Protein AF-A0A660Q7Y7-F1 (afdb_monomer_lite)

Structure (mmCIF, N/CA/C/O backbone):
data_AF-A0A660Q7Y7-F1
#
_entry.id   AF-A0A660Q7Y7-F1
#
loop_
_atom_site.group_PDB
_atom_site.id
_atom_site.type_symbol
_atom_site.label_atom_id
_atom_site.label_alt_id
_atom_site.label_comp_id
_atom_site.label_asym_id
_atom_site.label_entity_id
_atom_site.label_seq_id
_atom_site.pdbx_PDB_ins_code
_atom_site.Cartn_x
_atom_site.Cartn_y
_atom_site.Cartn_z
_atom_site.occupancy
_atom_site.B_iso_or_equiv
_atom_site.auth_seq_id
_atom_site.auth_comp_id
_atom_site.auth_asym_id
_atom_site.auth_atom_id
_atom_site.pdbx_PDB_model_num
ATOM 1 N N . GLN A 1 1 ? -67.056 -42.982 -47.092 1.00 52.41 1 GLN A N 1
ATOM 2 C CA . GLN A 1 1 ? -66.628 -42.647 -48.462 1.00 52.41 1 GLN A CA 1
ATOM 3 C C . GLN A 1 1 ? -66.950 -41.181 -48.713 1.00 52.41 1 GLN A C 1
ATOM 5 O O . GLN A 1 1 ? -67.804 -40.862 -49.530 1.00 52.41 1 GLN A O 1
ATOM 10 N N . ALA A 1 2 ? -66.331 -40.298 -47.929 1.00 59.59 2 ALA A N 1
ATOM 11 C CA . ALA A 1 2 ? -65.827 -39.069 -48.514 1.00 59.59 2 ALA A CA 1
ATOM 12 C C . ALA A 1 2 ? -64.456 -39.483 -49.061 1.00 59.59 2 ALA A C 1
ATOM 14 O O . ALA A 1 2 ? -63.741 -40.185 -48.341 1.00 59.59 2 ALA A O 1
ATOM 15 N N . ASN A 1 3 ? -64.218 -39.227 -50.343 1.00 68.00 3 ASN A N 1
ATOM 16 C CA . ASN A 1 3 ? -62.877 -39.225 -50.899 1.00 68.00 3 ASN A CA 1
ATOM 17 C C . ASN A 1 3 ? -62.655 -37.809 -51.440 1.00 68.00 3 ASN A C 1
ATOM 19 O O . ASN A 1 3 ? -63.505 -37.341 -52.210 1.00 68.00 3 ASN A O 1
ATOM 23 N N . ASN A 1 4 ? -61.647 -37.104 -50.931 1.00 72.25 4 ASN A N 1
ATOM 24 C CA . ASN A 1 4 ? -61.349 -35.727 -51.335 1.00 72.25 4 ASN A CA 1
ATOM 25 C C . ASN A 1 4 ? -60.545 -35.673 -52.637 1.00 72.25 4 ASN A C 1
ATOM 27 O O . ASN A 1 4 ? -60.543 -34.637 -53.305 1.00 72.25 4 ASN A O 1
ATOM 31 N N . ASP A 1 5 ? -59.962 -36.796 -53.043 1.00 69.06 5 ASP A N 1
ATOM 32 C CA . ASP A 1 5 ? -59.175 -36.929 -54.254 1.00 69.06 5 ASP A CA 1
ATOM 33 C C . ASP A 1 5 ? -59.798 -37.955 -55.240 1.00 69.06 5 ASP A C 1
ATOM 35 O O . ASP A 1 5 ? -60.989 -38.286 -55.165 1.00 69.06 5 ASP A O 1
ATOM 39 N N . LEU A 1 6 ? -59.024 -38.416 -56.233 1.00 73.44 6 LEU A N 1
ATOM 40 C CA . LEU A 1 6 ? -59.462 -39.386 -57.250 1.00 73.44 6 LEU A CA 1
ATOM 41 C C . LEU A 1 6 ? -58.839 -40.781 -57.098 1.00 73.44 6 LEU A C 1
ATOM 43 O O . LEU A 1 6 ? -58.875 -41.571 -58.052 1.00 73.44 6 LEU A O 1
ATOM 47 N N . ASP A 1 7 ? -58.253 -41.078 -55.948 1.00 71.75 7 ASP A N 1
ATOM 48 C CA . ASP A 1 7 ? -57.578 -42.337 -55.703 1.00 71.75 7 ASP A CA 1
ATOM 49 C C . ASP A 1 7 ? -58.555 -43.490 -55.368 1.00 71.75 7 ASP A C 1
ATOM 51 O O . ASP A 1 7 ? -59.771 -43.403 -55.593 1.00 71.75 7 ASP A O 1
ATOM 55 N N . THR A 1 8 ? -58.025 -44.639 -54.929 1.00 75.81 8 THR A N 1
ATOM 56 C CA . THR A 1 8 ? -58.864 -45.778 -54.519 1.00 75.81 8 THR A CA 1
ATOM 57 C C . THR A 1 8 ? -58.952 -45.990 -53.009 1.00 75.81 8 THR A C 1
ATOM 59 O O . THR A 1 8 ? -59.734 -46.858 -52.586 1.00 75.81 8 THR A O 1
ATOM 62 N N . LEU A 1 9 ? -58.210 -45.220 -52.207 1.00 74.31 9 LEU A N 1
ATOM 63 C CA . LEU A 1 9 ? -58.351 -45.172 -50.760 1.00 74.31 9 LEU A CA 1
ATOM 64 C C . LEU A 1 9 ? -59.472 -44.182 -50.385 1.00 74.31 9 LEU A C 1
ATOM 66 O O . LEU A 1 9 ? -60.300 -43.770 -51.197 1.00 74.31 9 LEU A O 1
ATOM 70 N N . GLY A 1 10 ? -59.678 -43.949 -49.098 1.00 72.19 10 GLY A N 1
ATOM 71 C CA . GLY A 1 10 ? -60.633 -42.938 -48.655 1.00 72.19 10 GLY A CA 1
ATOM 72 C C . GLY A 1 10 ? -60.139 -42.326 -47.365 1.00 72.19 10 GLY A C 1
ATOM 73 O O . GLY A 1 10 ? -59.558 -43.058 -46.573 1.00 72.19 10 GLY A O 1
ATOM 74 N N . ASN A 1 11 ? -60.450 -41.048 -47.128 1.00 73.88 11 ASN A N 1
ATOM 75 C CA . ASN A 1 11 ? -59.746 -40.120 -46.219 1.00 73.88 11 ASN A CA 1
ATOM 76 C C . ASN A 1 11 ? -59.333 -40.625 -44.817 1.00 73.88 11 ASN A C 1
ATOM 78 O O . ASN A 1 11 ? -58.532 -39.985 -44.164 1.00 73.88 11 ASN A O 1
ATOM 82 N N . VAL A 1 12 ? -59.931 -41.696 -44.280 1.00 74.62 12 VAL A N 1
ATOM 83 C CA . VAL A 1 12 ? -59.561 -42.261 -42.960 1.00 74.62 12 VAL A CA 1
ATOM 84 C C . VAL A 1 12 ? -58.378 -43.230 -43.058 1.00 74.62 12 VAL A C 1
ATOM 86 O O . VAL A 1 12 ? -57.736 -43.529 -42.060 1.00 74.62 12 VAL A O 1
ATOM 89 N N . CYS A 1 13 ? -58.143 -43.786 -44.241 1.00 74.25 13 CYS A N 1
ATOM 90 C CA . CYS A 1 13 ? -57.061 -44.722 -44.524 1.00 74.25 13 CYS A CA 1
ATOM 91 C C . CYS A 1 13 ? -56.047 -44.124 -45.503 1.00 74.25 13 CYS A C 1
ATOM 93 O O . CYS A 1 13 ? -55.307 -44.899 -46.092 1.00 74.25 13 CYS A O 1
ATOM 95 N N . ASP A 1 14 ? -56.108 -42.809 -45.719 1.00 81.31 14 ASP A N 1
ATOM 96 C CA . ASP A 1 14 ? -55.242 -42.065 -46.622 1.00 81.31 14 ASP A CA 1
ATOM 97 C C . ASP A 1 14 ? -54.412 -41.077 -45.794 1.00 81.31 14 ASP A C 1
ATOM 99 O O . ASP A 1 14 ? -54.991 -40.176 -45.181 1.00 81.31 14 ASP A O 1
ATOM 103 N N . ASN A 1 15 ? -53.098 -41.301 -45.717 1.00 79.56 15 ASN A N 1
ATOM 104 C CA . ASN A 1 15 ? -52.133 -40.441 -45.026 1.00 79.56 15 ASN A CA 1
ATOM 105 C C . ASN A 1 15 ? -51.727 -39.209 -45.856 1.00 79.56 15 ASN A C 1
ATOM 107 O O . ASN A 1 15 ? -51.017 -38.348 -45.352 1.00 79.56 15 ASN A O 1
ATOM 111 N N . CYS A 1 16 ? -52.258 -39.069 -47.076 1.00 84.06 16 CYS A N 1
ATOM 112 C CA . CYS A 1 16 ? -52.189 -37.849 -47.875 1.00 84.06 16 CYS A CA 1
ATOM 113 C C . CYS A 1 16 ? -53.553 -37.507 -48.499 1.00 84.06 16 CYS A C 1
ATOM 115 O O . CYS A 1 16 ? -53.673 -37.434 -49.725 1.00 84.06 16 CYS A O 1
ATOM 117 N N . PRO A 1 17 ? -54.585 -37.230 -47.679 1.00 76.19 17 PRO A N 1
ATOM 118 C CA . PRO A 1 17 ? -55.995 -37.225 -48.089 1.00 76.19 17 PRO A CA 1
ATOM 119 C C . PRO A 1 17 ? -56.381 -36.174 -49.141 1.00 76.19 17 PRO A C 1
ATOM 121 O O . PRO A 1 17 ? -57.493 -36.224 -49.672 1.00 76.19 17 PRO A O 1
ATOM 124 N N . ASP A 1 18 ? -55.500 -35.217 -49.432 1.00 78.81 18 ASP A N 1
ATOM 125 C CA . ASP A 1 18 ? -55.706 -34.165 -50.429 1.00 78.81 18 ASP A CA 1
ATOM 126 C C . ASP A 1 18 ? -54.807 -34.327 -51.679 1.00 78.81 18 ASP A C 1
ATOM 128 O O . ASP A 1 18 ? -54.885 -33.518 -52.610 1.00 78.81 18 ASP A O 1
ATOM 132 N N . SER A 1 19 ? -53.999 -35.394 -51.759 1.00 75.44 19 SER A N 1
ATOM 133 C CA . SER A 1 19 ? -53.121 -35.697 -52.895 1.00 75.44 19 SER A CA 1
ATOM 134 C C . SER A 1 19 ? -53.472 -37.055 -53.509 1.00 75.44 19 SER A C 1
ATOM 136 O O . SER A 1 19 ? -53.538 -38.054 -52.810 1.00 75.44 19 SER A O 1
ATOM 138 N N . THR A 1 20 ? -53.644 -37.123 -54.835 1.00 80.25 20 THR A N 1
ATOM 139 C CA . THR A 1 20 ? -53.962 -38.394 -55.513 1.00 80.25 20 THR A CA 1
ATOM 140 C C . THR A 1 20 ? -52.766 -39.343 -55.534 1.00 80.25 20 THR A C 1
ATOM 142 O O . THR A 1 20 ? -52.016 -39.381 -56.514 1.00 80.25 20 THR A O 1
ATOM 145 N N . ASN A 1 21 ? -52.629 -40.147 -54.484 1.00 75.50 21 ASN A N 1
ATOM 146 C CA . ASN A 1 21 ? -51.622 -41.194 -54.340 1.00 75.50 21 ASN A CA 1
ATOM 147 C C . ASN A 1 21 ? -52.318 -42.544 -54.049 1.00 75.50 21 ASN A C 1
ATOM 149 O O . ASN A 1 21 ? -53.486 -42.578 -53.718 1.00 75.50 21 ASN A O 1
ATOM 153 N N . ASN A 1 22 ? -51.653 -43.690 -54.236 1.00 80.31 22 ASN A N 1
ATOM 154 C CA . ASN A 1 22 ? -52.111 -44.932 -53.572 1.00 80.31 22 ASN A CA 1
ATOM 155 C C . ASN A 1 22 ? -50.988 -45.551 -52.717 1.00 80.31 22 ASN A C 1
ATOM 157 O O . ASN A 1 22 ? -51.058 -46.732 -52.367 1.00 80.31 22 ASN A O 1
ATOM 161 N N . ASP A 1 23 ? -49.927 -44.781 -52.483 1.00 81.25 23 ASP A N 1
ATOM 162 C CA . ASP A 1 23 ? -48.752 -45.148 -51.709 1.00 81.25 23 ASP A CA 1
ATOM 163 C C . ASP A 1 23 ? -48.859 -44.542 -50.312 1.00 81.25 23 ASP A C 1
ATOM 165 O O . ASP A 1 23 ? -48.998 -43.338 -50.151 1.00 81.25 23 ASP A O 1
ATOM 169 N N . GLN A 1 24 ? -48.857 -45.404 -49.308 1.00 84.44 24 GLN A N 1
ATOM 170 C CA . GLN A 1 24 ? -49.133 -45.042 -47.917 1.00 84.44 24 GLN A CA 1
ATOM 171 C C . GLN A 1 24 ? -47.892 -45.311 -47.067 1.00 84.44 24 GLN A C 1
ATOM 173 O O . GLN A 1 24 ? -47.997 -45.751 -45.921 1.00 84.44 24 GLN A O 1
ATOM 178 N N . SER A 1 25 ? -46.719 -45.184 -47.691 1.00 87.38 25 SER A N 1
ATOM 179 C CA . SER A 1 25 ? -45.460 -45.149 -46.974 1.00 87.38 25 SER A CA 1
ATOM 180 C C . SER A 1 25 ? -45.396 -43.872 -46.139 1.00 87.38 25 SER A C 1
ATOM 182 O O . SER A 1 25 ? -46.002 -42.855 -46.479 1.00 87.38 25 SER A O 1
ATOM 184 N N . ASP A 1 26 ? -44.781 -44.030 -44.983 1.00 84.81 26 ASP A N 1
ATOM 185 C CA . ASP A 1 26 ? -44.640 -43.052 -43.912 1.00 84.81 26 ASP A CA 1
ATOM 186 C C . ASP A 1 26 ? -43.391 -43.541 -43.166 1.00 84.81 26 ASP A C 1
ATOM 188 O O . ASP A 1 26 ? -43.440 -44.525 -42.410 1.00 84.81 26 ASP A O 1
ATOM 192 N N . ILE A 1 27 ? -42.232 -43.044 -43.600 1.00 88.88 27 ILE A N 1
ATOM 193 C CA . ILE A 1 27 ? -40.914 -43.536 -43.183 1.00 88.88 27 ILE A CA 1
ATOM 194 C C . ILE A 1 27 ? -40.578 -43.107 -41.754 1.00 88.88 27 ILE A C 1
ATOM 196 O O . ILE A 1 27 ? -39.965 -43.893 -41.022 1.00 88.88 27 ILE A O 1
ATOM 200 N N . ASP A 1 28 ? -40.983 -41.908 -41.355 1.00 82.19 28 ASP A N 1
ATOM 201 C CA . ASP A 1 28 ? -40.700 -41.312 -40.049 1.00 82.19 28 ASP A CA 1
ATOM 202 C C . ASP A 1 28 ? -41.846 -41.475 -39.029 1.00 82.19 28 ASP A C 1
ATOM 204 O O . ASP A 1 28 ? -41.652 -41.226 -37.836 1.00 82.19 28 ASP A O 1
ATOM 208 N N . ALA A 1 29 ? -42.970 -42.056 -39.459 1.00 86.25 29 ALA A N 1
ATOM 209 C CA . ALA A 1 29 ? -44.115 -42.460 -38.649 1.00 86.25 29 ALA A CA 1
ATOM 210 C C . ALA A 1 29 ? -44.863 -41.292 -37.986 1.00 86.25 29 ALA A C 1
ATOM 212 O O . ALA A 1 29 ? -45.452 -41.464 -36.907 1.00 86.25 29 ALA A O 1
ATOM 213 N N . ASP A 1 30 ? -44.861 -40.124 -38.622 1.00 85.00 30 ASP A N 1
ATOM 214 C CA . ASP A 1 30 ? -45.454 -38.892 -38.103 1.00 85.00 30 ASP A CA 1
ATOM 215 C C . ASP A 1 30 ? -46.946 -38.717 -38.452 1.00 85.00 30 ASP A C 1
ATOM 217 O O . ASP A 1 30 ? -47.605 -37.796 -37.959 1.00 85.00 30 ASP A O 1
ATOM 221 N N . THR A 1 31 ? -47.502 -39.680 -39.199 1.00 86.56 31 THR A N 1
ATOM 222 C CA . THR A 1 31 ? -48.880 -39.784 -39.707 1.00 86.56 31 THR A CA 1
ATOM 223 C C . THR A 1 31 ? -49.184 -39.074 -41.028 1.00 86.56 31 THR A C 1
ATOM 225 O O . THR A 1 31 ? -50.299 -39.251 -41.542 1.00 86.56 31 THR A O 1
ATOM 228 N N . ILE A 1 32 ? -48.228 -38.346 -41.601 1.00 85.94 32 ILE A N 1
ATOM 229 C CA . ILE A 1 32 ? -48.261 -37.781 -42.951 1.00 85.94 32 ILE A CA 1
ATOM 230 C C . ILE A 1 32 ? -47.538 -38.761 -43.887 1.00 85.94 32 ILE A C 1
ATOM 232 O O . ILE A 1 32 ? -46.601 -39.450 -43.512 1.00 85.94 32 ILE A O 1
ATOM 236 N N . GLY A 1 33 ? -48.058 -38.965 -45.098 1.00 86.19 33 GLY A N 1
ATOM 237 C CA . GLY A 1 33 ? -47.415 -39.884 -46.041 1.00 86.19 33 GLY A CA 1
ATOM 238 C C . GLY A 1 33 ? -46.246 -39.248 -46.779 1.00 86.19 33 GLY A C 1
ATOM 239 O O . GLY A 1 33 ? -46.364 -38.102 -47.201 1.00 86.19 33 GLY A O 1
ATOM 240 N N . ASP A 1 34 ? -45.213 -40.040 -47.098 1.00 86.38 34 ASP A N 1
ATOM 241 C CA . ASP A 1 34 ? -43.988 -39.596 -47.798 1.00 86.38 34 ASP A CA 1
ATOM 242 C C . ASP A 1 34 ? -44.259 -38.799 -49.098 1.00 86.38 34 ASP A C 1
ATOM 244 O O . ASP A 1 34 ? -43.398 -38.107 -49.629 1.00 86.38 34 ASP A O 1
ATOM 248 N N . VAL A 1 35 ? -45.445 -38.953 -49.698 1.00 84.88 35 VAL A N 1
ATOM 249 C CA . VAL A 1 35 ? -45.839 -38.278 -50.947 1.00 84.88 35 VAL A CA 1
ATOM 250 C C . VAL A 1 35 ? -46.237 -36.815 -50.731 1.00 84.88 35 VAL A C 1
ATOM 252 O O . VAL A 1 35 ? -46.160 -36.020 -51.669 1.00 84.88 35 VAL A O 1
ATOM 255 N N . CYS A 1 36 ? -46.736 -36.482 -49.546 1.00 84.50 36 CYS A N 1
ATOM 256 C CA . CYS A 1 36 ? -47.206 -35.148 -49.184 1.00 84.50 36 CYS A CA 1
ATOM 257 C C . CYS A 1 36 ? -46.429 -34.547 -48.012 1.00 84.50 36 CYS A C 1
ATOM 259 O O . CYS A 1 36 ? -46.822 -33.484 -47.539 1.00 84.50 36 CYS A O 1
ATOM 261 N N . ASP A 1 37 ? -45.370 -35.228 -47.589 1.00 87.25 37 ASP A N 1
ATOM 262 C CA . ASP A 1 37 ? -44.468 -34.801 -46.543 1.00 87.25 37 ASP A CA 1
ATOM 263 C C . ASP A 1 37 ? -43.267 -34.047 -47.145 1.00 87.25 37 ASP A C 1
ATOM 265 O O . ASP A 1 37 ? -42.552 -34.574 -48.002 1.00 87.25 37 ASP A O 1
ATOM 269 N N . ASN A 1 38 ? -43.076 -32.795 -46.733 1.00 86.88 38 ASN A N 1
ATOM 270 C CA . ASN A 1 38 ? -41.951 -31.945 -47.112 1.00 86.88 38 ASN A CA 1
ATOM 271 C C . ASN A 1 38 ? -40.701 -32.159 -46.238 1.00 86.88 38 ASN A C 1
ATOM 273 O O . ASN A 1 38 ? -39.674 -31.549 -46.512 1.00 86.88 38 ASN A O 1
ATOM 277 N N . CYS A 1 39 ? -40.750 -33.074 -45.265 1.00 88.94 39 CYS A N 1
ATOM 278 C CA . CYS A 1 39 ? -39.612 -33.540 -44.479 1.00 88.94 39 CYS A CA 1
ATOM 279 C C . CYS A 1 39 ? -39.615 -35.071 -44.306 1.00 88.94 39 CYS A C 1
ATOM 281 O O . CYS A 1 39 ? -39.354 -35.555 -43.219 1.00 88.94 39 CYS A O 1
ATOM 283 N N . THR A 1 40 ? -39.772 -35.835 -45.399 1.00 84.75 40 THR A N 1
ATOM 284 C CA . THR A 1 40 ? -39.917 -37.323 -45.475 1.00 84.75 40 THR A CA 1
ATOM 285 C C . THR A 1 40 ? -39.028 -38.242 -44.603 1.00 84.75 40 THR A C 1
ATOM 287 O O . THR A 1 40 ? -39.208 -39.463 -44.605 1.00 84.75 40 THR A O 1
ATOM 290 N N . GLY A 1 41 ? -37.996 -37.720 -43.937 1.00 82.44 41 GLY A N 1
ATOM 291 C CA . GLY A 1 41 ? -37.125 -38.451 -43.014 1.00 82.44 41 GLY A CA 1
ATOM 292 C C . GLY A 1 41 ? -37.122 -37.914 -41.579 1.00 82.44 41 GLY A C 1
ATOM 293 O O . GLY A 1 41 ? -36.338 -38.411 -40.766 1.00 82.44 41 GLY A O 1
ATOM 294 N N . MET A 1 42 ? -37.942 -36.911 -41.269 1.00 84.62 42 MET A N 1
ATOM 295 C CA . MET A 1 42 ? -37.976 -36.195 -40.003 1.00 84.62 42 MET A CA 1
ATOM 296 C C . MET A 1 42 ? -39.418 -35.827 -39.653 1.00 84.62 42 MET A C 1
ATOM 298 O O . MET A 1 42 ? -39.977 -34.894 -40.212 1.00 84.62 42 MET A O 1
ATOM 302 N N . ALA A 1 43 ? -39.948 -36.502 -38.631 1.00 85.69 43 ALA A N 1
ATOM 303 C CA . ALA A 1 43 ? -41.338 -36.370 -38.224 1.00 85.69 43 ALA A CA 1
ATOM 304 C C . ALA A 1 43 ? -41.773 -34.908 -38.013 1.00 85.69 43 ALA A C 1
ATOM 306 O O . ALA A 1 43 ? -41.357 -34.268 -37.039 1.00 85.69 43 ALA A O 1
ATOM 307 N N . ASN A 1 44 ? -42.664 -34.409 -38.869 1.00 84.69 44 ASN A N 1
ATOM 308 C CA . ASN A 1 44 ? -43.161 -33.039 -38.859 1.00 84.69 44 ASN A CA 1
ATOM 309 C C . ASN A 1 44 ? -44.673 -32.969 -39.162 1.00 84.69 44 ASN A C 1
ATOM 311 O O . ASN A 1 44 ? -45.160 -32.769 -40.274 1.00 84.69 44 ASN A O 1
ATOM 315 N N . THR A 1 45 ? -45.468 -32.957 -38.092 1.00 82.75 45 THR A N 1
ATOM 316 C CA . THR A 1 45 ? -46.930 -32.819 -38.226 1.00 82.75 45 THR A CA 1
ATOM 317 C C . THR A 1 45 ? -47.394 -31.462 -38.791 1.00 82.75 45 THR A C 1
ATOM 319 O O . THR A 1 45 ? -48.577 -31.312 -39.110 1.00 82.75 45 THR A O 1
ATOM 322 N N . ASP A 1 46 ? -46.495 -30.473 -38.880 1.00 82.62 46 ASP A N 1
ATOM 323 C CA . ASP A 1 46 ? -46.713 -29.176 -39.525 1.00 82.62 46 ASP A CA 1
ATOM 324 C C . ASP A 1 46 ? -45.848 -29.075 -40.786 1.00 82.62 46 ASP A C 1
ATOM 326 O O . ASP A 1 46 ? -44.628 -29.188 -40.736 1.00 82.62 46 ASP A O 1
ATOM 330 N N . GLN A 1 47 ? -46.505 -28.843 -41.916 1.00 86.06 47 GLN A N 1
ATOM 331 C CA . GLN A 1 47 ? -45.913 -28.848 -43.255 1.00 86.06 47 GLN A CA 1
ATOM 332 C C . GLN A 1 47 ? -45.684 -27.407 -43.738 1.00 86.06 47 GLN A C 1
ATOM 334 O O . GLN A 1 47 ? -45.891 -27.075 -44.907 1.00 86.06 47 GLN A O 1
ATOM 339 N N . ALA A 1 48 ? -45.352 -26.513 -42.800 1.00 89.38 48 ALA A N 1
ATOM 340 C CA . ALA A 1 48 ? -45.009 -25.130 -43.086 1.00 89.38 48 ALA A CA 1
ATOM 341 C C . ALA A 1 48 ? -43.707 -25.062 -43.895 1.00 89.38 48 ALA A C 1
ATOM 343 O O . ALA A 1 48 ? -42.760 -25.805 -43.647 1.00 89.38 48 ALA A O 1
ATOM 344 N N . ASN A 1 49 ? -43.708 -24.178 -44.882 1.00 87.81 49 ASN A N 1
ATOM 345 C CA . ASN A 1 49 ? -42.595 -23.892 -45.771 1.00 87.81 49 ASN A CA 1
ATOM 346 C C . ASN A 1 49 ? -42.738 -22.396 -46.128 1.00 87.81 49 ASN A C 1
ATOM 348 O O . ASN A 1 49 ? -43.727 -22.009 -46.773 1.00 87.81 49 ASN A O 1
ATOM 352 N N . ASN A 1 50 ? -41.859 -21.548 -45.585 1.00 90.31 50 ASN A N 1
ATOM 353 C CA . ASN A 1 50 ? -41.960 -20.088 -45.713 1.00 90.31 50 ASN A CA 1
ATOM 354 C C . ASN A 1 50 ? -41.380 -19.578 -47.036 1.00 90.31 50 ASN A C 1
ATOM 356 O O . ASN A 1 50 ? -41.940 -18.656 -47.642 1.00 90.31 50 ASN A O 1
ATOM 360 N N . ASP A 1 51 ? -40.276 -20.163 -47.469 1.00 84.88 51 ASP A N 1
ATOM 361 C CA . ASP A 1 51 ? -39.455 -19.758 -48.607 1.00 84.88 51 ASP A CA 1
ATOM 362 C C . ASP A 1 51 ? -39.912 -20.387 -49.949 1.00 84.88 51 ASP A C 1
ATOM 364 O O . ASP A 1 51 ? -39.597 -19.892 -51.036 1.00 84.88 51 ASP A O 1
ATOM 368 N N . LEU A 1 52 ? -40.803 -21.375 -49.867 1.00 87.44 52 LEU A N 1
ATOM 369 C CA . LEU A 1 52 ? -41.467 -22.124 -50.938 1.00 87.44 52 LEU A CA 1
ATOM 370 C C . LEU A 1 52 ? -40.543 -23.042 -51.742 1.00 87.44 52 LEU A C 1
ATOM 372 O O . LEU A 1 52 ? -40.832 -23.301 -52.922 1.00 87.44 52 LEU A O 1
ATOM 376 N N . ASP A 1 53 ? -39.471 -23.537 -51.127 1.00 86.62 53 ASP A N 1
ATOM 377 C CA . ASP A 1 53 ? -38.585 -24.537 -51.719 1.00 86.62 53 ASP A CA 1
ATOM 378 C C . ASP A 1 53 ? -39.163 -25.972 -51.611 1.00 86.62 53 ASP A C 1
ATOM 380 O O . ASP A 1 53 ? -40.388 -26.155 -51.548 1.00 86.62 53 ASP A O 1
ATOM 384 N N . THR A 1 54 ? -38.332 -27.016 -51.710 1.00 86.94 54 THR A N 1
ATOM 385 C CA . THR A 1 54 ? -38.806 -28.404 -51.589 1.00 86.94 54 THR A CA 1
ATOM 386 C C . THR A 1 54 ? -38.809 -28.983 -50.172 1.00 86.94 54 THR A C 1
ATOM 388 O O . THR A 1 54 ? -39.394 -30.060 -50.000 1.00 86.94 54 THR A O 1
ATOM 391 N N . LEU A 1 55 ? -38.235 -28.297 -49.181 1.00 88.94 55 LEU A N 1
ATOM 392 C CA . LEU A 1 55 ? -38.130 -28.742 -47.793 1.00 88.94 55 LEU A CA 1
ATOM 393 C C . LEU A 1 55 ? -39.134 -28.009 -46.889 1.00 88.94 55 LEU A C 1
ATOM 395 O O . LEU A 1 55 ? -39.743 -27.011 -47.249 1.00 88.94 55 LEU A O 1
ATOM 399 N N . GLY A 1 56 ? -39.456 -28.577 -45.730 1.00 87.50 56 GLY A N 1
ATOM 400 C CA . GLY A 1 56 ? -40.247 -27.879 -44.712 1.00 87.50 56 GLY A CA 1
ATOM 401 C C . GLY A 1 56 ? -39.347 -27.147 -43.729 1.00 87.50 56 GLY A C 1
ATOM 402 O O . GLY A 1 56 ? -38.279 -27.656 -43.414 1.00 87.50 56 GLY A O 1
ATOM 403 N N . ASN A 1 57 ? -39.835 -26.057 -43.121 1.00 88.25 57 ASN A N 1
ATOM 404 C CA . ASN A 1 57 ? -39.081 -25.240 -42.148 1.00 88.25 57 ASN A CA 1
ATOM 405 C C . ASN A 1 57 ? -38.423 -26.055 -41.012 1.00 88.25 57 ASN A C 1
ATOM 407 O O . ASN A 1 57 ? -37.549 -25.565 -40.315 1.00 88.25 57 ASN A O 1
ATOM 411 N N . THR A 1 58 ? -38.927 -27.262 -40.728 1.00 87.12 58 THR A N 1
ATOM 412 C CA . THR A 1 58 ? -38.419 -28.137 -39.657 1.00 87.12 58 THR A CA 1
ATOM 413 C C . THR A 1 58 ? -37.134 -28.867 -40.044 1.00 87.12 58 THR A C 1
ATOM 415 O O . THR A 1 58 ? -36.342 -29.201 -39.170 1.00 87.12 58 THR A O 1
ATOM 418 N N . CYS A 1 59 ? -36.946 -29.148 -41.331 1.00 86.75 59 CYS A N 1
ATOM 419 C CA . CYS A 1 59 ? -35.795 -29.872 -41.863 1.00 86.75 59 CYS A CA 1
ATOM 420 C C . CYS A 1 59 ? -34.932 -28.997 -42.778 1.00 86.75 59 CYS A C 1
ATOM 422 O O . CYS A 1 59 ? -34.121 -29.540 -43.523 1.00 86.75 59 CYS A O 1
ATOM 424 N N . ASP A 1 60 ? -35.143 -27.684 -42.718 1.00 90.19 60 ASP A N 1
ATOM 425 C CA . ASP A 1 60 ? -34.492 -26.679 -43.539 1.00 90.19 60 ASP A CA 1
ATOM 426 C C . ASP A 1 60 ? -33.558 -25.814 -42.672 1.00 90.19 60 ASP A C 1
ATOM 428 O O . ASP A 1 60 ? -34.012 -25.207 -41.701 1.00 90.19 60 ASP A O 1
ATOM 432 N N . ASN A 1 61 ? -32.264 -25.782 -43.005 1.00 88.88 61 ASN A N 1
ATOM 433 C CA . ASN A 1 61 ? -31.241 -24.967 -42.344 1.00 88.88 61 ASN A CA 1
ATOM 434 C C . ASN A 1 61 ? -31.220 -23.492 -42.800 1.00 88.88 61 ASN A C 1
ATOM 436 O O . ASN A 1 61 ? -30.484 -22.698 -42.224 1.00 88.88 61 ASN A O 1
ATOM 440 N N . CYS A 1 62 ? -32.079 -23.095 -43.750 1.00 91.31 62 CYS A N 1
ATOM 441 C CA . CYS A 1 62 ? -32.416 -21.701 -44.060 1.00 91.31 62 CYS A CA 1
ATOM 442 C C . CYS A 1 62 ? -33.930 -21.525 -44.292 1.00 91.31 62 CYS A C 1
ATOM 444 O O . CYS A 1 62 ? -34.348 -21.170 -45.392 1.00 91.31 62 CYS A O 1
ATOM 446 N N . PRO A 1 63 ? -34.772 -21.628 -43.244 1.00 88.25 63 PRO A N 1
ATOM 447 C CA . PRO A 1 63 ? -36.236 -21.674 -43.370 1.00 88.25 63 PRO A CA 1
ATOM 448 C C . PRO A 1 63 ? -36.896 -20.520 -44.138 1.00 88.25 63 PRO A C 1
ATOM 450 O O . PRO A 1 63 ? -38.056 -20.622 -44.530 1.00 88.25 63 PRO A O 1
ATOM 453 N N . ASP A 1 64 ? -36.208 -19.386 -44.277 1.00 89.31 64 ASP A N 1
ATOM 454 C CA . ASP A 1 64 ? -36.714 -18.174 -44.920 1.00 89.31 64 ASP A CA 1
ATOM 455 C C . ASP A 1 64 ? -36.026 -17.863 -46.271 1.00 89.31 64 ASP A C 1
ATOM 457 O O . ASP A 1 64 ? -36.397 -16.883 -46.935 1.00 89.31 64 ASP A O 1
ATOM 461 N N . VAL A 1 65 ? -35.060 -18.683 -46.712 1.00 88.25 65 VAL A N 1
ATOM 462 C CA . VAL A 1 65 ? -34.287 -18.490 -47.949 1.00 88.25 65 VAL A CA 1
ATOM 463 C C . VAL A 1 65 ? -34.076 -19.817 -48.684 1.00 88.25 65 VAL A C 1
ATOM 465 O O . VAL A 1 65 ? -33.376 -20.688 -48.201 1.00 88.25 65 VAL A O 1
ATOM 468 N N . THR A 1 66 ? -34.545 -19.891 -49.934 1.00 90.19 66 THR A N 1
ATOM 469 C CA . THR A 1 66 ? -34.469 -21.105 -50.770 1.00 90.19 66 THR A CA 1
ATOM 470 C C . THR A 1 66 ? -33.069 -21.710 -50.885 1.00 90.19 66 THR A C 1
ATOM 472 O O . THR A 1 66 ? -32.195 -21.102 -51.514 1.00 90.19 66 THR A O 1
ATOM 475 N N . ASN A 1 67 ? -32.907 -22.939 -50.394 1.00 87.12 67 ASN A N 1
ATOM 476 C CA . ASN A 1 67 ? -31.638 -23.664 -50.236 1.00 87.12 67 ASN A CA 1
ATOM 477 C C . ASN A 1 67 ? -31.837 -25.203 -50.337 1.00 87.12 67 ASN A C 1
ATOM 479 O O . ASN A 1 67 ? -31.455 -25.976 -49.460 1.00 87.12 67 ASN A O 1
ATOM 483 N N . ASP A 1 68 ? -32.388 -25.678 -51.461 1.00 82.31 68 ASP A N 1
ATOM 484 C CA . ASP A 1 68 ? -32.703 -27.105 -51.699 1.00 82.31 68 ASP A CA 1
ATOM 485 C C . ASP A 1 68 ? -31.536 -28.107 -51.437 1.00 82.31 68 ASP A C 1
ATOM 487 O O . ASP A 1 68 ? -31.770 -29.319 -51.371 1.00 82.31 68 ASP A O 1
ATOM 491 N N . ASP A 1 69 ? -30.273 -27.663 -51.388 1.00 86.62 69 ASP A N 1
ATOM 492 C CA . ASP A 1 69 ? -29.085 -28.500 -51.166 1.00 86.62 69 ASP A CA 1
ATOM 493 C C . ASP A 1 69 ? -28.586 -28.570 -49.717 1.00 86.62 69 ASP A C 1
ATOM 495 O O . ASP A 1 69 ? -27.786 -29.469 -49.439 1.00 86.62 69 ASP A O 1
ATOM 499 N N . GLN A 1 70 ? -29.103 -27.723 -48.816 1.00 87.56 70 GLN A N 1
ATOM 500 C CA . GLN A 1 70 ? -28.850 -27.764 -47.368 1.00 87.56 70 GLN A CA 1
ATOM 501 C C . GLN A 1 70 ? -27.353 -27.831 -47.028 1.00 87.56 70 GLN A C 1
ATOM 503 O O . GLN A 1 70 ? -26.931 -28.624 -46.182 1.00 87.56 70 GLN A O 1
ATOM 508 N N . SER A 1 71 ? -26.528 -27.083 -47.767 1.00 90.88 71 SER A N 1
ATOM 509 C CA . SER A 1 71 ? -25.102 -27.004 -47.472 1.00 90.88 71 SER A CA 1
ATOM 510 C C . SER A 1 71 ? -24.873 -26.195 -46.198 1.00 90.88 71 SER A C 1
ATOM 512 O O . SER A 1 71 ? -25.603 -25.248 -45.924 1.00 90.88 71 SER A O 1
ATOM 514 N N . ASP A 1 72 ? -23.923 -26.669 -45.406 1.00 89.56 72 ASP A N 1
ATOM 515 C CA . ASP A 1 72 ? -23.525 -26.156 -44.096 1.00 89.56 72 ASP A CA 1
ATOM 516 C C . ASP A 1 72 ? -22.069 -26.623 -43.928 1.00 89.56 72 ASP A C 1
ATOM 518 O O . ASP A 1 72 ? -21.800 -27.812 -43.686 1.00 89.56 72 ASP A O 1
ATOM 522 N N . ILE A 1 73 ? -21.128 -25.752 -44.297 1.00 92.94 73 ILE A N 1
ATOM 523 C CA . ILE A 1 73 ? -19.698 -26.075 -44.391 1.00 92.94 73 ILE A CA 1
ATOM 524 C C . ILE A 1 73 ? -19.068 -26.213 -43.005 1.00 92.94 73 ILE A C 1
ATOM 526 O O . ILE A 1 73 ? -18.273 -27.140 -42.792 1.00 92.94 73 ILE A O 1
ATOM 530 N N . ASP A 1 74 ? -19.421 -25.334 -42.077 1.00 87.62 74 ASP A N 1
ATOM 531 C CA . ASP A 1 74 ? -18.845 -25.258 -40.736 1.00 87.62 74 ASP A CA 1
ATOM 532 C C . ASP A 1 74 ? -19.620 -26.071 -39.680 1.00 87.62 74 ASP A C 1
ATOM 534 O O . ASP A 1 74 ? -19.110 -26.325 -38.585 1.00 87.62 74 ASP A O 1
ATOM 538 N N . SER A 1 75 ? -20.765 -26.637 -40.071 1.00 90.62 75 SER A N 1
ATOM 539 C CA . SER A 1 75 ? -21.616 -27.526 -39.278 1.00 90.62 75 SER A CA 1
ATOM 540 C C . SER A 1 75 ? -22.267 -26.857 -38.067 1.00 90.62 75 SER A C 1
ATOM 542 O O . SER A 1 75 ? -22.481 -27.525 -37.044 1.00 90.62 75 SER A O 1
ATOM 544 N N . ASP A 1 76 ? -22.590 -25.572 -38.171 1.00 89.50 76 ASP A N 1
ATOM 545 C CA . ASP A 1 76 ? -23.197 -24.788 -37.098 1.00 89.50 76 ASP A CA 1
ATOM 546 C C . ASP A 1 76 ? -24.737 -24.851 -37.066 1.00 89.50 76 ASP A C 1
ATOM 548 O O . ASP A 1 76 ? -25.358 -24.369 -36.118 1.00 89.50 76 ASP A O 1
ATOM 552 N N . THR A 1 77 ? -25.350 -25.563 -38.018 1.00 90.06 77 THR A N 1
ATOM 553 C CA . THR A 1 77 ? -26.799 -25.750 -38.227 1.00 90.06 77 THR A CA 1
ATOM 554 C C . THR A 1 77 ? -27.520 -24.662 -39.023 1.00 90.06 77 THR A C 1
ATOM 556 O O . THR A 1 77 ? -28.716 -24.831 -39.292 1.00 90.06 77 THR A O 1
ATOM 559 N N . ILE A 1 78 ? -26.824 -23.613 -39.449 1.00 90.69 78 ILE A N 1
ATOM 560 C CA . ILE A 1 78 ? -27.292 -22.581 -40.376 1.00 90.69 78 ILE A CA 1
ATOM 561 C C . ILE A 1 78 ? -26.737 -22.914 -41.767 1.00 90.69 78 ILE A C 1
ATOM 563 O O . ILE A 1 78 ? -25.672 -23.497 -41.919 1.00 90.69 78 ILE A O 1
ATOM 567 N N . GLY A 1 79 ? -27.524 -22.693 -42.821 1.00 91.19 79 GLY A N 1
ATOM 568 C CA . GLY A 1 79 ? -27.068 -23.011 -44.175 1.00 91.19 79 GLY A CA 1
ATOM 569 C C . GLY A 1 79 ? -26.216 -21.903 -44.787 1.00 91.19 79 GLY A C 1
ATOM 570 O O . GLY A 1 79 ? -26.585 -20.738 -44.675 1.00 91.19 79 GLY A O 1
ATOM 571 N N . ASP A 1 80 ? -25.189 -22.259 -45.572 1.00 90.38 80 ASP A N 1
ATOM 572 C CA . ASP A 1 80 ? -24.210 -21.321 -46.173 1.00 90.38 80 ASP A CA 1
ATOM 573 C C . ASP A 1 80 ? -24.844 -20.111 -46.903 1.00 90.38 80 ASP A C 1
ATOM 575 O O . ASP A 1 80 ? -24.211 -19.088 -47.147 1.00 90.38 80 ASP A O 1
ATOM 579 N N . VAL A 1 81 ? -26.087 -20.254 -47.378 1.00 89.38 81 VAL A N 1
ATOM 580 C CA . VAL A 1 81 ? -26.811 -19.228 -48.148 1.00 89.38 81 VAL A CA 1
ATOM 581 C C . VAL A 1 81 ? -27.429 -18.150 -47.251 1.00 89.38 81 VAL A C 1
ATOM 583 O O . VAL A 1 81 ? -27.669 -17.034 -47.721 1.00 89.38 81 VAL A O 1
ATOM 586 N N . CYS A 1 82 ? -27.739 -18.492 -46.004 1.00 89.44 82 CYS A N 1
ATOM 587 C CA . CYS A 1 82 ? -28.281 -17.588 -44.996 1.00 89.44 82 CYS A CA 1
ATOM 588 C C . CYS A 1 82 ? -27.299 -17.315 -43.851 1.00 89.44 82 CYS A C 1
ATOM 590 O O . CYS A 1 82 ? -27.687 -16.630 -42.910 1.00 89.44 82 CYS A O 1
ATOM 592 N N . ASP A 1 83 ? -26.077 -17.824 -43.973 1.00 91.69 83 ASP A N 1
ATOM 593 C CA . ASP A 1 83 ? -24.997 -17.667 -43.018 1.00 91.69 83 ASP A CA 1
ATOM 594 C C . ASP A 1 83 ? -24.135 -16.435 -43.353 1.00 91.69 83 ASP A C 1
ATOM 596 O O . ASP A 1 83 ? -23.665 -16.284 -44.488 1.00 91.69 83 ASP A O 1
ATOM 600 N N . ASN A 1 84 ? -23.960 -15.528 -42.390 1.00 90.81 84 ASN A N 1
ATOM 601 C CA . ASN A 1 84 ? -23.070 -14.372 -42.503 1.00 90.81 84 ASN A CA 1
ATOM 602 C C . ASN A 1 84 ? -21.596 -14.705 -42.193 1.00 90.81 84 ASN A C 1
ATOM 604 O O . ASN A 1 84 ? -20.737 -13.858 -42.439 1.00 90.81 84 ASN A O 1
ATOM 608 N N . CYS A 1 85 ? -21.295 -15.937 -41.766 1.00 92.50 85 CYS A N 1
ATOM 609 C CA . CYS A 1 85 ? -19.950 -16.502 -41.657 1.00 92.50 85 CYS A CA 1
ATOM 610 C C . CYS A 1 85 ? -19.870 -17.966 -42.152 1.00 92.50 85 CYS A C 1
ATOM 612 O O . CYS A 1 85 ? -19.513 -18.847 -41.382 1.00 92.50 85 CYS A O 1
ATOM 614 N N . PRO A 1 86 ? -20.029 -18.239 -43.465 1.00 89.88 86 PRO A N 1
ATOM 615 C CA . PRO A 1 86 ? -20.184 -19.603 -44.011 1.00 89.88 86 PRO A CA 1
ATOM 616 C C . PRO A 1 86 ? -19.056 -20.618 -43.749 1.00 89.88 86 PRO A C 1
ATOM 618 O O . PRO A 1 86 ? -19.195 -21.796 -44.074 1.00 89.88 86 PRO A O 1
ATOM 621 N N . ASP A 1 87 ? -17.891 -20.162 -43.288 1.00 91.38 87 ASP A N 1
ATOM 622 C CA . ASP A 1 87 ? -16.725 -20.999 -42.988 1.00 91.38 87 ASP A CA 1
ATOM 623 C C . ASP A 1 87 ? -16.416 -21.046 -41.467 1.00 91.38 87 ASP A C 1
ATOM 625 O O . ASP A 1 87 ? -15.490 -21.757 -41.052 1.00 91.38 87 ASP A O 1
ATOM 629 N N . ASN A 1 88 ? -17.168 -20.313 -40.632 1.00 90.69 88 ASN A N 1
ATOM 630 C CA . ASN A 1 88 ? -16.891 -20.051 -39.220 1.00 90.69 88 ASN A CA 1
ATOM 631 C C . ASN A 1 88 ? -18.172 -20.122 -38.366 1.00 90.69 88 ASN A C 1
ATOM 633 O O . ASN A 1 88 ? -18.885 -19.134 -38.232 1.00 90.69 88 ASN A O 1
ATOM 637 N N . ALA A 1 89 ? -18.347 -21.247 -37.667 1.00 89.88 89 ALA A N 1
ATOM 638 C CA . ALA A 1 89 ? -19.575 -21.566 -36.940 1.00 89.88 89 ALA A CA 1
ATOM 639 C C . ALA A 1 89 ? -20.074 -20.450 -36.002 1.00 89.88 89 ALA A C 1
ATOM 641 O O . ALA A 1 89 ? -19.425 -20.147 -34.993 1.00 89.88 89 ALA A O 1
ATOM 642 N N . ASN A 1 90 ? -21.268 -19.915 -36.274 1.00 89.50 90 ASN A N 1
ATOM 643 C CA . ASN A 1 90 ? -21.882 -18.807 -35.541 1.00 89.50 90 ASN A CA 1
ATOM 644 C C . ASN A 1 90 ? -23.424 -18.868 -35.528 1.00 89.50 90 ASN A C 1
ATOM 646 O O . ASN A 1 90 ? -24.158 -18.127 -36.186 1.00 89.50 90 ASN A O 1
ATOM 650 N N . THR A 1 91 ? -23.946 -19.689 -34.619 1.00 88.75 91 THR A N 1
ATOM 651 C CA . THR A 1 91 ? -25.391 -19.962 -34.523 1.00 88.75 91 THR A CA 1
ATOM 652 C C . THR A 1 91 ? -26.293 -18.760 -34.189 1.00 88.75 91 THR A C 1
ATOM 654 O O . THR A 1 91 ? -27.519 -18.879 -34.252 1.00 88.75 91 THR A O 1
ATOM 657 N N . ASP A 1 92 ? -25.730 -17.626 -33.765 1.00 90.00 92 ASP A N 1
ATOM 658 C CA . ASP A 1 92 ? -26.466 -16.405 -33.418 1.00 90.00 92 ASP A CA 1
ATOM 659 C C . ASP A 1 92 ? -26.514 -15.362 -34.543 1.00 90.00 92 ASP A C 1
ATOM 661 O O . ASP A 1 92 ? -27.354 -14.459 -34.464 1.00 90.00 92 ASP A O 1
ATOM 665 N N . GLN A 1 93 ? -25.690 -15.519 -35.588 1.00 90.00 93 GLN A N 1
ATOM 666 C CA . GLN A 1 93 ? -25.621 -14.640 -36.761 1.00 90.00 93 GLN A CA 1
ATOM 667 C C . GLN A 1 93 ? -25.485 -13.161 -36.375 1.00 90.00 93 GLN A C 1
ATOM 669 O O . GLN A 1 93 ? -26.147 -12.287 -36.944 1.00 90.00 93 GLN A O 1
ATOM 674 N N . ALA A 1 94 ? -24.674 -12.889 -35.349 1.00 93.06 94 ALA A N 1
ATOM 675 C CA . ALA A 1 94 ? -24.368 -11.529 -34.932 1.00 93.06 94 ALA A CA 1
ATOM 676 C C . ALA A 1 94 ? -23.613 -10.780 -36.047 1.00 93.06 94 ALA A C 1
ATOM 678 O O . ALA A 1 94 ? -22.752 -11.354 -36.710 1.00 93.06 94 ALA A O 1
ATOM 679 N N . ASP A 1 95 ? -24.007 -9.530 -36.268 1.00 91.00 95 ASP A N 1
ATOM 680 C CA . ASP A 1 95 ? -23.452 -8.581 -37.241 1.00 91.00 95 ASP A CA 1
ATOM 681 C C . ASP A 1 95 ? -23.687 -7.190 -36.634 1.00 91.00 95 ASP A C 1
ATOM 683 O O . ASP A 1 95 ? -24.809 -6.667 -36.637 1.00 91.00 95 ASP A O 1
ATOM 687 N N . ALA A 1 96 ? -22.677 -6.666 -35.943 1.00 93.00 96 ALA A N 1
ATOM 688 C CA . ALA A 1 96 ? -22.804 -5.471 -35.123 1.00 93.00 96 ALA A CA 1
ATOM 689 C C . ALA A 1 96 ? -22.807 -4.169 -35.939 1.00 93.00 96 ALA A C 1
ATOM 691 O O . ALA A 1 96 ? -23.318 -3.151 -35.445 1.00 93.00 96 ALA A O 1
ATOM 692 N N . ASP A 1 97 ? -22.286 -4.181 -37.168 1.00 89.50 97 ASP A N 1
ATOM 693 C CA . ASP A 1 97 ? -22.199 -3.005 -38.035 1.00 89.50 97 ASP A CA 1
ATOM 694 C C . ASP A 1 97 ? -23.121 -3.032 -39.274 1.00 89.50 97 ASP A C 1
ATOM 696 O O . ASP A 1 97 ? -23.200 -2.037 -40.012 1.00 89.50 97 ASP A O 1
ATOM 700 N N . ASP A 1 98 ? -23.926 -4.091 -39.401 1.00 92.12 98 ASP A N 1
ATOM 701 C CA . ASP A 1 98 ? -24.929 -4.338 -40.438 1.00 92.12 98 ASP A CA 1
ATOM 702 C C . ASP A 1 98 ? -24.333 -4.392 -41.866 1.00 92.12 98 ASP A C 1
ATOM 704 O O . ASP A 1 98 ? -25.006 -3.999 -42.841 1.00 92.12 98 ASP A O 1
ATOM 708 N N . ASP A 1 99 ? -23.080 -4.825 -42.031 1.00 91.12 99 ASP A N 1
ATOM 709 C CA . ASP A 1 99 ? -22.430 -4.894 -43.342 1.00 91.12 99 ASP A CA 1
ATOM 710 C C . ASP A 1 99 ? -22.620 -6.224 -44.094 1.00 91.12 99 ASP A C 1
ATOM 712 O O . ASP A 1 99 ? -22.501 -6.266 -45.330 1.00 91.12 99 ASP A O 1
ATOM 716 N N . GLY A 1 100 ? -23.068 -7.261 -43.385 1.00 90.06 100 GLY A N 1
ATOM 717 C CA . GLY A 1 100 ? -23.352 -8.587 -43.916 1.00 90.06 100 GLY A CA 1
ATOM 718 C C . GLY A 1 100 ? -22.226 -9.611 -43.756 1.00 90.06 100 GLY A C 1
ATOM 719 O O . GLY A 1 100 ? -22.391 -10.718 -44.277 1.00 90.06 100 GLY A O 1
ATOM 720 N N . VAL A 1 101 ? -21.130 -9.272 -43.076 1.00 91.81 101 VAL A N 1
ATOM 721 C CA . VAL A 1 101 ? -20.136 -10.205 -42.524 1.00 91.81 101 VAL A CA 1
ATOM 722 C C . VAL A 1 101 ? -20.424 -10.370 -41.027 1.00 91.81 101 VAL A C 1
ATOM 724 O O . VAL A 1 101 ? -20.797 -9.414 -40.359 1.00 91.81 101 VAL A O 1
ATOM 727 N N . GLY A 1 102 ? -20.364 -11.591 -40.494 1.00 92.31 102 GLY A N 1
ATOM 728 C CA . GLY A 1 102 ? -20.650 -11.808 -39.073 1.00 92.31 102 GLY A CA 1
ATOM 729 C C . GLY A 1 102 ? -19.468 -11.491 -38.160 1.00 92.31 102 GLY A C 1
ATOM 730 O O . GLY A 1 102 ? -18.321 -11.727 -38.530 1.00 92.31 102 GLY A O 1
ATOM 731 N N . ASP A 1 103 ? -19.753 -11.066 -36.924 1.00 91.12 103 ASP A N 1
ATOM 732 C CA . ASP A 1 103 ? -18.747 -10.582 -35.960 1.00 91.12 103 ASP A CA 1
ATOM 733 C C . ASP A 1 103 ? -17.563 -11.553 -35.750 1.00 91.12 103 ASP A C 1
ATOM 735 O O . ASP A 1 103 ? -16.456 -11.130 -35.430 1.00 91.12 103 ASP A O 1
ATOM 739 N N . ILE A 1 104 ? -17.778 -12.869 -35.899 1.00 89.38 104 ILE A N 1
ATOM 740 C CA . ILE A 1 104 ? -16.739 -13.890 -35.683 1.00 89.38 104 ILE A CA 1
ATOM 741 C C . ILE A 1 104 ? -15.742 -14.008 -36.845 1.00 89.38 104 ILE A C 1
ATOM 743 O O . ILE A 1 104 ? -14.654 -14.557 -36.670 1.00 89.38 104 ILE A O 1
ATOM 747 N N . CYS A 1 105 ? -16.139 -13.574 -38.039 1.00 90.19 105 CYS A N 1
ATOM 748 C CA . CYS A 1 105 ? -15.345 -13.651 -39.260 1.00 90.19 105 CYS A CA 1
ATOM 749 C C . CYS A 1 105 ? -15.062 -12.268 -39.860 1.00 90.19 105 CYS A C 1
ATOM 751 O O . CYS A 1 105 ? -14.514 -12.192 -40.960 1.00 90.19 105 CYS A O 1
ATOM 753 N N . ASP A 1 106 ? -15.422 -11.211 -39.131 1.00 92.94 106 ASP A N 1
ATOM 754 C CA . ASP A 1 106 ? -15.197 -9.823 -39.491 1.00 92.94 106 ASP A CA 1
ATOM 755 C C . ASP A 1 106 ? -13.888 -9.307 -38.870 1.00 92.94 106 ASP A C 1
ATOM 757 O O . ASP A 1 106 ? -13.722 -9.301 -37.650 1.00 92.94 106 ASP A O 1
ATOM 761 N N . ASN A 1 107 ? -12.941 -8.870 -39.703 1.00 91.12 107 ASN A N 1
ATOM 762 C CA . ASN A 1 107 ? -11.702 -8.231 -39.252 1.00 91.12 107 ASN A CA 1
ATOM 763 C C . ASN A 1 107 ? -11.871 -6.738 -38.907 1.00 91.12 107 ASN A C 1
ATOM 765 O O . ASN A 1 107 ? -10.911 -6.101 -38.476 1.00 91.12 107 ASN A O 1
ATOM 769 N N . CYS A 1 108 ? -13.084 -6.190 -39.034 1.00 93.06 108 CYS A N 1
ATOM 770 C CA . CYS A 1 108 ? -13.506 -4.929 -38.433 1.00 93.06 108 CYS A CA 1
ATOM 771 C C . CYS A 1 108 ? -14.942 -5.008 -37.868 1.00 93.06 108 CYS A C 1
ATOM 773 O O . CYS A 1 108 ? -15.800 -4.263 -38.334 1.00 93.06 108 CYS A O 1
ATOM 775 N N . PRO A 1 109 ? -15.195 -5.740 -36.760 1.00 90.50 109 PRO A N 1
ATOM 776 C CA . PRO A 1 109 ? -16.547 -6.049 -36.243 1.00 90.50 109 PRO A CA 1
ATOM 777 C C . PRO A 1 109 ? -17.468 -4.860 -35.916 1.00 90.50 109 PRO A C 1
ATOM 779 O O . PRO A 1 109 ? -18.591 -5.027 -35.456 1.00 90.50 109 PRO A O 1
ATOM 782 N N . THR A 1 110 ? -16.970 -3.628 -35.998 1.00 91.19 110 THR A N 1
ATOM 783 C CA . THR A 1 110 ? -17.736 -2.410 -35.701 1.00 91.19 110 THR A CA 1
ATOM 784 C C . THR A 1 110 ? -17.649 -1.359 -36.811 1.00 91.19 110 THR A C 1
ATOM 786 O O . THR A 1 110 ? -18.234 -0.275 -36.676 1.00 91.19 110 THR A O 1
ATOM 789 N N . VAL A 1 111 ? -16.908 -1.639 -37.889 1.00 91.50 111 VAL A N 1
ATOM 790 C CA . VAL A 1 111 ? -16.617 -0.707 -38.980 1.00 91.50 111 VAL A CA 1
ATOM 791 C C . VAL A 1 111 ? -16.784 -1.406 -40.327 1.00 91.50 111 VAL A C 1
ATOM 793 O O . VAL A 1 111 ? -15.849 -2.004 -40.843 1.00 91.50 111 VAL A O 1
ATOM 796 N N . SER A 1 112 ? -17.940 -1.154 -40.944 1.00 92.38 112 SER A N 1
ATOM 797 C CA . SER A 1 112 ? -18.358 -1.786 -42.198 1.00 92.38 112 SER A CA 1
ATOM 798 C C . SER A 1 112 ? -17.256 -1.847 -43.257 1.00 92.38 112 SER A C 1
ATOM 800 O O . SER A 1 112 ? -16.837 -0.820 -43.815 1.00 92.38 112 SER A O 1
ATOM 802 N N . ASN A 1 113 ? -16.852 -3.070 -43.582 1.00 91.31 113 ASN A N 1
ATOM 803 C CA . ASN A 1 113 ? -15.771 -3.426 -44.489 1.00 91.31 113 ASN A CA 1
ATOM 804 C C . ASN A 1 113 ? -16.021 -4.789 -45.178 1.00 91.31 113 ASN A C 1
ATOM 806 O O . ASN A 1 113 ? -15.199 -5.697 -45.176 1.00 91.31 113 ASN A O 1
ATOM 810 N N . THR A 1 114 ? -17.130 -4.900 -45.903 1.00 92.19 114 THR A N 1
ATOM 811 C CA . THR A 1 114 ? -17.506 -6.087 -46.709 1.00 92.19 114 THR A CA 1
ATOM 812 C C . THR A 1 114 ? -16.433 -6.745 -47.606 1.00 92.19 114 THR A C 1
ATOM 814 O O . THR A 1 114 ? -16.685 -7.813 -48.165 1.00 92.19 114 THR A O 1
ATOM 817 N N . ASP A 1 115 ? -15.285 -6.107 -47.861 1.00 90.88 115 ASP A N 1
ATOM 818 C CA . ASP A 1 115 ? -14.173 -6.681 -48.624 1.00 90.88 115 ASP A CA 1
ATOM 819 C C . ASP A 1 115 ? -13.100 -7.371 -47.772 1.00 90.88 115 ASP A C 1
ATOM 821 O O . ASP A 1 115 ? -12.293 -8.097 -48.361 1.00 90.88 115 ASP A O 1
ATOM 825 N N . GLN A 1 116 ? -13.131 -7.192 -46.445 1.00 91.31 116 GLN A N 1
ATOM 826 C CA . GLN A 1 116 ? -12.267 -7.858 -45.465 1.00 91.31 116 GLN A CA 1
ATOM 827 C C . GLN A 1 116 ? -10.783 -7.763 -45.856 1.00 91.31 116 GLN A C 1
ATOM 829 O O . GLN A 1 116 ? -10.027 -8.733 -45.789 1.00 91.31 116 GLN A O 1
ATOM 834 N N . LEU A 1 117 ? -10.384 -6.600 -46.389 1.00 93.94 117 LEU A N 1
ATOM 835 C CA . LEU A 1 117 ? -9.001 -6.339 -46.777 1.00 93.94 117 LEU A CA 1
ATOM 836 C C . LEU A 1 117 ? -8.149 -6.112 -45.534 1.00 93.94 117 LEU A C 1
ATOM 838 O O . LEU A 1 117 ? -8.554 -5.378 -44.641 1.00 93.94 117 LEU A O 1
ATOM 842 N N . ASP A 1 118 ? -6.981 -6.735 -45.533 1.00 90.38 118 ASP A N 1
ATOM 843 C CA . ASP A 1 118 ? -5.950 -6.645 -44.506 1.00 90.38 118 ASP A CA 1
ATOM 844 C C . ASP A 1 118 ? -4.604 -6.599 -45.255 1.00 90.38 118 ASP A C 1
ATOM 846 O O . ASP A 1 118 ? -4.198 -7.561 -45.928 1.00 90.38 118 ASP A O 1
ATOM 850 N N . GLY A 1 119 ? -4.011 -5.407 -45.310 1.00 90.75 119 GLY A N 1
ATOM 851 C CA . GLY A 1 119 ? -2.870 -5.070 -46.153 1.00 90.75 119 GLY A CA 1
ATOM 852 C C . GLY A 1 119 ? -1.547 -5.643 -45.656 1.00 90.75 119 GLY A C 1
ATOM 853 O O . GLY A 1 119 ? -0.698 -6.028 -46.477 1.00 90.75 119 GLY A O 1
ATOM 854 N N . ASP A 1 120 ? -1.372 -5.730 -44.343 1.00 89.50 120 ASP A N 1
ATOM 855 C CA . ASP A 1 120 ? -0.149 -6.181 -43.679 1.00 89.50 120 ASP A CA 1
ATOM 856 C C . ASP A 1 120 ? -0.279 -7.541 -42.975 1.00 89.50 120 ASP A C 1
ATOM 858 O O . ASP A 1 120 ? 0.746 -8.179 -42.719 1.00 89.50 120 ASP A O 1
ATOM 862 N N . ASN A 1 121 ? -1.484 -8.109 -42.929 1.00 90.81 121 ASN A N 1
ATOM 863 C CA . ASN A 1 121 ? -1.836 -9.438 -42.422 1.00 90.81 121 ASN A CA 1
ATOM 864 C C . ASN A 1 121 ? -1.739 -9.561 -40.896 1.00 90.81 121 ASN A C 1
ATOM 866 O O . ASN A 1 121 ? -1.277 -10.597 -40.399 1.00 90.81 121 ASN A O 1
ATOM 870 N N . ASP A 1 122 ? -2.148 -8.528 -40.163 1.00 90.44 122 ASP A N 1
ATOM 871 C CA . ASP A 1 122 ? -2.188 -8.528 -38.699 1.00 90.44 122 ASP A CA 1
ATOM 872 C C . ASP A 1 122 ? -3.550 -8.950 -38.104 1.00 90.44 122 ASP A C 1
ATOM 874 O O . ASP A 1 122 ? -3.664 -9.156 -36.892 1.00 90.44 122 ASP A O 1
ATOM 878 N N . ASN A 1 123 ? -4.525 -9.252 -38.970 1.00 89.88 123 ASN A N 1
ATOM 879 C CA . ASN A 1 123 ? -5.919 -9.604 -38.681 1.00 89.88 123 ASN A CA 1
ATOM 880 C C . ASN A 1 123 ? -6.823 -8.432 -38.265 1.00 89.88 123 ASN A C 1
ATOM 882 O O . ASN A 1 123 ? -7.959 -8.681 -37.852 1.00 89.88 123 ASN A O 1
ATOM 886 N N . ILE A 1 124 ? -6.374 -7.189 -38.422 1.00 91.62 124 ILE A N 1
ATOM 887 C CA . ILE A 1 124 ? -7.203 -5.987 -38.384 1.00 91.62 124 ILE A CA 1
ATOM 888 C C . ILE A 1 124 ? -7.451 -5.541 -39.828 1.00 91.62 124 ILE A C 1
ATOM 890 O O . ILE A 1 124 ? -6.577 -5.578 -40.689 1.00 91.62 124 ILE A O 1
ATOM 894 N N . GLY A 1 125 ? -8.690 -5.188 -40.162 1.00 92.69 125 GLY A N 1
ATOM 895 C CA . GLY A 1 125 ? -8.997 -4.756 -41.522 1.00 92.69 125 GLY A CA 1
ATOM 896 C C . GLY A 1 125 ? -8.513 -3.333 -41.807 1.00 92.69 125 GLY A C 1
ATOM 897 O O . GLY A 1 125 ? -8.700 -2.442 -40.983 1.00 92.69 125 GLY A O 1
ATOM 898 N N . ASP A 1 126 ? -8.055 -3.067 -43.038 1.00 92.12 126 ASP A N 1
ATOM 899 C CA . ASP A 1 126 ? -7.602 -1.745 -43.529 1.00 92.12 126 ASP A CA 1
ATOM 900 C C . ASP A 1 126 ? -8.583 -0.591 -43.211 1.00 92.12 126 ASP A C 1
ATOM 902 O O . ASP A 1 126 ? -8.232 0.590 -43.250 1.00 92.12 126 ASP A O 1
ATOM 906 N N . ALA A 1 127 ? -9.867 -0.911 -43.015 1.00 90.38 127 ALA A N 1
ATOM 907 C CA . ALA A 1 127 ? -10.930 0.044 -42.723 1.00 90.38 127 ALA A CA 1
ATOM 908 C C . ALA A 1 127 ? -10.943 0.533 -41.265 1.00 90.38 127 ALA A C 1
ATOM 910 O O . ALA A 1 127 ? -11.429 1.641 -41.011 1.00 90.38 127 ALA A O 1
ATOM 911 N N . CYS A 1 128 ? -10.450 -0.284 -40.337 1.00 90.56 128 CYS A N 1
ATOM 912 C CA . CYS A 1 128 ? -10.349 0.007 -38.911 1.00 90.56 128 CYS A CA 1
ATOM 913 C C . CYS A 1 128 ? -8.900 0.044 -38.405 1.00 90.56 128 CYS A C 1
ATOM 915 O O . CYS A 1 128 ? -8.700 0.396 -37.247 1.00 90.56 128 CYS A O 1
ATOM 917 N N . ASP A 1 129 ? -7.935 -0.243 -39.278 1.00 92.62 129 ASP A N 1
ATOM 918 C CA . ASP A 1 129 ? -6.510 -0.208 -38.995 1.00 92.62 129 ASP A CA 1
ATOM 919 C C . ASP A 1 129 ? -5.935 1.225 -39.049 1.00 92.62 129 ASP A C 1
ATOM 921 O O . ASP A 1 129 ? -6.070 1.946 -40.048 1.00 92.62 129 ASP A O 1
ATOM 925 N N . ASN A 1 130 ? -5.302 1.663 -37.960 1.00 90.81 130 ASN A N 1
ATOM 926 C CA . ASN A 1 130 ? -4.600 2.942 -37.861 1.00 90.81 130 ASN A CA 1
ATOM 927 C C . ASN A 1 130 ? -3.146 2.892 -38.378 1.00 90.81 130 ASN A C 1
ATOM 929 O O . ASN A 1 130 ? -2.534 3.953 -38.529 1.00 90.81 130 ASN A O 1
ATOM 933 N N . CYS A 1 131 ? -2.638 1.717 -38.764 1.00 92.62 131 CYS A N 1
ATOM 934 C CA . CYS A 1 131 ? -1.421 1.523 -39.549 1.00 92.62 131 CYS A CA 1
ATOM 935 C C . CYS A 1 131 ? -1.583 0.481 -40.688 1.00 92.62 131 CYS A C 1
ATOM 937 O O . CYS A 1 131 ? -0.810 -0.464 -40.733 1.00 92.62 131 CYS A O 1
ATOM 939 N N . PRO A 1 132 ? -2.380 0.748 -41.754 1.00 90.00 132 PRO A N 1
ATOM 940 C CA . PRO A 1 132 ? -2.767 -0.219 -42.817 1.00 90.00 132 PRO A CA 1
ATOM 941 C C . PRO A 1 132 ? -1.669 -0.895 -43.663 1.00 90.00 132 PRO A C 1
ATOM 943 O O . PRO A 1 132 ? -1.941 -1.478 -44.715 1.00 90.00 132 PRO A O 1
ATOM 946 N N . ASN A 1 133 ? -0.397 -0.638 -43.375 1.00 89.62 133 ASN A N 1
ATOM 947 C CA . ASN A 1 133 ? 0.736 -1.230 -44.085 1.00 89.62 133 ASN A CA 1
ATOM 948 C C . ASN A 1 133 ? 1.827 -1.727 -43.122 1.00 89.62 133 ASN A C 1
ATOM 950 O O . ASN A 1 133 ? 2.897 -2.122 -43.603 1.00 89.62 133 ASN A O 1
ATOM 954 N N . ILE A 1 134 ? 1.612 -1.627 -41.810 1.00 90.62 134 ILE A N 1
ATOM 955 C CA . ILE A 1 134 ? 2.548 -2.022 -40.767 1.00 90.62 134 ILE A CA 1
ATOM 956 C C . ILE A 1 134 ? 1.748 -2.693 -39.651 1.00 90.62 134 ILE A C 1
ATOM 958 O O . ILE A 1 134 ? 1.142 -2.003 -38.845 1.00 90.62 134 ILE A O 1
ATOM 962 N N . ALA A 1 135 ? 1.864 -4.020 -39.587 1.00 90.56 135 ALA A N 1
ATOM 963 C CA . ALA A 1 135 ? 1.145 -4.860 -38.640 1.00 90.56 135 ALA A CA 1
ATOM 964 C C . ALA A 1 135 ? 1.218 -4.324 -37.202 1.00 90.56 135 ALA A C 1
ATOM 966 O O . ALA A 1 135 ? 2.311 -4.222 -36.632 1.00 90.56 135 ALA A O 1
ATOM 967 N N . ASN A 1 136 ? 0.059 -4.037 -36.618 1.00 88.62 136 ASN A N 1
ATOM 968 C CA . ASN A 1 136 ? -0.109 -3.507 -35.272 1.00 88.62 136 ASN A CA 1
ATOM 969 C C . ASN A 1 136 ? -1.468 -3.943 -34.690 1.00 88.62 136 ASN A C 1
ATOM 971 O O . ASN A 1 136 ? -2.379 -3.152 -34.445 1.00 88.62 136 ASN A O 1
ATOM 975 N N . ALA A 1 137 ? -1.593 -5.240 -34.410 1.00 88.38 137 ALA A N 1
ATOM 976 C CA . ALA A 1 137 ? -2.846 -5.846 -33.955 1.00 88.38 137 ALA A CA 1
ATOM 977 C C . ALA A 1 137 ? -3.435 -5.238 -32.657 1.00 88.38 137 ALA A C 1
ATOM 979 O O . ALA A 1 137 ? -4.613 -5.436 -32.365 1.00 88.38 137 ALA A O 1
ATOM 980 N N . ASP A 1 138 ? -2.636 -4.516 -31.865 1.00 89.31 138 ASP A N 1
ATOM 981 C CA . ASP A 1 138 ? -3.060 -3.803 -30.653 1.00 89.31 138 ASP A CA 1
ATOM 982 C C . ASP A 1 138 ? -3.695 -2.427 -30.934 1.00 89.31 138 ASP A C 1
ATOM 984 O O . ASP A 1 138 ? -4.384 -1.880 -30.071 1.00 89.31 138 ASP A O 1
ATOM 988 N N . GLN A 1 139 ? -3.500 -1.890 -32.144 1.00 90.62 139 GLN A N 1
ATOM 989 C CA . GLN A 1 139 ? -4.049 -0.622 -32.627 1.00 90.62 139 GLN A CA 1
ATOM 990 C C . GLN A 1 139 ? -3.743 0.563 -31.699 1.00 90.62 139 GLN A C 1
ATOM 992 O O . GLN A 1 139 ? -4.516 1.525 -31.615 1.00 90.62 139 GLN A O 1
ATOM 997 N N . THR A 1 140 ? -2.602 0.515 -31.007 1.00 92.50 140 THR A N 1
ATOM 998 C CA . THR A 1 140 ? -2.204 1.556 -30.057 1.00 92.50 140 THR A CA 1
ATOM 999 C C . THR A 1 140 ? -1.986 2.888 -30.781 1.00 92.50 140 THR A C 1
ATOM 1001 O O . THR A 1 140 ? -1.348 2.959 -31.831 1.00 92.50 140 THR A O 1
ATOM 1004 N N . ASN A 1 141 ? -2.582 3.945 -30.231 1.00 90.19 141 ASN A N 1
ATOM 1005 C CA . ASN A 1 141 ? -2.490 5.315 -30.724 1.00 90.19 141 ASN A CA 1
ATOM 1006 C C . ASN A 1 141 ? -2.554 6.260 -29.519 1.00 90.19 141 ASN A C 1
ATOM 1008 O O . ASN A 1 141 ? -3.629 6.539 -28.968 1.00 90.19 141 ASN A O 1
ATOM 1012 N N . THR A 1 142 ? -1.381 6.681 -29.066 1.00 92.81 142 THR A N 1
ATOM 1013 C CA . THR A 1 142 ? -1.190 7.401 -27.810 1.00 92.81 142 THR A CA 1
ATOM 1014 C C . THR A 1 142 ? -1.720 8.834 -27.894 1.00 92.81 142 THR A C 1
ATOM 1016 O O . THR A 1 142 ? -2.398 9.315 -26.974 1.00 92.81 142 THR A O 1
ATOM 1019 N N . ASP A 1 143 ? -1.508 9.520 -29.013 1.00 86.75 143 ASP A N 1
ATOM 1020 C CA . ASP A 1 143 ? -1.861 10.930 -29.187 1.00 86.75 143 ASP A CA 1
ATOM 1021 C C . ASP A 1 143 ? -3.243 11.178 -29.843 1.00 86.75 143 ASP A C 1
ATOM 1023 O O . ASP A 1 143 ? -3.753 12.308 -29.845 1.00 86.75 143 ASP A O 1
ATOM 1027 N N . ASN A 1 144 ? -3.907 10.106 -30.281 1.00 88.75 144 ASN A N 1
ATOM 1028 C CA . ASN A 1 144 ? -5.194 10.062 -30.981 1.00 88.75 144 ASN A CA 1
ATOM 1029 C C . ASN A 1 144 ? -5.215 10.815 -32.323 1.00 88.75 144 ASN A C 1
ATOM 1031 O O . ASN A 1 144 ? -6.225 11.452 -32.669 1.00 88.75 144 ASN A O 1
ATOM 1035 N N . ASP A 1 145 ? -4.119 10.766 -33.075 1.00 89.00 145 ASP A N 1
ATOM 1036 C CA . ASP A 1 145 ? -4.038 11.272 -34.441 1.00 89.00 145 ASP A CA 1
ATOM 1037 C C . ASP A 1 145 ? -4.489 10.208 -35.488 1.00 89.00 145 ASP A C 1
ATOM 1039 O O . ASP A 1 145 ? -5.226 9.284 -35.144 1.00 89.00 145 ASP A O 1
ATOM 1043 N N . ASN A 1 146 ? -4.245 10.393 -36.792 1.00 89.12 146 ASN A N 1
ATOM 1044 C CA . ASN A 1 146 ? -4.678 9.429 -37.818 1.00 89.12 146 ASN A CA 1
ATOM 1045 C C . ASN A 1 146 ? -3.730 8.226 -38.000 1.00 89.12 146 ASN A C 1
ATOM 1047 O O . ASN A 1 146 ? -4.047 7.371 -38.830 1.00 89.12 146 ASN A O 1
ATOM 1051 N N . TYR A 1 147 ? -2.597 8.183 -37.306 1.00 90.31 147 TYR A N 1
ATOM 1052 C CA . TYR A 1 147 ? -1.585 7.135 -37.389 1.00 90.31 147 TYR A CA 1
ATOM 1053 C C . TYR A 1 147 ? -1.467 6.431 -36.031 1.00 90.31 147 TYR A C 1
ATOM 1055 O O . TYR A 1 147 ? -1.648 7.052 -34.990 1.00 90.31 147 TYR A O 1
ATOM 1063 N N . GLY A 1 148 ? -1.263 5.114 -36.035 1.00 90.62 148 GLY A N 1
ATOM 1064 C CA . GLY A 1 148 ? -0.902 4.374 -34.823 1.00 90.62 148 GLY A CA 1
ATOM 1065 C C . GLY A 1 148 ? 0.575 4.554 -34.473 1.00 90.62 148 GLY A C 1
ATOM 1066 O O . GLY A 1 148 ? 1.387 4.872 -35.344 1.00 90.62 148 GLY A O 1
ATOM 1067 N N . ASP A 1 149 ? 0.936 4.286 -33.217 1.00 90.88 149 ASP A N 1
ATOM 1068 C CA . ASP A 1 149 ? 2.268 4.585 -32.661 1.00 90.88 149 ASP A CA 1
ATOM 1069 C C . ASP A 1 149 ? 3.413 3.969 -33.487 1.00 90.88 149 ASP A C 1
ATOM 1071 O O . ASP A 1 149 ? 4.481 4.555 -33.640 1.00 90.88 149 ASP A O 1
ATOM 1075 N N . VAL A 1 150 ? 3.187 2.788 -34.071 1.00 89.31 150 VAL A N 1
ATOM 1076 C CA . VAL A 1 150 ? 4.187 2.045 -34.859 1.00 89.31 150 VAL A CA 1
ATOM 1077 C C . VAL A 1 150 ? 4.484 2.707 -36.214 1.00 89.31 150 VAL A C 1
ATOM 1079 O O . VAL A 1 150 ? 5.563 2.519 -36.780 1.00 89.31 150 VAL A O 1
ATOM 1082 N N . CYS A 1 151 ? 3.537 3.471 -36.761 1.00 89.81 151 CYS A N 1
ATOM 1083 C CA . CYS A 1 151 ? 3.664 4.133 -38.059 1.00 89.81 151 CYS A CA 1
ATOM 1084 C C . CYS A 1 151 ? 3.720 5.666 -37.965 1.00 89.81 151 CYS A C 1
ATOM 1086 O O . CYS A 1 151 ? 3.661 6.333 -39.004 1.00 89.81 151 CYS A O 1
ATOM 1088 N N . ASP A 1 152 ? 3.867 6.199 -36.753 1.00 92.00 152 ASP A N 1
ATOM 1089 C CA . ASP A 1 152 ? 3.939 7.622 -36.449 1.00 92.00 152 ASP A CA 1
ATOM 1090 C C . ASP A 1 152 ? 5.383 8.054 -36.121 1.00 92.00 152 ASP A C 1
ATOM 1092 O O . ASP A 1 152 ? 6.046 7.468 -35.268 1.00 92.00 152 ASP A O 1
ATOM 1096 N N . ASN A 1 153 ? 5.897 9.094 -36.789 1.00 89.94 153 ASN A N 1
ATOM 1097 C CA . ASN A 1 153 ? 7.201 9.689 -36.479 1.00 89.94 153 ASN A CA 1
ATOM 1098 C C . ASN A 1 153 ? 7.183 10.676 -35.291 1.00 89.94 153 ASN A C 1
ATOM 1100 O O . ASN A 1 153 ? 8.234 11.213 -34.940 1.00 89.94 153 ASN A O 1
ATOM 1104 N N . CYS A 1 154 ? 6.018 10.892 -34.671 1.00 91.75 154 CYS A N 1
ATOM 1105 C CA . CYS A 1 154 ? 5.823 11.525 -33.365 1.00 91.75 154 CYS A CA 1
ATOM 1106 C C . CYS A 1 154 ? 4.669 10.861 -32.574 1.00 91.75 154 CYS A C 1
ATOM 1108 O O . CYS A 1 154 ? 3.666 11.527 -32.329 1.00 91.75 154 CYS A O 1
ATOM 1110 N N . PRO A 1 155 ? 4.825 9.619 -32.075 1.00 89.44 155 PRO A N 1
ATOM 1111 C CA . PRO A 1 155 ? 3.740 8.842 -31.443 1.00 89.44 155 PRO A CA 1
ATOM 1112 C C . PRO A 1 155 ? 3.011 9.531 -30.270 1.00 89.44 155 PRO A C 1
ATOM 1114 O O . PRO A 1 155 ? 1.859 9.241 -29.960 1.00 89.44 155 PRO A O 1
ATOM 1117 N N . ASP A 1 156 ? 3.688 10.467 -29.600 1.00 90.31 156 ASP A N 1
ATOM 1118 C CA . ASP A 1 156 ? 3.156 11.222 -28.463 1.00 90.31 156 ASP A CA 1
ATOM 1119 C C . ASP A 1 156 ? 2.597 12.611 -28.847 1.00 90.31 156 ASP A C 1
ATOM 1121 O O . ASP A 1 156 ? 2.231 13.405 -27.969 1.00 90.31 156 ASP A O 1
ATOM 1125 N N . SER A 1 157 ? 2.600 13.001 -30.127 1.00 89.44 157 SER A N 1
ATOM 1126 C CA . SER A 1 157 ? 2.304 14.375 -30.554 1.00 89.44 157 SER A CA 1
ATOM 1127 C C . SER A 1 157 ? 1.662 14.484 -31.933 1.00 89.44 157 SER A C 1
ATOM 1129 O O . SER A 1 157 ? 2.342 14.424 -32.950 1.00 89.44 157 SER A O 1
ATOM 1131 N N . THR A 1 158 ? 0.389 14.900 -31.937 1.00 90.25 158 THR A N 1
ATOM 1132 C CA . THR A 1 158 ? -0.446 14.924 -33.149 1.00 90.25 158 THR A CA 1
ATOM 1133 C C . THR A 1 158 ? 0.219 15.633 -34.330 1.00 90.25 158 THR A C 1
ATOM 1135 O O . THR A 1 158 ? 0.398 16.860 -34.312 1.00 90.25 158 THR A O 1
ATOM 1138 N N . ASN A 1 159 ? 0.492 14.888 -35.395 1.00 89.69 159 ASN A N 1
ATOM 1139 C CA . ASN A 1 159 ? 1.344 15.278 -36.523 1.00 89.69 159 ASN A CA 1
ATOM 1140 C C . ASN A 1 159 ? 0.872 14.628 -37.845 1.00 89.69 159 ASN A C 1
ATOM 1142 O O . ASN A 1 159 ? 1.660 14.143 -38.645 1.00 89.69 159 ASN A O 1
ATOM 1146 N N . ASN A 1 160 ? -0.427 14.677 -38.127 1.00 86.69 160 ASN A N 1
ATOM 1147 C CA . ASN A 1 160 ? -1.069 14.179 -39.358 1.00 86.69 160 ASN A CA 1
ATOM 1148 C C . ASN A 1 160 ? -0.350 14.345 -40.731 1.00 86.69 160 ASN A C 1
ATOM 1150 O O . ASN A 1 160 ? -0.797 13.742 -41.714 1.00 86.69 160 ASN A O 1
ATOM 1154 N N . ASP A 1 161 ? 0.650 15.221 -40.880 1.00 89.19 161 ASP A N 1
ATOM 1155 C CA . ASP A 1 161 ? 1.459 15.380 -42.096 1.00 89.19 161 ASP A CA 1
ATOM 1156 C C . ASP A 1 161 ? 2.826 14.673 -42.084 1.00 89.19 161 ASP A C 1
ATOM 1158 O O . ASP A 1 161 ? 3.445 14.632 -43.153 1.00 89.19 161 ASP A O 1
ATOM 1162 N N . GLN A 1 162 ? 3.240 14.079 -40.957 1.00 89.75 162 GLN A N 1
ATOM 1163 C CA . GLN A 1 162 ? 4.419 13.214 -40.803 1.00 89.75 162 GLN A CA 1
ATOM 1164 C C . GLN A 1 162 ? 5.685 13.851 -41.410 1.00 89.75 162 GLN A C 1
ATOM 1166 O O . GLN A 1 162 ? 6.408 13.237 -42.201 1.00 89.75 162 GLN A O 1
ATOM 1171 N N . SER A 1 163 ? 5.892 15.150 -41.154 1.00 91.69 163 SER A N 1
ATOM 1172 C CA . SER A 1 163 ? 7.015 15.902 -41.719 1.00 91.69 163 SER A CA 1
ATOM 1173 C C . SER A 1 163 ? 8.297 15.681 -40.922 1.00 91.69 163 SER A C 1
ATOM 1175 O O . SER A 1 163 ? 8.255 15.610 -39.704 1.00 91.69 163 SER A O 1
ATOM 1177 N N . ASP A 1 164 ? 9.421 15.570 -41.624 1.00 90.31 164 ASP A N 1
ATOM 1178 C CA . ASP A 1 164 ? 10.764 15.364 -41.069 1.00 90.31 164 ASP A CA 1
ATOM 1179 C C . ASP A 1 164 ? 11.766 16.043 -42.035 1.00 90.31 164 ASP A C 1
ATOM 1181 O O . ASP A 1 164 ? 11.957 15.610 -43.184 1.00 90.31 164 ASP A O 1
ATOM 1185 N N . ILE A 1 165 ? 12.290 17.212 -41.645 1.00 92.62 165 ILE A N 1
ATOM 1186 C CA . ILE A 1 165 ? 13.109 18.095 -42.491 1.00 92.62 165 ILE A CA 1
ATOM 1187 C C . ILE A 1 165 ? 14.543 17.596 -42.647 1.00 92.62 165 ILE A C 1
ATOM 1189 O O . ILE A 1 165 ? 15.112 17.749 -43.742 1.00 92.62 165 ILE A O 1
ATOM 1193 N N . ASP A 1 166 ? 15.147 17.070 -41.589 1.00 87.38 166 ASP A N 1
ATOM 1194 C CA . ASP A 1 166 ? 16.547 16.646 -41.576 1.00 87.38 166 ASP A CA 1
ATOM 1195 C C . ASP A 1 166 ? 16.735 15.129 -41.736 1.00 87.38 166 ASP A C 1
ATOM 1197 O O . ASP A 1 166 ? 17.856 14.682 -42.004 1.00 87.38 166 ASP A O 1
ATOM 1201 N N . SER A 1 167 ? 15.624 14.393 -41.828 1.00 88.62 167 SER A N 1
ATOM 1202 C CA . SER A 1 167 ? 15.537 12.973 -42.168 1.00 88.62 167 SER A CA 1
ATOM 1203 C C . SER A 1 167 ? 16.199 12.067 -41.138 1.00 88.62 167 SER A C 1
ATOM 1205 O O . SER A 1 167 ? 16.815 11.062 -41.515 1.00 88.62 167 SER A O 1
ATOM 1207 N N . ASP A 1 168 ? 16.101 12.438 -39.865 1.00 88.38 168 ASP A N 1
ATOM 1208 C CA . ASP A 1 168 ? 16.634 11.668 -38.749 1.00 88.38 168 ASP A CA 1
ATOM 1209 C C . ASP A 1 168 ? 15.618 10.701 -38.121 1.00 88.38 168 ASP A C 1
ATOM 1211 O O . ASP A 1 168 ? 15.968 10.004 -37.173 1.00 88.38 168 ASP A O 1
ATOM 1215 N N . THR A 1 169 ? 14.429 10.566 -38.725 1.00 89.56 169 THR A N 1
ATOM 1216 C CA . THR A 1 169 ? 13.298 9.704 -38.329 1.00 89.56 169 THR A CA 1
ATOM 1217 C C . THR A 1 169 ? 12.384 10.259 -37.240 1.00 89.56 169 THR A C 1
ATOM 1219 O O . THR A 1 169 ? 11.341 9.652 -36.996 1.00 89.56 169 THR A O 1
ATOM 1222 N N . ILE A 1 170 ? 12.700 11.419 -36.663 1.00 89.81 170 ILE A N 1
ATOM 1223 C CA . ILE A 1 170 ? 11.857 12.119 -35.690 1.00 89.81 170 ILE A CA 1
ATOM 1224 C C . ILE A 1 170 ? 11.100 13.233 -36.421 1.00 89.81 170 ILE A C 1
ATOM 1226 O O . ILE A 1 170 ? 11.645 13.950 -37.256 1.00 89.81 170 ILE A O 1
ATOM 1230 N N . GLY A 1 171 ? 9.792 13.348 -36.188 1.00 90.25 171 GLY A N 1
ATOM 1231 C CA . GLY A 1 171 ? 8.991 14.349 -36.886 1.00 90.25 171 GLY A CA 1
ATOM 1232 C C . GLY A 1 171 ? 9.262 15.776 -36.402 1.00 90.25 171 GLY A C 1
ATOM 1233 O O . GLY A 1 171 ? 9.436 16.020 -35.213 1.00 90.25 171 GLY A O 1
ATOM 1234 N N . ASP A 1 172 ? 9.167 16.761 -37.302 1.00 89.94 172 ASP A N 1
ATOM 1235 C CA . ASP A 1 172 ? 9.445 18.188 -37.031 1.00 89.94 172 ASP A CA 1
ATOM 1236 C C . ASP A 1 172 ? 8.661 18.764 -35.831 1.00 89.94 172 ASP A C 1
ATOM 1238 O O . ASP A 1 172 ? 8.995 19.825 -35.302 1.00 89.94 172 ASP A O 1
ATOM 1242 N N . VAL A 1 173 ? 7.530 18.142 -35.485 1.00 88.38 173 VAL A N 1
ATOM 1243 C CA . VAL A 1 173 ? 6.643 18.563 -34.391 1.00 88.38 173 VAL A CA 1
ATOM 1244 C C . VAL A 1 173 ? 7.190 18.138 -33.027 1.00 88.38 173 VAL A C 1
ATOM 1246 O O . VAL A 1 173 ? 6.963 18.855 -32.051 1.00 88.38 173 VAL A O 1
ATOM 1249 N N . CYS A 1 174 ? 7.884 17.002 -32.966 1.00 88.56 174 CYS A N 1
ATOM 1250 C CA . CYS A 1 174 ? 8.475 16.434 -31.757 1.00 88.56 174 CYS A CA 1
ATOM 1251 C C . CYS A 1 174 ? 10.010 16.524 -31.731 1.00 88.56 174 CYS A C 1
ATOM 1253 O O . CYS A 1 174 ? 10.609 16.170 -30.720 1.00 88.56 174 CYS A O 1
ATOM 1255 N N . ASP A 1 175 ? 10.625 17.044 -32.793 1.00 91.19 175 ASP A N 1
ATOM 1256 C CA . ASP A 1 175 ? 12.054 17.319 -32.868 1.00 91.19 175 ASP A CA 1
ATOM 1257 C C . ASP A 1 175 ? 12.413 18.685 -32.241 1.00 91.19 175 ASP A C 1
ATOM 1259 O O . ASP A 1 175 ? 11.891 19.743 -32.614 1.00 91.19 175 ASP A O 1
ATOM 1263 N N . ASN A 1 176 ? 13.320 18.673 -31.267 1.00 89.00 176 ASN A N 1
ATOM 1264 C CA . ASN A 1 176 ? 13.847 19.839 -30.567 1.00 89.00 176 ASN A CA 1
ATOM 1265 C C . ASN A 1 176 ? 15.097 20.448 -31.229 1.00 89.00 176 ASN A C 1
ATOM 1267 O O . ASN A 1 176 ? 15.542 21.520 -30.811 1.00 89.00 176 ASN A O 1
ATOM 1271 N N . CYS A 1 177 ? 15.610 19.850 -32.307 1.00 91.12 177 CYS A N 1
ATOM 1272 C CA . CYS A 1 177 ? 16.555 20.474 -33.227 1.00 91.12 177 CYS A CA 1
ATOM 1273 C C . CYS A 1 177 ? 16.222 20.199 -34.725 1.00 91.12 177 CYS A C 1
ATOM 1275 O O . CYS A 1 177 ? 17.125 19.792 -35.451 1.00 91.12 177 CYS A O 1
ATOM 1277 N N . PRO A 1 178 ? 15.059 20.645 -35.278 1.00 87.00 178 PRO A N 1
ATOM 1278 C CA . PRO A 1 178 ? 14.538 20.324 -36.639 1.00 87.00 178 PRO A CA 1
ATOM 1279 C C . PRO A 1 178 ? 15.399 20.646 -37.873 1.00 87.00 178 PRO A C 1
ATOM 1281 O O . PRO A 1 178 ? 14.946 20.587 -39.021 1.00 87.00 178 PRO A O 1
ATOM 1284 N N . GLY A 1 179 ? 16.595 21.192 -37.677 1.00 86.75 179 GLY A N 1
ATOM 1285 C CA . GLY A 1 179 ? 17.543 21.492 -38.744 1.00 86.75 179 GLY A CA 1
ATOM 1286 C C . GLY A 1 179 ? 18.900 20.823 -38.560 1.00 86.75 179 GLY A C 1
ATOM 1287 O O . GLY A 1 179 ? 19.815 21.139 -39.333 1.00 86.75 179 GLY A O 1
ATOM 1288 N N . ILE A 1 180 ? 19.058 19.992 -37.533 1.00 87.50 180 ILE A N 1
ATOM 1289 C CA . ILE A 1 180 ? 20.296 19.327 -37.152 1.00 87.50 180 ILE A CA 1
ATOM 1290 C C . ILE A 1 180 ? 19.932 17.931 -36.663 1.00 87.50 180 ILE A C 1
ATOM 1292 O O . ILE A 1 180 ? 19.558 17.791 -35.513 1.00 87.50 180 ILE A O 1
ATOM 1296 N N . THR A 1 181 ? 20.208 16.927 -37.495 1.00 88.94 181 THR A N 1
ATOM 1297 C CA . THR A 1 181 ? 19.965 15.513 -37.186 1.00 88.94 181 THR A CA 1
ATOM 1298 C C . THR A 1 181 ? 20.373 15.156 -35.755 1.00 88.94 181 THR A C 1
ATOM 1300 O O . THR A 1 181 ? 21.571 15.203 -35.430 1.00 88.94 181 THR A O 1
ATOM 1303 N N . ASN A 1 182 ? 19.407 14.767 -34.936 1.00 86.00 182 ASN A N 1
ATOM 1304 C CA . ASN A 1 182 ? 19.577 14.407 -33.540 1.00 86.00 182 ASN A CA 1
ATOM 1305 C C . ASN A 1 182 ? 18.541 13.348 -33.135 1.00 86.00 182 ASN A C 1
ATOM 1307 O O . ASN A 1 182 ? 17.575 13.595 -32.425 1.00 86.00 182 ASN A O 1
ATOM 1311 N N . THR A 1 183 ? 18.840 12.094 -33.468 1.00 85.38 183 THR A N 1
ATOM 1312 C CA . THR A 1 183 ? 18.038 10.937 -33.035 1.00 85.38 183 THR A CA 1
ATOM 1313 C C . THR A 1 183 ? 17.910 10.819 -31.508 1.00 85.38 183 THR A C 1
ATOM 1315 O O . THR A 1 183 ? 17.031 10.126 -31.010 1.00 85.38 183 THR A O 1
ATOM 1318 N N . ASP A 1 184 ? 18.815 11.460 -30.762 1.00 81.88 184 ASP A N 1
ATOM 1319 C CA . ASP A 1 184 ? 18.718 11.675 -29.320 1.00 81.88 184 ASP A CA 1
ATOM 1320 C C . ASP A 1 184 ? 18.170 13.088 -29.052 1.00 81.88 184 ASP A C 1
ATOM 1322 O O . ASP A 1 184 ? 18.843 14.096 -29.285 1.00 81.88 184 ASP A O 1
ATOM 1326 N N . GLN A 1 185 ? 16.940 13.140 -28.545 1.00 87.94 185 GLN A N 1
ATOM 1327 C CA . GLN A 1 185 ? 16.190 14.362 -28.251 1.00 87.94 185 GLN A CA 1
ATOM 1328 C C . GLN A 1 185 ? 16.443 14.869 -26.822 1.00 87.94 185 GLN A C 1
ATOM 1330 O O . GLN A 1 185 ? 15.589 15.525 -26.223 1.00 87.94 185 GLN A O 1
ATOM 1335 N N . THR A 1 186 ? 17.609 14.575 -26.241 1.00 89.56 186 THR A N 1
ATOM 1336 C CA . THR A 1 186 ? 17.985 15.092 -24.921 1.00 89.56 186 THR A CA 1
ATOM 1337 C C . THR A 1 186 ? 17.954 16.621 -24.868 1.00 89.56 186 THR A C 1
ATOM 1339 O O . THR A 1 186 ? 18.547 17.332 -25.681 1.00 89.56 186 THR A O 1
ATOM 1342 N N . ASN A 1 187 ? 17.251 17.120 -23.860 1.00 87.81 187 ASN A N 1
ATOM 1343 C CA . ASN A 1 187 ? 17.097 18.530 -23.545 1.00 87.81 187 ASN A CA 1
ATOM 1344 C C . ASN A 1 187 ? 17.096 18.636 -22.015 1.00 87.81 187 ASN A C 1
ATOM 1346 O O . ASN A 1 187 ? 16.116 18.251 -21.370 1.00 87.81 187 ASN A O 1
ATOM 1350 N N . ASN A 1 188 ? 18.223 19.045 -21.427 1.00 89.19 188 ASN A N 1
ATOM 1351 C CA . ASN A 1 188 ? 18.373 19.007 -19.971 1.00 89.19 188 ASN A CA 1
ATOM 1352 C C . ASN A 1 188 ? 17.616 20.148 -19.283 1.00 89.19 188 ASN A C 1
ATOM 1354 O O . ASN A 1 188 ? 17.198 19.990 -18.132 1.00 89.19 188 ASN A O 1
ATOM 1358 N N . ASP A 1 189 ? 17.442 21.282 -19.956 1.00 84.12 189 ASP A N 1
ATOM 1359 C CA . ASP A 1 189 ? 16.868 22.495 -19.375 1.00 84.12 189 ASP A CA 1
ATOM 1360 C C . ASP A 1 189 ? 15.385 22.728 -19.713 1.00 84.12 189 ASP A C 1
ATOM 1362 O O . ASP A 1 189 ? 14.719 23.545 -19.066 1.00 84.12 189 ASP A O 1
ATOM 1366 N N . LEU A 1 190 ? 14.853 21.923 -20.637 1.00 86.88 190 LEU A N 1
ATOM 1367 C CA . LEU A 1 190 ? 13.472 21.891 -21.110 1.00 86.88 190 LEU A CA 1
ATOM 1368 C C . LEU A 1 190 ? 13.020 23.178 -21.814 1.00 86.88 190 LEU A C 1
ATOM 1370 O O . LEU A 1 190 ? 11.824 23.505 -21.785 1.00 86.88 190 LEU A O 1
ATOM 1374 N N . ASP A 1 191 ? 13.941 23.916 -22.432 1.00 87.06 191 ASP A N 1
ATOM 1375 C CA . ASP A 1 191 ? 13.586 25.005 -23.338 1.00 87.06 191 ASP A CA 1
ATOM 1376 C C . ASP A 1 191 ? 13.199 24.494 -24.741 1.00 87.06 191 ASP A C 1
ATOM 1378 O O . ASP A 1 191 ? 12.868 23.320 -24.917 1.00 87.06 191 ASP A O 1
ATOM 1382 N N . THR A 1 192 ? 13.078 25.378 -25.737 1.00 87.19 192 THR A N 1
ATOM 1383 C CA . THR A 1 192 ? 12.631 24.957 -27.077 1.00 87.19 192 THR A CA 1
ATOM 1384 C C . THR A 1 192 ? 13.714 24.308 -27.944 1.00 87.19 192 THR A C 1
ATOM 1386 O O . THR A 1 192 ? 13.398 23.904 -29.065 1.00 87.19 192 THR A O 1
ATOM 1389 N N . LEU A 1 193 ? 14.952 24.208 -27.459 1.00 89.31 193 LEU A N 1
ATOM 1390 C CA . LEU A 1 193 ? 16.110 23.673 -28.162 1.00 89.31 193 LEU A CA 1
ATOM 1391 C C . LEU A 1 193 ? 16.636 22.410 -27.462 1.00 89.31 193 LEU A C 1
ATOM 1393 O O . LEU A 1 193 ? 16.640 22.299 -26.244 1.00 89.31 193 LEU A O 1
ATOM 1397 N N . GLY A 1 194 ? 17.085 21.427 -28.241 1.00 89.06 194 GLY A N 1
ATOM 1398 C CA . GLY A 1 194 ? 17.821 20.277 -27.712 1.00 89.06 194 GLY A CA 1
ATOM 1399 C C . GLY A 1 194 ? 19.274 20.612 -27.375 1.00 89.06 194 GLY A C 1
ATOM 1400 O O . GLY A 1 194 ? 19.871 21.514 -27.969 1.00 89.06 194 GLY A O 1
ATOM 1401 N N . ASN A 1 195 ? 19.893 19.806 -26.503 1.00 88.81 195 ASN A N 1
ATOM 1402 C CA . ASN A 1 195 ? 21.275 19.986 -26.029 1.00 88.81 195 ASN A CA 1
ATOM 1403 C C . ASN A 1 195 ? 22.292 20.172 -27.172 1.00 88.81 195 ASN A C 1
ATOM 1405 O O . ASN A 1 195 ? 23.302 20.858 -27.031 1.00 88.81 195 ASN A O 1
ATOM 1409 N N . VAL A 1 196 ? 22.048 19.527 -28.318 1.00 87.62 196 VAL A N 1
ATOM 1410 C CA . VAL A 1 196 ? 22.925 19.556 -29.500 1.00 87.62 196 VAL A CA 1
ATOM 1411 C C . VAL A 1 196 ? 22.942 20.932 -30.176 1.00 87.62 196 VAL A C 1
ATOM 1413 O O . VAL A 1 196 ? 23.936 21.294 -30.813 1.00 87.62 196 VAL A O 1
ATOM 1416 N N . CYS A 1 197 ? 21.859 21.701 -30.056 1.00 88.12 197 CYS A N 1
ATOM 1417 C CA . CYS A 1 197 ? 21.697 22.999 -30.697 1.00 88.12 197 CYS A CA 1
ATOM 1418 C C . CYS A 1 197 ? 21.664 24.187 -29.715 1.00 88.12 197 CYS A C 1
ATOM 1420 O O . CYS A 1 197 ? 21.399 25.308 -30.156 1.00 88.12 197 CYS A O 1
ATOM 1422 N N . ASP A 1 198 ? 22.026 23.958 -28.448 1.00 90.69 198 ASP A N 1
ATOM 1423 C CA . ASP A 1 198 ? 21.961 24.928 -27.353 1.00 90.69 198 ASP A CA 1
ATOM 1424 C C . ASP A 1 198 ? 23.352 25.292 -26.759 1.00 90.69 198 ASP A C 1
ATOM 1426 O O . ASP A 1 198 ? 24.176 24.426 -26.463 1.00 90.69 198 ASP A O 1
ATOM 1430 N N . ASN A 1 199 ? 23.640 26.593 -26.593 1.00 88.62 199 ASN A N 1
ATOM 1431 C CA . ASN A 1 199 ? 24.842 27.131 -25.939 1.00 88.62 199 ASN A CA 1
ATOM 1432 C C . ASN A 1 199 ? 24.735 27.321 -24.409 1.00 88.62 199 ASN A C 1
ATOM 1434 O O . ASN A 1 199 ? 25.710 27.757 -23.788 1.00 88.62 199 ASN A O 1
ATOM 1438 N N . CYS A 1 200 ? 23.599 26.962 -23.810 1.00 90.56 200 CYS A N 1
ATOM 1439 C CA . CYS A 1 200 ? 23.412 26.731 -22.380 1.00 90.56 200 CYS A CA 1
ATOM 1440 C C . CYS A 1 200 ? 22.548 25.480 -22.129 1.00 90.56 200 CYS A C 1
ATOM 1442 O O . CYS A 1 200 ? 21.511 25.619 -21.498 1.00 90.56 200 CYS A O 1
ATOM 1444 N N . PRO A 1 201 ? 23.012 24.260 -22.472 1.00 88.56 201 PRO A N 1
ATOM 1445 C CA . PRO A 1 201 ? 22.198 23.032 -22.435 1.00 88.56 201 PRO A CA 1
ATOM 1446 C C . PRO A 1 201 ? 21.469 22.734 -21.118 1.00 88.56 201 PRO A C 1
ATOM 1448 O O . PRO A 1 201 ? 20.538 21.939 -21.090 1.00 88.56 201 PRO A O 1
ATOM 1451 N N . ASP A 1 202 ? 21.934 23.318 -20.010 1.00 88.62 202 ASP A N 1
ATOM 1452 C CA . ASP A 1 202 ? 21.399 23.121 -18.664 1.00 88.62 202 ASP A CA 1
ATOM 1453 C C . ASP A 1 202 ? 20.610 24.344 -18.126 1.00 88.62 202 ASP A C 1
ATOM 1455 O O . ASP A 1 202 ? 20.155 24.315 -16.976 1.00 88.62 202 ASP A O 1
ATOM 1459 N N . VAL A 1 203 ? 20.452 25.432 -18.901 1.00 87.00 203 VAL A N 1
ATOM 1460 C CA . VAL A 1 203 ? 19.727 26.653 -18.496 1.00 87.00 203 VAL A CA 1
ATOM 1461 C C . VAL A 1 203 ? 19.016 27.349 -19.667 1.00 87.00 203 VAL A C 1
ATOM 1463 O O . VAL A 1 203 ? 19.660 28.006 -20.481 1.00 87.00 203 VAL A O 1
ATOM 1466 N N . THR A 1 204 ? 17.680 27.405 -19.582 1.00 89.50 204 THR A N 1
ATOM 1467 C CA . THR A 1 204 ? 16.800 27.904 -20.655 1.00 89.50 204 THR A CA 1
ATOM 1468 C C . THR A 1 204 ? 17.235 29.245 -21.252 1.00 89.50 204 THR A C 1
ATOM 1470 O O . THR A 1 204 ? 17.301 30.261 -20.537 1.00 89.50 204 THR A O 1
ATOM 1473 N N . ASN A 1 205 ? 17.436 29.291 -22.563 1.00 87.75 205 ASN A N 1
ATOM 1474 C CA . ASN A 1 205 ? 18.040 30.410 -23.284 1.00 87.75 205 ASN A CA 1
ATOM 1475 C C . ASN A 1 205 ? 17.637 30.427 -24.780 1.00 87.75 205 ASN A C 1
ATOM 1477 O O . ASN A 1 205 ? 18.481 30.595 -25.662 1.00 87.75 205 ASN A O 1
ATOM 1481 N N . ASP A 1 206 ? 16.336 30.391 -25.083 1.00 83.44 206 ASP A N 1
ATOM 1482 C CA . ASP A 1 206 ? 15.774 30.466 -26.452 1.00 83.44 206 ASP A CA 1
ATOM 1483 C C . ASP A 1 206 ? 16.416 31.513 -27.416 1.00 83.44 206 ASP A C 1
ATOM 1485 O O . ASP A 1 206 ? 16.257 31.429 -28.638 1.00 83.44 206 ASP A O 1
ATOM 1489 N N . ASP A 1 207 ? 17.071 32.570 -26.908 1.00 86.69 207 ASP A N 1
ATOM 1490 C CA . ASP A 1 207 ? 17.720 33.617 -27.710 1.00 86.69 207 ASP A CA 1
ATOM 1491 C C . ASP A 1 207 ? 19.223 33.415 -27.989 1.00 86.69 207 ASP A C 1
ATOM 1493 O O . ASP A 1 207 ? 19.770 34.154 -28.822 1.00 86.69 207 ASP A O 1
ATOM 1497 N N . GLN A 1 208 ? 19.853 32.414 -27.363 1.00 88.50 208 GLN A N 1
ATOM 1498 C CA . GLN A 1 208 ? 21.225 31.952 -27.603 1.00 88.50 208 GLN A CA 1
ATOM 1499 C C . GLN A 1 208 ? 22.265 33.093 -27.556 1.00 88.50 208 GLN A C 1
ATOM 1501 O O . GLN A 1 208 ? 23.195 33.161 -28.369 1.00 88.50 208 GLN A O 1
ATOM 1506 N N . SER A 1 209 ? 22.086 34.062 -26.648 1.00 90.81 209 SER A N 1
ATOM 1507 C CA . SER A 1 209 ? 22.979 35.222 -26.520 1.00 90.81 209 SER A CA 1
ATOM 1508 C C . SER A 1 209 ? 24.325 34.865 -25.882 1.00 90.81 209 SER A C 1
ATOM 1510 O O . SER A 1 209 ? 24.348 34.166 -24.882 1.00 90.81 209 SER A O 1
ATOM 1512 N N . ASP A 1 210 ? 25.425 35.392 -26.424 1.00 90.12 210 ASP A N 1
ATOM 1513 C CA . ASP A 1 210 ? 26.799 35.228 -25.915 1.00 90.12 210 ASP A CA 1
ATOM 1514 C C . ASP A 1 210 ? 27.597 36.527 -26.217 1.00 90.12 210 ASP A C 1
ATOM 1516 O O . ASP A 1 210 ? 27.980 36.807 -27.365 1.00 90.12 210 ASP A O 1
ATOM 1520 N N . ILE A 1 211 ? 27.743 37.405 -25.214 1.00 92.88 211 ILE A N 1
ATOM 1521 C CA . ILE A 1 211 ? 28.299 38.767 -25.326 1.00 92.88 211 ILE A CA 1
ATOM 1522 C C . ILE A 1 211 ? 29.817 38.760 -25.459 1.00 92.88 211 ILE A C 1
ATOM 1524 O O . ILE A 1 211 ? 30.358 39.597 -26.202 1.00 92.88 211 ILE A O 1
ATOM 1528 N N . ASP A 1 212 ? 30.510 37.904 -24.716 1.00 87.12 212 ASP A N 1
ATOM 1529 C CA . ASP A 1 212 ? 31.971 37.873 -24.684 1.00 87.12 212 ASP A CA 1
ATOM 1530 C C . ASP A 1 212 ? 32.590 36.770 -25.558 1.00 87.12 212 ASP A C 1
ATOM 1532 O O . ASP A 1 212 ? 33.800 36.809 -25.819 1.00 87.12 212 ASP A O 1
ATOM 1536 N N . SER A 1 213 ? 31.734 35.968 -26.198 1.00 88.12 213 SER A N 1
ATOM 1537 C CA . SER A 1 213 ? 32.044 35.009 -27.258 1.00 88.12 213 SER A CA 1
ATOM 1538 C C . SER A 1 213 ? 32.962 33.883 -26.801 1.00 88.12 213 SER A C 1
ATOM 1540 O O . SER A 1 213 ? 33.846 33.463 -27.563 1.00 88.12 213 SER A O 1
ATOM 1542 N N . ASP A 1 214 ? 32.785 33.427 -25.564 1.00 87.44 214 ASP A N 1
ATOM 1543 C CA . ASP A 1 214 ? 33.546 32.326 -24.984 1.00 87.44 214 ASP A CA 1
ATOM 1544 C C . ASP A 1 214 ? 32.860 30.954 -25.123 1.00 87.44 214 ASP A C 1
ATOM 1546 O O . ASP A 1 214 ? 33.412 29.956 -24.658 1.00 87.44 214 ASP A O 1
ATOM 1550 N N . THR A 1 215 ? 31.764 30.897 -25.897 1.00 88.38 215 THR A N 1
ATOM 1551 C CA . THR A 1 215 ? 30.924 29.728 -26.229 1.00 88.38 215 THR A CA 1
ATOM 1552 C C . THR A 1 215 ? 29.925 29.306 -25.157 1.00 88.38 215 THR A C 1
ATOM 1554 O O . THR A 1 215 ? 29.099 28.441 -25.445 1.00 88.38 215 THR A O 1
ATOM 1557 N N . ILE A 1 216 ? 29.955 29.939 -23.983 1.00 88.38 216 ILE A N 1
ATOM 1558 C CA . ILE A 1 216 ? 28.956 29.785 -22.926 1.00 88.38 216 ILE A CA 1
ATOM 1559 C C . ILE A 1 216 ? 27.954 30.932 -23.084 1.00 88.38 216 ILE A C 1
ATOM 1561 O O . ILE A 1 216 ? 28.337 32.094 -23.206 1.00 88.38 216 ILE A O 1
ATOM 1565 N N . GLY A 1 217 ? 26.658 30.628 -23.156 1.00 90.19 217 GLY A N 1
ATOM 1566 C CA . GLY A 1 217 ? 25.653 31.680 -23.287 1.00 90.19 217 GLY A CA 1
ATOM 1567 C C . GLY A 1 217 ? 25.597 32.596 -22.055 1.00 90.19 217 GLY A C 1
ATOM 1568 O O . GLY A 1 217 ? 25.792 32.165 -20.921 1.00 90.19 217 GLY A O 1
ATOM 1569 N N . ASP A 1 218 ? 25.238 33.866 -22.263 1.00 89.56 218 ASP A N 1
ATOM 1570 C CA . ASP A 1 218 ? 25.178 34.919 -21.230 1.00 89.56 218 ASP A CA 1
ATOM 1571 C C . ASP A 1 218 ? 24.328 34.539 -20.006 1.00 89.56 218 ASP A C 1
ATOM 1573 O O . ASP A 1 218 ? 24.465 35.127 -18.933 1.00 89.56 218 ASP A O 1
ATOM 1577 N N . VAL A 1 219 ? 23.371 33.628 -20.198 1.00 86.75 219 VAL A N 1
ATOM 1578 C CA . VAL A 1 219 ? 22.434 33.172 -19.169 1.00 86.75 219 VAL A CA 1
ATOM 1579 C C . VAL A 1 219 ? 23.076 32.134 -18.242 1.00 86.75 219 VAL A C 1
ATOM 1581 O O . VAL A 1 219 ? 22.750 32.115 -17.055 1.00 86.75 219 VAL A O 1
ATOM 1584 N N . CYS A 1 220 ? 23.987 31.306 -18.761 1.00 87.94 220 CYS A N 1
ATOM 1585 C CA . CYS A 1 220 ? 24.698 30.269 -18.012 1.00 87.94 220 CYS A CA 1
ATOM 1586 C C . CYS A 1 220 ? 26.151 30.644 -17.678 1.00 87.94 220 CYS A C 1
ATOM 1588 O O . CYS A 1 220 ? 26.835 29.890 -16.987 1.00 87.94 220 CYS A O 1
ATOM 1590 N N . ASP A 1 221 ? 26.606 31.820 -18.109 1.00 90.31 221 ASP A N 1
ATOM 1591 C CA . ASP A 1 221 ? 27.878 32.395 -17.700 1.00 90.31 221 ASP A CA 1
ATOM 1592 C C . ASP A 1 221 ? 27.743 33.153 -16.360 1.00 90.31 221 ASP A C 1
ATOM 1594 O O . ASP A 1 221 ? 26.953 34.084 -16.208 1.00 90.31 221 ASP A O 1
ATOM 1598 N N . ASN A 1 222 ? 28.531 32.775 -15.355 1.00 87.56 222 ASN A N 1
ATOM 1599 C CA . ASN A 1 222 ? 28.612 33.439 -14.054 1.00 87.56 222 ASN A CA 1
ATOM 1600 C C . ASN A 1 222 ? 29.589 34.622 -14.033 1.00 87.56 222 ASN A C 1
ATOM 1602 O O . ASN A 1 222 ? 29.695 35.321 -13.020 1.00 87.56 222 ASN A O 1
A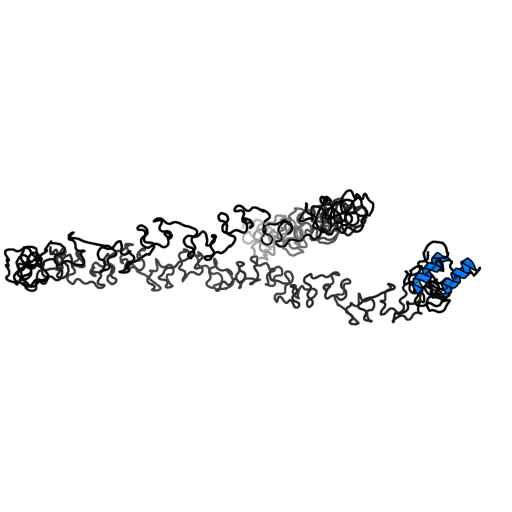TOM 1606 N N . CYS A 1 223 ? 30.253 34.902 -15.158 1.00 90.12 223 CYS A N 1
ATOM 1607 C CA . CYS A 1 223 ? 30.910 36.171 -15.421 1.00 90.12 223 CYS A CA 1
ATOM 1608 C C . CYS A 1 223 ? 30.625 36.698 -16.856 1.00 90.12 223 CYS A C 1
ATOM 1610 O O . CYS A 1 223 ? 31.600 36.977 -17.551 1.00 90.12 223 CYS A O 1
ATOM 1612 N N . PRO A 1 224 ? 29.364 37.064 -17.227 1.00 87.25 224 PRO A N 1
ATOM 1613 C CA . PRO A 1 224 ? 28.876 37.429 -18.593 1.00 87.25 224 PRO A CA 1
ATOM 1614 C C . PRO A 1 224 ? 29.571 38.580 -19.342 1.00 87.25 224 PRO A C 1
ATOM 1616 O O . PRO A 1 224 ? 29.076 39.162 -20.310 1.00 87.25 224 PRO A O 1
ATOM 1619 N N . SER A 1 225 ? 30.625 39.132 -18.769 1.00 88.00 225 SER A N 1
ATOM 1620 C CA . SER A 1 225 ? 31.409 40.230 -19.323 1.00 88.00 225 SER A CA 1
ATOM 1621 C C . SER A 1 225 ? 32.910 39.979 -19.189 1.00 88.00 225 SER A C 1
ATOM 1623 O O . SER A 1 225 ? 33.699 40.905 -19.423 1.00 88.00 225 SER A O 1
ATOM 1625 N N . THR A 1 226 ? 33.302 38.784 -18.748 1.00 88.06 226 THR A N 1
ATOM 1626 C CA . THR A 1 226 ? 34.651 38.427 -18.322 1.00 88.06 226 THR A CA 1
ATOM 1627 C C . THR A 1 226 ? 34.973 36.974 -18.676 1.00 88.06 226 THR A C 1
ATOM 1629 O O . THR A 1 226 ? 35.192 36.197 -17.765 1.00 88.06 226 THR A O 1
ATOM 1632 N N . VAL A 1 227 ? 35.139 36.678 -19.968 1.00 87.81 227 VAL A N 1
ATOM 1633 C CA . VAL A 1 227 ? 35.743 35.452 -20.539 1.00 87.81 227 VAL A CA 1
ATOM 1634 C C . VAL A 1 227 ? 36.281 34.470 -19.497 1.00 87.81 227 VAL A C 1
ATOM 1636 O O . VAL A 1 227 ? 37.396 34.634 -18.973 1.00 87.81 227 VAL A O 1
ATOM 1639 N N . ASN A 1 228 ? 35.496 33.436 -19.241 1.00 86.00 228 ASN A N 1
ATOM 1640 C CA . ASN A 1 228 ? 35.706 32.448 -18.198 1.00 86.00 228 ASN A CA 1
ATOM 1641 C C . ASN A 1 228 ? 35.101 31.120 -18.650 1.00 86.00 228 ASN A C 1
ATOM 1643 O O . ASN A 1 228 ? 34.087 30.651 -18.154 1.00 86.00 228 ASN A O 1
ATOM 1647 N N . THR A 1 229 ? 35.840 30.411 -19.497 1.00 81.50 229 THR A N 1
ATOM 1648 C CA . THR A 1 229 ? 35.484 29.040 -19.897 1.00 81.50 229 THR A CA 1
ATOM 1649 C C . THR A 1 229 ? 35.430 28.051 -18.716 1.00 81.50 229 THR A C 1
ATOM 1651 O O . THR A 1 229 ? 34.982 26.924 -18.884 1.00 81.50 229 THR A O 1
ATOM 1654 N N . ASP A 1 230 ? 35.944 28.440 -17.539 1.00 80.44 230 ASP A N 1
ATOM 1655 C CA . ASP A 1 230 ? 35.797 27.735 -16.260 1.00 80.44 230 ASP A CA 1
ATOM 1656 C C . ASP A 1 230 ? 34.832 28.520 -15.360 1.00 80.44 230 ASP A C 1
ATOM 1658 O O . ASP A 1 230 ? 35.148 29.615 -14.888 1.00 80.44 230 ASP A O 1
ATOM 1662 N N . GLN A 1 231 ? 33.662 27.934 -15.123 1.00 87.00 231 GLN A N 1
ATOM 1663 C CA . GLN A 1 231 ? 32.545 28.518 -14.382 1.00 87.00 231 GLN A CA 1
ATOM 1664 C C . GLN A 1 231 ? 32.628 28.224 -12.870 1.00 87.00 231 GLN A C 1
ATOM 1666 O O . GLN A 1 231 ? 31.610 28.151 -12.185 1.00 87.00 231 GLN A O 1
ATOM 1671 N N . ALA A 1 232 ? 33.832 28.047 -12.314 1.00 86.31 232 ALA A N 1
ATOM 1672 C CA . ALA A 1 232 ? 34.016 27.796 -10.886 1.00 86.31 232 ALA A CA 1
ATOM 1673 C C . ALA A 1 232 ? 33.429 28.921 -10.012 1.00 86.31 232 ALA A C 1
ATOM 1675 O O . ALA A 1 232 ? 33.818 30.088 -10.111 1.00 86.31 232 ALA A O 1
ATOM 1676 N N . ASN A 1 233 ? 32.539 28.536 -9.103 1.00 85.12 233 ASN A N 1
ATOM 1677 C CA . ASN A 1 233 ? 31.878 29.403 -8.139 1.00 85.12 233 ASN A CA 1
ATOM 1678 C C . ASN A 1 233 ? 31.791 28.653 -6.800 1.00 85.12 233 ASN A C 1
ATOM 1680 O O . ASN A 1 233 ? 31.061 27.671 -6.677 1.00 85.12 233 ASN A O 1
ATOM 1684 N N . ASN A 1 234 ? 32.626 29.043 -5.840 1.00 85.81 234 ASN A N 1
ATOM 1685 C CA . ASN A 1 234 ? 32.806 28.313 -4.587 1.00 85.81 234 ASN A CA 1
ATOM 1686 C C . ASN A 1 234 ? 31.667 28.566 -3.592 1.00 85.81 234 ASN A C 1
ATOM 1688 O O . ASN A 1 234 ? 31.329 27.663 -2.823 1.00 85.81 234 ASN A O 1
ATOM 1692 N N . ASP A 1 235 ? 31.088 29.764 -3.596 1.00 79.19 235 ASP A N 1
ATOM 1693 C CA . ASP A 1 235 ? 30.031 30.171 -2.670 1.00 79.19 235 ASP A CA 1
ATOM 1694 C C . ASP A 1 235 ? 28.628 30.196 -3.281 1.00 79.19 235 ASP A C 1
ATOM 1696 O O . ASP A 1 235 ? 27.645 30.437 -2.571 1.00 79.19 235 ASP A O 1
ATOM 1700 N N . LEU A 1 236 ? 28.549 29.876 -4.575 1.00 84.50 236 LEU A N 1
ATOM 1701 C CA . LEU A 1 236 ? 27.333 29.675 -5.350 1.00 84.50 236 LEU A CA 1
ATOM 1702 C C . LEU A 1 236 ? 26.448 30.923 -5.428 1.00 84.50 236 LEU A C 1
ATOM 1704 O O . LEU A 1 236 ? 25.223 30.804 -5.549 1.00 84.50 236 LEU A O 1
ATOM 1708 N N . ASP A 1 237 ? 27.035 32.118 -5.351 1.00 84.50 237 ASP A N 1
ATOM 1709 C CA . ASP A 1 237 ? 26.305 33.351 -5.629 1.00 84.50 237 ASP A CA 1
ATOM 1710 C C . ASP A 1 237 ? 26.176 33.631 -7.137 1.00 84.50 237 ASP A C 1
ATOM 1712 O O . ASP A 1 237 ? 26.383 32.743 -7.961 1.00 84.50 237 ASP A O 1
ATOM 1716 N N . THR A 1 238 ? 25.715 34.818 -7.544 1.00 84.56 238 THR A N 1
ATOM 1717 C CA . THR A 1 238 ? 25.526 35.085 -8.989 1.00 84.56 238 THR A CA 1
ATOM 1718 C C . THR A 1 238 ? 26.818 35.430 -9.732 1.00 84.56 238 THR A C 1
ATOM 1720 O O . THR A 1 238 ? 26.774 35.642 -10.942 1.00 84.56 238 THR A O 1
ATOM 1723 N N . LEU A 1 239 ? 27.943 35.520 -9.028 1.00 87.12 239 LEU A N 1
ATOM 1724 C CA . LEU A 1 239 ? 29.255 35.859 -9.545 1.00 87.12 239 LEU A CA 1
ATOM 1725 C C . LEU A 1 239 ? 30.166 34.627 -9.468 1.00 87.12 239 LEU A C 1
ATOM 1727 O O . LEU A 1 239 ? 30.262 33.945 -8.458 1.00 87.12 239 LEU A O 1
ATOM 1731 N N . GLY A 1 240 ? 30.887 34.336 -10.548 1.00 87.88 240 GLY A N 1
ATOM 1732 C CA . GLY A 1 240 ? 31.951 33.337 -10.497 1.00 87.88 240 GLY A CA 1
ATOM 1733 C C . GLY A 1 240 ? 33.119 33.794 -9.625 1.00 87.88 240 GLY A C 1
ATOM 1734 O O . GLY A 1 240 ? 33.377 34.994 -9.486 1.00 87.88 240 GLY A O 1
ATOM 1735 N N . ASN A 1 241 ? 33.931 32.837 -9.159 1.00 86.44 241 ASN A N 1
ATOM 1736 C CA . ASN A 1 241 ? 35.156 33.092 -8.384 1.00 86.44 241 ASN A CA 1
ATOM 1737 C C . ASN A 1 241 ? 36.087 34.115 -9.062 1.00 86.44 241 ASN A C 1
ATOM 1739 O O . ASN A 1 241 ? 36.877 34.798 -8.409 1.00 86.44 241 ASN A O 1
ATOM 1743 N N . ALA A 1 242 ? 36.031 34.205 -10.394 1.00 82.94 242 ALA A N 1
ATOM 1744 C CA . ALA A 1 242 ? 36.813 35.149 -11.182 1.00 82.94 242 ALA A CA 1
ATOM 1745 C C . ALA A 1 242 ? 36.427 36.625 -10.941 1.00 82.94 242 ALA A C 1
ATOM 1747 O O . ALA A 1 242 ? 37.227 37.513 -11.261 1.00 82.94 242 ALA A O 1
ATOM 1748 N N . CYS A 1 243 ? 35.250 36.903 -10.369 1.00 87.31 243 CYS A N 1
ATOM 1749 C CA . CYS A 1 243 ? 34.736 38.254 -10.152 1.00 87.31 243 CYS A CA 1
ATOM 1750 C C . CYS A 1 243 ? 34.195 38.560 -8.735 1.00 87.31 243 CYS A C 1
ATOM 1752 O O . CYS A 1 243 ? 33.678 39.664 -8.552 1.00 87.31 243 CYS A O 1
ATOM 1754 N N . ASP A 1 244 ? 34.418 37.682 -7.745 1.00 89.56 244 ASP A N 1
ATOM 1755 C CA . ASP A 1 244 ? 33.896 37.792 -6.370 1.00 89.56 244 ASP A CA 1
ATOM 1756 C C . ASP A 1 244 ? 34.973 38.069 -5.269 1.00 89.56 244 ASP A C 1
ATOM 1758 O O . ASP A 1 244 ? 36.048 37.461 -5.240 1.00 89.56 244 ASP A O 1
ATOM 1762 N N . ASN A 1 245 ? 34.707 39.026 -4.362 1.00 86.62 245 ASN A N 1
ATOM 1763 C CA . ASN A 1 245 ? 35.512 39.425 -3.200 1.00 86.62 245 ASN A CA 1
ATOM 1764 C C . ASN A 1 245 ? 35.134 38.748 -1.865 1.00 86.62 245 ASN A C 1
ATOM 1766 O O . ASN A 1 245 ? 35.806 38.997 -0.861 1.00 86.62 245 ASN A O 1
ATOM 1770 N N . CYS A 1 246 ? 34.130 37.881 -1.849 1.00 87.06 246 CYS A N 1
ATOM 1771 C CA . CYS A 1 246 ? 33.846 36.956 -0.758 1.00 87.06 246 CYS A CA 1
ATOM 1772 C C . CYS A 1 246 ? 33.617 35.541 -1.332 1.00 87.06 246 CYS A C 1
ATOM 1774 O O . CYS A 1 246 ? 32.634 34.923 -0.961 1.00 87.06 246 CYS A O 1
ATOM 1776 N N . PRO A 1 247 ? 34.565 34.952 -2.093 1.00 84.44 247 PRO A N 1
ATOM 1777 C CA . PRO A 1 247 ? 34.364 33.742 -2.912 1.00 84.44 247 PRO A CA 1
ATOM 1778 C C . PRO A 1 247 ? 33.955 32.472 -2.156 1.00 84.44 247 PRO A C 1
ATOM 1780 O O . PRO A 1 247 ? 33.709 31.452 -2.780 1.00 84.44 247 PRO A O 1
ATOM 1783 N N . ASP A 1 248 ? 33.921 32.494 -0.822 1.00 84.19 248 ASP A N 1
ATOM 1784 C CA . ASP A 1 248 ? 33.438 31.390 0.015 1.00 84.19 248 ASP A CA 1
ATOM 1785 C C . ASP A 1 248 ? 32.124 31.752 0.766 1.00 84.19 248 ASP A C 1
ATOM 1787 O O . ASP A 1 248 ? 31.682 31.011 1.649 1.00 84.19 248 ASP A O 1
ATOM 1791 N N . THR A 1 249 ? 31.504 32.899 0.463 1.00 81.62 249 THR A N 1
ATOM 1792 C CA . THR A 1 249 ? 30.389 33.517 1.198 1.00 81.62 249 THR A CA 1
ATOM 1793 C C . THR A 1 249 ? 29.550 34.447 0.314 1.00 81.62 249 THR A C 1
ATOM 1795 O O . THR A 1 249 ? 29.872 35.621 0.160 1.00 81.62 249 THR A O 1
ATOM 1798 N N . THR A 1 250 ? 28.386 33.947 -0.102 1.00 86.38 250 THR A N 1
ATOM 1799 C CA . THR A 1 250 ? 27.496 34.568 -1.090 1.00 86.38 250 THR A CA 1
ATOM 1800 C C . THR A 1 250 ? 27.316 36.083 -0.936 1.00 86.38 250 THR A C 1
ATOM 1802 O O . THR A 1 250 ? 26.682 36.536 0.027 1.00 86.38 250 THR A O 1
ATOM 1805 N N . ASN A 1 251 ? 27.757 36.880 -1.912 1.00 83.94 251 ASN A N 1
ATOM 1806 C CA . ASN A 1 251 ? 27.636 38.337 -1.884 1.00 83.94 251 ASN A CA 1
ATOM 1807 C C . ASN A 1 251 ? 27.584 39.015 -3.274 1.00 83.94 251 ASN A C 1
ATOM 1809 O O . ASN A 1 251 ? 28.486 39.696 -3.753 1.00 83.94 251 ASN A O 1
ATOM 1813 N N . ASN A 1 252 ? 26.381 39.120 -3.821 1.00 79.25 252 ASN A N 1
ATOM 1814 C CA . ASN A 1 252 ? 26.176 39.935 -5.028 1.00 79.25 252 ASN A CA 1
ATOM 1815 C C . ASN A 1 252 ? 26.543 41.436 -4.859 1.00 79.25 252 ASN A C 1
ATOM 1817 O O . ASN A 1 252 ? 26.728 42.149 -5.849 1.00 79.25 252 ASN A O 1
ATOM 1821 N N . ASP A 1 253 ? 26.601 41.943 -3.618 1.00 80.88 253 ASP A N 1
ATOM 1822 C CA . ASP A 1 253 ? 27.145 43.270 -3.306 1.00 80.88 253 ASP A CA 1
ATOM 1823 C C . ASP A 1 253 ? 28.607 43.153 -2.883 1.00 80.88 253 ASP A C 1
ATOM 1825 O O . ASP A 1 253 ? 28.950 42.693 -1.795 1.00 80.88 253 ASP A O 1
ATOM 1829 N N . GLN A 1 254 ? 29.470 43.644 -3.755 1.00 86.50 254 GLN A N 1
ATOM 1830 C CA . GLN A 1 254 ? 30.917 43.598 -3.612 1.00 86.50 254 GLN A CA 1
ATOM 1831 C C . GLN A 1 254 ? 31.421 44.790 -2.766 1.00 86.50 254 GLN A C 1
ATOM 1833 O O . GLN A 1 254 ? 32.451 45.406 -3.066 1.00 86.50 254 GLN A O 1
ATOM 1838 N N . SER A 1 255 ? 30.646 45.193 -1.748 1.00 87.69 255 SER A N 1
ATOM 1839 C CA . SER A 1 255 ? 30.967 46.301 -0.845 1.00 87.69 255 SER A CA 1
ATOM 1840 C C . SER A 1 255 ? 31.921 45.862 0.264 1.00 87.69 255 SER A C 1
ATOM 1842 O O . SER A 1 255 ? 31.865 44.739 0.744 1.00 87.69 255 SER A O 1
ATOM 1844 N N . ASP A 1 256 ? 32.811 46.765 0.662 1.00 87.38 256 ASP A N 1
ATOM 1845 C CA . ASP A 1 256 ? 33.834 46.532 1.686 1.00 87.38 256 ASP A CA 1
ATOM 1846 C C . ASP A 1 256 ? 34.092 47.879 2.403 1.00 87.38 256 ASP A C 1
ATOM 1848 O O . ASP A 1 256 ? 34.756 48.782 1.868 1.00 87.38 256 ASP A O 1
ATOM 1852 N N . ILE A 1 257 ? 33.438 48.086 3.555 1.00 89.69 257 ILE A N 1
ATOM 1853 C CA . ILE A 1 257 ? 33.391 49.346 4.317 1.00 89.69 257 ILE A CA 1
ATOM 1854 C C . ILE A 1 257 ? 34.710 49.610 5.031 1.00 89.69 257 ILE A C 1
ATOM 1856 O O . ILE A 1 257 ? 35.158 50.769 5.073 1.00 89.69 257 ILE A O 1
ATOM 1860 N N . ASP A 1 258 ? 35.303 48.588 5.638 1.00 84.75 258 ASP A N 1
ATOM 1861 C CA . ASP A 1 258 ? 36.517 48.731 6.434 1.00 84.75 258 ASP A CA 1
ATOM 1862 C C . ASP A 1 258 ? 37.809 48.413 5.656 1.00 84.75 258 ASP A C 1
ATOM 1864 O O . ASP A 1 258 ? 38.908 48.775 6.103 1.00 84.75 258 ASP A O 1
ATOM 1868 N N . THR A 1 259 ? 37.656 47.991 4.396 1.00 86.00 259 THR A N 1
ATOM 1869 C CA . THR A 1 259 ? 38.663 47.866 3.334 1.00 86.00 259 THR A CA 1
ATOM 1870 C C . THR A 1 259 ? 39.716 46.798 3.585 1.00 86.00 259 THR A C 1
ATOM 1872 O O . THR A 1 259 ? 40.877 46.961 3.177 1.00 86.00 259 THR A O 1
ATOM 1875 N N . ASP A 1 260 ? 39.346 45.734 4.288 1.00 84.69 260 ASP A N 1
ATOM 1876 C CA . ASP A 1 260 ? 40.246 44.632 4.609 1.00 84.69 260 ASP A CA 1
ATOM 1877 C C . ASP A 1 260 ? 40.219 43.481 3.581 1.00 84.69 260 ASP A C 1
ATOM 1879 O O . ASP A 1 260 ? 40.936 42.494 3.763 1.00 84.69 260 ASP A O 1
ATOM 1883 N N . THR A 1 261 ? 39.550 43.695 2.434 1.00 85.88 261 THR A N 1
ATOM 1884 C CA . THR A 1 261 ? 39.372 42.790 1.276 1.00 85.88 261 THR A CA 1
ATOM 1885 C C . THR A 1 261 ? 38.377 41.656 1.475 1.00 85.88 261 THR A C 1
ATOM 1887 O O . THR A 1 261 ? 38.108 40.948 0.508 1.00 85.88 261 THR A O 1
ATOM 1890 N N . ILE A 1 262 ? 37.827 41.522 2.680 1.00 86.25 262 ILE A N 1
ATOM 1891 C CA . ILE A 1 262 ? 36.661 40.699 2.979 1.00 86.25 262 ILE A CA 1
ATOM 1892 C C . ILE A 1 262 ? 35.455 41.615 2.774 1.00 86.25 262 ILE A C 1
ATOM 1894 O O . ILE A 1 262 ? 35.377 42.696 3.354 1.00 86.25 262 ILE A O 1
ATOM 1898 N N . GLY A 1 263 ? 34.549 41.244 1.875 1.00 87.75 263 GLY A N 1
ATOM 1899 C CA . GLY A 1 263 ? 33.325 42.015 1.682 1.00 87.75 263 GLY A CA 1
ATOM 1900 C C . GLY A 1 263 ? 32.496 42.082 2.968 1.00 87.75 263 GLY A C 1
ATOM 1901 O O . GLY A 1 263 ? 32.500 41.158 3.780 1.00 87.75 263 GLY A O 1
ATOM 1902 N N . ASP A 1 264 ? 31.730 43.163 3.131 1.00 86.75 264 ASP A N 1
ATOM 1903 C CA . ASP A 1 264 ? 30.936 43.449 4.341 1.00 86.75 264 ASP A CA 1
ATOM 1904 C C . ASP A 1 264 ? 29.990 42.306 4.737 1.00 86.75 264 ASP A C 1
ATOM 1906 O O . ASP A 1 264 ? 29.548 42.208 5.880 1.00 86.75 264 ASP A O 1
ATOM 1910 N N . VAL A 1 265 ? 29.619 41.478 3.764 1.00 84.56 265 VAL A N 1
ATOM 1911 C CA . VAL A 1 265 ? 28.721 40.337 3.934 1.00 84.56 265 VAL A CA 1
ATOM 1912 C C . VAL A 1 265 ? 29.398 39.197 4.685 1.00 84.56 265 VAL A C 1
ATOM 1914 O O . VAL A 1 265 ? 28.760 38.547 5.512 1.00 84.56 265 VAL A O 1
ATOM 1917 N N . CYS A 1 266 ? 30.682 38.971 4.424 1.00 85.44 266 CYS A N 1
ATOM 1918 C CA . CYS A 1 266 ? 31.447 37.877 5.000 1.00 85.44 266 CYS A CA 1
ATOM 1919 C C . CYS A 1 266 ? 32.269 38.297 6.228 1.00 85.44 266 CYS A C 1
ATOM 1921 O O . CYS A 1 266 ? 33.157 37.573 6.683 1.00 85.44 266 CYS A O 1
ATOM 1923 N N . ASP A 1 267 ? 31.906 39.447 6.803 1.00 87.12 267 ASP A N 1
ATOM 1924 C CA . ASP A 1 267 ? 32.546 40.034 7.965 1.00 87.12 267 ASP A CA 1
ATOM 1925 C C . ASP A 1 267 ? 31.646 40.015 9.226 1.00 87.12 267 ASP A C 1
ATOM 1927 O O . ASP A 1 267 ? 30.679 40.766 9.364 1.00 87.12 267 ASP A O 1
ATOM 1931 N N . ASN A 1 268 ? 32.006 39.191 10.215 1.00 84.56 268 ASN A N 1
ATOM 1932 C CA . ASN A 1 268 ? 31.348 39.073 11.521 1.00 84.56 268 ASN A CA 1
ATOM 1933 C C . ASN A 1 268 ? 31.630 40.244 12.476 1.00 84.56 268 ASN A C 1
ATOM 1935 O O . ASN A 1 268 ? 31.105 40.271 13.595 1.00 84.56 268 ASN A O 1
ATOM 1939 N N . CYS A 1 269 ? 32.426 41.221 12.030 1.00 88.50 269 CYS A N 1
ATOM 1940 C CA . CYS A 1 269 ? 32.609 42.511 12.669 1.00 88.50 269 CYS A CA 1
ATOM 1941 C C . CYS A 1 269 ? 32.704 43.643 11.629 1.00 88.50 269 CYS A C 1
ATOM 1943 O O . CYS A 1 269 ? 33.643 44.425 11.690 1.00 88.50 269 CYS A O 1
ATOM 1945 N N . THR A 1 270 ? 31.667 43.846 10.805 1.00 87.00 270 THR A N 1
ATOM 1946 C CA . THR A 1 270 ? 31.571 44.829 9.686 1.00 87.00 270 THR A CA 1
ATOM 1947 C C . THR A 1 270 ? 32.034 46.285 9.924 1.00 87.00 270 THR A C 1
ATOM 1949 O O . THR A 1 270 ? 31.984 47.133 9.035 1.00 87.00 270 THR A O 1
ATOM 1952 N N . ASN A 1 271 ? 32.333 46.676 11.163 1.00 86.25 271 ASN A N 1
ATOM 1953 C CA . ASN A 1 271 ? 32.819 48.010 11.529 1.00 86.25 271 ASN A CA 1
ATOM 1954 C C . ASN A 1 271 ? 34.187 47.977 12.242 1.00 86.25 271 ASN A C 1
ATOM 1956 O O . ASN A 1 271 ? 34.671 49.022 12.699 1.00 86.25 271 ASN A O 1
ATOM 1960 N N . ILE A 1 272 ? 34.763 46.791 12.426 1.00 85.06 272 ILE A N 1
ATOM 1961 C CA . ILE A 1 272 ? 35.952 46.500 13.221 1.00 85.06 272 ILE A CA 1
ATOM 1962 C C . ILE A 1 272 ? 36.757 45.384 12.528 1.00 85.06 272 ILE A C 1
ATOM 1964 O O . ILE A 1 272 ? 36.693 44.244 12.961 1.00 85.06 272 ILE A O 1
ATOM 1968 N N . ALA A 1 273 ? 37.606 45.768 11.573 1.00 84.44 273 ALA A N 1
ATOM 1969 C CA . ALA A 1 273 ? 38.568 44.900 10.884 1.00 84.44 273 ALA A CA 1
ATOM 1970 C C . ALA A 1 273 ? 39.125 43.725 11.705 1.00 84.44 273 ALA A C 1
ATOM 1972 O O . ALA A 1 273 ? 39.787 43.901 12.744 1.00 84.44 273 ALA A O 1
ATOM 1973 N N . ASN A 1 274 ? 38.911 42.532 11.168 1.00 84.44 274 ASN A N 1
ATOM 1974 C CA . ASN A 1 274 ? 39.037 41.238 11.833 1.00 84.44 274 ASN A CA 1
ATOM 1975 C C . ASN A 1 274 ? 39.167 40.121 10.781 1.00 84.44 274 ASN A C 1
ATOM 1977 O O . ASN A 1 274 ? 38.395 39.172 10.753 1.00 84.44 274 ASN A O 1
ATOM 1981 N N . THR A 1 275 ? 40.225 40.167 9.973 1.00 81.31 275 THR A N 1
ATOM 1982 C CA . THR A 1 275 ? 40.545 39.174 8.923 1.00 81.31 275 THR A CA 1
ATOM 1983 C C . THR A 1 275 ? 40.551 37.679 9.339 1.00 81.31 275 THR A C 1
ATOM 1985 O O . THR A 1 275 ? 40.797 36.828 8.492 1.00 81.31 275 THR A O 1
ATOM 1988 N N . ASP A 1 276 ? 40.380 37.335 10.626 1.00 81.88 276 ASP A N 1
ATOM 1989 C CA . ASP A 1 276 ? 40.344 35.961 11.161 1.00 81.88 276 ASP A CA 1
ATOM 1990 C C . ASP A 1 276 ? 38.950 35.438 11.577 1.00 81.88 276 ASP A C 1
ATOM 1992 O O . ASP A 1 276 ? 38.832 34.240 11.835 1.00 81.88 276 ASP A O 1
ATOM 1996 N N . GLN A 1 277 ? 37.920 36.293 11.632 1.00 87.00 277 GLN A N 1
ATOM 1997 C CA . GLN A 1 277 ? 36.497 35.925 11.741 1.00 87.00 277 GLN A CA 1
ATOM 1998 C C . GLN A 1 277 ? 36.131 34.916 12.873 1.00 87.00 277 GLN A C 1
ATOM 2000 O O . GLN A 1 277 ? 35.278 34.047 12.704 1.00 87.00 277 GLN A O 1
ATOM 2005 N N . VAL A 1 278 ? 36.725 35.023 14.076 1.00 86.75 278 VAL A N 1
ATOM 2006 C CA . VAL A 1 278 ? 36.508 34.066 15.200 1.00 86.75 278 VAL A CA 1
ATOM 2007 C C . VAL A 1 278 ? 35.206 34.309 16.000 1.00 86.75 278 VAL A C 1
ATOM 2009 O O . VAL A 1 278 ? 34.968 35.423 16.468 1.00 86.75 278 VAL A O 1
ATOM 2012 N N . ASN A 1 279 ? 34.435 33.242 16.267 1.00 84.31 279 ASN A N 1
ATOM 2013 C CA . ASN A 1 279 ? 33.160 33.241 17.009 1.00 84.31 279 ASN A CA 1
ATOM 2014 C C . ASN A 1 279 ? 32.969 31.924 17.817 1.00 84.31 279 ASN A C 1
ATOM 2016 O O . ASN A 1 279 ? 33.096 30.844 17.240 1.00 84.31 279 ASN A O 1
ATOM 2020 N N . ASN A 1 280 ? 32.756 31.993 19.142 1.00 82.81 280 ASN A N 1
ATOM 2021 C CA . ASN A 1 280 ? 32.771 30.835 20.057 1.00 82.81 280 ASN A CA 1
ATOM 2022 C C . ASN A 1 280 ? 31.397 30.217 20.329 1.00 82.81 280 ASN A C 1
ATOM 2024 O O . ASN A 1 280 ? 31.278 28.990 20.330 1.00 82.81 280 ASN A O 1
ATOM 2028 N N . ASP A 1 281 ? 30.402 31.040 20.632 1.00 76.38 281 ASP A N 1
ATOM 2029 C CA . ASP A 1 281 ? 29.018 30.621 20.858 1.00 76.38 281 ASP A CA 1
ATOM 2030 C C . ASP A 1 281 ? 28.208 30.557 19.561 1.00 76.38 281 ASP A C 1
ATOM 2032 O O . ASP A 1 281 ? 27.092 30.038 19.567 1.00 76.38 281 ASP A O 1
ATOM 2036 N N . LEU A 1 282 ? 28.822 30.974 18.448 1.00 78.81 282 LEU A N 1
ATOM 2037 C CA . LEU A 1 282 ? 28.304 30.867 17.088 1.00 78.81 282 LEU A CA 1
ATOM 2038 C C . LEU A 1 282 ? 27.058 31.730 16.860 1.00 78.81 282 LEU A C 1
ATOM 2040 O O . LEU A 1 282 ? 26.225 31.396 16.014 1.00 78.81 282 LEU A O 1
ATOM 2044 N N . ASP A 1 283 ? 26.925 32.831 17.603 1.00 80.88 283 ASP A N 1
ATOM 2045 C CA . ASP A 1 283 ? 25.880 33.821 17.359 1.00 80.88 283 ASP A CA 1
ATOM 2046 C C . ASP A 1 283 ? 26.247 34.750 16.178 1.00 80.88 283 ASP A C 1
ATOM 2048 O O . ASP A 1 283 ? 27.165 34.463 15.413 1.00 80.88 283 ASP A O 1
ATOM 2052 N N . THR A 1 284 ? 25.488 35.813 15.902 1.00 79.81 284 THR A N 1
ATOM 2053 C CA . THR A 1 284 ? 25.771 36.650 14.710 1.00 79.81 284 THR A CA 1
ATOM 2054 C C . THR A 1 284 ? 26.924 37.635 14.895 1.00 79.81 284 THR A C 1
ATOM 2056 O O . THR A 1 284 ? 27.345 38.275 13.930 1.00 79.81 284 THR A O 1
ATOM 2059 N N . LEU A 1 285 ? 27.437 37.768 16.112 1.00 85.25 285 LEU A N 1
ATOM 2060 C CA . LEU A 1 285 ? 28.547 38.635 16.444 1.00 85.25 285 LEU A CA 1
ATOM 2061 C C . LEU A 1 285 ? 29.819 37.798 16.564 1.00 85.25 285 LEU A C 1
ATOM 2063 O O . LEU A 1 285 ? 29.877 36.773 17.232 1.00 85.25 285 LEU A O 1
ATOM 2067 N N . GLY A 1 286 ? 30.907 38.269 15.955 1.00 85.81 286 GLY A N 1
ATOM 2068 C CA . GLY A 1 286 ? 32.219 37.740 16.309 1.00 85.81 286 GLY A CA 1
ATOM 2069 C C . GLY A 1 286 ? 32.490 37.940 17.804 1.00 85.81 286 GLY A C 1
ATOM 2070 O O . GLY A 1 286 ? 32.006 38.894 18.420 1.00 85.81 286 GLY A O 1
ATOM 2071 N N . ASN A 1 287 ? 33.373 37.121 18.383 1.00 84.75 287 ASN A N 1
ATOM 2072 C CA . ASN A 1 287 ? 33.793 37.254 19.790 1.00 84.75 287 ASN A CA 1
ATOM 2073 C C . ASN A 1 287 ? 34.280 38.672 20.144 1.00 84.75 287 ASN A C 1
ATOM 2075 O O . ASN A 1 287 ? 34.348 39.059 21.311 1.00 84.75 287 ASN A O 1
ATOM 2079 N N . ALA A 1 288 ? 34.702 39.442 19.139 1.00 82.44 288 ALA A N 1
ATOM 2080 C CA . ALA A 1 288 ? 35.125 40.821 19.308 1.00 82.44 288 ALA A CA 1
ATOM 2081 C C . ALA A 1 288 ? 33.974 41.781 19.689 1.00 82.44 288 ALA A C 1
ATOM 2083 O O . ALA A 1 288 ? 34.272 42.909 20.098 1.00 82.44 288 ALA A O 1
ATOM 2084 N N . CYS A 1 289 ? 32.702 41.361 19.607 1.00 85.69 289 CYS A N 1
ATOM 2085 C CA . CYS A 1 289 ? 31.532 42.214 19.831 1.00 85.69 289 CYS A CA 1
ATOM 2086 C C . CYS A 1 289 ? 30.389 41.682 20.738 1.00 85.69 289 CYS A C 1
ATOM 2088 O O . CYS A 1 289 ? 29.465 42.468 20.939 1.00 85.69 289 CYS A O 1
ATOM 2090 N N . ASP A 1 290 ? 30.456 40.487 21.353 1.00 88.06 290 ASP A N 1
ATOM 2091 C CA . ASP A 1 290 ? 29.343 39.854 22.119 1.00 88.06 290 ASP A CA 1
ATOM 2092 C C . ASP A 1 290 ? 29.488 39.831 23.683 1.00 88.06 290 ASP A C 1
ATOM 2094 O O . ASP A 1 290 ? 30.586 39.636 24.220 1.00 88.06 290 ASP A O 1
ATOM 2098 N N . ASN A 1 291 ? 28.384 40.073 24.425 1.00 84.31 291 ASN A N 1
ATOM 2099 C CA . ASN A 1 291 ? 28.248 40.095 25.892 1.00 84.31 291 ASN A CA 1
ATOM 2100 C C . ASN A 1 291 ? 27.779 38.785 26.556 1.00 84.31 291 ASN A C 1
ATOM 2102 O O . ASN A 1 291 ? 27.856 38.711 27.786 1.00 84.31 291 ASN A O 1
ATOM 2106 N N . CYS A 1 292 ? 27.418 37.747 25.797 1.00 83.19 292 CYS A N 1
ATOM 2107 C CA . CYS A 1 292 ? 27.302 36.380 26.313 1.00 83.19 292 CYS A CA 1
ATOM 2108 C C . CYS A 1 292 ? 28.013 35.384 25.372 1.00 83.19 292 CYS A C 1
ATOM 2110 O O . CYS A 1 292 ? 27.389 34.437 24.925 1.00 83.19 292 CYS A O 1
ATOM 2112 N N . PRO A 1 293 ? 29.350 35.473 25.211 1.00 82.19 293 PRO A N 1
ATOM 2113 C CA . PRO A 1 293 ? 30.148 34.756 24.192 1.00 82.19 293 PRO A CA 1
ATOM 2114 C C . PRO A 1 293 ? 30.243 33.232 24.346 1.00 82.19 293 PRO A C 1
ATOM 2116 O O . PRO A 1 293 ? 31.031 32.584 23.658 1.00 82.19 293 PRO A O 1
ATOM 2119 N N . ASP A 1 294 ? 29.482 32.666 25.283 1.00 81.31 294 ASP A N 1
ATOM 2120 C CA . ASP A 1 294 ? 29.293 31.228 25.490 1.00 81.31 294 ASP A CA 1
ATOM 2121 C C . ASP A 1 294 ? 27.794 30.836 25.416 1.00 81.31 294 ASP A C 1
ATOM 2123 O O . ASP A 1 294 ? 27.419 29.709 25.751 1.00 81.31 294 ASP A O 1
ATOM 2127 N N . SER A 1 295 ? 26.897 31.767 25.089 1.00 76.94 295 SER A N 1
ATOM 2128 C CA . SER A 1 295 ? 25.442 31.625 25.164 1.00 76.94 295 SER A CA 1
ATOM 2129 C C . SER A 1 295 ? 24.760 32.564 24.173 1.00 76.94 295 SER A C 1
ATOM 2131 O O . SER A 1 295 ? 24.433 33.685 24.528 1.00 76.94 295 SER A O 1
ATOM 2133 N N . THR A 1 296 ? 24.442 32.034 22.992 1.00 80.19 296 THR A N 1
ATOM 2134 C CA . THR A 1 296 ? 23.834 32.749 21.859 1.00 80.19 296 THR A CA 1
ATOM 2135 C C . THR A 1 296 ? 22.874 33.878 22.244 1.00 80.19 296 THR A C 1
ATOM 2137 O O . THR A 1 296 ? 21.777 33.616 22.761 1.00 80.19 296 THR A O 1
ATOM 2140 N N . ASN A 1 297 ? 23.236 35.120 21.926 1.00 80.62 297 ASN A N 1
ATOM 2141 C CA . ASN A 1 297 ? 22.502 36.298 22.382 1.00 80.62 297 ASN A CA 1
ATOM 2142 C C . ASN A 1 297 ? 22.670 37.496 21.435 1.00 80.62 297 ASN A C 1
ATOM 2144 O O . ASN A 1 297 ? 23.197 38.546 21.774 1.00 80.62 297 ASN A O 1
ATOM 2148 N N . ASN A 1 298 ? 22.032 37.440 20.272 1.00 74.50 298 ASN A N 1
ATOM 2149 C CA . ASN A 1 298 ? 22.013 38.594 19.362 1.00 74.50 298 ASN A CA 1
ATOM 2150 C C . ASN A 1 298 ? 21.429 39.882 19.996 1.00 74.50 298 ASN A C 1
ATOM 2152 O O . ASN A 1 298 ? 21.736 40.990 19.548 1.00 74.50 298 ASN A O 1
ATOM 2156 N N . ASP A 1 299 ? 20.570 39.750 21.017 1.00 77.75 299 ASP A N 1
ATOM 2157 C CA . ASP A 1 299 ? 20.146 40.876 21.850 1.00 77.75 299 ASP A CA 1
ATOM 2158 C C . ASP A 1 299 ? 21.119 41.061 23.008 1.00 77.75 299 ASP A C 1
ATOM 2160 O O . ASP A 1 299 ? 21.195 40.268 23.943 1.00 77.75 299 ASP A O 1
ATOM 2164 N N . GLN A 1 300 ? 21.837 42.168 22.947 1.00 83.88 300 GLN A N 1
ATOM 2165 C CA . GLN A 1 300 ? 22.835 42.550 23.932 1.00 83.88 300 GLN A CA 1
ATOM 2166 C C . GLN A 1 300 ? 22.176 43.313 25.100 1.00 83.88 300 GLN A C 1
ATOM 2168 O O . GLN A 1 300 ? 22.776 44.235 25.667 1.00 83.88 300 GLN A O 1
ATOM 2173 N N . SER A 1 301 ? 20.906 43.002 25.406 1.00 83.12 301 SER A N 1
ATOM 2174 C CA . SER A 1 301 ? 20.138 43.611 26.491 1.00 83.12 301 SER A CA 1
ATOM 2175 C C . SER A 1 301 ? 20.532 43.033 27.841 1.00 83.12 301 SER A C 1
ATOM 2177 O O . SER A 1 301 ? 20.862 41.860 27.988 1.00 83.12 301 SER A O 1
ATOM 2179 N N . ASP A 1 302 ? 20.502 43.906 28.833 1.00 84.44 302 ASP A N 1
ATOM 2180 C CA . ASP A 1 302 ? 20.918 43.616 30.195 1.00 84.44 302 ASP A CA 1
ATOM 2181 C C . ASP A 1 302 ? 20.120 44.578 31.097 1.00 84.44 302 ASP A C 1
ATOM 2183 O O . ASP A 1 302 ? 20.463 45.762 31.245 1.00 84.44 302 ASP A O 1
ATOM 2187 N N . ILE A 1 303 ? 18.945 44.123 31.554 1.00 86.50 303 ILE A N 1
ATOM 2188 C CA . ILE A 1 303 ? 17.933 44.908 32.283 1.00 86.50 303 ILE A CA 1
ATOM 2189 C C . ILE A 1 303 ? 18.440 45.283 33.668 1.00 86.50 303 ILE A C 1
ATOM 2191 O O . ILE A 1 303 ? 18.216 46.417 34.119 1.00 86.50 303 ILE A O 1
ATOM 2195 N N . ASP A 1 304 ? 19.087 44.348 34.353 1.00 80.25 304 ASP A N 1
ATOM 2196 C CA . ASP A 1 304 ? 19.591 44.556 35.704 1.00 80.25 304 ASP A CA 1
ATOM 2197 C C . ASP A 1 304 ? 21.058 45.034 35.741 1.00 80.25 304 ASP A C 1
ATOM 2199 O O . ASP A 1 304 ? 21.525 45.539 36.773 1.00 80.25 304 ASP A O 1
ATOM 2203 N N . THR A 1 305 ? 21.699 45.098 34.569 1.00 84.25 305 THR A N 1
ATOM 2204 C CA . THR A 1 305 ? 23.001 45.707 34.259 1.00 84.25 305 THR A CA 1
ATOM 2205 C C . THR A 1 305 ? 24.196 45.005 34.895 1.00 84.25 305 THR A C 1
ATOM 2207 O O . THR A 1 305 ? 25.191 45.662 35.245 1.00 84.25 305 THR A O 1
ATOM 2210 N N . ASP A 1 306 ? 24.105 43.694 35.094 1.00 80.00 306 ASP A N 1
ATOM 2211 C CA . ASP A 1 306 ? 25.137 42.906 35.759 1.00 80.00 306 ASP A CA 1
ATOM 2212 C C . ASP A 1 306 ? 26.194 42.300 34.811 1.00 80.00 306 ASP A C 1
ATOM 2214 O O . ASP A 1 306 ? 27.134 41.647 35.277 1.00 80.00 306 ASP A O 1
ATOM 2218 N N . THR A 1 307 ? 26.153 42.685 33.525 1.00 83.25 307 THR A N 1
ATOM 2219 C CA . THR A 1 307 ? 27.021 42.290 32.395 1.00 83.25 307 THR A CA 1
ATOM 2220 C C . THR A 1 307 ? 26.763 40.908 31.817 1.00 83.25 307 THR A C 1
ATOM 2222 O O . THR A 1 307 ? 27.393 40.570 30.815 1.00 83.25 307 THR A O 1
ATOM 2225 N N . ILE A 1 308 ? 25.852 40.148 32.419 1.00 84.06 308 ILE A N 1
ATOM 2226 C CA . ILE A 1 308 ? 25.287 38.934 31.849 1.00 84.06 308 ILE A CA 1
ATOM 2227 C C . ILE A 1 308 ? 24.006 39.362 31.134 1.00 84.06 308 ILE A C 1
ATOM 2229 O O . ILE A 1 308 ? 23.184 40.079 31.693 1.00 84.06 308 ILE A O 1
ATOM 2233 N N . GLY A 1 309 ? 23.859 38.992 29.865 1.00 84.94 309 GLY A N 1
ATOM 2234 C CA . GLY A 1 309 ? 22.647 39.318 29.124 1.00 84.94 309 GLY A CA 1
ATOM 2235 C C . GLY A 1 309 ? 21.429 38.633 29.741 1.00 84.94 309 GLY A C 1
ATOM 2236 O O . GLY A 1 309 ? 21.526 37.501 30.225 1.00 84.94 309 GLY A O 1
ATOM 2237 N N . ASP A 1 310 ? 20.269 39.292 29.655 1.00 84.25 310 ASP A N 1
ATOM 2238 C CA . ASP A 1 310 ? 18.997 38.822 30.242 1.00 84.25 310 ASP A CA 1
ATOM 2239 C C . ASP A 1 310 ? 18.643 37.379 29.832 1.00 84.25 310 ASP A C 1
ATOM 2241 O O . ASP A 1 310 ? 17.915 36.665 30.520 1.00 84.25 310 ASP A O 1
ATOM 2245 N N . VAL A 1 311 ? 19.146 36.955 28.672 1.00 81.88 311 VAL A N 1
ATOM 2246 C CA . VAL A 1 311 ? 18.920 35.642 28.063 1.00 81.88 311 VAL A CA 1
ATOM 2247 C C . VAL A 1 311 ? 19.507 34.502 28.896 1.00 81.88 311 VAL A C 1
ATOM 2249 O O . VAL A 1 311 ? 18.922 33.420 28.944 1.00 81.88 311 VAL A O 1
ATOM 2252 N N . CYS A 1 312 ? 20.635 34.724 29.563 1.00 83.25 312 CYS A N 1
ATOM 2253 C CA . CYS A 1 312 ? 21.284 33.715 30.398 1.00 83.25 312 CYS A CA 1
ATOM 2254 C C . CYS A 1 312 ? 21.096 33.972 31.903 1.00 83.25 312 CYS A C 1
ATOM 2256 O O . CYS A 1 312 ? 21.896 33.491 32.708 1.00 83.25 312 CYS A O 1
ATOM 2258 N N . ASP A 1 313 ? 20.008 34.665 32.276 1.00 85.44 313 ASP A N 1
ATOM 2259 C CA . ASP A 1 313 ? 19.655 34.979 33.661 1.00 85.44 313 ASP A CA 1
ATOM 2260 C C . ASP A 1 313 ? 18.316 34.346 34.134 1.00 85.44 313 ASP A C 1
ATOM 2262 O O . ASP A 1 313 ? 17.232 34.625 33.626 1.00 85.44 313 ASP A O 1
ATOM 2266 N N . ASN A 1 314 ? 18.377 33.500 35.169 1.00 83.25 314 ASN A N 1
ATOM 2267 C CA . ASN A 1 314 ? 17.276 32.797 35.835 1.00 83.25 314 ASN A CA 1
ATOM 2268 C C . ASN A 1 314 ? 16.594 33.607 36.951 1.00 83.25 314 ASN A C 1
ATOM 2270 O O . ASN A 1 314 ? 15.636 33.122 37.560 1.00 83.25 314 ASN A O 1
ATOM 2274 N N . CYS A 1 315 ? 17.056 34.836 37.200 1.00 86.00 315 CYS A N 1
ATOM 2275 C CA . CYS A 1 315 ? 16.389 35.813 38.049 1.00 86.00 315 CYS A CA 1
ATOM 2276 C C . CYS A 1 315 ? 16.380 37.210 37.400 1.00 86.00 315 CYS A C 1
ATOM 2278 O O . CYS A 1 315 ? 16.609 38.186 38.098 1.00 86.00 315 CYS A O 1
ATOM 2280 N N . THR A 1 316 ? 15.977 37.323 36.128 1.00 82.31 316 THR A N 1
ATOM 2281 C CA . THR A 1 316 ? 15.918 38.556 35.286 1.00 82.31 316 THR A CA 1
ATOM 2282 C C . THR A 1 316 ? 15.457 39.889 35.918 1.00 82.31 316 THR A C 1
ATOM 2284 O O . THR A 1 316 ? 15.631 40.962 35.339 1.00 82.31 316 THR A O 1
ATOM 2287 N N . GLY A 1 317 ? 14.785 39.871 37.074 1.00 78.88 317 GLY A N 1
ATOM 2288 C CA . GLY A 1 317 ? 14.369 41.068 37.818 1.00 78.88 317 GLY A CA 1
ATOM 2289 C C . GLY A 1 317 ? 15.197 41.371 39.073 1.00 78.88 317 GLY A C 1
ATOM 2290 O O . GLY A 1 317 ? 14.874 42.317 39.803 1.00 78.88 317 GLY A O 1
ATOM 2291 N N . VAL A 1 318 ? 16.201 40.549 39.375 1.00 79.62 318 VAL A N 1
ATOM 2292 C CA . VAL A 1 318 ? 16.935 40.495 40.639 1.00 79.62 318 VAL A CA 1
ATOM 2293 C C . VAL A 1 318 ? 18.388 40.082 40.382 1.00 79.62 318 VAL A C 1
ATOM 2295 O O . VAL A 1 318 ? 18.696 38.903 40.418 1.00 79.62 318 VAL A O 1
ATOM 2298 N N . THR A 1 319 ? 19.283 41.071 40.305 1.00 83.62 319 THR A N 1
ATOM 2299 C CA . THR A 1 319 ? 20.744 40.898 40.148 1.00 83.62 319 THR A CA 1
ATOM 2300 C C . THR A 1 319 ? 21.314 39.647 40.813 1.00 83.62 319 THR A C 1
ATOM 2302 O O . THR A 1 319 ? 21.392 39.576 42.052 1.00 83.62 319 THR A O 1
ATOM 2305 N N . ASN A 1 320 ? 21.787 38.711 39.998 1.00 79.50 320 ASN A N 1
ATOM 2306 C CA . ASN A 1 320 ? 22.329 37.429 40.423 1.00 79.50 320 ASN A CA 1
ATOM 2307 C C . ASN A 1 320 ? 23.402 36.933 39.442 1.00 79.50 320 ASN A C 1
ATOM 2309 O O . ASN A 1 320 ? 23.182 36.200 38.489 1.00 79.50 320 ASN A O 1
ATOM 2313 N N . THR A 1 321 ? 24.650 37.161 39.824 1.00 77.38 321 THR A N 1
ATOM 2314 C CA . THR A 1 321 ? 25.808 36.603 39.107 1.00 77.38 321 THR A CA 1
ATOM 2315 C C . THR A 1 321 ? 25.999 35.082 39.318 1.00 77.38 321 THR A C 1
ATOM 2317 O O . THR A 1 321 ? 26.995 34.527 38.860 1.00 77.38 321 THR A O 1
ATOM 2320 N N . ASP A 1 322 ? 25.081 34.408 40.033 1.00 78.00 322 ASP A N 1
ATOM 2321 C CA . ASP A 1 322 ? 25.050 32.958 40.305 1.00 78.00 322 ASP A CA 1
ATOM 2322 C C . ASP A 1 322 ? 23.642 32.399 40.021 1.00 78.00 322 ASP A C 1
ATOM 2324 O O . ASP A 1 322 ? 22.644 32.924 40.516 1.00 78.00 322 ASP A O 1
ATOM 2328 N N . GLN A 1 323 ? 23.574 31.325 39.238 1.00 84.31 323 GLN A N 1
ATOM 2329 C CA . GLN A 1 323 ? 22.386 30.873 38.505 1.00 84.31 323 GLN A CA 1
ATOM 2330 C C . GLN A 1 323 ? 21.879 29.494 39.007 1.00 84.31 323 GLN A C 1
ATOM 2332 O O . GLN A 1 323 ? 21.524 28.617 38.223 1.00 84.31 323 GLN A O 1
ATOM 2337 N N . ALA A 1 324 ? 21.866 29.256 40.329 1.00 82.19 324 ALA A N 1
ATOM 2338 C CA . ALA A 1 324 ? 21.527 27.956 40.946 1.00 82.19 324 ALA A CA 1
ATOM 2339 C C . ALA A 1 324 ? 20.016 27.730 41.229 1.00 82.19 324 ALA A C 1
ATOM 2341 O O . ALA A 1 324 ? 19.318 28.646 41.665 1.00 82.19 324 ALA A O 1
ATOM 2342 N N . ASN A 1 325 ? 19.540 26.485 41.066 1.00 84.12 325 ASN A N 1
ATOM 2343 C CA . ASN A 1 325 ? 18.137 26.057 41.215 1.00 84.12 325 ASN A CA 1
ATOM 2344 C C . ASN A 1 325 ? 18.064 24.587 41.718 1.00 84.12 325 ASN A C 1
ATOM 2346 O O . ASN A 1 325 ? 18.670 23.710 41.098 1.00 84.12 325 ASN A O 1
ATOM 2350 N N . ASN A 1 326 ? 17.419 24.329 42.868 1.00 84.12 326 ASN A N 1
ATOM 2351 C CA . ASN A 1 326 ? 17.473 23.046 43.593 1.00 84.12 326 ASN A CA 1
ATOM 2352 C C . ASN A 1 326 ? 16.336 22.079 43.266 1.00 84.12 326 ASN A C 1
ATOM 2354 O O . ASN A 1 326 ? 16.582 20.876 43.147 1.00 84.12 326 ASN A O 1
ATOM 2358 N N . ASP A 1 327 ? 15.111 22.577 43.203 1.00 79.75 327 ASP A N 1
ATOM 2359 C CA . ASP A 1 327 ? 13.915 21.789 42.915 1.00 79.75 327 ASP A CA 1
ATOM 2360 C C . ASP A 1 327 ? 13.614 21.738 41.403 1.00 79.75 327 ASP A C 1
ATOM 2362 O O . ASP A 1 327 ? 12.764 20.958 40.969 1.00 79.75 327 ASP A O 1
ATOM 2366 N N . LEU A 1 328 ? 14.427 22.453 40.609 1.00 81.19 328 LEU A N 1
ATOM 2367 C CA . LEU A 1 328 ? 14.489 22.442 39.146 1.00 81.19 328 LEU A CA 1
ATOM 2368 C C . LEU A 1 328 ? 13.215 22.960 38.480 1.00 81.19 328 LEU A C 1
ATOM 2370 O O . LEU A 1 328 ? 12.929 22.600 37.333 1.00 81.19 328 LEU A O 1
ATOM 2374 N N . ASP A 1 329 ? 12.460 23.802 39.179 1.00 81.56 329 ASP A N 1
ATOM 2375 C CA . ASP A 1 329 ? 11.358 24.534 38.576 1.00 81.56 329 ASP A CA 1
ATOM 2376 C C . ASP A 1 329 ? 11.881 25.737 37.754 1.00 81.56 329 ASP A C 1
ATOM 2378 O O . ASP A 1 329 ? 13.061 25.812 37.413 1.00 81.56 329 ASP A O 1
ATOM 2382 N N . THR A 1 330 ? 11.026 26.664 37.319 1.00 82.19 330 THR A N 1
ATOM 2383 C CA . THR A 1 330 ? 11.483 27.803 36.492 1.00 82.19 330 THR A CA 1
ATOM 2384 C C . THR A 1 330 ? 12.133 28.936 37.289 1.00 82.19 330 THR A C 1
ATOM 2386 O O . THR A 1 330 ? 12.552 29.930 36.695 1.00 82.19 330 THR A O 1
ATOM 2389 N N . LEU A 1 331 ? 12.189 28.821 38.614 1.00 85.25 331 LEU A N 1
ATOM 2390 C CA . LEU A 1 331 ? 12.557 29.882 39.530 1.00 85.25 331 LEU A CA 1
ATOM 2391 C C . LEU A 1 331 ? 13.905 29.559 40.186 1.00 85.25 331 LEU A C 1
ATOM 2393 O O . LEU A 1 331 ? 14.132 28.493 40.746 1.00 85.25 331 LEU A O 1
ATOM 2397 N N . GLY A 1 332 ? 14.858 30.492 40.113 1.00 84.69 332 GLY A N 1
ATOM 2398 C CA . GLY A 1 332 ? 16.090 30.350 40.884 1.00 84.69 332 GLY A CA 1
ATOM 2399 C C . GLY A 1 332 ? 15.777 30.310 42.384 1.00 84.69 332 GLY A C 1
ATOM 2400 O O . GLY A 1 332 ? 14.864 30.996 42.847 1.00 84.69 332 GLY A O 1
ATOM 2401 N N . ASN A 1 333 ? 16.591 29.593 43.171 1.00 82.75 333 ASN A N 1
ATOM 2402 C CA . ASN A 1 333 ? 16.399 29.429 44.628 1.00 82.75 333 ASN A CA 1
ATOM 2403 C C . ASN A 1 333 ? 16.194 30.757 45.385 1.00 82.75 333 ASN A C 1
ATOM 2405 O O . ASN A 1 333 ? 15.682 30.795 46.501 1.00 82.75 333 ASN A O 1
ATOM 2409 N N . THR A 1 334 ? 16.675 31.858 44.815 1.00 82.50 334 THR A N 1
ATOM 2410 C CA . THR A 1 334 ? 16.592 33.200 45.392 1.00 82.50 334 THR A CA 1
ATOM 2411 C C . THR A 1 334 ? 15.160 33.761 45.402 1.00 82.50 334 THR A C 1
ATOM 2413 O O . THR A 1 334 ? 14.899 34.703 46.152 1.00 82.50 334 THR A O 1
ATOM 2416 N N . CYS A 1 335 ? 14.232 33.204 44.616 1.00 84.25 335 CYS A N 1
ATOM 2417 C CA . CYS A 1 335 ? 12.879 33.740 44.432 1.00 84.25 335 CYS A CA 1
ATOM 2418 C C . CYS A 1 335 ? 11.703 32.800 44.794 1.00 84.25 335 CYS A C 1
ATOM 2420 O O . CYS A 1 335 ? 10.573 33.189 44.513 1.00 84.25 335 CYS A O 1
ATOM 2422 N N . ASP A 1 336 ? 11.921 31.669 45.484 1.00 87.56 336 ASP A N 1
ATOM 2423 C CA . ASP A 1 336 ? 10.891 30.651 45.816 1.00 87.56 336 ASP A CA 1
ATOM 2424 C C . ASP A 1 336 ? 10.562 30.524 47.340 1.00 87.56 336 ASP A C 1
ATOM 2426 O O . ASP A 1 336 ? 11.470 30.515 48.179 1.00 87.56 336 ASP A O 1
ATOM 2430 N N . ASN A 1 337 ? 9.267 30.447 47.714 1.00 83.94 337 ASN A N 1
ATOM 2431 C CA . ASN A 1 337 ? 8.710 30.311 49.073 1.00 83.94 337 ASN A CA 1
ATOM 2432 C C . ASN A 1 337 ? 8.409 28.869 49.529 1.00 83.94 337 ASN A C 1
ATOM 2434 O O . ASN A 1 337 ? 8.145 28.678 50.719 1.00 83.94 337 ASN A O 1
ATOM 2438 N N . CYS A 1 338 ? 8.520 27.871 48.646 1.00 85.69 338 CYS A N 1
ATOM 2439 C CA . CYS A 1 338 ? 8.637 26.462 49.033 1.00 85.69 338 CYS A CA 1
ATOM 2440 C C . CYS A 1 338 ? 9.810 25.789 48.284 1.00 85.69 338 CYS A C 1
ATOM 2442 O O . CYS A 1 338 ? 9.603 24.786 47.616 1.00 85.69 338 CYS A O 1
ATOM 2444 N N . PRO A 1 339 ? 11.066 26.227 48.503 1.00 82.81 339 PRO A N 1
ATOM 2445 C CA . PRO A 1 339 ? 12.256 25.867 47.702 1.00 82.81 339 PRO A CA 1
ATOM 2446 C C . PRO A 1 339 ? 12.681 24.386 47.714 1.00 82.81 339 PRO A C 1
ATOM 2448 O O . PRO A 1 339 ? 13.706 24.024 47.136 1.00 82.81 339 PRO A O 1
ATOM 2451 N N . ASP A 1 340 ? 11.937 23.535 48.423 1.00 84.38 340 ASP A N 1
ATOM 2452 C CA . ASP A 1 340 ? 12.137 22.085 48.496 1.00 84.38 340 ASP A CA 1
ATOM 2453 C C . ASP A 1 340 ? 10.927 21.296 47.941 1.00 84.38 340 ASP A C 1
ATOM 2455 O O . ASP A 1 340 ? 10.920 20.061 47.978 1.00 84.38 340 ASP A O 1
ATOM 2459 N N . LEU A 1 341 ? 9.883 21.981 47.464 1.00 81.69 341 LEU A N 1
ATOM 2460 C CA . LEU A 1 341 ? 8.648 21.394 46.959 1.00 81.69 341 LEU A CA 1
ATOM 2461 C C . LEU A 1 341 ? 8.158 22.191 45.752 1.00 81.69 341 LEU A C 1
ATOM 2463 O O . LEU A 1 341 ? 7.654 23.289 45.919 1.00 81.69 341 LEU A O 1
ATOM 2467 N N . THR A 1 342 ? 8.180 21.566 44.576 1.00 82.25 342 THR A N 1
ATOM 2468 C CA . THR A 1 342 ? 7.824 22.186 43.294 1.00 82.25 342 THR A CA 1
ATOM 2469 C C . THR A 1 342 ? 6.510 22.970 43.371 1.00 82.25 342 THR A C 1
ATOM 2471 O O . THR A 1 342 ? 5.425 22.374 43.423 1.00 82.25 342 THR A O 1
ATOM 2474 N N . ASN A 1 343 ? 6.588 24.301 43.364 1.00 79.31 343 ASN A N 1
ATOM 2475 C CA . ASN A 1 343 ? 5.421 25.160 43.519 1.00 79.31 343 ASN A CA 1
ATOM 2476 C C . ASN A 1 343 ? 5.531 26.453 42.697 1.00 79.31 343 ASN A C 1
ATOM 2478 O O . ASN A 1 343 ? 5.902 27.527 43.152 1.00 79.31 343 ASN A O 1
ATOM 2482 N N . ASN A 1 344 ? 4.997 26.409 41.481 1.00 75.50 344 ASN A N 1
ATOM 2483 C CA . ASN A 1 344 ? 4.872 27.623 40.671 1.00 75.50 344 ASN A CA 1
ATOM 2484 C C . ASN A 1 344 ? 3.894 28.665 41.277 1.00 75.50 344 ASN A C 1
ATOM 2486 O O . ASN A 1 344 ? 3.869 29.809 40.823 1.00 75.50 344 ASN A O 1
ATOM 2490 N N . ASP A 1 345 ? 3.067 28.273 42.262 1.00 78.38 345 ASP A N 1
ATOM 2491 C CA . ASP A 1 345 ? 2.178 29.161 43.025 1.00 78.38 345 ASP A CA 1
ATOM 2492 C C . ASP A 1 345 ? 2.732 29.414 44.432 1.00 78.38 345 ASP A C 1
ATOM 2494 O O . ASP A 1 345 ? 3.165 28.502 45.135 1.00 78.38 345 ASP A O 1
ATOM 2498 N N . GLN A 1 346 ? 2.694 30.676 44.837 1.00 84.56 346 GLN A N 1
ATOM 2499 C CA . GLN A 1 346 ? 3.433 31.221 45.972 1.00 84.56 346 GLN A CA 1
ATOM 2500 C C . GLN A 1 346 ? 2.456 31.848 46.992 1.00 84.56 346 GLN A C 1
ATOM 2502 O O . GLN A 1 346 ? 2.722 32.915 47.551 1.00 84.56 346 GLN A O 1
ATOM 2507 N N . SER A 1 347 ? 1.281 31.228 47.194 1.00 83.50 347 SER A N 1
ATOM 2508 C CA . SER A 1 347 ? 0.218 31.721 48.089 1.00 83.50 347 SER A CA 1
ATOM 2509 C C . SER A 1 347 ? 0.470 31.414 49.573 1.00 83.50 347 SER A C 1
ATOM 2511 O O . SER A 1 347 ? 0.953 30.340 49.927 1.00 83.50 347 SER A O 1
ATOM 2513 N N . ASP A 1 348 ? 0.121 32.370 50.437 1.00 85.12 348 ASP A N 1
ATOM 2514 C CA . ASP A 1 348 ? 0.289 32.323 51.899 1.00 85.12 348 ASP A CA 1
ATOM 2515 C C . ASP A 1 348 ? -0.792 33.228 52.547 1.00 85.12 348 ASP A C 1
ATOM 2517 O O . ASP A 1 348 ? -0.728 34.464 52.454 1.00 85.12 348 ASP A O 1
ATOM 2521 N N . ILE A 1 349 ? -1.855 32.623 53.098 1.00 88.19 349 ILE A N 1
ATOM 2522 C CA . ILE A 1 349 ? -3.076 33.294 53.584 1.00 88.19 349 ILE A CA 1
ATOM 2523 C C . ILE A 1 349 ? -2.873 33.935 54.951 1.00 88.19 349 ILE A C 1
ATOM 2525 O O . ILE A 1 349 ? -3.365 35.050 55.180 1.00 88.19 349 ILE A O 1
ATOM 2529 N N . ASP A 1 350 ? -2.226 33.233 55.875 1.00 81.12 350 ASP A N 1
ATOM 2530 C CA . ASP A 1 350 ? -2.027 33.721 57.236 1.00 81.12 350 ASP A CA 1
ATOM 2531 C C . ASP A 1 350 ? -0.710 34.507 57.402 1.00 81.12 350 ASP A C 1
ATOM 2533 O O . ASP A 1 350 ? -0.515 35.206 58.407 1.00 81.12 350 ASP A O 1
ATOM 2537 N N . THR A 1 351 ? 0.067 34.583 56.317 1.00 86.50 351 THR A N 1
ATOM 2538 C CA . THR A 1 351 ? 1.224 35.451 56.074 1.00 86.50 351 THR A CA 1
ATOM 2539 C C . THR A 1 351 ? 2.421 35.145 56.958 1.00 86.50 351 THR A C 1
ATOM 2541 O O . THR A 1 351 ? 3.190 36.048 57.319 1.00 86.50 351 THR A O 1
ATOM 2544 N N . ASP A 1 352 ? 2.567 33.884 57.342 1.00 83.62 352 ASP A N 1
ATOM 2545 C CA . ASP A 1 352 ? 3.615 33.439 58.243 1.00 83.62 352 ASP A CA 1
ATOM 2546 C C . ASP A 1 352 ? 4.896 32.969 57.525 1.00 83.62 352 ASP A C 1
ATOM 2548 O O . ASP A 1 352 ? 5.875 32.615 58.189 1.00 83.62 352 ASP A O 1
ATOM 2552 N N . THR A 1 353 ? 4.948 33.141 56.196 1.00 84.62 353 THR A N 1
ATOM 2553 C CA . THR A 1 353 ? 6.028 32.809 55.246 1.00 84.62 353 THR A CA 1
ATOM 2554 C C . THR A 1 353 ? 6.126 31.345 54.847 1.00 84.62 353 THR A C 1
ATOM 2556 O O . THR A 1 353 ? 6.950 31.021 53.990 1.00 84.62 353 THR A O 1
ATOM 2559 N N . VAL A 1 354 ? 5.290 30.483 55.422 1.00 86.38 354 VAL A N 1
ATOM 2560 C CA . VAL A 1 354 ? 5.098 29.109 54.968 1.00 86.38 354 VAL A CA 1
ATOM 2561 C C . VAL A 1 354 ? 3.920 29.103 53.996 1.00 86.38 354 VAL A C 1
ATOM 2563 O O . VAL A 1 354 ? 2.853 29.622 54.303 1.00 86.38 354 VAL A O 1
ATOM 2566 N N . GLY A 1 355 ? 4.110 28.562 52.790 1.00 86.25 355 GLY A N 1
ATOM 2567 C CA . GLY A 1 355 ? 3.025 28.502 51.809 1.00 86.25 355 GLY A CA 1
ATOM 2568 C C . GLY A 1 355 ? 1.844 27.669 52.321 1.00 86.25 355 GLY A C 1
ATOM 2569 O O . GLY A 1 355 ? 2.047 26.658 52.997 1.00 86.25 355 GLY A O 1
ATOM 2570 N N . ASP A 1 356 ? 0.616 28.042 51.944 1.00 85.19 356 ASP A N 1
ATOM 2571 C CA . ASP A 1 356 ? -0.636 27.413 52.426 1.00 85.19 356 ASP A CA 1
ATOM 2572 C C . ASP A 1 356 ? -0.668 25.887 52.241 1.00 85.19 356 ASP A C 1
ATOM 2574 O O . ASP A 1 356 ? -1.359 25.154 52.948 1.00 85.19 356 ASP A O 1
ATOM 2578 N N . VAL A 1 357 ? 0.077 25.397 51.251 1.00 82.75 357 VAL A N 1
ATOM 2579 C CA . VAL A 1 357 ? 0.189 23.978 50.909 1.00 82.75 357 VAL A CA 1
ATOM 2580 C C . VAL A 1 357 ? 0.884 23.169 52.023 1.00 82.75 357 VAL A C 1
ATOM 2582 O O . VAL A 1 357 ? 0.788 21.941 52.025 1.00 82.75 357 VAL A O 1
ATOM 2585 N N . CYS A 1 358 ? 1.531 23.817 53.001 1.00 85.31 358 CYS A N 1
ATOM 2586 C CA . CYS A 1 358 ? 2.296 23.153 54.059 1.00 85.31 358 CYS A CA 1
ATOM 2587 C C . CYS A 1 358 ? 2.037 23.616 55.526 1.00 85.31 358 CYS A C 1
ATOM 2589 O O . CYS A 1 358 ? 2.930 23.425 56.352 1.00 85.31 358 CYS A O 1
ATOM 2591 N N . ASP A 1 359 ? 0.833 24.111 55.889 1.00 88.81 359 ASP A N 1
ATOM 2592 C CA . ASP A 1 359 ? 0.451 24.607 57.250 1.00 88.81 359 ASP A CA 1
ATOM 2593 C C . ASP A 1 359 ? -0.653 23.767 57.992 1.00 88.81 359 ASP A C 1
ATOM 2595 O O . ASP A 1 359 ? -1.644 23.354 57.387 1.00 88.81 359 ASP A O 1
ATOM 2599 N N . ASN A 1 360 ? -0.507 23.507 59.310 1.00 86.44 360 ASN A N 1
ATOM 2600 C CA . ASN A 1 360 ? -1.380 22.731 60.220 1.00 86.44 360 ASN A CA 1
ATOM 2601 C C . ASN A 1 360 ? -2.272 23.563 61.164 1.00 86.44 360 ASN A C 1
ATOM 2603 O O . ASN A 1 360 ? -3.129 22.998 61.847 1.00 86.44 360 ASN A O 1
ATOM 2607 N N . CYS A 1 361 ? -2.141 24.890 61.166 1.00 87.94 361 CYS A N 1
ATOM 2608 C CA . CYS A 1 361 ? -3.202 25.783 61.625 1.00 87.94 361 CYS A CA 1
ATOM 2609 C C . CYS A 1 361 ? -3.422 26.892 60.581 1.00 87.94 361 CYS A C 1
ATOM 2611 O O . CYS A 1 361 ? -3.189 28.053 60.902 1.00 87.94 361 CYS A O 1
ATOM 2613 N N . PRO A 1 362 ? -4.026 26.592 59.408 1.00 83.94 362 PRO A N 1
ATOM 2614 C CA . PRO A 1 362 ? -4.089 27.482 58.226 1.00 83.94 362 PRO A CA 1
ATOM 2615 C C . PRO A 1 362 ? -4.757 28.857 58.418 1.00 83.94 362 PRO A C 1
ATOM 2617 O O . PRO A 1 362 ? -4.927 29.649 57.488 1.00 83.94 362 PRO A O 1
ATOM 2620 N N . HIS A 1 363 ? -5.300 29.105 59.608 1.00 86.06 363 HIS A N 1
ATOM 2621 C CA . HIS A 1 363 ? -5.997 30.329 59.989 1.00 86.06 363 HIS A CA 1
ATOM 2622 C C . HIS A 1 363 ? -5.469 30.940 61.293 1.00 86.06 363 HIS A C 1
ATOM 2624 O O . HIS A 1 363 ? -5.993 31.965 61.747 1.00 86.06 363 HIS A O 1
ATOM 2630 N N . ILE A 1 364 ? -4.481 30.309 61.925 1.00 84.19 364 ILE A N 1
ATOM 2631 C CA . ILE A 1 364 ? -3.871 30.735 63.177 1.00 84.19 364 ILE A CA 1
ATOM 2632 C C . ILE A 1 364 ? -2.357 30.548 63.048 1.00 84.19 364 ILE A C 1
ATOM 2634 O O . ILE A 1 364 ? -1.839 29.522 63.468 1.00 84.19 364 ILE A O 1
ATOM 2638 N N . ALA A 1 365 ? -1.686 31.602 62.575 1.00 85.50 365 ALA A N 1
ATOM 2639 C CA . ALA A 1 365 ? -0.234 31.682 62.420 1.00 85.50 365 ALA A CA 1
ATOM 2640 C C . ALA A 1 365 ? 0.543 30.945 63.511 1.00 85.50 365 ALA A C 1
ATOM 2642 O O . ALA A 1 365 ? 0.570 31.352 64.685 1.00 85.50 365 ALA A O 1
ATOM 2643 N N . ASN A 1 366 ? 1.202 29.877 63.088 1.00 85.62 366 ASN A N 1
ATOM 2644 C CA . ASN A 1 366 ? 1.950 28.970 63.935 1.00 85.62 366 ASN A CA 1
ATOM 2645 C C . ASN A 1 366 ? 3.165 28.428 63.174 1.00 85.62 366 ASN A C 1
ATOM 2647 O O . ASN A 1 366 ? 3.312 27.238 62.938 1.00 85.62 366 ASN A O 1
ATOM 2651 N N . THR A 1 367 ? 4.113 29.309 62.879 1.00 83.00 367 THR A N 1
ATOM 2652 C CA . THR A 1 367 ? 5.334 29.047 62.091 1.00 83.00 367 THR A CA 1
ATOM 2653 C C . THR A 1 367 ? 6.234 27.910 62.629 1.00 83.00 367 THR A C 1
ATOM 2655 O O . THR A 1 367 ? 7.248 27.577 62.019 1.00 83.00 367 THR A O 1
ATOM 2658 N N . ASP A 1 368 ? 5.919 27.329 63.797 1.00 84.38 368 ASP A N 1
ATOM 2659 C CA . ASP A 1 368 ? 6.577 26.170 64.417 1.00 84.38 368 ASP A CA 1
ATOM 2660 C C . ASP A 1 368 ? 5.743 24.869 64.457 1.00 84.38 368 ASP A C 1
ATOM 2662 O O . ASP A 1 368 ? 6.314 23.814 64.747 1.00 84.38 368 ASP A O 1
ATOM 2666 N N . GLN A 1 369 ? 4.446 24.925 64.134 1.00 87.38 369 GLN A N 1
ATOM 2667 C CA . GLN A 1 369 ? 3.594 23.786 63.770 1.00 87.38 369 GLN A CA 1
ATOM 2668 C C . GLN A 1 369 ? 3.425 22.680 64.859 1.00 87.38 369 GLN A C 1
ATOM 2670 O O . GLN A 1 369 ? 3.461 21.492 64.536 1.00 87.38 369 GLN A O 1
ATOM 2675 N N . SER A 1 370 ? 3.235 23.017 66.153 1.00 86.44 370 SER A N 1
ATOM 2676 C CA . SER A 1 370 ? 3.195 22.055 67.296 1.00 86.44 370 SER A CA 1
ATOM 2677 C C . SER A 1 370 ? 1.832 21.407 67.648 1.00 86.44 370 SER A C 1
ATOM 2679 O O . SER A 1 370 ? 0.830 22.116 67.698 1.00 86.44 370 SER A O 1
ATOM 2681 N N . ASP A 1 371 ? 1.836 20.119 68.039 1.00 87.69 371 ASP A N 1
ATOM 2682 C CA . ASP A 1 371 ? 0.654 19.282 68.375 1.00 87.69 371 ASP A CA 1
ATOM 2683 C C . ASP A 1 371 ? 1.031 18.127 69.366 1.00 87.69 371 ASP A C 1
ATOM 2685 O O . ASP A 1 371 ? 1.914 17.316 69.056 1.00 87.69 371 ASP A O 1
ATOM 2689 N N . VAL A 1 372 ? 0.453 18.092 70.587 1.00 90.19 372 VAL A N 1
ATOM 2690 C CA . VAL A 1 372 ? 0.851 17.221 71.728 1.00 90.19 372 VAL A CA 1
ATOM 2691 C C . VAL A 1 372 ? 0.159 15.864 71.773 1.00 90.19 372 VAL A C 1
ATOM 2693 O O . VAL A 1 372 ? 0.834 14.860 72.039 1.00 90.19 372 VAL A O 1
ATOM 2696 N N . ASP A 1 373 ? -1.158 15.816 71.611 1.00 83.88 373 ASP A N 1
ATOM 2697 C CA . ASP A 1 373 ? -1.916 14.564 71.575 1.00 83.88 373 ASP A CA 1
ATOM 2698 C C . ASP A 1 373 ? -2.032 14.001 70.148 1.00 83.88 373 ASP A C 1
ATOM 2700 O O . ASP A 1 373 ? -2.444 12.850 69.971 1.00 83.88 373 ASP A O 1
ATOM 2704 N N . THR A 1 374 ? -1.459 14.714 69.170 1.00 88.00 374 THR A N 1
ATOM 2705 C CA . THR A 1 374 ? -1.192 14.282 67.792 1.00 88.00 374 THR A CA 1
ATOM 2706 C C . THR A 1 374 ? -2.451 14.005 66.988 1.00 88.00 374 THR A C 1
ATOM 2708 O O . THR A 1 374 ? -2.472 13.110 66.138 1.00 88.00 374 THR A O 1
ATOM 2711 N N . ASP A 1 375 ? -3.511 14.758 67.264 1.00 85.19 375 ASP A N 1
ATOM 2712 C CA . ASP A 1 375 ? -4.797 14.627 66.588 1.00 85.19 375 ASP A CA 1
ATOM 2713 C C . ASP A 1 375 ? -4.933 15.550 65.357 1.00 85.19 375 ASP A C 1
ATOM 2715 O O . ASP A 1 375 ? -6.004 15.628 64.748 1.00 85.19 375 ASP A O 1
ATOM 2719 N N . MET A 1 376 ? -3.819 16.164 64.926 1.00 84.56 376 MET A N 1
ATOM 2720 C CA . MET A 1 376 ? -3.704 17.109 63.809 1.00 84.56 376 MET A CA 1
ATOM 2721 C C . MET A 1 376 ? -4.350 18.473 64.077 1.00 84.56 376 MET A C 1
ATOM 2723 O O . MET A 1 376 ? -4.408 19.302 63.165 1.00 84.56 376 MET A O 1
ATOM 2727 N N . VAL A 1 377 ? -4.809 18.724 65.306 1.00 88.69 377 VAL A N 1
ATOM 2728 C CA . VAL A 1 377 ? -5.239 20.038 65.775 1.00 88.69 377 VAL A CA 1
ATOM 2729 C C . VAL A 1 377 ? -4.154 20.577 66.697 1.00 88.69 377 VAL A C 1
ATOM 2731 O O . VAL A 1 377 ? -3.856 20.015 67.741 1.00 88.69 377 VAL A O 1
ATOM 2734 N N . GLY A 1 378 ? -3.533 21.696 66.318 1.00 88.56 378 GLY A N 1
ATOM 2735 C CA . GLY A 1 378 ? -2.475 22.275 67.143 1.00 88.56 378 GLY A CA 1
ATOM 2736 C C . GLY A 1 378 ? -2.965 22.628 68.555 1.00 88.56 378 GLY A C 1
ATOM 2737 O O . GLY A 1 378 ? -4.088 23.107 68.734 1.00 88.56 378 GLY A O 1
ATOM 2738 N N . ASP A 1 379 ? -2.089 22.487 69.557 1.00 86.12 379 ASP A N 1
ATOM 2739 C CA . ASP A 1 379 ? -2.380 22.694 70.994 1.00 86.12 379 ASP A CA 1
ATOM 2740 C C . ASP A 1 379 ? -3.143 23.991 71.319 1.00 86.12 379 ASP A C 1
ATOM 2742 O O . ASP A 1 379 ? -3.823 24.117 72.341 1.00 86.12 379 ASP A O 1
ATOM 2746 N N . LEU A 1 380 ? -2.974 25.021 70.487 1.00 86.88 380 LEU A N 1
ATOM 2747 C CA . LEU A 1 380 ? -3.589 26.328 70.682 1.00 86.88 380 LEU A CA 1
ATOM 2748 C C . LEU A 1 380 ? -5.119 26.324 70.487 1.00 86.88 380 LEU A C 1
ATOM 2750 O O . LEU A 1 380 ? -5.745 27.350 70.776 1.00 86.88 380 LEU A O 1
ATOM 2754 N N . CYS A 1 381 ? -5.727 25.205 70.072 1.00 87.00 381 CYS A N 1
ATOM 2755 C CA . CYS A 1 381 ? -7.169 25.083 69.832 1.00 87.00 381 CYS A CA 1
ATOM 2756 C C . CYS A 1 381 ? -7.924 23.902 70.523 1.00 87.00 381 CYS A C 1
ATOM 2758 O O . CYS A 1 381 ? -9.022 23.591 70.066 1.00 87.00 381 CYS A O 1
ATOM 2760 N N . ASP A 1 382 ? -7.455 23.347 71.663 1.00 90.06 382 ASP A N 1
ATOM 2761 C CA . ASP A 1 382 ? -8.032 22.148 72.357 1.00 90.06 382 ASP A CA 1
ATOM 2762 C C . ASP A 1 382 ? -8.626 22.386 73.804 1.00 90.06 382 ASP A C 1
ATOM 2764 O O . ASP A 1 382 ? -8.080 23.147 74.610 1.00 90.06 382 ASP A O 1
ATOM 2768 N N . ASN A 1 383 ? -9.764 21.747 74.157 1.00 85.19 383 ASN A N 1
ATOM 2769 C CA . ASN A 1 383 ? -10.584 21.791 75.391 1.00 85.19 383 ASN A CA 1
ATOM 2770 C C . ASN A 1 383 ? -10.538 20.519 76.268 1.00 85.19 383 ASN A C 1
ATOM 2772 O O . ASN A 1 383 ? -11.007 20.569 77.413 1.00 85.19 383 ASN A O 1
ATOM 2776 N N . CYS A 1 384 ? -9.914 19.440 75.789 1.00 85.56 384 CYS A N 1
ATOM 2777 C CA . CYS A 1 384 ? -9.506 18.287 76.588 1.00 85.56 384 CYS A CA 1
ATOM 2778 C C . CYS A 1 384 ? -8.031 17.960 76.320 1.00 85.56 384 CYS A C 1
ATOM 2780 O O . CYS A 1 384 ? -7.691 16.846 75.966 1.00 85.56 384 CYS A O 1
ATOM 2782 N N . ILE A 1 385 ? -7.150 18.901 76.673 1.00 85.19 385 ILE A N 1
ATOM 2783 C CA . ILE A 1 385 ? -5.675 18.920 76.497 1.00 85.19 385 ILE A CA 1
ATOM 2784 C C . ILE A 1 385 ? -4.917 17.595 76.768 1.00 85.19 385 ILE A C 1
ATOM 2786 O O . ILE A 1 385 ? -3.743 17.455 76.429 1.00 85.19 385 ILE A O 1
ATOM 2790 N N . THR A 1 386 ? -5.509 16.644 77.492 1.00 85.19 386 THR A N 1
ATOM 2791 C CA . THR A 1 386 ? -4.868 15.360 77.818 1.00 85.19 386 THR A CA 1
ATOM 2792 C C . THR A 1 386 ? -5.621 14.130 77.329 1.00 85.19 386 THR A C 1
ATOM 2794 O O . THR A 1 386 ? -5.131 13.024 77.541 1.00 85.19 386 THR A O 1
ATOM 2797 N N . GLU A 1 387 ? -6.799 14.297 76.743 1.00 81.50 387 GLU A N 1
ATOM 2798 C CA . GLU A 1 387 ? -7.668 13.221 76.280 1.00 81.50 387 GLU A CA 1
ATOM 2799 C C . GLU A 1 387 ? -8.165 13.590 74.880 1.00 81.50 387 GLU A C 1
ATOM 2801 O O . GLU A 1 387 ? -9.065 14.414 74.754 1.00 81.50 387 GLU A O 1
ATOM 2806 N N . ALA A 1 388 ? -7.562 12.970 73.859 1.00 80.25 388 ALA A N 1
ATOM 2807 C CA . ALA A 1 388 ? -7.764 13.314 72.454 1.00 80.25 388 ALA A CA 1
ATOM 2808 C C . ALA A 1 388 ? -9.242 13.416 72.070 1.00 80.25 388 ALA A C 1
ATOM 2810 O O . ALA A 1 388 ? -10.020 12.471 72.252 1.00 80.25 388 ALA A O 1
ATOM 2811 N N . ASN A 1 389 ? -9.608 14.565 71.514 1.00 83.88 389 ASN A N 1
ATOM 2812 C CA . ASN A 1 389 ? -10.988 14.909 71.211 1.00 83.88 389 ASN A CA 1
ATOM 2813 C C . ASN A 1 389 ? -11.066 15.930 70.068 1.00 83.88 389 ASN A C 1
ATOM 2815 O O . ASN A 1 389 ? -11.541 17.048 70.242 1.00 83.88 389 ASN A O 1
ATOM 2819 N N . GLN A 1 390 ? -10.673 15.512 68.867 1.00 84.75 390 GLN A N 1
ATOM 2820 C CA . GLN A 1 390 ? -10.670 16.315 67.634 1.00 84.75 390 GLN A CA 1
ATOM 2821 C C . GLN A 1 390 ? -11.964 17.140 67.371 1.00 84.75 390 GLN A C 1
ATOM 2823 O O . GLN A 1 390 ? -11.950 18.086 66.585 1.00 84.75 390 GLN A O 1
ATOM 2828 N N . ASP A 1 391 ? -13.089 16.805 68.021 1.00 82.69 391 ASP A N 1
ATOM 2829 C CA . ASP A 1 391 ? -14.407 17.443 67.912 1.00 82.69 391 ASP A CA 1
ATOM 2830 C C . ASP A 1 391 ? -14.833 18.392 69.067 1.00 82.69 391 ASP A C 1
ATOM 2832 O O . ASP A 1 391 ? -15.712 19.231 68.850 1.00 82.69 391 ASP A O 1
ATOM 2836 N N . GLN A 1 392 ? -14.217 18.322 70.258 1.00 87.38 392 GLN A N 1
ATOM 2837 C CA . GLN A 1 392 ? -14.264 19.346 71.323 1.00 87.38 392 GLN A CA 1
ATOM 2838 C C . GLN A 1 392 ? -15.632 19.629 72.051 1.00 87.38 392 GLN A C 1
ATOM 2840 O O . GLN A 1 392 ? -16.038 20.790 72.159 1.00 87.38 392 GLN A O 1
ATOM 2845 N N . ALA A 1 393 ? -16.339 18.647 72.659 1.00 86.00 393 ALA A N 1
ATOM 2846 C CA . ALA A 1 393 ? -17.718 18.791 73.244 1.00 86.00 393 ALA A CA 1
ATOM 2847 C C . ALA A 1 393 ? -17.897 19.031 74.797 1.00 86.00 393 ALA A C 1
ATOM 2849 O O . ALA A 1 393 ? -17.055 18.618 75.592 1.00 86.00 393 ALA A O 1
ATOM 2850 N N . ASN A 1 394 ? -19.015 19.672 75.247 1.00 86.25 394 ASN A N 1
ATOM 2851 C CA . ASN A 1 394 ? -19.447 19.923 76.666 1.00 86.25 394 ASN A CA 1
ATOM 2852 C C . ASN A 1 394 ? -20.982 20.203 76.792 1.00 86.25 394 ASN A C 1
ATOM 2854 O O . ASN A 1 394 ? -21.475 21.167 76.194 1.00 86.25 394 ASN A O 1
ATOM 2858 N N . SER A 1 395 ? -21.727 19.408 77.576 1.00 86.88 395 SER A N 1
ATOM 2859 C CA . SER A 1 395 ? -23.197 19.275 77.519 1.00 86.88 395 SER A CA 1
ATOM 2860 C C . SER A 1 395 ? -24.007 20.046 78.571 1.00 86.88 395 SER A C 1
ATOM 2862 O O . SER A 1 395 ? -24.979 20.711 78.197 1.00 86.88 395 SER A O 1
ATOM 2864 N N . ASP A 1 396 ? -23.678 19.995 79.865 1.00 82.56 396 ASP A N 1
ATOM 2865 C CA . ASP A 1 396 ? -24.432 20.736 80.898 1.00 82.56 396 ASP A CA 1
ATOM 2866 C C . ASP A 1 396 ? -23.863 22.134 81.194 1.00 82.56 396 ASP A C 1
ATOM 2868 O O . ASP A 1 396 ? -24.440 22.909 81.969 1.00 82.56 396 ASP A O 1
ATOM 2872 N N . SER A 1 397 ? -22.806 22.507 80.460 1.00 84.75 397 SER A N 1
ATOM 2873 C CA . SER A 1 397 ? -22.147 23.813 80.513 1.00 84.75 397 SER A CA 1
ATOM 2874 C C . SER A 1 397 ? -21.601 24.167 81.891 1.00 84.75 397 SER A C 1
ATOM 2876 O O . SER A 1 397 ? -21.472 25.355 82.231 1.00 84.75 397 SER A O 1
ATOM 2878 N N . ASP A 1 398 ? -21.269 23.160 82.689 1.00 81.38 398 ASP A N 1
ATOM 2879 C CA . ASP A 1 398 ? -20.334 23.346 83.776 1.00 81.38 398 ASP A CA 1
ATOM 2880 C C . ASP A 1 398 ? -18.886 23.474 83.217 1.00 81.38 398 ASP A C 1
ATOM 2882 O O . ASP A 1 398 ? -18.664 23.600 82.008 1.00 81.38 398 ASP A O 1
ATOM 2886 N N . ASN A 1 399 ? -17.867 23.590 84.076 1.00 84.06 399 ASN A N 1
ATOM 2887 C CA . ASN A 1 399 ? -16.493 23.841 83.598 1.00 84.06 399 ASN A CA 1
ATOM 2888 C C . ASN A 1 399 ? -15.768 22.570 83.131 1.00 84.06 399 ASN A C 1
ATOM 2890 O O . ASN A 1 399 ? -14.541 22.601 82.985 1.00 84.06 399 ASN A O 1
ATOM 2894 N N . LEU A 1 400 ? -16.488 21.467 82.968 1.00 84.19 400 LEU A N 1
ATOM 2895 C CA . LEU A 1 400 ? -15.940 20.159 82.692 1.00 84.19 400 LEU A CA 1
ATOM 2896 C C . LEU A 1 400 ? -16.452 19.678 81.332 1.00 84.19 400 LEU A C 1
ATOM 2898 O O . LEU A 1 400 ? -17.642 19.722 81.050 1.00 84.19 400 LEU A O 1
ATOM 2902 N N . GLY A 1 401 ? -15.529 19.279 80.449 1.00 82.31 401 GLY A N 1
ATOM 2903 C CA . GLY A 1 401 ? -15.910 18.575 79.225 1.00 82.31 401 GLY A CA 1
ATOM 2904 C C . GLY A 1 401 ? -16.566 17.242 79.582 1.00 82.31 401 GLY A C 1
ATOM 2905 O O . GLY A 1 401 ? -16.224 16.638 80.604 1.00 82.31 401 GLY A O 1
ATOM 2906 N N . ASP A 1 402 ? -17.476 16.766 78.730 1.00 83.19 402 ASP A N 1
ATOM 2907 C CA . ASP A 1 402 ? -18.330 15.596 79.009 1.00 83.19 402 ASP A CA 1
ATOM 2908 C C . ASP A 1 402 ? -17.541 14.334 79.376 1.00 83.19 402 ASP A C 1
ATOM 2910 O O . ASP A 1 402 ? -18.035 13.455 80.081 1.00 83.19 402 ASP A O 1
ATOM 2914 N N . ALA A 1 403 ? -16.279 14.264 78.957 1.00 81.31 403 ALA A N 1
ATOM 2915 C CA . ALA A 1 403 ? -15.366 13.180 79.273 1.00 81.31 403 ALA A CA 1
ATOM 2916 C C . ALA A 1 403 ? -15.050 13.008 80.787 1.00 81.31 403 ALA A C 1
ATOM 2918 O O . ALA A 1 403 ? -14.307 12.082 81.120 1.00 81.31 403 ALA A O 1
ATOM 2919 N N . CYS A 1 404 ? -15.574 13.833 81.724 1.00 86.19 404 CYS A N 1
ATOM 2920 C CA . CYS A 1 404 ? -15.159 13.778 83.144 1.00 86.19 404 CYS A CA 1
ATOM 2921 C C . CYS A 1 404 ? -16.165 14.040 84.336 1.00 86.19 404 CYS A C 1
ATOM 2923 O O . CYS A 1 404 ? -15.656 14.261 85.437 1.00 86.19 404 CYS A O 1
ATOM 2925 N N . ASP A 1 405 ? -17.516 13.911 84.244 1.00 88.38 405 ASP A N 1
ATOM 2926 C CA . ASP A 1 405 ? -18.540 14.162 85.339 1.00 88.38 405 ASP A CA 1
ATOM 2927 C C . ASP A 1 405 ? -19.414 12.916 85.796 1.00 88.38 405 ASP A C 1
ATOM 2929 O O . ASP A 1 405 ? -19.587 11.989 85.010 1.00 88.38 405 ASP A O 1
ATOM 2933 N N . ASN A 1 406 ? -19.969 12.840 87.044 1.00 86.19 406 ASN A N 1
ATOM 2934 C CA . ASN A 1 406 ? -20.800 11.727 87.610 1.00 86.19 406 ASN A CA 1
ATOM 2935 C C . ASN A 1 406 ? -22.327 11.957 87.691 1.00 86.19 406 ASN A C 1
ATOM 2937 O O . ASN A 1 406 ? -23.074 11.006 87.928 1.00 86.19 406 ASN A O 1
ATOM 2941 N N . CYS A 1 407 ? -22.796 13.187 87.479 1.00 86.94 407 CYS A N 1
ATOM 2942 C CA . CYS A 1 407 ? -24.154 13.442 86.994 1.00 86.94 407 CYS A CA 1
ATOM 2943 C C . CYS A 1 407 ? -24.077 14.510 85.890 1.00 86.94 407 CYS A C 1
ATOM 2945 O O . CYS A 1 407 ? -24.626 15.592 86.082 1.00 86.94 407 CYS A O 1
ATOM 2947 N N . PRO A 1 408 ? -23.488 14.192 84.718 1.00 79.62 408 PRO A N 1
ATOM 2948 C CA . PRO A 1 408 ? -23.204 15.137 83.617 1.00 79.62 408 PRO A CA 1
ATOM 2949 C C . PRO A 1 408 ? -24.409 15.887 83.031 1.00 79.62 408 PRO A C 1
ATOM 2951 O O . PRO A 1 408 ? -24.286 16.618 82.057 1.00 79.62 408 PRO A O 1
ATOM 2954 N N . ALA A 1 409 ? -25.613 15.601 83.530 1.00 82.38 409 ALA A N 1
ATOM 2955 C CA . ALA A 1 409 ? -26.874 16.188 83.098 1.00 82.38 409 ALA A CA 1
ATOM 2956 C C . ALA A 1 409 ? -27.610 16.932 84.229 1.00 82.38 409 ALA A C 1
ATOM 2958 O O . ALA A 1 409 ? -28.623 17.592 83.978 1.00 82.38 409 ALA A O 1
ATOM 2959 N N . VAL A 1 410 ? -27.160 16.806 85.483 1.00 84.56 410 VAL A N 1
ATOM 2960 C CA . VAL A 1 410 ? -27.796 17.410 86.658 1.00 84.56 410 VAL A CA 1
ATOM 2961 C C . VAL A 1 410 ? -26.719 17.922 87.606 1.00 84.56 410 VAL A C 1
ATOM 2963 O O . VAL A 1 410 ? -26.121 17.147 88.343 1.00 84.56 410 VAL A O 1
ATOM 2966 N N . ALA A 1 411 ? -26.563 19.248 87.665 1.00 83.38 411 ALA A N 1
ATOM 2967 C CA . ALA A 1 411 ? -25.561 19.910 88.497 1.00 83.38 411 ALA A CA 1
ATOM 2968 C C . ALA A 1 411 ? -25.566 19.410 89.955 1.00 83.38 411 ALA A C 1
ATOM 2970 O O . ALA A 1 411 ? -26.481 19.703 90.737 1.00 83.38 411 ALA A O 1
ATOM 2971 N N . ASN A 1 412 ? -24.509 18.698 90.336 1.00 84.75 412 ASN A N 1
ATOM 2972 C CA . ASN A 1 412 ? -24.362 18.067 91.642 1.00 84.75 412 ASN A CA 1
ATOM 2973 C C . ASN A 1 412 ? -22.932 18.256 92.197 1.00 84.75 412 ASN A C 1
ATOM 2975 O O . ASN A 1 412 ? -22.183 17.302 92.384 1.00 84.75 412 ASN A O 1
ATOM 2979 N N . GLU A 1 413 ? -22.571 19.496 92.561 1.00 80.50 413 GLU A N 1
ATOM 2980 C CA . GLU A 1 413 ? -21.235 19.855 93.093 1.00 80.50 413 GLU A CA 1
ATOM 2981 C C . GLU A 1 413 ? -20.772 19.011 94.317 1.00 80.50 413 GLU A C 1
ATOM 2983 O O . GLU A 1 413 ? -19.583 19.026 94.648 1.00 80.50 413 GLU A O 1
ATOM 2988 N N . ASP A 1 414 ? -21.684 18.320 95.031 1.00 82.00 414 ASP A N 1
ATOM 2989 C CA . ASP A 1 414 ? -21.411 17.587 96.285 1.00 82.00 414 ASP A CA 1
ATOM 2990 C C . ASP A 1 414 ? -21.409 16.042 96.215 1.00 82.00 414 ASP A C 1
ATOM 2992 O O . ASP A 1 414 ? -20.835 15.418 97.112 1.00 82.00 414 ASP A O 1
ATOM 2996 N N . GLN A 1 415 ? -21.989 15.440 95.169 1.00 85.31 415 GLN A N 1
ATOM 2997 C CA . GLN A 1 415 ? -21.852 14.024 94.784 1.00 85.31 415 GLN A CA 1
ATOM 2998 C C . GLN A 1 415 ? -22.250 12.965 95.886 1.00 85.31 415 GLN A C 1
ATOM 3000 O O . GLN A 1 415 ? -21.455 12.073 96.188 1.00 85.31 415 GLN A O 1
ATOM 3005 N N . THR A 1 416 ? -23.448 13.025 96.528 1.00 89.94 416 THR A N 1
ATOM 3006 C CA . THR A 1 416 ? -23.932 12.120 97.644 1.00 89.94 416 THR A CA 1
ATOM 3007 C C . THR A 1 416 ? -24.717 10.843 97.236 1.00 89.94 416 THR A C 1
ATOM 3009 O O . THR A 1 416 ? -25.450 10.913 96.265 1.00 89.94 416 THR A O 1
ATOM 3012 N N . ASN A 1 417 ? -24.631 9.711 97.988 1.00 85.69 417 ASN A N 1
ATOM 3013 C CA . ASN A 1 417 ? -25.155 8.366 97.595 1.00 85.69 417 ASN A CA 1
ATOM 3014 C C . ASN A 1 417 ? -25.309 7.316 98.768 1.00 85.69 417 ASN A C 1
ATOM 3016 O O . ASN A 1 417 ? -24.319 7.018 99.450 1.00 85.69 417 ASN A O 1
ATOM 3020 N N . SER A 1 418 ? -26.518 6.762 99.014 1.00 88.88 418 SER A N 1
ATOM 3021 C CA . SER A 1 418 ? -26.964 5.878 100.130 1.00 88.88 418 SER A CA 1
ATOM 3022 C C . SER A 1 418 ? -26.850 4.375 99.829 1.00 88.88 418 SER A C 1
ATOM 3024 O O . SER A 1 418 ? -26.517 3.588 100.726 1.00 88.88 418 SER A O 1
ATOM 3026 N N . ASP A 1 419 ? -27.086 4.021 98.569 1.00 83.62 419 ASP A N 1
ATOM 3027 C CA . ASP A 1 419 ? -26.901 2.739 97.870 1.00 83.62 419 ASP A CA 1
ATOM 3028 C C . ASP A 1 419 ? -25.497 2.188 97.842 1.00 83.62 419 ASP A C 1
ATOM 3030 O O . ASP A 1 419 ? -25.226 0.998 97.638 1.00 83.62 419 ASP A O 1
ATOM 3034 N N . THR A 1 420 ? -24.587 3.151 97.980 1.00 85.56 420 THR A N 1
ATOM 3035 C CA . THR A 1 420 ? -23.206 3.099 97.503 1.00 85.56 420 THR A CA 1
ATOM 3036 C C . THR A 1 420 ? -23.101 2.786 96.008 1.00 85.56 420 THR A C 1
ATOM 3038 O O . THR A 1 420 ? -22.173 2.119 95.563 1.00 85.56 420 THR A O 1
ATOM 3041 N N . ASP A 1 421 ? -24.082 3.341 95.313 1.00 84.56 421 ASP A N 1
ATOM 3042 C CA . ASP A 1 421 ? -24.397 3.429 93.904 1.00 84.56 421 ASP A CA 1
ATOM 3043 C C . ASP A 1 421 ? -23.297 3.948 92.947 1.00 84.56 421 ASP A C 1
ATOM 3045 O O . ASP A 1 421 ? -22.284 4.458 93.424 1.00 84.56 421 ASP A O 1
ATOM 3049 N N . SER A 1 422 ? -23.550 4.075 91.653 1.00 84.69 422 SER A N 1
ATOM 3050 C CA . SER A 1 422 ? -22.882 4.985 90.710 1.00 84.69 422 SER A CA 1
ATOM 3051 C C . SER A 1 422 ? -23.701 6.261 90.550 1.00 84.69 422 SER A C 1
ATOM 3053 O O . SER A 1 422 ? -23.152 7.296 90.169 1.00 84.69 422 SER A O 1
ATOM 3055 N N . TRP A 1 423 ? -24.986 6.202 90.913 1.00 86.81 423 TRP A N 1
ATOM 3056 C CA . TRP A 1 423 ? -25.891 7.335 90.922 1.00 86.81 423 TRP A CA 1
ATOM 3057 C C . TRP A 1 423 ? -25.996 7.922 92.320 1.00 86.81 423 TRP A C 1
ATOM 3059 O O . TRP A 1 423 ? -25.958 7.234 93.339 1.00 86.81 423 TRP A O 1
ATOM 3069 N N . GLY A 1 424 ? -26.061 9.249 92.375 1.00 87.25 424 GLY A N 1
ATOM 3070 C CA . GLY A 1 424 ? -26.285 9.941 93.632 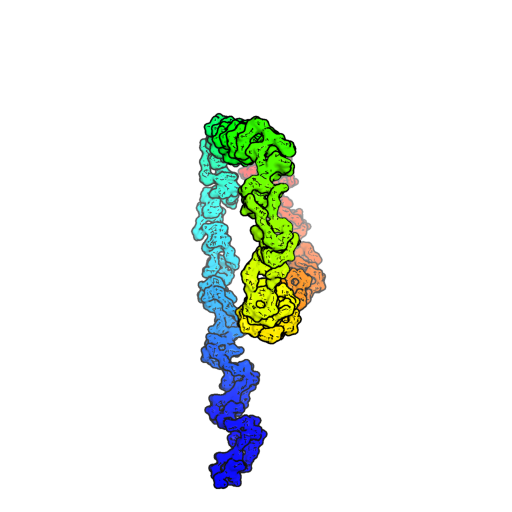1.00 87.25 424 GLY A CA 1
ATOM 3071 C C . GLY A 1 424 ? -27.749 9.878 94.062 1.00 87.25 424 GLY A C 1
ATOM 3072 O O . GLY A 1 424 ? -28.638 9.866 93.221 1.00 87.25 424 GLY A O 1
ATOM 3073 N N . ASP A 1 425 ? -28.020 9.976 95.367 1.00 88.31 425 ASP A N 1
ATOM 3074 C CA . ASP A 1 425 ? -29.383 9.959 95.941 1.00 88.31 425 ASP A CA 1
ATOM 3075 C C . ASP A 1 425 ? -30.320 11.000 95.301 1.00 88.31 425 ASP A C 1
ATOM 3077 O O . ASP A 1 425 ? -31.544 10.878 95.335 1.00 88.31 425 ASP A O 1
ATOM 3081 N N . ALA A 1 426 ? -29.749 12.085 94.766 1.00 84.12 426 ALA A N 1
ATOM 3082 C CA . ALA A 1 426 ? -30.484 13.150 94.091 1.00 84.12 426 ALA A CA 1
ATOM 3083 C C . ALA A 1 426 ? -31.146 12.697 92.774 1.00 84.12 426 ALA A C 1
ATOM 3085 O O . ALA A 1 426 ? -32.036 13.394 92.284 1.00 84.12 426 ALA A O 1
ATOM 3086 N N . CYS A 1 427 ? -30.731 11.554 92.229 1.00 86.38 427 CYS A N 1
ATOM 3087 C CA . CYS A 1 427 ? -31.219 10.962 90.991 1.00 86.38 427 CYS A CA 1
ATOM 3088 C C . CYS A 1 427 ? -31.495 9.445 91.134 1.00 86.38 427 CYS A C 1
ATOM 3090 O O . CYS A 1 427 ? -31.231 8.710 90.188 1.00 86.38 427 CYS A O 1
ATOM 3092 N N . ASP A 1 428 ? -32.042 9.001 92.285 1.00 91.50 428 ASP A N 1
ATOM 3093 C CA . ASP A 1 428 ? -32.335 7.584 92.603 1.00 91.50 428 ASP A CA 1
ATOM 3094 C C . ASP A 1 428 ? -33.847 7.266 92.827 1.00 91.50 428 ASP A C 1
ATOM 3096 O O . ASP A 1 428 ? -34.518 7.945 93.614 1.00 91.50 428 ASP A O 1
ATOM 3100 N N . ASN A 1 429 ? -34.395 6.241 92.156 1.00 87.56 429 ASN A N 1
ATOM 3101 C CA . ASN A 1 429 ? -35.784 5.759 92.153 1.00 87.56 429 ASN A CA 1
ATOM 3102 C C . ASN A 1 429 ? -36.034 4.385 92.825 1.00 87.56 429 ASN A C 1
ATOM 3104 O O . ASN A 1 429 ? -37.192 3.963 92.901 1.00 87.56 429 ASN A O 1
ATOM 3108 N N . CYS A 1 430 ? -35.029 3.730 93.418 1.00 88.44 430 CYS A N 1
ATOM 3109 C CA . CYS A 1 430 ? -35.229 2.675 94.428 1.00 88.44 430 CYS A CA 1
ATOM 3110 C C . CYS A 1 430 ? -34.314 2.895 95.641 1.00 88.44 430 CYS A C 1
ATOM 3112 O O . CYS A 1 430 ? -33.468 2.055 95.945 1.00 88.44 430 CYS A O 1
ATOM 3114 N N . PRO A 1 431 ? -34.598 3.898 96.494 1.00 86.38 431 PRO A N 1
ATOM 3115 C CA . PRO A 1 431 ? -33.616 4.440 97.449 1.00 86.38 431 PRO A CA 1
ATOM 3116 C C . PRO A 1 431 ? -33.221 3.526 98.626 1.00 86.38 431 PRO A C 1
ATOM 3118 O O . PRO A 1 431 ? -32.643 3.967 99.623 1.00 86.38 431 PRO A O 1
ATOM 3121 N N . THR A 1 432 ? -33.686 2.277 98.629 1.00 88.31 432 THR A N 1
ATOM 3122 C CA . THR A 1 432 ? -33.361 1.278 99.656 1.00 88.31 432 THR A CA 1
ATOM 3123 C C . THR A 1 432 ? -32.912 -0.055 99.066 1.00 88.31 432 THR A C 1
ATOM 3125 O O . THR A 1 432 ? -32.675 -0.998 99.832 1.00 88.31 432 THR A O 1
ATOM 3128 N N . VAL A 1 433 ? -32.844 -0.146 97.736 1.00 86.50 433 VAL A N 1
ATOM 3129 C CA . VAL A 1 433 ? -32.552 -1.361 96.986 1.00 86.50 433 VAL A CA 1
ATOM 3130 C C . VAL A 1 433 ? -31.627 -1.007 95.830 1.00 86.50 433 VAL A C 1
ATOM 3132 O O . VAL A 1 433 ? -32.103 -0.786 94.732 1.00 86.50 433 VAL A O 1
ATOM 3135 N N . ASN A 1 434 ? -30.324 -1.080 96.099 1.00 81.88 434 ASN A N 1
ATOM 3136 C CA . ASN A 1 434 ? -29.278 -1.551 95.193 1.00 81.88 434 ASN A CA 1
ATOM 3137 C C . ASN A 1 434 ? -29.653 -1.495 93.704 1.00 81.88 434 ASN A C 1
ATOM 3139 O O . ASN A 1 434 ? -29.947 -2.569 93.171 1.00 81.88 434 ASN A O 1
ATOM 3143 N N . ASN A 1 435 ? -29.690 -0.323 93.066 1.00 86.31 435 ASN A N 1
ATOM 3144 C CA . ASN A 1 435 ? -30.097 -0.199 91.672 1.00 86.31 435 ASN A CA 1
ATOM 3145 C C . ASN A 1 435 ? -29.251 0.850 90.938 1.00 86.31 435 ASN A C 1
ATOM 3147 O O . ASN A 1 435 ? -29.776 1.832 90.434 1.00 86.31 435 ASN A O 1
ATOM 3151 N N . ASP A 1 436 ? -27.957 0.558 90.746 1.00 78.25 436 ASP A N 1
ATOM 3152 C CA . ASP A 1 436 ? -26.987 1.304 89.908 1.00 78.25 436 ASP A CA 1
ATOM 3153 C C . ASP A 1 436 ? -27.497 1.689 88.505 1.00 78.25 436 ASP A C 1
ATOM 3155 O O . ASP A 1 436 ? -26.843 2.409 87.761 1.00 78.25 436 ASP A O 1
ATOM 3159 N N . SER A 1 437 ? -28.625 1.139 88.082 1.00 77.75 437 SER A N 1
ATOM 3160 C CA . SER A 1 437 ? -29.275 1.377 86.805 1.00 77.75 437 SER A CA 1
ATOM 3161 C C . SER A 1 437 ? -30.470 2.328 86.890 1.00 77.75 437 SER A C 1
ATOM 3163 O O . SER A 1 437 ? -31.045 2.636 85.851 1.00 77.75 437 SER A O 1
ATOM 3165 N N . GLN A 1 438 ? -30.872 2.734 88.097 1.00 85.56 438 GLN A N 1
ATOM 3166 C CA . GLN A 1 438 ? -31.972 3.647 88.409 1.00 85.56 438 GLN A CA 1
ATOM 3167 C C . GLN A 1 438 ? -33.189 3.438 87.534 1.00 85.56 438 GLN A C 1
ATOM 3169 O O . GLN A 1 438 ? -33.711 4.329 86.867 1.00 85.56 438 GLN A O 1
ATOM 3174 N N . THR A 1 439 ? -33.589 2.182 87.481 1.00 78.69 439 THR A N 1
ATOM 3175 C CA . THR A 1 439 ? -34.513 1.696 86.472 1.00 78.69 439 THR A CA 1
ATOM 3176 C C . THR A 1 439 ? -35.903 1.660 87.076 1.00 78.69 439 THR A C 1
ATOM 3178 O O . THR A 1 439 ? -36.116 1.071 88.132 1.00 78.69 439 THR A O 1
ATOM 3181 N N . ASP A 1 440 ? -36.798 2.378 86.416 1.00 85.12 440 ASP A N 1
ATOM 3182 C CA . ASP A 1 440 ? -38.221 2.574 86.691 1.00 85.12 440 ASP A CA 1
ATOM 3183 C C . ASP A 1 440 ? -38.839 2.607 85.302 1.00 85.12 440 ASP A C 1
ATOM 3185 O O . ASP A 1 440 ? -38.891 3.645 84.636 1.00 85.12 440 ASP A O 1
ATOM 3189 N N . THR A 1 441 ? -39.052 1.404 84.788 1.00 85.00 441 THR A N 1
ATOM 3190 C CA . THR A 1 441 ? -39.270 1.141 83.373 1.00 85.00 441 THR A CA 1
ATOM 3191 C C . THR A 1 441 ? -40.575 1.770 82.915 1.00 85.00 441 THR A C 1
ATOM 3193 O O . THR A 1 441 ? -40.641 2.307 81.807 1.00 85.00 441 THR A O 1
ATOM 3196 N N . ASP A 1 442 ? -41.589 1.780 83.771 1.00 81.44 442 ASP A N 1
ATOM 3197 C CA . ASP A 1 442 ? -42.901 2.324 83.450 1.00 81.44 442 ASP A CA 1
ATOM 3198 C C . ASP A 1 442 ? -43.094 3.784 83.898 1.00 81.44 442 ASP A C 1
ATOM 3200 O O . ASP A 1 442 ? -44.070 4.436 83.511 1.00 81.44 442 ASP A O 1
ATOM 3204 N N . THR A 1 443 ? -42.125 4.353 84.622 1.00 85.75 443 THR A N 1
ATOM 3205 C CA . THR A 1 443 ? -42.101 5.740 85.110 1.00 85.75 443 THR A CA 1
ATOM 3206 C C . THR A 1 443 ? -43.240 6.080 86.062 1.00 85.75 443 THR A C 1
ATOM 3208 O O . THR A 1 443 ? -43.605 7.254 86.243 1.00 85.75 443 THR A O 1
ATOM 3211 N N . ASP A 1 444 ? -43.811 5.069 86.708 1.00 83.25 444 ASP A N 1
ATOM 3212 C CA . ASP A 1 444 ? -44.854 5.265 87.701 1.00 83.25 444 ASP A CA 1
ATOM 3213 C C . ASP A 1 444 ? -44.307 5.799 89.046 1.00 83.25 444 ASP A C 1
ATOM 3215 O O . ASP A 1 444 ? -45.074 6.178 89.944 1.00 83.25 444 ASP A O 1
ATOM 3219 N N . SER A 1 445 ? -42.981 5.998 89.100 1.00 87.00 445 SER A N 1
ATOM 3220 C CA . SER A 1 445 ? -42.163 6.446 90.229 1.00 87.00 445 SER A CA 1
ATOM 3221 C C . SER A 1 445 ? -41.794 5.343 91.224 1.00 87.00 445 SER A C 1
ATOM 3223 O O . SER A 1 445 ? -41.340 5.668 92.331 1.00 87.00 445 SER A O 1
ATOM 3225 N N . ILE A 1 446 ? -41.981 4.074 90.863 1.00 88.19 446 ILE A N 1
ATOM 3226 C CA . ILE A 1 446 ? -41.543 2.903 91.615 1.00 88.19 446 ILE A CA 1
ATOM 3227 C C . ILE A 1 446 ? -40.546 2.130 90.755 1.00 88.19 446 ILE A C 1
ATOM 3229 O O . ILE A 1 446 ? -40.904 1.528 89.757 1.00 88.19 446 ILE A O 1
ATOM 3233 N N . GLY A 1 447 ? -39.269 2.116 91.148 1.00 86.56 447 GLY A N 1
ATOM 3234 C CA . GLY A 1 447 ? -38.289 1.398 90.338 1.00 86.56 447 GLY A CA 1
ATOM 3235 C C . GLY A 1 447 ? -38.518 -0.119 90.294 1.00 86.56 447 GLY A C 1
ATOM 3236 O O . GLY A 1 447 ? -39.001 -0.745 91.249 1.00 86.56 447 GLY A O 1
ATOM 3237 N N . ASP A 1 448 ? -38.081 -0.711 89.183 1.00 84.81 448 ASP A N 1
ATOM 3238 C CA . ASP A 1 448 ? -38.368 -2.083 88.745 1.00 84.81 448 ASP A CA 1
ATOM 3239 C C . ASP A 1 448 ? -38.036 -3.143 89.790 1.00 84.81 448 ASP A C 1
ATOM 3241 O O . ASP A 1 448 ? -38.648 -4.209 89.860 1.00 84.81 448 ASP A O 1
ATOM 3245 N N . ALA A 1 449 ? -37.053 -2.851 90.642 1.00 84.12 449 ALA A N 1
ATOM 3246 C CA . ALA A 1 449 ? -36.619 -3.737 91.709 1.00 84.12 449 ALA A CA 1
ATOM 3247 C C . ALA A 1 449 ? -37.726 -4.043 92.743 1.00 84.12 449 ALA A C 1
ATOM 3249 O O . ALA A 1 449 ? -37.529 -4.914 93.601 1.00 84.12 449 ALA A O 1
ATOM 3250 N N . CYS A 1 450 ? -38.872 -3.349 92.703 1.00 87.00 450 CYS A N 1
ATOM 3251 C CA . CYS A 1 450 ? -39.965 -3.532 93.655 1.00 87.00 450 CYS A CA 1
ATOM 3252 C C . CYS A 1 450 ? -41.401 -3.480 93.089 1.00 87.00 450 CYS A C 1
ATOM 3254 O O . CYS A 1 450 ? -42.334 -3.371 93.891 1.00 87.00 450 CYS A O 1
ATOM 3256 N N . ASP A 1 451 ? -41.584 -3.654 91.776 1.00 88.06 451 ASP A N 1
ATOM 3257 C CA . ASP A 1 451 ? -42.880 -3.570 91.074 1.00 88.06 451 ASP A CA 1
ATOM 3258 C C . ASP A 1 451 ? -43.449 -4.960 90.636 1.00 88.06 451 ASP A C 1
ATOM 3260 O O . ASP A 1 451 ? -42.677 -5.878 90.355 1.00 88.06 451 ASP A O 1
ATOM 3264 N N . ASN A 1 452 ? -44.785 -5.169 90.626 1.00 85.94 452 ASN A N 1
ATOM 3265 C CA . ASN A 1 452 ? -45.482 -6.389 90.159 1.00 85.94 452 ASN A CA 1
ATOM 3266 C C . ASN A 1 452 ? -46.066 -6.335 88.731 1.00 85.94 452 ASN A C 1
ATOM 3268 O O . ASN A 1 452 ? -46.512 -7.368 88.235 1.00 85.94 452 ASN A O 1
ATOM 3272 N N . CYS A 1 453 ? -46.035 -5.173 88.083 1.00 86.25 453 CYS A N 1
ATOM 3273 C CA . CYS A 1 453 ? -45.938 -5.060 86.632 1.00 86.25 453 CYS A CA 1
ATOM 3274 C C . CYS A 1 453 ? -44.887 -3.977 86.344 1.00 86.25 453 CYS A C 1
ATOM 3276 O O . CYS A 1 453 ? -45.259 -2.901 85.899 1.00 86.25 453 CYS A O 1
ATOM 3278 N N . PRO A 1 454 ? -43.585 -4.252 86.553 1.00 82.12 454 PRO A N 1
ATOM 3279 C CA . PRO A 1 454 ? -42.511 -3.264 86.377 1.00 82.12 454 PRO A CA 1
ATOM 3280 C C . PRO A 1 454 ? -42.504 -2.499 85.046 1.00 82.12 454 PRO A C 1
ATOM 3282 O O . PRO A 1 454 ? -41.823 -1.490 84.926 1.00 82.12 454 PRO A O 1
ATOM 3285 N N . GLY A 1 455 ? -43.198 -3.008 84.023 1.00 78.56 455 GLY A N 1
ATOM 3286 C CA . GLY A 1 455 ? -43.305 -2.385 82.705 1.00 78.56 455 GLY A CA 1
ATOM 3287 C C . GLY A 1 455 ? -44.607 -1.632 82.429 1.00 78.56 455 GLY A C 1
ATOM 3288 O O . GLY A 1 455 ? -44.713 -1.030 81.368 1.00 78.56 455 GLY A O 1
ATOM 3289 N N . GLU A 1 456 ? -45.588 -1.634 83.329 1.00 86.25 456 GLU A N 1
ATOM 3290 C CA . GLU A 1 456 ? -46.906 -1.056 83.058 1.00 86.25 456 GLU A CA 1
ATOM 3291 C C . GLU A 1 456 ? -47.417 -0.237 84.235 1.00 86.25 456 GLU A C 1
ATOM 3293 O O . GLU A 1 456 ? -47.678 -0.817 85.284 1.00 86.25 456 GLU A O 1
ATOM 3298 N N . ILE A 1 457 ? -47.699 1.061 84.006 1.00 86.75 457 ILE A N 1
ATOM 3299 C CA . ILE A 1 457 ? -48.107 2.028 85.044 1.00 86.75 457 ILE A CA 1
ATOM 3300 C C . ILE A 1 457 ? -49.261 1.471 85.868 1.00 86.75 457 ILE A C 1
ATOM 3302 O O . ILE A 1 457 ? -50.449 1.604 85.531 1.00 86.75 457 ILE A O 1
ATOM 3306 N N . ASN A 1 458 ? -48.919 0.915 87.020 1.00 86.19 458 ASN A N 1
ATOM 3307 C CA . ASN A 1 458 ? -49.869 0.253 87.887 1.00 86.19 458 ASN A CA 1
ATOM 3308 C C . ASN A 1 458 ? -49.640 0.618 89.366 1.00 86.19 458 ASN A C 1
ATOM 3310 O O . ASN A 1 458 ? -49.508 -0.269 90.216 1.00 86.19 458 ASN A O 1
ATOM 3314 N N . PRO A 1 459 ? -49.839 1.894 89.767 1.00 84.25 459 PRO A N 1
ATOM 3315 C CA . PRO A 1 459 ? -49.604 2.336 91.147 1.00 84.25 459 PRO A CA 1
ATOM 3316 C C . PRO A 1 459 ? -50.469 1.628 92.217 1.00 84.25 459 PRO A C 1
ATOM 3318 O O . PRO A 1 459 ? -50.372 1.929 93.411 1.00 84.25 459 PRO A O 1
ATOM 3321 N N . ASN A 1 460 ? -51.411 0.762 91.804 1.00 83.62 460 ASN A N 1
ATOM 3322 C CA . ASN A 1 460 ? -52.314 -0.023 92.645 1.00 83.62 460 ASN A CA 1
ATOM 3323 C C . ASN A 1 460 ? -52.139 -1.560 92.587 1.00 83.62 460 ASN A C 1
ATOM 3325 O O . ASN A 1 460 ? -52.712 -2.204 93.471 1.00 83.62 460 ASN A O 1
ATOM 3329 N N . GLN A 1 461 ? -51.404 -2.121 91.614 1.00 87.25 461 GLN A N 1
ATOM 3330 C CA . GLN A 1 461 ? -50.933 -3.518 91.579 1.00 87.25 461 GLN A CA 1
ATOM 3331 C C . GLN A 1 461 ? -52.059 -4.625 91.663 1.00 87.25 461 GLN A C 1
ATOM 3333 O O . GLN A 1 461 ? -52.147 -5.322 92.677 1.00 87.25 461 GLN A O 1
ATOM 3338 N N . ALA A 1 462 ? -52.962 -4.806 90.660 1.00 87.38 462 ALA A N 1
ATOM 3339 C CA . ALA A 1 462 ? -54.145 -5.746 90.646 1.00 87.38 462 ALA A CA 1
ATOM 3340 C C . ALA A 1 462 ? -53.963 -7.082 89.842 1.00 87.38 462 ALA A C 1
ATOM 3342 O O . ALA A 1 462 ? -53.127 -7.065 88.960 1.00 87.38 462 ALA A O 1
ATOM 3343 N N . ASN A 1 463 ? -54.712 -8.191 90.114 1.00 88.19 463 ASN A N 1
ATOM 3344 C CA . ASN A 1 463 ? -54.592 -9.572 89.514 1.00 88.19 463 ASN A CA 1
ATOM 3345 C C . ASN A 1 463 ? -55.862 -10.488 89.765 1.00 88.19 463 ASN A C 1
ATOM 3347 O O . ASN A 1 463 ? -56.240 -10.666 90.934 1.00 88.19 463 ASN A O 1
ATOM 3351 N N . VAL A 1 464 ? -56.533 -11.047 88.726 1.00 91.38 464 VAL A N 1
ATOM 3352 C CA . VAL A 1 464 ? -57.867 -11.729 88.713 1.00 91.38 464 VAL A CA 1
ATOM 3353 C C . VAL A 1 464 ? -57.809 -13.257 88.694 1.00 91.38 464 VAL A C 1
ATOM 3355 O O . VAL A 1 464 ? -58.558 -13.893 89.453 1.00 91.38 464 VAL A O 1
ATOM 3358 N N . ASP A 1 465 ? -57.016 -13.852 87.811 1.00 86.19 465 ASP A N 1
ATOM 3359 C CA . ASP A 1 465 ? -56.948 -15.301 87.599 1.00 86.19 465 ASP A CA 1
ATOM 3360 C C . ASP A 1 465 ? -55.997 -15.991 88.613 1.00 86.19 465 ASP A C 1
ATOM 3362 O O . ASP A 1 465 ? -56.164 -17.176 88.936 1.00 86.19 465 ASP A O 1
ATOM 3366 N N . GLY A 1 466 ? -55.140 -15.194 89.263 1.00 86.00 466 GLY A N 1
ATOM 3367 C CA . GLY A 1 466 ? -54.335 -15.539 90.427 1.00 86.00 466 GLY A CA 1
ATOM 3368 C C . GLY A 1 466 ? -52.933 -16.052 90.111 1.00 86.00 466 GLY A C 1
ATOM 3369 O O . GLY A 1 466 ? -52.396 -16.797 90.944 1.00 86.00 466 GLY A O 1
ATOM 3370 N N . ASP A 1 467 ? -52.370 -15.710 88.956 1.00 89.81 467 ASP A N 1
ATOM 3371 C CA . ASP A 1 467 ? -51.006 -16.063 88.561 1.00 89.81 467 ASP A CA 1
ATOM 3372 C C . ASP A 1 467 ? -49.938 -15.090 89.139 1.00 89.81 467 ASP A C 1
ATOM 3374 O O . ASP A 1 467 ? -50.202 -14.398 90.128 1.00 89.81 467 ASP A O 1
ATOM 3378 N N . ASP A 1 468 ? -48.702 -15.106 88.621 1.00 89.44 468 ASP A N 1
ATOM 3379 C CA . ASP A 1 468 ? -47.607 -14.244 89.109 1.00 89.44 468 ASP A CA 1
ATOM 3380 C C . ASP A 1 468 ? -47.653 -12.806 88.530 1.00 89.44 468 ASP A C 1
ATOM 3382 O O . ASP A 1 468 ? -46.879 -11.956 88.979 1.00 89.44 468 ASP A O 1
ATOM 3386 N N . TYR A 1 469 ? -48.574 -12.515 87.603 1.00 87.88 469 TYR A N 1
ATOM 3387 C CA . TYR A 1 469 ? -48.664 -11.272 86.834 1.00 87.88 469 TYR A CA 1
ATOM 3388 C C . TYR A 1 469 ? -49.909 -10.457 87.208 1.00 87.88 469 TYR A C 1
ATOM 3390 O O . TYR A 1 469 ? -50.891 -10.962 87.740 1.00 87.88 469 TYR A O 1
ATOM 3398 N N . GLY A 1 470 ? -49.855 -9.135 87.059 1.00 88.75 470 GLY A N 1
ATOM 3399 C CA . GLY A 1 470 ? -51.022 -8.283 87.286 1.00 88.75 470 GLY A CA 1
ATOM 3400 C C . GLY A 1 470 ? -52.000 -8.298 86.107 1.00 88.75 470 GLY A C 1
ATOM 3401 O O . GLY A 1 470 ? -51.577 -8.489 84.983 1.00 88.75 470 GLY A O 1
ATOM 3402 N N . ASP A 1 471 ? -53.284 -7.985 86.330 1.00 87.88 471 ASP A N 1
ATOM 3403 C CA . ASP A 1 471 ? -54.348 -7.963 85.296 1.00 87.88 471 ASP A CA 1
ATOM 3404 C C . ASP A 1 471 ? -53.986 -7.146 84.053 1.00 87.88 471 ASP A C 1
ATOM 3406 O O . ASP A 1 471 ? -54.491 -7.383 82.961 1.00 87.88 471 ASP A O 1
ATOM 3410 N N . ILE A 1 472 ? -53.210 -6.083 84.262 1.00 86.94 472 ILE A N 1
ATOM 3411 C CA . ILE A 1 472 ? -52.804 -5.166 83.200 1.00 86.94 472 ILE A CA 1
ATOM 3412 C C . ILE A 1 472 ? -51.608 -5.702 82.405 1.00 86.94 472 ILE A C 1
ATOM 3414 O O . ILE A 1 472 ? -51.344 -5.193 81.326 1.00 86.94 472 ILE A O 1
ATOM 3418 N N . CYS A 1 473 ? -50.911 -6.710 82.933 1.00 88.06 473 CYS A N 1
ATOM 3419 C CA . CYS A 1 473 ? -49.741 -7.345 82.345 1.00 88.06 473 CYS A CA 1
ATOM 3420 C C . CYS A 1 473 ? -49.914 -8.876 82.179 1.00 88.06 473 CYS A C 1
ATOM 3422 O O . CYS A 1 473 ? -48.917 -9.593 82.191 1.00 88.06 473 CYS A O 1
ATOM 3424 N N . ASP A 1 474 ? -51.161 -9.355 82.031 1.00 91.38 474 ASP A N 1
ATOM 3425 C CA . ASP A 1 474 ? -51.539 -10.758 81.776 1.00 91.38 474 ASP A CA 1
ATOM 3426 C C . ASP A 1 474 ? -52.172 -10.902 80.373 1.00 91.38 474 ASP A C 1
ATOM 3428 O O . ASP A 1 474 ? -53.145 -10.212 80.054 1.00 91.38 474 ASP A O 1
ATOM 3432 N N . ASN A 1 475 ? -51.622 -11.787 79.537 1.00 89.75 475 ASN A N 1
ATOM 3433 C CA . ASN A 1 475 ? -52.009 -12.008 78.137 1.00 89.75 475 ASN A CA 1
ATOM 3434 C C . ASN A 1 475 ? -53.005 -13.166 77.914 1.00 89.75 475 ASN A C 1
ATOM 3436 O O . ASN A 1 475 ? -53.472 -13.374 76.796 1.00 89.75 475 ASN A O 1
ATOM 3440 N N . CYS A 1 476 ? -53.428 -13.884 78.958 1.00 91.81 476 CYS A N 1
ATOM 3441 C CA . CYS A 1 476 ? -54.682 -14.641 78.922 1.00 91.81 476 CYS A CA 1
ATOM 3442 C C . CYS A 1 476 ? -55.474 -14.376 80.224 1.00 91.81 476 CYS A C 1
ATOM 3444 O O . CYS A 1 476 ? -55.685 -15.302 81.009 1.00 91.81 476 CYS A O 1
ATOM 3446 N N . PRO A 1 477 ? -56.080 -13.179 80.404 1.00 89.75 477 PRO A N 1
ATOM 3447 C CA . PRO A 1 477 ? -56.731 -12.758 81.661 1.00 89.75 477 PRO A CA 1
ATOM 3448 C C . PRO A 1 477 ? -57.849 -13.670 82.201 1.00 89.75 477 PRO A C 1
ATOM 3450 O O . PRO A 1 477 ? -58.306 -13.529 83.339 1.00 89.75 477 PRO A O 1
ATOM 3453 N N . ASP A 1 478 ? -58.370 -14.566 81.355 1.00 90.25 478 ASP A N 1
ATOM 3454 C CA . ASP A 1 478 ? -59.431 -15.521 81.678 1.00 90.25 478 ASP A CA 1
ATOM 3455 C C . ASP A 1 478 ? -58.936 -16.988 81.760 1.00 90.25 478 ASP A C 1
ATOM 3457 O O . ASP A 1 478 ? -59.734 -17.890 82.064 1.00 90.25 478 ASP A O 1
ATOM 3461 N N . ALA A 1 479 ? -57.652 -17.265 81.497 1.00 90.00 479 ALA A N 1
ATOM 3462 C CA . ALA A 1 479 ? -57.079 -18.608 81.456 1.00 90.00 479 ALA A CA 1
ATOM 3463 C C . ALA A 1 479 ? -55.655 -18.664 82.036 1.00 90.00 479 ALA A C 1
ATOM 3465 O O . ALA A 1 479 ? -54.721 -18.177 81.429 1.00 90.00 479 ALA A O 1
ATOM 3466 N N . ILE A 1 480 ? -55.500 -19.403 83.142 1.00 91.06 480 ILE A N 1
ATOM 3467 C CA . ILE A 1 480 ? -54.234 -19.565 83.880 1.00 91.06 480 ILE A CA 1
ATOM 3468 C C . ILE A 1 480 ? -53.057 -19.931 82.965 1.00 91.06 480 ILE A C 1
ATOM 3470 O O . ILE A 1 480 ? -53.009 -21.055 82.446 1.00 91.06 480 ILE A O 1
ATOM 3474 N N . ASN A 1 481 ? -52.067 -19.046 82.917 1.00 91.06 481 ASN A N 1
ATOM 3475 C CA . ASN A 1 481 ? -50.833 -19.177 82.149 1.00 91.06 481 ASN A CA 1
ATOM 3476 C C . ASN A 1 481 ? -49.651 -18.492 82.870 1.00 91.06 481 ASN A C 1
ATOM 3478 O O . ASN A 1 481 ? -49.086 -17.523 82.398 1.00 91.06 481 ASN A O 1
ATOM 3482 N N . ASN A 1 482 ? -49.205 -19.025 84.015 1.00 88.25 482 ASN A N 1
ATOM 3483 C CA . ASN A 1 482 ? -48.072 -18.458 84.779 1.00 88.25 482 ASN A CA 1
ATOM 3484 C C . ASN A 1 482 ? -46.746 -18.303 84.000 1.00 88.25 482 ASN A C 1
ATOM 3486 O O . ASN A 1 482 ? -45.813 -17.684 84.507 1.00 88.25 482 ASN A O 1
ATOM 3490 N N . ASP A 1 483 ? -46.595 -18.964 82.855 1.00 88.75 483 ASP A N 1
ATOM 3491 C CA . ASP A 1 483 ? -45.451 -18.776 81.962 1.00 88.75 483 ASP A CA 1
ATOM 3492 C C . ASP A 1 483 ? -45.602 -17.552 81.051 1.00 88.75 483 ASP A C 1
ATOM 3494 O O . ASP A 1 483 ? -44.615 -17.169 80.425 1.00 88.75 483 ASP A O 1
ATOM 3498 N N . GLN A 1 484 ? -46.805 -16.967 81.004 1.00 90.94 484 GLN A N 1
ATOM 3499 C CA . GLN A 1 484 ? -47.240 -15.879 80.131 1.00 90.94 484 GLN A CA 1
ATOM 3500 C C . GLN A 1 484 ? -46.770 -16.109 78.696 1.00 90.94 484 GLN A C 1
ATOM 3502 O O . GLN A 1 484 ? -46.375 -15.175 77.999 1.00 90.94 484 GLN A O 1
ATOM 3507 N N . LEU A 1 485 ? -46.750 -17.385 78.283 1.00 92.81 485 LEU A N 1
ATOM 3508 C CA . LEU A 1 485 ? -46.186 -17.760 77.002 1.00 92.81 485 LEU A CA 1
ATOM 3509 C C . LEU A 1 485 ? -47.118 -17.264 75.904 1.00 92.81 485 LEU A C 1
ATOM 3511 O O . LEU A 1 485 ? -48.245 -17.733 75.764 1.00 92.81 485 LEU A O 1
ATOM 3515 N N . ASP A 1 486 ? -46.591 -16.298 75.182 1.00 90.88 486 ASP A N 1
ATOM 3516 C CA . ASP A 1 486 ? -47.149 -15.674 74.001 1.00 90.88 486 ASP A CA 1
ATOM 3517 C C . ASP A 1 486 ? -46.025 -15.729 72.968 1.00 90.88 486 ASP A C 1
ATOM 3519 O O . ASP A 1 486 ? -45.046 -14.977 73.011 1.00 90.88 486 ASP A O 1
ATOM 3523 N N . THR A 1 487 ? -46.069 -16.796 72.181 1.00 92.88 487 THR A N 1
ATOM 3524 C CA . THR A 1 487 ? -45.015 -17.232 71.273 1.00 92.88 487 THR A CA 1
ATOM 3525 C C . THR A 1 487 ? -44.878 -16.265 70.106 1.00 92.88 487 THR A C 1
ATOM 3527 O O . THR A 1 487 ? -43.769 -16.128 69.579 1.00 92.88 487 THR A O 1
ATOM 3530 N N . ASP A 1 488 ? -45.950 -15.575 69.723 1.00 88.56 488 ASP A N 1
ATOM 3531 C CA . ASP A 1 488 ? -45.944 -14.616 68.622 1.00 88.56 488 ASP A CA 1
ATOM 3532 C C . ASP A 1 488 ? -46.058 -13.146 69.044 1.00 88.56 488 ASP A C 1
ATOM 3534 O O . ASP A 1 488 ? -45.758 -12.261 68.236 1.00 88.56 488 ASP A O 1
ATOM 3538 N N . GLY A 1 489 ? -46.348 -12.885 70.317 1.00 89.88 489 GLY A N 1
ATOM 3539 C CA . GLY A 1 489 ? -46.329 -11.560 70.916 1.00 89.88 489 GLY A CA 1
ATOM 3540 C C . GLY A 1 489 ? -47.541 -10.707 70.554 1.00 89.88 489 GLY A C 1
ATOM 3541 O O . GLY A 1 489 ? -47.394 -9.484 70.459 1.00 89.88 489 GLY A O 1
ATOM 3542 N N . ASP A 1 490 ? -48.700 -11.306 70.291 1.00 91.56 490 ASP A N 1
ATOM 3543 C CA . ASP A 1 490 ? -49.914 -10.590 69.878 1.00 91.56 490 ASP A CA 1
ATOM 3544 C C . ASP A 1 490 ? -50.801 -10.114 71.029 1.00 91.56 490 ASP A C 1
ATOM 3546 O O . ASP A 1 490 ? -51.880 -9.557 70.795 1.00 91.56 490 ASP A O 1
ATOM 3550 N N . GLU A 1 491 ? -50.303 -10.274 72.255 1.00 91.19 491 GLU A N 1
ATOM 3551 C CA . GLU A 1 491 ? -50.990 -9.994 73.512 1.00 91.19 491 GLU A CA 1
ATOM 3552 C C . GLU A 1 491 ? -52.094 -11.020 73.852 1.00 91.19 491 GLU A C 1
ATOM 3554 O O . GLU A 1 491 ? -52.848 -10.812 74.810 1.00 91.19 491 GLU A O 1
ATOM 3559 N N . VAL A 1 492 ? -52.173 -12.139 73.121 1.00 92.06 492 VAL A N 1
ATOM 3560 C CA . VAL A 1 492 ? -53.023 -13.312 73.366 1.00 92.06 492 VAL A CA 1
ATOM 3561 C C . VAL A 1 492 ? -52.125 -14.534 73.579 1.00 92.06 492 VAL A C 1
ATOM 3563 O O . VAL A 1 492 ? -51.521 -15.067 72.664 1.00 92.06 492 VAL A O 1
ATOM 3566 N N . GLY A 1 493 ? -52.045 -15.041 74.809 1.00 92.69 493 GLY A N 1
ATOM 3567 C CA . GLY A 1 493 ? -51.157 -16.176 75.094 1.00 92.69 493 GLY A CA 1
ATOM 3568 C C . GLY A 1 493 ? -51.503 -17.451 74.304 1.00 92.69 493 GLY A C 1
ATOM 3569 O O . GLY A 1 493 ? -52.677 -17.762 74.093 1.00 92.69 493 GLY A O 1
ATOM 3570 N N . ASP A 1 494 ? -50.494 -18.277 73.993 1.00 90.31 494 ASP A N 1
ATOM 3571 C CA . ASP A 1 494 ? -50.570 -19.498 73.157 1.00 90.31 494 ASP A CA 1
ATOM 3572 C C . ASP A 1 494 ? -51.738 -20.428 73.499 1.00 90.31 494 ASP A C 1
ATOM 3574 O O . ASP A 1 494 ? -52.269 -21.180 72.681 1.00 90.31 494 ASP A O 1
ATOM 3578 N N . THR A 1 495 ? -52.099 -20.458 74.780 1.00 91.44 495 THR A N 1
ATOM 3579 C CA . THR A 1 495 ? -53.164 -21.316 75.300 1.00 91.44 495 THR A CA 1
ATOM 3580 C C . THR A 1 495 ? -54.543 -20.905 74.776 1.00 91.44 495 THR A C 1
ATOM 3582 O O . THR A 1 495 ? -55.458 -21.738 74.739 1.00 91.44 495 THR A O 1
ATOM 3585 N N . CYS A 1 496 ? -54.708 -19.633 74.421 1.00 90.25 496 CYS A N 1
ATOM 3586 C CA . CYS A 1 496 ? -55.955 -19.011 74.016 1.00 90.25 496 CYS A CA 1
ATOM 3587 C C . CYS A 1 496 ? -55.952 -18.486 72.561 1.00 90.25 496 CYS A C 1
ATOM 3589 O O . CYS A 1 496 ? -56.931 -17.850 72.169 1.00 90.25 496 CYS A O 1
ATOM 3591 N N . ASP A 1 497 ? -54.945 -18.864 71.766 1.00 92.00 497 ASP A N 1
ATOM 3592 C CA . ASP A 1 497 ? -54.666 -18.348 70.422 1.00 92.00 497 ASP A CA 1
ATOM 3593 C C . ASP A 1 497 ? -54.958 -19.372 69.283 1.00 92.00 497 ASP A C 1
ATOM 3595 O O . ASP A 1 497 ? -54.627 -20.559 69.385 1.00 92.00 497 ASP A O 1
ATOM 3599 N N . ASN A 1 498 ? -55.633 -18.945 68.202 1.00 90.62 498 ASN A N 1
ATOM 3600 C CA . ASN A 1 498 ? -55.913 -19.722 66.983 1.00 90.62 498 ASN A CA 1
ATOM 3601 C C . ASN A 1 498 ? -54.852 -19.576 65.877 1.00 90.62 498 ASN A C 1
ATOM 3603 O O . ASN A 1 498 ? -54.946 -20.272 64.863 1.00 90.62 498 ASN A O 1
ATOM 3607 N N . CYS A 1 499 ? -53.841 -18.745 66.102 1.00 91.69 499 CYS A N 1
ATOM 3608 C CA . CYS A 1 499 ? -52.583 -18.729 65.382 1.00 91.69 499 CYS A CA 1
ATOM 3609 C C . CYS A 1 499 ? -51.400 -18.612 66.355 1.00 91.69 499 CYS A C 1
ATOM 3611 O O . CYS A 1 499 ? -50.674 -17.646 66.228 1.00 91.69 499 CYS A O 1
ATOM 3613 N N . PRO A 1 500 ? -51.090 -19.632 67.192 1.00 90.56 500 PRO A N 1
ATOM 3614 C CA . PRO A 1 500 ? -50.079 -19.581 68.278 1.00 90.56 500 PRO A CA 1
ATOM 3615 C C . PRO A 1 500 ? -48.643 -19.172 67.912 1.00 90.56 500 PRO A C 1
ATOM 3617 O O . PRO A 1 500 ? -47.732 -19.277 68.727 1.00 90.56 500 PRO A O 1
ATOM 3620 N N . SER A 1 501 ? -48.379 -18.894 66.644 1.00 89.12 501 SER A N 1
ATOM 3621 C CA . SER A 1 501 ? -47.085 -18.506 66.106 1.00 89.12 501 SER A CA 1
ATOM 3622 C C . SER A 1 501 ? -47.176 -17.319 65.139 1.00 89.12 501 SER A C 1
ATOM 3624 O O . SER A 1 501 ? -46.159 -16.983 64.532 1.00 89.12 501 SER A O 1
ATOM 3626 N N . VAL A 1 502 ? -48.357 -16.720 64.937 1.00 90.44 502 VAL A N 1
ATOM 3627 C CA . VAL A 1 502 ? -48.576 -15.584 64.036 1.00 90.44 502 VAL A CA 1
ATOM 3628 C C . VAL A 1 502 ? -49.544 -14.579 64.648 1.00 90.44 502 VAL A C 1
ATOM 3630 O O . VAL A 1 502 ? -50.760 -14.762 64.610 1.00 90.44 502 VAL A O 1
ATOM 3633 N N . ALA A 1 503 ? -48.976 -13.442 65.043 1.00 90.69 503 ALA A N 1
ATOM 3634 C CA . ALA A 1 503 ? -49.668 -12.481 65.869 1.00 90.69 503 ALA A CA 1
ATOM 3635 C C . ALA A 1 503 ? -50.990 -11.974 65.288 1.00 90.69 503 ALA A C 1
ATOM 3637 O O . ALA A 1 503 ? -51.003 -11.240 64.292 1.00 90.69 503 ALA A O 1
ATOM 3638 N N . ASN A 1 504 ? -52.110 -12.306 65.931 1.00 90.50 504 ASN A N 1
ATOM 3639 C CA . ASN A 1 504 ? -53.449 -12.031 65.438 1.00 90.50 504 ASN A CA 1
ATOM 3640 C C . ASN A 1 504 ? -54.461 -11.719 66.559 1.00 90.50 504 ASN A C 1
ATOM 3642 O O . ASN A 1 504 ? -55.521 -12.334 66.639 1.00 90.50 504 ASN A O 1
ATOM 3646 N N . ALA A 1 505 ? -54.243 -10.639 67.316 1.00 90.69 505 ALA A N 1
ATOM 3647 C CA . ALA A 1 505 ? -55.055 -10.237 68.480 1.00 90.69 505 ALA A CA 1
ATOM 3648 C C . ALA A 1 505 ? -56.598 -10.218 68.297 1.00 90.69 505 ALA A C 1
ATOM 3650 O O . ALA A 1 505 ? -57.367 -10.181 69.260 1.00 90.69 505 ALA A O 1
ATOM 3651 N N . ASN A 1 506 ? -57.094 -10.170 67.053 1.00 90.12 506 ASN A N 1
ATOM 3652 C CA . ASN A 1 506 ? -58.524 -10.216 66.727 1.00 90.12 506 ASN A CA 1
ATOM 3653 C C . ASN A 1 506 ? -59.103 -11.632 66.529 1.00 90.12 506 ASN A C 1
ATOM 3655 O O . ASN A 1 506 ? -60.331 -11.770 66.553 1.00 90.12 506 ASN A O 1
ATOM 3659 N N . GLN A 1 507 ? -58.246 -12.639 66.345 1.00 92.06 507 GLN A N 1
ATOM 3660 C CA . GLN A 1 507 ? -58.564 -14.060 66.237 1.00 92.06 507 GLN A CA 1
ATOM 3661 C C . GLN A 1 507 ? -59.583 -14.378 65.118 1.00 92.06 507 GLN A C 1
ATOM 3663 O O . GLN A 1 507 ? -60.507 -15.175 65.303 1.00 92.06 507 GLN A O 1
ATOM 3668 N N . TYR A 1 508 ? -59.483 -13.705 63.961 1.00 92.75 508 TYR A N 1
ATOM 3669 C CA . TYR A 1 508 ? -60.351 -13.962 62.799 1.00 92.75 508 TYR A CA 1
ATOM 3670 C C . TYR A 1 508 ? -60.014 -15.283 62.084 1.00 92.75 508 TYR A C 1
ATOM 3672 O O . TYR A 1 508 ? -58.854 -15.666 62.008 1.00 92.75 508 TYR A O 1
ATOM 3680 N N . ASP A 1 509 ? -61.049 -15.962 61.581 1.00 90.75 509 ASP A N 1
ATOM 3681 C CA . ASP A 1 509 ? -61.011 -17.247 60.858 1.00 90.75 509 ASP A CA 1
ATOM 3682 C C . ASP A 1 509 ? -62.181 -17.243 59.846 1.00 90.75 509 ASP A C 1
ATOM 3684 O O . ASP A 1 509 ? -63.365 -17.295 60.222 1.00 90.75 509 ASP A O 1
ATOM 3688 N N . GLY A 1 510 ? -61.857 -17.032 58.572 1.00 90.31 510 GLY A N 1
ATOM 3689 C CA . GLY A 1 510 ? -62.769 -16.686 57.489 1.00 90.31 510 GLY A CA 1
ATOM 3690 C C . GLY A 1 510 ? -63.446 -17.885 56.836 1.00 90.31 510 GLY A C 1
ATOM 3691 O O . GLY A 1 510 ? -64.615 -17.784 56.433 1.00 90.31 510 GLY A O 1
ATOM 3692 N N . ASP A 1 511 ? -62.754 -19.017 56.759 1.00 89.69 511 ASP A N 1
ATOM 3693 C CA . ASP A 1 511 ? -63.250 -20.243 56.138 1.00 89.69 511 ASP A CA 1
ATOM 3694 C C . ASP A 1 511 ? -63.653 -21.334 57.152 1.00 89.69 511 ASP A C 1
ATOM 3696 O O . ASP A 1 511 ? -64.342 -22.302 56.797 1.00 89.69 511 ASP A O 1
ATOM 3700 N N . THR A 1 512 ? -63.409 -21.077 58.441 1.00 92.31 512 THR A N 1
ATOM 3701 C CA . THR A 1 512 ? -63.848 -21.841 59.614 1.00 92.31 512 THR A CA 1
ATOM 3702 C C . THR A 1 512 ? -63.217 -23.222 59.751 1.00 92.31 512 THR A C 1
ATOM 3704 O O . THR A 1 512 ? -63.867 -24.157 60.247 1.00 92.31 512 THR A O 1
ATOM 3707 N N . ASP A 1 513 ? -61.975 -23.375 59.304 1.00 90.19 513 ASP A N 1
ATOM 3708 C CA . ASP A 1 513 ? -61.248 -24.639 59.361 1.00 90.19 513 ASP A CA 1
ATOM 3709 C C . ASP A 1 513 ? -60.448 -24.852 60.669 1.00 90.19 513 ASP A C 1
ATOM 3711 O O . ASP A 1 513 ? -60.094 -25.995 60.991 1.00 90.19 513 ASP A O 1
ATOM 3715 N N . GLY A 1 514 ? -60.299 -23.793 61.477 1.00 88.69 514 GLY A N 1
ATOM 3716 C CA . GLY A 1 514 ? -59.644 -23.794 62.783 1.00 88.69 514 GLY A CA 1
ATOM 3717 C C . GLY A 1 514 ? -58.238 -23.189 62.815 1.00 88.69 514 GLY A C 1
ATOM 3718 O O . GLY A 1 514 ? -57.713 -23.056 63.923 1.00 88.69 514 GLY A O 1
ATOM 3719 N N . ALA A 1 515 ? -57.655 -22.827 61.670 1.00 90.69 515 ALA A N 1
ATOM 3720 C CA . ALA A 1 515 ? -56.520 -21.911 61.580 1.00 90.69 515 ALA A CA 1
ATOM 3721 C C . ALA A 1 515 ? -57.048 -20.472 61.451 1.00 90.69 515 ALA A C 1
ATOM 3723 O O . ALA A 1 515 ? -58.038 -20.224 60.768 1.00 90.69 515 ALA A O 1
ATOM 3724 N N . GLY A 1 516 ? -56.455 -19.511 62.161 1.00 92.25 516 GLY A N 1
ATOM 3725 C CA . GLY A 1 516 ? -56.815 -18.108 61.952 1.00 92.25 516 GLY A CA 1
ATOM 3726 C C . GLY A 1 516 ? -56.320 -17.591 60.598 1.00 92.25 516 GLY A C 1
ATOM 3727 O O . GLY A 1 516 ? -55.308 -18.056 60.085 1.00 92.25 516 GLY A O 1
ATOM 3728 N N . ASP A 1 517 ? -56.978 -16.562 60.057 1.00 89.12 517 ASP A N 1
ATOM 3729 C CA . ASP A 1 517 ? -56.698 -15.996 58.722 1.00 89.12 517 ASP A CA 1
ATOM 3730 C C . ASP A 1 517 ? -55.226 -15.591 58.514 1.00 89.12 517 ASP A C 1
ATOM 3732 O O . ASP A 1 517 ? -54.773 -15.471 57.380 1.00 89.12 517 ASP A O 1
ATOM 3736 N N . LEU A 1 518 ? -54.492 -15.306 59.597 1.00 89.69 518 LEU A N 1
ATOM 3737 C CA . LEU A 1 518 ? -53.085 -14.903 59.526 1.00 89.69 518 LEU A CA 1
ATOM 3738 C C . LEU A 1 518 ? -52.108 -16.082 59.452 1.00 89.69 518 LEU A C 1
ATOM 3740 O O . LEU A 1 518 ? -50.982 -15.885 59.010 1.00 89.69 518 LEU A O 1
ATOM 3744 N N . CYS A 1 519 ? -52.519 -17.278 59.873 1.00 89.38 519 CYS A N 1
ATOM 3745 C CA . CYS A 1 519 ? -51.711 -18.497 59.821 1.00 89.38 519 CYS A CA 1
ATOM 3746 C C . CYS A 1 519 ? -52.283 -19.562 58.874 1.00 89.38 519 CYS A C 1
ATOM 3748 O O . CYS A 1 519 ? -51.710 -20.645 58.774 1.00 89.38 519 CYS A O 1
ATOM 3750 N N . ASP A 1 520 ? -53.396 -19.262 58.205 1.00 92.50 520 ASP A N 1
ATOM 3751 C CA . ASP A 1 520 ? -53.997 -20.097 57.173 1.00 92.50 520 ASP A CA 1
ATOM 3752 C C . ASP A 1 520 ? -53.301 -19.868 55.821 1.00 92.50 520 ASP A C 1
ATOM 3754 O O . ASP A 1 520 ? -53.309 -18.759 55.282 1.00 92.50 520 ASP A O 1
ATOM 3758 N N . ASN A 1 521 ? -52.699 -20.919 55.264 1.00 91.50 521 ASN A N 1
ATOM 3759 C CA . ASN A 1 521 ? -52.024 -20.883 53.969 1.00 91.50 521 ASN A CA 1
ATOM 3760 C C . ASN A 1 521 ? -52.980 -21.051 52.773 1.00 91.50 521 ASN A C 1
ATOM 3762 O O . ASN A 1 521 ? -52.558 -20.888 51.631 1.00 91.50 521 ASN A O 1
ATOM 3766 N N . CYS A 1 522 ? -54.278 -21.285 52.999 1.00 92.50 522 CYS A N 1
ATOM 3767 C CA . CYS A 1 522 ? -55.324 -21.074 51.999 1.00 92.50 522 CYS A CA 1
ATOM 3768 C C . CYS A 1 522 ? -56.566 -20.375 52.609 1.00 92.50 522 CYS A C 1
ATOM 3770 O O . CYS A 1 522 ? -57.637 -20.981 52.635 1.00 92.50 522 CYS A O 1
ATOM 3772 N N . PRO A 1 523 ? -56.523 -19.052 52.902 1.00 89.94 523 PRO A N 1
ATOM 3773 C CA . PRO A 1 523 ? -57.546 -18.290 53.663 1.00 89.94 523 PRO A CA 1
ATOM 3774 C C . PRO A 1 523 ? -58.998 -18.313 53.152 1.00 89.94 523 PRO A C 1
ATOM 3776 O O . PRO A 1 523 ? -59.905 -17.695 53.715 1.00 89.94 523 PRO A O 1
ATOM 3779 N N . THR A 1 524 ? -59.231 -18.904 51.981 1.00 90.31 524 THR A N 1
ATOM 3780 C CA . THR A 1 524 ? -60.556 -19.009 51.359 1.00 90.31 524 THR A CA 1
ATOM 3781 C C . THR A 1 524 ? -60.937 -20.441 50.980 1.00 90.31 524 THR A C 1
ATOM 3783 O O . THR A 1 524 ? -62.054 -20.660 50.490 1.00 90.31 524 THR A O 1
ATOM 3786 N N . ILE A 1 525 ? -60.037 -21.410 51.177 1.00 91.19 525 ILE A N 1
ATOM 3787 C CA . ILE A 1 525 ? -60.186 -22.808 50.774 1.00 91.19 525 ILE A CA 1
ATOM 3788 C C . ILE A 1 525 ? -59.780 -23.719 51.937 1.00 91.19 525 ILE A C 1
ATOM 3790 O O . ILE A 1 525 ? -58.629 -24.119 52.038 1.00 91.19 525 ILE A O 1
ATOM 3794 N N . ALA A 1 526 ? -60.787 -24.164 52.692 1.00 91.69 526 ALA A N 1
ATOM 3795 C CA . ALA A 1 526 ? -60.608 -25.009 53.872 1.00 91.69 526 ALA A CA 1
ATOM 3796 C C . ALA A 1 526 ? -59.649 -26.185 53.660 1.00 91.69 526 ALA A C 1
ATOM 3798 O O . ALA A 1 526 ? -59.958 -27.153 52.944 1.00 91.69 526 ALA A O 1
ATOM 3799 N N . ASN A 1 527 ? -58.533 -26.133 54.377 1.00 90.81 527 ASN A N 1
ATOM 3800 C CA . ASN A 1 527 ? -57.438 -27.081 54.323 1.00 90.81 527 ASN A CA 1
ATOM 3801 C C . ASN A 1 527 ? -56.861 -27.282 55.734 1.00 90.81 527 ASN A C 1
ATOM 3803 O O . ASN A 1 527 ? -55.701 -27.018 55.998 1.00 90.81 527 ASN A O 1
ATOM 3807 N N . SER A 1 528 ? -57.642 -27.880 56.640 1.00 89.31 528 SER A N 1
ATOM 3808 C CA . SER A 1 528 ? -57.321 -27.994 58.081 1.00 89.31 528 SER A CA 1
ATOM 3809 C C . SER A 1 528 ? -55.999 -28.699 58.446 1.00 89.31 528 SER A C 1
ATOM 3811 O O . SER A 1 528 ? -55.658 -28.820 59.621 1.00 89.31 528 SER A O 1
ATOM 3813 N N . ASN A 1 529 ? -55.307 -29.293 57.474 1.00 89.94 529 ASN A N 1
ATOM 3814 C CA . ASN A 1 529 ? -53.975 -29.883 57.605 1.00 89.94 529 ASN A CA 1
ATOM 3815 C C . ASN A 1 529 ? -52.837 -28.948 57.175 1.00 89.94 529 ASN A C 1
ATOM 3817 O O . ASN A 1 529 ? -51.690 -29.362 57.335 1.00 89.94 529 ASN A O 1
ATOM 3821 N N . GLN A 1 530 ? -53.158 -27.775 56.620 1.00 91.56 530 GLN A N 1
ATOM 3822 C CA . GLN A 1 530 ? -52.251 -26.689 56.254 1.00 91.56 530 GLN A CA 1
ATOM 3823 C C . GLN A 1 530 ? -51.021 -27.231 55.506 1.00 91.56 530 GLN A C 1
ATOM 3825 O O . GLN A 1 530 ? -49.881 -27.013 55.897 1.00 91.56 530 GLN A O 1
ATOM 3830 N N . SER A 1 531 ? -51.267 -28.089 54.501 1.00 93.00 531 SER A N 1
ATOM 3831 C CA . SER A 1 531 ? -50.203 -28.731 53.716 1.00 93.00 531 SER A CA 1
ATOM 3832 C C . SER A 1 531 ? -49.721 -27.802 52.619 1.00 93.00 531 SER A C 1
ATOM 3834 O O . SER A 1 531 ? -50.537 -27.193 51.933 1.00 93.00 531 SER A O 1
ATOM 3836 N N . ASP A 1 532 ? -48.407 -27.714 52.536 1.00 92.19 532 ASP A N 1
ATOM 3837 C CA . ASP A 1 532 ? -47.625 -26.805 51.716 1.00 92.19 532 ASP A CA 1
ATOM 3838 C C . ASP A 1 532 ? -46.297 -27.544 51.481 1.00 92.19 532 ASP A C 1
ATOM 3840 O O . ASP A 1 532 ? -45.550 -27.838 52.425 1.00 92.19 532 ASP A O 1
ATOM 3844 N N . THR A 1 533 ? -46.126 -28.053 50.264 1.00 94.25 533 THR A N 1
ATOM 3845 C CA . THR A 1 533 ? -45.085 -29.023 49.911 1.00 94.25 533 THR A CA 1
ATOM 3846 C C . THR A 1 533 ? -43.727 -28.350 49.741 1.00 94.25 533 THR A C 1
ATOM 3848 O O . THR A 1 533 ? -42.713 -28.912 50.180 1.00 94.25 533 THR A O 1
ATOM 3851 N N . ASP A 1 534 ? -43.701 -27.147 49.181 1.00 91.50 534 ASP A N 1
ATOM 3852 C CA . ASP A 1 534 ? -42.491 -26.369 48.928 1.00 91.50 534 ASP A CA 1
ATOM 3853 C C . ASP A 1 534 ? -42.179 -25.335 50.031 1.00 91.50 534 ASP A C 1
ATOM 3855 O O . ASP A 1 534 ? -41.027 -24.911 50.167 1.00 91.50 534 ASP A O 1
ATOM 3859 N N . ASN A 1 535 ? -43.115 -25.109 50.957 1.00 93.19 535 ASN A N 1
ATOM 3860 C CA . ASN A 1 535 ? -43.041 -24.208 52.111 1.00 93.19 535 ASN A CA 1
ATOM 3861 C C . ASN A 1 535 ? -43.006 -22.721 51.727 1.00 93.19 535 ASN A C 1
ATOM 3863 O O . ASN A 1 535 ? -42.277 -21.938 52.356 1.00 93.19 535 ASN A O 1
ATOM 3867 N N . ASP A 1 536 ? -43.766 -22.324 50.710 1.00 92.00 536 ASP A N 1
ATOM 3868 C CA . ASP A 1 536 ? -43.872 -20.935 50.262 1.00 92.00 536 ASP A CA 1
ATOM 3869 C C . ASP A 1 536 ? -44.950 -20.114 51.000 1.00 92.00 536 ASP A C 1
ATOM 3871 O O . ASP A 1 536 ? -44.985 -18.885 50.873 1.00 92.00 536 ASP A O 1
ATOM 3875 N N . ASN A 1 537 ? -45.709 -20.757 51.894 1.00 90.81 537 ASN A N 1
ATOM 3876 C CA . ASN A 1 537 ? -46.863 -20.254 52.651 1.00 90.81 537 ASN A CA 1
ATOM 3877 C C . ASN A 1 537 ? -48.169 -20.121 51.850 1.00 90.81 537 ASN A C 1
ATOM 3879 O O . ASN A 1 537 ? -49.116 -19.487 52.329 1.00 90.81 537 ASN A O 1
ATOM 3883 N N . VAL A 1 538 ? -48.248 -20.747 50.682 1.00 93.12 538 VAL A N 1
ATOM 3884 C CA . VAL A 1 538 ? -49.462 -21.016 49.917 1.00 93.12 538 VAL A CA 1
ATOM 3885 C C . VAL A 1 538 ? -49.731 -22.517 50.020 1.00 93.12 538 VAL A C 1
ATOM 3887 O O . VAL A 1 538 ? -48.864 -23.358 49.840 1.00 93.12 538 VAL A O 1
ATOM 3890 N N . GLY A 1 539 ? -50.940 -22.904 50.417 1.00 93.69 539 GLY A N 1
ATOM 3891 C CA . GLY A 1 539 ? -51.245 -24.326 50.566 1.00 93.69 539 GLY A CA 1
ATOM 3892 C C . GLY A 1 539 ? -51.362 -25.023 49.208 1.00 93.69 539 GLY A C 1
ATOM 3893 O O . GLY A 1 539 ? -51.950 -24.461 48.287 1.00 93.69 539 GLY A O 1
ATOM 3894 N N . ASP A 1 540 ? -50.973 -26.304 49.126 1.00 92.19 540 ASP A N 1
ATOM 3895 C CA . ASP A 1 540 ? -50.958 -27.120 47.887 1.00 92.19 540 ASP A CA 1
ATOM 3896 C C . ASP A 1 540 ? -52.265 -27.044 47.052 1.00 92.19 540 ASP A C 1
ATOM 3898 O O . ASP A 1 540 ? -52.309 -27.361 45.866 1.00 92.19 540 ASP A O 1
ATOM 3902 N N . LEU A 1 541 ? -53.400 -26.743 47.698 1.00 92.75 541 LEU A N 1
ATOM 3903 C CA . LEU A 1 541 ? -54.723 -26.666 47.068 1.00 92.75 541 LEU A CA 1
ATOM 3904 C C . LEU A 1 541 ? -55.007 -25.336 46.364 1.00 92.75 541 LEU A C 1
ATOM 3906 O O . LEU A 1 541 ? -55.948 -25.276 45.565 1.00 92.75 541 LEU A O 1
ATOM 3910 N N . CYS A 1 542 ? -54.277 -24.285 46.718 1.00 91.19 542 CYS A N 1
ATOM 3911 C CA . CYS A 1 542 ? -54.409 -22.939 46.183 1.00 91.19 542 CYS A CA 1
ATOM 3912 C C . CYS A 1 542 ? -53.118 -22.432 45.520 1.00 91.19 542 CYS A C 1
ATOM 3914 O O . CYS A 1 542 ? -53.071 -21.255 45.174 1.00 91.19 542 CYS A O 1
ATOM 3916 N N . ASP A 1 543 ? -52.157 -23.332 45.307 1.00 93.88 543 ASP A N 1
ATOM 3917 C CA . ASP A 1 543 ? -50.841 -23.079 44.737 1.00 93.88 543 ASP A CA 1
ATOM 3918 C C . ASP A 1 543 ? -50.778 -23.438 43.234 1.00 93.88 543 ASP A C 1
ATOM 3920 O O . ASP A 1 543 ? -51.192 -24.533 42.827 1.00 93.88 543 ASP A O 1
ATOM 3924 N N . ASN A 1 544 ? -50.317 -22.508 42.393 1.00 92.56 544 ASN A N 1
ATOM 3925 C CA . ASN A 1 544 ? -50.080 -22.699 40.962 1.00 92.56 544 ASN A CA 1
ATOM 3926 C C . ASN A 1 544 ? -48.680 -23.251 40.629 1.00 92.56 544 ASN A C 1
ATOM 3928 O O . ASN A 1 544 ? -48.464 -23.636 39.480 1.00 92.56 544 ASN A O 1
ATOM 3932 N N . CYS A 1 545 ? -47.800 -23.394 41.624 1.00 93.69 545 CYS A N 1
ATOM 3933 C CA . CYS A 1 545 ? -46.539 -24.130 41.561 1.00 93.69 545 CYS A CA 1
ATOM 3934 C C . CYS A 1 545 ? -46.315 -25.017 42.802 1.00 93.69 545 CYS A C 1
ATOM 3936 O O . CYS A 1 545 ? -45.352 -24.811 43.518 1.00 93.69 545 CYS A O 1
ATOM 3938 N N . PRO A 1 546 ? -47.095 -26.099 43.005 1.00 92.25 546 PRO A N 1
ATOM 3939 C CA . PRO A 1 546 ? -47.106 -26.872 44.261 1.00 92.25 546 PRO A CA 1
ATOM 3940 C C . PRO A 1 546 ? -45.782 -27.492 44.739 1.00 92.25 546 PRO A C 1
ATOM 3942 O O . PRO A 1 546 ? -45.744 -28.086 45.814 1.00 92.25 546 PRO A O 1
ATOM 3945 N N . ASP A 1 547 ? -44.748 -27.501 43.901 1.00 92.88 547 ASP A N 1
ATOM 3946 C CA . ASP A 1 547 ? -43.437 -28.072 44.205 1.00 92.88 547 ASP A CA 1
ATOM 3947 C C . ASP A 1 547 ? -42.316 -27.000 44.206 1.00 92.88 547 ASP A C 1
ATOM 3949 O O . ASP A 1 547 ? -41.190 -27.325 44.600 1.00 92.88 547 ASP A O 1
ATOM 3953 N N . ASP A 1 548 ? -42.609 -25.750 43.812 1.00 92.69 548 ASP A N 1
ATOM 3954 C CA . ASP A 1 548 ? -41.652 -24.653 43.614 1.00 92.69 548 ASP A CA 1
ATOM 3955 C C . ASP A 1 548 ? -42.172 -23.328 44.196 1.00 92.69 548 ASP A C 1
ATOM 3957 O O . ASP A 1 548 ? -42.984 -22.627 43.595 1.00 92.69 548 ASP A O 1
ATOM 3961 N N . GLY A 1 549 ? -41.600 -22.933 45.336 1.00 92.00 549 GLY A N 1
ATOM 3962 C CA . GLY A 1 549 ? -42.212 -21.896 46.154 1.00 92.00 549 GLY A CA 1
ATOM 3963 C C . GLY A 1 549 ? -42.341 -20.519 45.509 1.00 92.00 549 GLY A C 1
ATOM 3964 O O . GLY A 1 549 ? -41.344 -19.880 45.150 1.00 92.00 549 GLY A O 1
ATOM 3965 N N . ASN A 1 550 ? -43.571 -20.007 45.462 1.00 92.56 550 ASN A N 1
ATOM 3966 C CA . ASN A 1 550 ? -43.943 -18.763 44.806 1.00 92.56 550 ASN A CA 1
ATOM 3967 C C . ASN A 1 550 ? -45.113 -18.045 45.507 1.00 92.56 550 ASN A C 1
ATOM 3969 O O . ASN A 1 550 ? -46.175 -17.811 44.937 1.00 92.56 550 ASN A O 1
ATOM 3973 N N . LEU A 1 551 ? -44.865 -17.546 46.721 1.00 92.12 551 LEU A N 1
ATOM 3974 C CA . LEU A 1 551 ? -45.852 -16.884 47.594 1.00 92.12 551 LEU A CA 1
ATOM 3975 C C . LEU A 1 551 ? -46.796 -15.864 46.917 1.00 92.12 551 LEU A C 1
ATOM 3977 O O . LEU A 1 551 ? -47.928 -15.649 47.351 1.00 92.12 551 LEU A O 1
ATOM 3981 N N . ASN A 1 552 ? -46.320 -15.143 45.901 1.00 91.00 552 ASN A N 1
ATOM 3982 C CA . ASN A 1 552 ? -47.109 -14.126 45.202 1.00 91.00 552 ASN A CA 1
ATOM 3983 C C . ASN A 1 552 ? -48.032 -14.698 44.113 1.00 91.00 552 ASN A C 1
ATOM 3985 O O . ASN A 1 552 ? -48.864 -13.940 43.606 1.00 91.00 552 ASN A O 1
ATOM 3989 N N . GLN A 1 553 ? -47.889 -15.985 43.786 1.00 92.75 553 GLN A N 1
ATOM 3990 C CA . GLN A 1 553 ? -48.696 -16.745 42.834 1.00 92.75 553 GLN A CA 1
ATOM 3991 C C . GLN A 1 553 ? -48.819 -16.007 41.498 1.00 92.75 553 GLN A C 1
ATOM 3993 O O . GLN A 1 553 ? -49.901 -15.892 40.916 1.00 92.75 553 GLN A O 1
ATOM 3998 N N . VAL A 1 554 ? -47.709 -15.396 41.070 1.00 95.31 554 VAL A N 1
ATOM 3999 C CA . VAL A 1 554 ? -47.651 -14.679 39.797 1.00 95.31 554 VAL A CA 1
ATOM 4000 C C . VAL A 1 554 ? -47.688 -15.704 38.671 1.00 95.31 554 VAL A C 1
ATOM 4002 O O . VAL A 1 554 ? -47.081 -16.767 38.760 1.00 95.31 554 VAL A O 1
ATOM 4005 N N . ASP A 1 555 ? -48.486 -15.365 37.672 1.00 93.44 555 ASP A N 1
ATOM 4006 C CA . ASP A 1 555 ? -48.724 -16.100 36.438 1.00 93.44 555 ASP A CA 1
ATOM 4007 C C . ASP A 1 555 ? -48.838 -15.011 35.359 1.00 93.44 555 ASP A C 1
ATOM 4009 O O . ASP A 1 555 ? -49.886 -14.366 35.185 1.00 93.44 555 ASP A O 1
ATOM 4013 N N . SER A 1 556 ? -47.683 -14.659 34.796 1.00 94.44 556 SER A N 1
ATOM 4014 C CA . SER A 1 556 ? -47.480 -13.474 33.962 1.00 94.44 556 SER A CA 1
ATOM 4015 C C . SER A 1 556 ? -48.189 -13.587 32.612 1.00 94.44 556 SER A C 1
ATOM 4017 O O . SER A 1 556 ? -48.688 -12.575 32.094 1.00 94.44 556 SER A O 1
ATOM 4019 N N . ASP A 1 557 ? -48.339 -14.799 32.082 1.00 93.00 557 ASP A N 1
ATOM 4020 C CA . ASP A 1 557 ? -48.974 -15.069 30.793 1.00 93.00 557 ASP A CA 1
ATOM 4021 C C . ASP A 1 557 ? -50.388 -15.691 30.890 1.00 93.00 557 ASP A C 1
ATOM 4023 O O . ASP A 1 557 ? -51.133 -15.713 29.898 1.00 93.00 557 ASP A O 1
ATOM 4027 N N . SER A 1 558 ? -50.823 -16.048 32.103 1.00 94.19 558 SER A N 1
ATOM 4028 C CA . SER A 1 558 ? -52.139 -16.601 32.435 1.00 94.19 558 SER A CA 1
ATOM 4029 C C . SER A 1 558 ? -52.426 -17.984 31.844 1.00 94.19 558 SER A C 1
ATOM 4031 O O . SER A 1 558 ? -53.575 -18.251 31.444 1.00 94.19 558 SER A O 1
ATOM 4033 N N . ASP A 1 559 ? -51.422 -18.852 31.754 1.00 93.69 559 ASP A N 1
ATOM 4034 C CA . ASP A 1 559 ? -51.543 -20.171 31.139 1.00 93.69 559 ASP A CA 1
ATOM 4035 C C . ASP A 1 559 ? -51.773 -21.335 32.133 1.00 93.69 559 ASP A C 1
ATOM 4037 O O . ASP A 1 559 ? -52.334 -22.372 31.743 1.00 93.69 559 ASP A O 1
ATOM 4041 N N . GLY A 1 560 ? -51.496 -21.130 33.425 1.00 92.56 560 GLY A N 1
ATOM 4042 C CA . GLY A 1 560 ? -51.818 -22.052 34.514 1.00 92.56 560 GLY A CA 1
ATOM 4043 C C . GLY A 1 560 ? -50.665 -22.285 35.493 1.00 92.56 560 GLY A C 1
ATOM 4044 O O . GLY A 1 560 ? -50.870 -22.027 36.682 1.00 92.56 560 GLY A O 1
ATOM 4045 N N . PRO A 1 561 ? -49.527 -22.848 35.046 1.00 93.56 561 PRO A N 1
ATOM 4046 C CA . PRO A 1 561 ? -48.247 -22.757 35.749 1.00 93.56 561 PRO A CA 1
ATOM 4047 C C . PRO A 1 561 ? -47.950 -21.331 36.239 1.00 93.56 561 PRO A C 1
ATOM 4049 O O . PRO A 1 561 ? -48.275 -20.356 35.576 1.00 93.56 561 PRO A O 1
ATOM 4052 N N . GLY A 1 562 ? -47.396 -21.190 37.443 1.00 94.31 562 GLY A N 1
ATOM 4053 C CA . GLY A 1 562 ? -46.886 -19.895 37.903 1.00 94.31 562 GLY A CA 1
ATOM 4054 C C . GLY A 1 562 ? -45.457 -19.652 37.424 1.00 94.31 562 GLY A C 1
ATOM 4055 O O . GLY A 1 562 ? -44.712 -20.606 37.221 1.00 94.31 562 GLY A O 1
ATOM 4056 N N . ASP A 1 563 ? -45.027 -18.389 37.364 1.00 93.56 563 ASP A N 1
ATOM 4057 C CA . ASP A 1 563 ? -43.700 -17.982 36.862 1.00 93.56 563 ASP A CA 1
ATOM 4058 C C . ASP A 1 563 ? -42.517 -18.745 37.503 1.00 93.56 563 ASP A C 1
ATOM 4060 O O . ASP A 1 563 ? -41.425 -18.789 36.945 1.00 93.56 563 ASP A O 1
ATOM 4064 N N . ALA A 1 564 ? -42.690 -19.303 38.707 1.00 92.56 564 ALA A N 1
ATOM 4065 C CA . ALA A 1 564 ? -41.644 -20.040 39.419 1.00 92.56 564 ALA A CA 1
ATOM 4066 C C . ALA A 1 564 ? -41.421 -21.474 38.920 1.00 92.56 564 ALA A C 1
ATOM 4068 O O . ALA A 1 564 ? -40.326 -22.004 39.100 1.00 92.56 564 ALA A O 1
ATOM 4069 N N . CYS A 1 565 ? -42.441 -22.084 38.319 1.00 91.69 565 CYS A N 1
ATOM 4070 C CA . CYS A 1 565 ? -42.416 -23.440 37.773 1.00 91.69 565 CYS A CA 1
ATOM 4071 C C . CYS A 1 565 ? -42.739 -23.470 36.273 1.00 91.69 565 CYS A C 1
ATOM 4073 O O . CYS A 1 565 ? -42.909 -24.550 35.708 1.00 91.69 565 CYS A O 1
ATOM 4075 N N . ASP A 1 566 ? -42.840 -22.292 35.657 1.00 94.94 566 ASP A N 1
ATOM 4076 C CA . ASP A 1 566 ? -43.058 -22.102 34.236 1.00 94.94 566 ASP A CA 1
ATOM 4077 C C . ASP A 1 566 ? -41.713 -21.959 33.508 1.00 94.94 566 ASP A C 1
ATOM 4079 O O . ASP A 1 566 ? -40.923 -21.056 33.796 1.00 94.94 566 ASP A O 1
ATOM 4083 N N . ASN A 1 567 ? -41.434 -22.856 32.564 1.00 93.88 567 ASN A N 1
ATOM 4084 C CA . ASN A 1 567 ? -40.238 -22.796 31.727 1.00 93.88 567 ASN A CA 1
ATOM 4085 C C . ASN A 1 567 ? -40.349 -21.789 30.561 1.00 93.88 567 ASN A C 1
ATOM 4087 O O . ASN A 1 567 ? -39.360 -21.582 29.857 1.00 93.88 567 ASN A O 1
ATOM 4091 N N . CYS A 1 568 ? -41.496 -21.120 30.389 1.00 94.81 568 CYS A N 1
ATOM 4092 C CA . CYS A 1 568 ? -41.684 -19.935 29.549 1.00 94.81 568 CYS A CA 1
ATOM 4093 C C . CYS A 1 568 ? -42.606 -18.879 30.210 1.00 94.81 568 CYS A C 1
ATOM 4095 O O . CYS A 1 568 ? -43.652 -18.569 29.649 1.00 94.81 568 CYS A O 1
ATOM 4097 N N . PRO A 1 569 ? -42.182 -18.193 31.294 1.00 93.06 569 PRO A N 1
ATOM 4098 C CA . PRO A 1 569 ? -43.047 -17.331 32.129 1.00 93.06 569 PRO A CA 1
ATOM 4099 C C . PRO A 1 569 ? -43.820 -16.208 31.415 1.00 93.06 569 PRO A C 1
ATOM 4101 O O . PRO A 1 569 ? -44.787 -15.658 31.939 1.00 93.06 569 PRO A O 1
ATOM 4104 N N . ASP A 1 570 ? -43.346 -15.789 30.241 1.00 94.00 570 ASP A N 1
ATOM 4105 C CA . ASP A 1 570 ? -43.938 -14.710 29.449 1.00 94.00 570 ASP A CA 1
ATOM 4106 C C . ASP A 1 570 ? -44.718 -15.225 28.216 1.00 94.00 570 ASP A C 1
ATOM 4108 O O . ASP A 1 570 ? -45.263 -14.413 27.450 1.00 94.00 570 ASP A O 1
ATOM 4112 N N . LEU A 1 571 ? -44.756 -16.543 27.970 1.00 94.31 571 LEU A N 1
ATOM 4113 C CA . LEU A 1 571 ? -45.329 -17.138 26.763 1.00 94.31 571 LEU A CA 1
ATOM 4114 C C . LEU A 1 571 ? -46.026 -18.487 27.002 1.00 94.31 571 LEU A C 1
ATOM 4116 O O . LEU A 1 571 ? -45.395 -19.538 26.988 1.00 94.31 571 LEU A O 1
ATOM 4120 N N . ALA A 1 572 ? -47.359 -18.428 26.957 1.00 94.31 572 ALA A N 1
ATOM 4121 C CA . ALA A 1 572 ? -48.233 -19.546 27.298 1.00 94.31 572 ALA A CA 1
ATOM 4122 C C . ALA A 1 572 ? -47.850 -20.885 26.647 1.00 94.31 572 ALA A C 1
ATOM 4124 O O . ALA A 1 572 ? -48.015 -21.077 25.431 1.00 94.31 572 ALA A O 1
ATOM 4125 N N . ASN A 1 573 ? -47.470 -21.844 27.485 1.00 93.88 573 ASN A N 1
ATOM 4126 C CA . ASN A 1 573 ? -47.096 -23.211 27.147 1.00 93.88 573 ASN A CA 1
ATOM 4127 C C . ASN A 1 573 ? -47.544 -24.192 28.244 1.00 93.88 573 ASN A C 1
ATOM 4129 O O . ASN A 1 573 ? -46.766 -24.855 28.924 1.00 93.88 573 ASN A O 1
ATOM 4133 N N . THR A 1 574 ? -48.856 -24.391 28.335 1.00 93.50 574 THR A N 1
ATOM 4134 C CA . THR A 1 574 ? -49.491 -25.195 29.394 1.00 93.50 574 THR A CA 1
ATOM 4135 C C . THR A 1 574 ? -49.012 -26.659 29.478 1.00 93.50 574 THR A C 1
ATOM 4137 O O . THR A 1 574 ? -49.368 -27.376 30.415 1.00 93.50 574 THR A O 1
ATOM 4140 N N . ASP A 1 575 ? -48.299 -27.167 28.467 1.00 92.62 575 ASP A N 1
ATOM 4141 C CA . ASP A 1 575 ? -47.697 -28.503 28.463 1.00 92.62 575 ASP A CA 1
ATOM 4142 C C . ASP A 1 575 ? -46.253 -28.556 28.979 1.00 92.62 575 ASP A C 1
ATOM 4144 O O . ASP A 1 575 ? -45.800 -29.665 29.276 1.00 92.62 575 ASP A O 1
ATOM 4148 N N . GLN A 1 576 ? -45.589 -27.404 29.135 1.00 93.69 576 GLN A N 1
ATOM 4149 C CA . GLN A 1 576 ? -44.244 -27.253 29.693 1.00 93.69 576 GLN A CA 1
ATOM 4150 C C . GLN A 1 576 ? -43.221 -28.157 28.983 1.00 93.69 576 GLN A C 1
ATOM 4152 O O . GLN A 1 576 ? -42.413 -28.835 29.618 1.00 93.69 576 GLN A O 1
ATOM 4157 N N . ALA A 1 577 ? -43.313 -28.243 27.650 1.00 95.44 577 ALA A N 1
ATOM 4158 C CA . ALA A 1 577 ? -42.369 -29.007 26.837 1.00 95.44 577 ALA A CA 1
ATOM 4159 C C . ALA A 1 577 ? -40.973 -28.357 26.856 1.00 95.44 577 ALA A C 1
ATOM 4161 O O . ALA A 1 577 ? -40.872 -27.135 26.790 1.00 95.44 577 ALA A O 1
ATOM 4162 N N . ASP A 1 578 ? -39.943 -29.190 26.986 1.00 94.56 578 ASP A N 1
ATOM 4163 C CA . ASP A 1 578 ? -38.515 -28.847 27.045 1.00 94.56 578 ASP A CA 1
ATOM 4164 C C . ASP A 1 578 ? -37.753 -30.090 26.544 1.00 94.56 578 ASP A C 1
ATOM 4166 O O . ASP A 1 578 ? -37.543 -31.064 27.284 1.00 94.56 578 ASP A O 1
ATOM 4170 N N . ASP A 1 579 ? -37.500 -30.141 25.235 1.00 95.50 579 ASP A N 1
ATOM 4171 C CA . ASP A 1 579 ? -37.017 -31.332 24.529 1.00 95.50 579 ASP A CA 1
ATOM 4172 C C . ASP A 1 579 ? -35.547 -31.663 24.854 1.00 95.50 579 ASP A C 1
ATOM 4174 O O . ASP A 1 579 ? -35.149 -32.838 24.776 1.00 95.50 579 ASP A O 1
ATOM 4178 N N . ASP A 1 580 ? -34.743 -30.674 25.257 1.00 94.06 580 ASP A N 1
ATOM 4179 C CA . ASP A 1 580 ? -33.332 -30.867 25.605 1.00 94.06 580 ASP A CA 1
ATOM 4180 C C . ASP A 1 580 ? -33.022 -30.835 27.114 1.00 94.06 580 ASP A C 1
ATOM 4182 O O . ASP A 1 580 ? -32.011 -31.410 27.544 1.00 94.06 580 ASP A O 1
ATOM 4186 N N . GLY A 1 581 ? -33.945 -30.327 27.931 1.00 94.38 581 GLY A N 1
ATOM 4187 C CA . GLY A 1 581 ? -33.894 -30.363 29.386 1.00 94.38 581 GLY A CA 1
ATOM 4188 C C . GLY A 1 581 ? -33.022 -29.277 30.013 1.00 94.38 581 GLY A C 1
ATOM 4189 O O . GLY A 1 581 ? -32.429 -29.538 31.072 1.00 94.38 581 GLY A O 1
ATOM 4190 N N . ASP A 1 582 ? -32.877 -28.117 29.374 1.00 94.06 582 ASP A N 1
ATOM 4191 C CA . ASP A 1 582 ? -32.070 -27.007 29.884 1.00 94.06 582 ASP A CA 1
ATOM 4192 C C . ASP A 1 582 ? -32.816 -26.033 30.808 1.00 94.06 582 ASP A C 1
ATOM 4194 O O . ASP A 1 582 ? -32.169 -25.230 31.492 1.00 94.06 582 ASP A O 1
ATOM 4198 N N . GLY A 1 583 ? -34.141 -26.170 30.906 1.00 92.50 583 GLY A N 1
ATOM 4199 C CA . GLY A 1 583 ? -35.007 -25.331 31.727 1.00 92.50 583 GLY A CA 1
ATOM 4200 C C . GLY A 1 583 ? -35.680 -24.170 30.989 1.00 92.50 583 GLY A C 1
ATOM 4201 O O . GLY A 1 583 ? -36.401 -23.419 31.646 1.00 92.50 583 GLY A O 1
ATOM 4202 N N . VAL A 1 584 ? -35.484 -24.022 29.678 1.00 95.12 584 VAL A N 1
ATOM 4203 C CA . VAL A 1 584 ? -36.234 -23.114 28.799 1.00 95.12 584 VAL A CA 1
ATOM 4204 C C . VAL A 1 584 ? -37.213 -23.947 27.973 1.00 95.12 584 VAL A C 1
ATOM 4206 O O . VAL A 1 584 ? -36.863 -24.990 27.438 1.00 95.12 584 VAL A O 1
ATOM 4209 N N . GLY A 1 585 ? -38.480 -23.542 27.903 1.00 95.75 585 GLY A N 1
ATOM 4210 C CA . GLY A 1 585 ? -39.476 -24.317 27.164 1.00 95.75 585 GLY A CA 1
ATOM 4211 C C . GLY A 1 585 ? -39.350 -24.160 25.647 1.00 95.75 585 GLY A C 1
ATOM 4212 O O . GLY A 1 585 ? -39.066 -23.070 25.155 1.00 95.75 585 GLY A O 1
ATOM 4213 N N . ASP A 1 586 ? -39.688 -25.207 24.886 1.00 94.50 586 ASP A N 1
ATOM 4214 C CA . ASP A 1 586 ? -39.517 -25.278 23.419 1.00 94.50 586 ASP A CA 1
ATOM 4215 C C . ASP A 1 586 ? -40.091 -24.070 22.650 1.00 94.50 586 ASP A C 1
ATOM 4217 O O . ASP A 1 586 ? -39.676 -23.763 21.533 1.00 94.50 586 ASP A O 1
ATOM 4221 N N . VAL A 1 587 ? -41.124 -23.415 23.194 1.00 94.50 587 VAL A N 1
ATOM 4222 C CA . VAL A 1 587 ? -41.793 -22.278 22.539 1.00 94.50 587 VAL A CA 1
ATOM 4223 C C . VAL A 1 587 ? -41.057 -20.950 22.717 1.00 94.50 587 VAL A C 1
ATOM 4225 O O . VAL A 1 587 ? -41.314 -20.019 21.951 1.00 94.50 587 VAL A O 1
ATOM 4228 N N . CYS A 1 588 ? -40.202 -20.852 23.733 1.00 93.50 588 CYS A N 1
ATOM 4229 C CA . CYS A 1 588 ? -39.389 -19.684 24.053 1.00 93.50 588 CYS A CA 1
ATOM 4230 C C . CYS A 1 588 ? -37.882 -19.985 23.987 1.00 93.50 588 CYS A C 1
ATOM 4232 O O . CYS A 1 588 ? -37.082 -19.128 24.355 1.00 93.50 588 CYS A O 1
ATOM 4234 N N . ASP A 1 589 ? -37.523 -21.166 23.483 1.00 95.75 589 ASP A N 1
ATOM 4235 C CA . ASP A 1 589 ? -36.160 -21.620 23.261 1.00 95.75 589 ASP A CA 1
ATOM 4236 C C . ASP A 1 589 ? -35.714 -21.338 21.812 1.00 95.75 589 ASP A C 1
ATOM 4238 O O . ASP A 1 589 ? -36.335 -21.790 20.844 1.00 95.75 589 ASP A O 1
ATOM 4242 N N . ASN A 1 590 ? -34.635 -20.574 21.646 1.00 94.50 590 ASN A N 1
ATOM 4243 C CA . ASN A 1 590 ? -34.006 -20.298 20.355 1.00 94.50 590 ASN A CA 1
ATOM 4244 C C . ASN A 1 590 ? -33.072 -21.426 19.869 1.00 94.50 590 ASN A C 1
ATOM 4246 O O . ASN A 1 590 ? -32.575 -21.354 18.745 1.00 94.50 590 ASN A O 1
ATOM 4250 N N . CYS A 1 591 ? -32.886 -22.486 20.660 1.00 94.88 591 CYS A N 1
ATOM 4251 C CA . CYS A 1 591 ? -32.276 -23.758 20.282 1.00 94.88 591 CYS A CA 1
ATOM 4252 C C . CYS A 1 591 ? -33.016 -24.982 20.878 1.00 94.88 591 CYS A C 1
ATOM 4254 O O . CYS A 1 591 ? -32.383 -25.758 21.587 1.00 94.88 591 CYS A O 1
ATOM 4256 N N . PRO A 1 592 ? -34.259 -25.305 20.450 1.00 94.06 592 PRO A N 1
ATOM 4257 C CA . PRO A 1 592 ? -35.151 -26.311 21.078 1.00 94.06 592 PRO A CA 1
ATOM 4258 C C . PRO A 1 592 ? -34.643 -27.758 21.227 1.00 94.06 592 PRO A C 1
ATOM 4260 O O . PRO A 1 592 ? -35.377 -28.655 21.630 1.00 94.06 592 PRO A O 1
ATOM 4263 N N . THR A 1 593 ? -33.444 -28.062 20.737 1.00 94.25 593 THR A N 1
ATOM 4264 C CA . THR A 1 593 ? -32.855 -29.407 20.784 1.00 94.25 593 THR A CA 1
ATOM 4265 C C . THR A 1 593 ? -31.404 -29.404 21.273 1.00 94.25 593 THR A C 1
ATOM 4267 O O . THR A 1 593 ? -30.757 -30.459 21.262 1.00 94.25 593 THR A O 1
ATOM 4270 N N . VAL A 1 594 ? -30.868 -28.240 21.653 1.00 94.44 594 VAL A N 1
ATOM 4271 C CA . VAL A 1 594 ? -29.476 -28.037 22.061 1.00 94.44 594 VAL A CA 1
ATOM 4272 C C . VAL A 1 594 ? -29.439 -27.139 23.293 1.00 94.44 594 VAL A C 1
ATOM 4274 O O . VAL A 1 594 ? -29.449 -25.922 23.156 1.00 94.44 594 VAL A O 1
ATOM 4277 N N . SER A 1 595 ? -29.242 -27.756 24.466 1.00 95.12 595 SER A N 1
ATOM 4278 C CA . SER A 1 595 ? -29.298 -27.044 25.745 1.00 95.12 595 SER A CA 1
ATOM 4279 C C . SER A 1 595 ? -28.447 -25.785 25.765 1.00 95.12 595 SER A C 1
ATOM 4281 O O . SER A 1 595 ? -27.210 -25.846 25.698 1.00 95.12 595 SER A O 1
ATOM 4283 N N . ASN A 1 596 ? -29.108 -24.653 25.944 1.00 93.94 596 ASN A N 1
ATOM 4284 C CA . ASN A 1 596 ? -28.531 -23.331 25.878 1.00 93.94 596 ASN A CA 1
ATOM 4285 C C . ASN A 1 596 ? -29.211 -22.331 26.827 1.00 93.94 596 ASN A C 1
ATOM 4287 O O . ASN A 1 596 ? -29.260 -21.164 26.479 1.00 93.94 596 ASN A O 1
ATOM 4291 N N . ALA A 1 597 ? -29.610 -22.724 28.042 1.00 93.75 597 ALA A N 1
ATOM 4292 C CA . ALA A 1 597 ? -30.344 -21.944 29.061 1.00 93.75 597 ALA A CA 1
ATOM 4293 C C . ALA A 1 597 ? -30.066 -20.424 29.201 1.00 93.75 597 ALA A C 1
ATOM 4295 O O . ALA A 1 597 ? -30.883 -19.685 29.743 1.00 93.75 597 ALA A O 1
ATOM 4296 N N . GLY A 1 598 ? -28.903 -19.929 28.767 1.00 92.69 598 GLY A N 1
ATOM 4297 C CA . GLY A 1 598 ? -28.621 -18.496 28.641 1.00 92.69 598 GLY A CA 1
ATOM 4298 C C . GLY A 1 598 ? -29.246 -17.796 27.423 1.00 92.69 598 GLY A C 1
ATOM 4299 O O . GLY A 1 598 ? -29.127 -16.575 27.352 1.00 92.69 598 GLY A O 1
ATOM 4300 N N . GLN A 1 599 ? -29.855 -18.536 26.488 1.00 94.56 599 GLN A N 1
ATOM 4301 C CA . GLN A 1 599 ? -30.572 -18.075 25.290 1.00 94.56 599 GLN A CA 1
ATOM 4302 C C . GLN A 1 599 ? -29.809 -16.991 24.512 1.00 94.56 599 GLN A C 1
ATOM 4304 O O . GLN A 1 599 ? -30.381 -16.012 24.038 1.00 94.56 599 GLN A O 1
ATOM 4309 N N . LEU A 1 600 ? -28.479 -17.128 24.433 1.00 95.94 600 LEU A N 1
ATOM 4310 C CA . LEU A 1 600 ? -27.633 -16.136 23.778 1.00 95.94 600 LEU A CA 1
ATOM 4311 C C . LEU A 1 600 ? -27.829 -16.219 22.262 1.00 95.94 600 LEU A C 1
ATOM 4313 O O . LEU A 1 600 ? -27.608 -17.275 21.677 1.00 95.94 600 LEU A O 1
ATOM 4317 N N . ASP A 1 601 ? -28.214 -15.090 21.686 1.00 94.69 601 ASP A N 1
ATOM 4318 C CA . ASP A 1 601 ? -28.393 -14.830 20.259 1.00 94.69 601 ASP A CA 1
ATOM 4319 C C . ASP A 1 601 ? -27.700 -13.483 19.988 1.00 94.69 601 ASP A C 1
ATOM 4321 O O . ASP A 1 601 ? -28.192 -12.418 20.380 1.00 94.69 601 ASP A O 1
ATOM 4325 N N . SER A 1 602 ? -26.461 -13.545 19.494 1.00 94.75 602 SER A N 1
ATOM 4326 C CA . SER A 1 602 ? -25.583 -12.376 19.355 1.00 94.75 602 SER A CA 1
ATOM 4327 C C . SER A 1 602 ? -26.017 -11.450 18.218 1.00 94.75 602 SER A C 1
ATOM 4329 O O . SER A 1 602 ? -25.794 -10.237 18.310 1.00 94.75 602 SER A O 1
ATOM 4331 N N . ASP A 1 603 ? -26.612 -11.993 17.160 1.00 93.31 603 ASP A N 1
ATOM 4332 C CA . ASP A 1 603 ? -26.964 -11.255 15.949 1.00 93.31 603 ASP A CA 1
ATOM 4333 C C . ASP A 1 603 ? -28.463 -10.915 15.852 1.00 93.31 603 ASP A C 1
ATOM 4335 O O . ASP A 1 603 ? -28.860 -10.040 15.072 1.00 93.31 603 ASP A O 1
ATOM 4339 N N . GLY A 1 604 ? -29.290 -11.509 16.712 1.00 93.94 604 GLY A N 1
ATOM 4340 C CA . GLY A 1 604 ? -30.712 -11.240 16.848 1.00 93.94 604 GLY A CA 1
ATOM 4341 C C . GLY A 1 604 ? -31.557 -11.817 15.718 1.00 93.94 604 GLY A C 1
ATOM 4342 O O . GLY A 1 604 ? -32.589 -11.216 15.384 1.00 93.94 604 GLY A O 1
ATOM 4343 N N . ASP A 1 605 ? -31.120 -12.901 15.083 1.00 93.19 605 ASP A N 1
ATOM 4344 C CA . ASP A 1 605 ? -31.866 -13.560 14.013 1.00 93.19 605 ASP A CA 1
ATOM 4345 C C . ASP A 1 605 ? -32.971 -14.503 14.541 1.00 93.19 605 ASP A C 1
ATOM 4347 O O . ASP A 1 605 ? -33.933 -14.805 13.824 1.00 93.19 605 ASP A O 1
ATOM 4351 N N . GLY A 1 606 ? -32.928 -14.855 15.830 1.00 92.44 606 GLY A N 1
ATOM 4352 C CA . GLY A 1 606 ? -33.883 -15.737 16.496 1.00 92.44 606 GLY A CA 1
ATOM 4353 C C . GLY A 1 606 ? -33.435 -17.196 16.620 1.00 92.44 606 GLY A C 1
ATOM 4354 O O . GLY A 1 606 ? -34.240 -18.011 17.079 1.00 92.44 606 GLY A O 1
ATOM 4355 N N . ILE A 1 607 ? -32.203 -17.526 16.238 1.00 94.62 607 ILE A N 1
ATOM 4356 C CA . ILE A 1 607 ? -31.538 -18.816 16.430 1.00 94.62 607 ILE A CA 1
ATOM 4357 C C . ILE A 1 607 ? -30.396 -18.610 17.431 1.00 94.62 607 ILE A C 1
ATOM 4359 O O . ILE A 1 607 ? -29.651 -17.641 17.375 1.00 94.62 607 ILE A O 1
ATOM 4363 N N . GLY A 1 608 ? -30.288 -19.478 18.436 1.00 95.56 608 GLY A N 1
ATOM 4364 C CA . GLY A 1 608 ? -29.272 -19.299 19.474 1.00 95.56 608 GLY A CA 1
ATOM 4365 C C . GLY A 1 608 ? -27.867 -19.667 18.993 1.00 95.56 608 GLY A C 1
ATOM 4366 O O . GLY A 1 608 ? -27.683 -20.654 18.285 1.00 95.56 608 GLY A O 1
ATOM 4367 N N . ASN A 1 609 ? -26.840 -18.980 19.504 1.00 93.62 609 ASN A N 1
ATOM 4368 C CA . ASN A 1 609 ? -25.433 -19.170 19.113 1.00 93.62 609 ASN A CA 1
ATOM 4369 C C . ASN A 1 609 ? -24.928 -20.628 19.196 1.00 93.62 609 ASN A C 1
ATOM 4371 O O . ASN A 1 609 ? -23.903 -20.959 18.608 1.00 93.62 609 ASN A O 1
ATOM 4375 N N . LEU A 1 610 ? -25.562 -21.492 20.004 1.00 94.56 610 LEU A N 1
ATOM 4376 C CA . LEU A 1 610 ? -25.168 -22.903 20.139 1.00 94.56 610 LEU A CA 1
ATOM 4377 C C . LEU A 1 610 ? -25.693 -23.804 19.015 1.00 94.56 610 LEU A C 1
ATOM 4379 O O . LEU A 1 610 ? -25.163 -24.904 18.841 1.00 94.56 610 LEU A O 1
ATOM 4383 N N . CYS A 1 611 ? -26.722 -23.371 18.293 1.00 92.88 611 CYS A N 1
ATOM 4384 C CA . CYS A 1 611 ? -27.319 -24.094 17.174 1.00 92.88 611 CYS A CA 1
ATOM 4385 C C . CYS A 1 611 ? -27.304 -23.295 15.863 1.00 92.88 611 CYS A C 1
ATOM 4387 O O . CYS A 1 611 ? -27.781 -23.808 14.853 1.00 92.88 611 CYS A O 1
ATOM 4389 N N . ASP A 1 612 ? -26.739 -22.091 15.896 1.00 95.00 612 ASP A N 1
ATOM 4390 C CA . ASP A 1 612 ? -26.544 -21.207 14.760 1.00 95.00 612 ASP A CA 1
ATOM 4391 C C . ASP A 1 612 ? -25.217 -21.505 14.035 1.00 95.00 612 ASP A C 1
ATOM 4393 O O . ASP A 1 612 ? -24.152 -21.563 14.659 1.00 95.00 612 ASP A O 1
ATOM 4397 N N . ASN A 1 613 ? -25.272 -21.708 12.717 1.00 94.00 613 ASN A N 1
ATOM 4398 C CA . ASN A 1 613 ? -24.092 -21.854 11.863 1.00 94.00 613 ASN A CA 1
ATOM 4399 C C . ASN A 1 613 ? -23.488 -20.515 11.391 1.00 94.00 613 ASN A C 1
ATOM 4401 O O . ASN A 1 613 ? -22.422 -20.534 10.777 1.00 94.00 613 ASN A O 1
ATOM 4405 N N . CYS A 1 614 ? -24.088 -19.370 11.732 1.00 94.56 614 CYS A N 1
ATOM 4406 C CA . CYS A 1 614 ? -23.481 -18.037 11.667 1.00 94.56 614 CYS A CA 1
ATOM 4407 C C . CYS A 1 614 ? -23.754 -17.200 12.934 1.00 94.56 614 CYS A C 1
ATOM 4409 O O . CYS A 1 614 ? -24.373 -16.148 12.831 1.00 94.56 614 CYS A O 1
ATOM 4411 N N . PRO A 1 615 ? -23.165 -17.541 14.099 1.00 93.25 615 PRO A N 1
ATOM 4412 C CA . PRO A 1 615 ? -23.506 -16.943 15.402 1.00 93.25 615 PRO A CA 1
ATOM 4413 C C . PRO A 1 615 ? -23.450 -15.415 15.520 1.00 93.25 615 PRO A C 1
ATOM 4415 O O . PRO A 1 615 ? -23.928 -14.863 16.504 1.00 93.25 615 PRO A O 1
ATOM 4418 N N . ASP A 1 616 ? -22.770 -14.734 14.600 1.00 94.06 616 ASP A N 1
ATOM 4419 C CA . ASP A 1 616 ? -22.583 -13.285 14.607 1.00 94.06 616 ASP A CA 1
ATOM 4420 C C . ASP A 1 616 ? -23.190 -12.611 13.353 1.00 94.06 616 ASP A C 1
ATOM 4422 O O . ASP A 1 616 ? -22.955 -11.420 13.122 1.00 94.06 616 ASP A O 1
ATOM 4426 N N . THR A 1 617 ? -23.917 -13.336 12.491 1.00 94.12 617 THR A N 1
ATOM 4427 C CA . THR A 1 617 ? -24.459 -12.823 11.218 1.00 94.12 617 THR A CA 1
ATOM 4428 C C . THR A 1 617 ? -25.797 -13.457 10.841 1.00 94.12 617 THR A C 1
ATOM 4430 O O . THR A 1 617 ? -25.843 -14.605 10.415 1.00 94.12 617 THR A O 1
ATOM 4433 N N . GLN A 1 618 ? -26.847 -12.624 10.835 1.00 94.69 618 GLN A N 1
ATOM 4434 C CA . GLN A 1 618 ? -28.230 -13.090 10.721 1.00 94.69 618 GLN A CA 1
ATOM 4435 C C . GLN A 1 618 ? -28.476 -14.011 9.524 1.00 94.69 618 GLN A C 1
ATOM 4437 O O . GLN A 1 618 ? -28.315 -13.597 8.367 1.00 94.69 618 GLN A O 1
ATOM 4442 N N . ASN A 1 619 ? -28.968 -15.218 9.795 1.00 93.19 619 ASN A N 1
ATOM 4443 C CA . ASN A 1 619 ? -29.214 -16.241 8.789 1.00 93.19 619 ASN A CA 1
ATOM 4444 C C . ASN A 1 619 ? -30.316 -17.228 9.211 1.00 93.19 619 ASN A C 1
ATOM 4446 O O . ASN A 1 619 ? -30.134 -18.443 9.263 1.00 93.19 619 ASN A O 1
ATOM 4450 N N . ASN A 1 620 ? -31.535 -16.714 9.370 1.00 91.94 620 ASN A N 1
ATOM 4451 C CA . ASN A 1 620 ? -32.712 -17.485 9.783 1.00 91.94 620 ASN A CA 1
ATOM 4452 C C . ASN A 1 620 ? -32.985 -18.797 9.007 1.00 91.94 620 ASN A C 1
ATOM 4454 O O . ASN A 1 620 ? -33.797 -19.608 9.457 1.00 91.94 620 ASN A O 1
ATOM 4458 N N . ASP A 1 621 ? -32.437 -18.974 7.799 1.00 92.12 621 ASP A N 1
ATOM 4459 C CA . ASP A 1 621 ? -32.599 -20.188 6.994 1.00 92.12 621 ASP A CA 1
ATOM 4460 C C . ASP A 1 621 ? -31.526 -21.262 7.236 1.00 92.12 621 ASP A C 1
ATOM 4462 O O . ASP A 1 621 ? -31.730 -22.399 6.797 1.00 92.12 621 ASP A O 1
ATOM 4466 N N . GLN A 1 622 ? -30.444 -20.926 7.950 1.00 93.12 622 GLN A N 1
ATOM 4467 C CA . GLN A 1 622 ? -29.330 -21.804 8.320 1.00 93.12 622 GLN A CA 1
ATOM 4468 C C . GLN A 1 622 ? -28.764 -22.576 7.119 1.00 93.12 622 GLN A C 1
ATOM 4470 O O . GLN A 1 622 ? -28.416 -23.755 7.218 1.00 93.12 622 GLN A O 1
ATOM 4475 N N . ALA A 1 623 ? -28.727 -21.939 5.945 1.00 95.12 623 ALA A N 1
ATOM 4476 C CA . ALA A 1 623 ? -28.224 -22.571 4.732 1.00 95.12 623 ALA A CA 1
ATOM 4477 C C . ALA A 1 623 ? -26.706 -22.817 4.824 1.00 95.12 623 ALA A C 1
ATOM 4479 O O . ALA A 1 623 ? -25.967 -21.929 5.234 1.00 95.12 623 ALA A O 1
ATOM 4480 N N . ASP A 1 624 ? -26.269 -24.008 4.421 1.00 94.50 624 ASP A N 1
ATOM 4481 C CA . ASP A 1 624 ? -24.882 -24.495 4.438 1.00 94.50 624 ASP A CA 1
ATOM 4482 C C . ASP A 1 624 ? -24.715 -25.396 3.198 1.00 94.50 624 ASP A C 1
ATOM 4484 O O . ASP A 1 624 ? -25.217 -26.528 3.160 1.00 94.50 624 ASP A O 1
ATOM 4488 N N . ASP A 1 625 ? -24.164 -24.831 2.119 1.00 95.31 625 ASP A N 1
ATOM 4489 C CA . ASP A 1 625 ? -24.126 -25.465 0.796 1.00 95.31 625 ASP A CA 1
ATOM 4490 C C . ASP A 1 625 ? -23.069 -26.584 0.707 1.00 95.31 625 ASP A C 1
ATOM 4492 O O . ASP A 1 625 ? -23.232 -27.508 -0.105 1.00 95.31 625 ASP A O 1
ATOM 4496 N N . ASP A 1 626 ? -22.025 -26.546 1.537 1.00 93.94 626 ASP A N 1
ATOM 4497 C CA . ASP A 1 626 ? -20.896 -27.478 1.484 1.00 93.94 626 ASP A CA 1
ATOM 4498 C C . ASP A 1 626 ? -20.818 -28.466 2.670 1.00 93.94 626 ASP A C 1
ATOM 4500 O O . ASP A 1 626 ? -20.178 -29.525 2.569 1.00 93.94 626 ASP A O 1
ATOM 4504 N N . GLY A 1 627 ? -21.591 -28.216 3.728 1.00 94.62 627 GLY A N 1
ATOM 4505 C CA . GLY A 1 627 ? -21.801 -29.094 4.872 1.00 94.62 627 GLY A CA 1
ATOM 4506 C C . GLY A 1 627 ? -20.703 -29.022 5.929 1.00 94.62 627 GLY A C 1
ATOM 4507 O O . GLY A 1 627 ? -20.474 -30.026 6.624 1.00 94.62 627 GLY A O 1
ATOM 4508 N N . ASP A 1 628 ? -19.992 -27.904 6.031 1.00 94.56 628 ASP A N 1
ATOM 4509 C CA . ASP A 1 628 ? -18.885 -27.721 6.965 1.00 94.56 628 ASP A CA 1
ATOM 4510 C C . ASP A 1 628 ? -19.301 -27.144 8.339 1.00 94.56 628 ASP A C 1
ATOM 4512 O O . ASP A 1 628 ? -18.485 -27.137 9.273 1.00 94.56 628 ASP A O 1
ATOM 4516 N N . ASN A 1 629 ? -20.595 -26.844 8.518 1.00 92.69 629 ASN A N 1
ATOM 4517 C CA . ASN A 1 629 ? -21.229 -26.194 9.675 1.00 92.69 629 ASN A CA 1
ATOM 4518 C C . ASN A 1 629 ? -20.926 -24.694 9.836 1.00 92.69 629 ASN A C 1
ATOM 4520 O O . ASN A 1 629 ? -21.097 -24.168 10.938 1.00 92.69 629 ASN A O 1
ATOM 4524 N N . VAL A 1 630 ? -20.513 -24.017 8.770 1.00 94.94 630 VAL A N 1
ATOM 4525 C CA . VAL A 1 630 ? -20.509 -22.560 8.637 1.00 94.94 630 VAL A CA 1
ATOM 4526 C C . VAL A 1 630 ? -21.624 -22.181 7.663 1.00 94.94 630 VAL A C 1
ATOM 4528 O O . VAL A 1 630 ? -21.840 -22.830 6.645 1.00 94.94 630 VAL A O 1
ATOM 4531 N N . GLY A 1 631 ? -22.434 -21.184 8.008 1.00 95.31 631 GLY A N 1
ATOM 4532 C CA . GLY A 1 631 ? -23.557 -20.796 7.163 1.00 95.31 631 GLY A CA 1
ATOM 4533 C C . GLY A 1 631 ? -23.114 -19.984 5.946 1.00 95.31 631 GLY A C 1
ATOM 4534 O O . GLY A 1 631 ? -22.212 -19.156 6.021 1.00 95.31 631 GLY A O 1
ATOM 4535 N N . ASN A 1 632 ? -23.838 -20.129 4.835 1.00 93.94 632 ASN A N 1
ATOM 4536 C CA . ASN A 1 632 ? -23.544 -19.506 3.538 1.00 93.94 632 ASN A CA 1
ATOM 4537 C C . ASN A 1 632 ? -23.272 -17.990 3.580 1.00 93.94 632 ASN A C 1
ATOM 4539 O O . ASN A 1 632 ? -22.655 -17.460 2.659 1.00 93.94 632 ASN A O 1
ATOM 4543 N N . VAL A 1 633 ? -23.818 -17.264 4.563 1.00 93.62 633 VAL A N 1
ATOM 4544 C CA . VAL A 1 633 ? -23.655 -15.803 4.676 1.00 93.62 633 VAL A CA 1
ATOM 4545 C C . VAL A 1 633 ? -22.379 -15.385 5.403 1.00 93.62 633 VAL A C 1
ATOM 4547 O O . VAL A 1 633 ? -21.955 -14.243 5.243 1.00 93.62 633 VAL A O 1
ATOM 4550 N N . CYS A 1 634 ? -21.796 -16.277 6.202 1.00 92.81 634 CYS A N 1
ATOM 4551 C CA . CYS A 1 634 ? -20.567 -16.051 6.958 1.00 92.81 634 CYS A CA 1
ATOM 4552 C C . CYS A 1 634 ? -19.432 -16.987 6.515 1.00 92.81 634 CYS A C 1
ATOM 4554 O O . CYS A 1 634 ? -18.389 -17.014 7.161 1.00 92.81 634 CYS A O 1
ATOM 4556 N N . ASP A 1 635 ? -19.646 -17.725 5.426 1.00 95.38 635 ASP A N 1
ATOM 4557 C CA . ASP A 1 635 ? -18.694 -18.654 4.839 1.00 95.38 635 ASP A CA 1
ATOM 4558 C C . ASP A 1 635 ? -17.892 -17.985 3.710 1.00 95.38 635 ASP A C 1
ATOM 4560 O O . ASP A 1 635 ? -18.425 -17.667 2.640 1.00 95.38 635 ASP A O 1
ATOM 4564 N N . ASN A 1 636 ? -16.596 -17.784 3.947 1.00 94.38 636 ASN A N 1
ATOM 4565 C CA . ASN A 1 636 ? -15.648 -17.250 2.968 1.00 94.38 636 ASN A CA 1
ATOM 4566 C C . ASN A 1 636 ? -15.213 -18.274 1.899 1.00 94.38 636 ASN A C 1
ATOM 4568 O O . ASN A 1 636 ? -14.475 -17.918 0.984 1.00 94.38 636 ASN A O 1
ATOM 4572 N N . CYS A 1 637 ? -15.707 -19.513 1.971 1.00 94.81 637 CYS A N 1
ATOM 4573 C CA . CYS A 1 637 ? -15.580 -20.551 0.954 1.00 94.81 637 CYS A CA 1
ATOM 4574 C C . CYS A 1 637 ? -16.873 -21.348 0.754 1.00 94.81 637 CYS A C 1
ATOM 4576 O O . CYS A 1 637 ? -16.824 -22.561 0.631 1.00 94.81 637 CYS A O 1
ATOM 4578 N N . ARG A 1 638 ? -18.004 -20.666 0.550 1.00 93.50 638 ARG A N 1
ATOM 4579 C CA . ARG A 1 638 ? -19.374 -21.209 0.378 1.00 93.50 638 ARG A CA 1
ATOM 4580 C C . ARG A 1 638 ? -19.580 -22.600 -0.268 1.00 93.50 638 ARG A C 1
ATOM 4582 O O . ARG A 1 638 ? -20.619 -23.225 -0.076 1.00 93.50 638 ARG A O 1
ATOM 4589 N N . THR A 1 639 ? -18.702 -23.041 -1.166 1.00 94.25 639 THR A N 1
ATOM 4590 C CA . THR A 1 639 ? -18.835 -24.333 -1.869 1.00 94.25 639 THR A CA 1
ATOM 4591 C C . THR A 1 639 ? -17.717 -25.336 -1.562 1.00 94.25 639 THR A C 1
ATOM 4593 O O . THR A 1 639 ? -17.708 -26.430 -2.137 1.00 94.25 639 THR A O 1
ATOM 4596 N N . THR A 1 640 ? -16.784 -24.980 -0.679 1.00 94.88 640 THR A N 1
ATOM 4597 C CA . THR A 1 640 ? -15.554 -25.710 -0.375 1.00 94.88 640 THR A CA 1
ATOM 4598 C C . THR A 1 640 ? -15.335 -25.766 1.143 1.00 94.88 640 THR A C 1
ATOM 4600 O O . THR A 1 640 ? -14.851 -24.791 1.711 1.00 94.88 640 THR A O 1
ATOM 4603 N N . PRO A 1 641 ? -15.532 -26.943 1.776 1.00 95.75 641 PRO A N 1
ATOM 4604 C CA . PRO A 1 641 ? -15.555 -27.057 3.232 1.00 95.75 641 PRO A CA 1
ATOM 4605 C C . PRO A 1 641 ? -14.293 -26.534 3.920 1.00 95.75 641 PRO A C 1
ATOM 4607 O O . PRO A 1 641 ? -13.207 -27.106 3.749 1.00 95.75 641 PRO A O 1
ATOM 4610 N N . ASN A 1 642 ? -14.443 -25.523 4.771 1.00 94.75 642 ASN A N 1
ATOM 4611 C CA . ASN A 1 642 ? -13.364 -24.887 5.515 1.00 94.75 642 ASN A CA 1
ATOM 4612 C C . ASN A 1 642 ? -13.822 -24.392 6.902 1.00 94.75 642 ASN A C 1
ATOM 4614 O O . ASN A 1 642 ? -13.674 -23.227 7.250 1.00 94.75 642 ASN A O 1
ATOM 4618 N N . SER A 1 643 ? -14.246 -25.309 7.778 1.00 94.12 643 SER A N 1
ATOM 4619 C CA . SER A 1 643 ? -14.850 -24.975 9.086 1.00 94.12 643 SER A CA 1
ATOM 4620 C C . SER A 1 643 ? -14.014 -24.083 10.029 1.00 94.12 643 SER A C 1
ATOM 4622 O O . SER A 1 643 ? -14.481 -23.703 11.100 1.00 94.12 643 SER A O 1
ATOM 4624 N N . ASN A 1 644 ? -12.738 -23.827 9.725 1.00 93.69 644 ASN A N 1
ATOM 4625 C CA . ASN A 1 644 ? -11.878 -22.896 10.458 1.00 93.69 644 ASN A CA 1
ATOM 4626 C C . ASN A 1 644 ? -11.916 -21.455 9.920 1.00 93.69 644 ASN A C 1
ATOM 4628 O O . ASN A 1 644 ? -11.316 -20.598 10.569 1.00 93.69 644 ASN A O 1
ATOM 4632 N N . GLN A 1 645 ? -12.556 -21.221 8.770 1.00 94.06 645 GLN A N 1
ATOM 4633 C CA . GLN A 1 645 ? -12.711 -19.934 8.088 1.00 94.06 645 GLN A CA 1
ATOM 4634 C C . GLN A 1 645 ? -11.386 -19.168 7.990 1.00 94.06 645 GLN A C 1
ATOM 4636 O O . GLN A 1 645 ? -11.321 -17.957 8.193 1.00 94.06 645 GLN A O 1
ATOM 4641 N N . ALA A 1 646 ? -10.292 -19.899 7.751 1.00 95.88 646 ALA A N 1
ATOM 4642 C CA . ALA A 1 646 ? -8.978 -19.290 7.629 1.00 95.88 646 ALA A CA 1
ATOM 4643 C C . ALA A 1 646 ? -8.944 -18.406 6.379 1.00 95.88 646 ALA A C 1
ATOM 4645 O O . ALA A 1 646 ? -9.391 -18.830 5.318 1.00 95.88 646 ALA A O 1
ATOM 4646 N N . ASN A 1 647 ? -8.453 -17.188 6.553 1.00 94.25 647 ASN A N 1
ATOM 4647 C CA . ASN A 1 647 ? -8.144 -16.245 5.494 1.00 94.25 647 ASN A CA 1
ATOM 4648 C C . ASN A 1 647 ? -6.846 -15.545 5.934 1.00 94.25 647 ASN A C 1
ATOM 4650 O O . ASN A 1 647 ? -6.839 -14.775 6.903 1.00 94.25 647 ASN A O 1
ATOM 4654 N N . SER A 1 648 ? -5.732 -15.932 5.325 1.00 95.12 648 SER A N 1
ATOM 4655 C CA . SER A 1 648 ? -4.386 -15.584 5.772 1.00 95.12 648 SER A CA 1
ATOM 4656 C C . SER A 1 648 ? -3.914 -14.210 5.278 1.00 95.12 648 SER A C 1
ATOM 4658 O O . SER A 1 648 ? -3.072 -13.603 5.948 1.00 95.12 648 SER A O 1
ATOM 4660 N N . ASP A 1 649 ? -4.467 -13.685 4.187 1.00 93.56 649 ASP A N 1
ATOM 4661 C CA . ASP A 1 649 ? -4.130 -12.383 3.586 1.00 93.56 649 ASP A CA 1
ATOM 4662 C C . ASP A 1 649 ? -5.227 -11.310 3.717 1.00 93.56 649 ASP A C 1
ATOM 4664 O O . ASP A 1 649 ? -4.943 -10.120 3.596 1.00 93.56 649 ASP A O 1
ATOM 4668 N N . SER A 1 650 ? -6.418 -11.711 4.151 1.00 94.25 650 SER A N 1
ATOM 4669 C CA . SER A 1 650 ? -7.592 -10.887 4.466 1.00 94.25 650 SER A CA 1
ATOM 4670 C C . SER A 1 650 ? -8.299 -10.254 3.263 1.00 94.25 650 SER A C 1
ATOM 4672 O O . SER A 1 650 ? -8.891 -9.183 3.412 1.00 94.25 650 SER A O 1
ATOM 4674 N N . ASP A 1 651 ? -8.286 -10.928 2.118 1.00 93.38 651 ASP A N 1
ATOM 4675 C CA . ASP A 1 651 ? -8.901 -10.501 0.849 1.00 93.38 651 ASP A CA 1
ATOM 4676 C C . ASP A 1 651 ? -10.435 -10.717 0.760 1.00 93.38 651 ASP A C 1
ATOM 4678 O O . ASP A 1 651 ? -11.118 -10.150 -0.090 1.00 93.38 651 ASP A O 1
ATOM 4682 N N . GLY A 1 652 ? -11.007 -11.512 1.671 1.00 92.19 652 GLY A N 1
ATOM 4683 C CA . GLY A 1 652 ? -12.416 -11.918 1.666 1.00 92.19 652 GLY A CA 1
ATOM 4684 C C . GLY A 1 652 ? -12.693 -13.362 1.223 1.00 92.19 652 GLY A C 1
ATOM 4685 O O . GLY A 1 652 ? -13.791 -13.849 1.505 1.00 92.19 652 GLY A O 1
ATOM 4686 N N . ILE A 1 653 ? -11.731 -14.070 0.627 1.00 95.00 653 ILE A N 1
ATOM 4687 C CA . ILE A 1 653 ? -11.832 -15.465 0.174 1.00 95.00 653 ILE A CA 1
ATOM 4688 C C . ILE A 1 653 ? -11.064 -16.383 1.139 1.00 95.00 653 ILE A C 1
ATOM 4690 O O . ILE A 1 653 ? -10.048 -16.021 1.715 1.00 95.00 653 ILE A O 1
ATOM 4694 N N . GLY A 1 654 ? -11.597 -17.558 1.473 1.00 95.62 654 GLY A N 1
ATOM 4695 C CA . GLY A 1 654 ? -10.926 -18.435 2.440 1.00 95.62 654 GLY A CA 1
ATOM 4696 C C . GLY A 1 654 ? -9.743 -19.200 1.837 1.00 95.62 654 GLY A C 1
ATOM 4697 O O . GLY A 1 654 ? -9.821 -19.672 0.707 1.00 95.62 654 GLY A O 1
ATOM 4698 N N . ASP A 1 655 ? -8.714 -19.490 2.645 1.00 94.94 655 ASP A N 1
ATOM 4699 C CA . ASP A 1 655 ? -7.494 -20.229 2.253 1.00 94.94 655 ASP A CA 1
ATOM 4700 C C . ASP A 1 655 ? -7.783 -21.560 1.518 1.00 94.94 655 ASP A C 1
ATOM 4702 O O . ASP A 1 655 ? -6.932 -22.113 0.824 1.00 94.94 655 ASP A O 1
ATOM 4706 N N . ALA A 1 656 ? -8.956 -22.158 1.751 1.00 94.44 656 ALA A N 1
ATOM 4707 C CA . ALA A 1 656 ? -9.353 -23.434 1.162 1.00 94.44 656 ALA A CA 1
ATOM 4708 C C . ALA A 1 656 ? -9.847 -23.324 -0.289 1.00 94.44 656 ALA A C 1
ATOM 4710 O O . ALA A 1 656 ? -9.858 -24.334 -0.997 1.00 94.44 656 ALA A O 1
ATOM 4711 N N . CYS A 1 657 ? -10.298 -22.141 -0.700 1.00 93.38 657 CYS A N 1
ATOM 4712 C CA . CYS A 1 657 ? -10.854 -21.853 -2.019 1.00 93.38 657 CYS A CA 1
ATOM 4713 C C . CYS A 1 657 ? -10.166 -20.675 -2.719 1.00 93.38 657 CYS A C 1
ATOM 4715 O O . CYS A 1 657 ? -10.573 -20.322 -3.823 1.00 93.38 657 CYS A O 1
ATOM 4717 N N . ASP A 1 658 ? -9.133 -20.118 -2.098 1.00 95.44 658 ASP A N 1
ATOM 4718 C CA . ASP A 1 658 ? -8.290 -19.078 -2.654 1.00 95.44 658 ASP A CA 1
ATOM 4719 C C . ASP A 1 658 ? -7.133 -19.676 -3.484 1.00 95.44 658 ASP A C 1
ATOM 4721 O O . ASP A 1 658 ? -6.429 -20.594 -3.045 1.00 95.44 658 ASP A O 1
ATOM 4725 N N . ASN A 1 659 ? -6.957 -19.174 -4.708 1.00 94.19 659 ASN A N 1
ATOM 4726 C CA . ASN A 1 659 ? -5.844 -19.491 -5.603 1.00 94.19 659 ASN A CA 1
ATOM 4727 C C . ASN A 1 659 ? -4.550 -18.706 -5.299 1.00 94.19 659 ASN A C 1
ATOM 4729 O O . ASN A 1 659 ? -3.513 -19.054 -5.862 1.00 94.19 659 ASN A O 1
ATOM 4733 N N . CYS A 1 660 ? -4.569 -17.747 -4.366 1.00 95.00 660 CYS A N 1
ATOM 4734 C CA . CYS A 1 660 ? -3.396 -17.107 -3.769 1.00 95.00 660 CYS A CA 1
ATOM 4735 C C . CYS A 1 660 ? -3.515 -16.888 -2.245 1.00 95.00 660 CYS A C 1
ATOM 4737 O O . CYS A 1 660 ? -3.393 -15.754 -1.804 1.00 95.00 660 CYS A O 1
ATOM 4739 N N . PRO A 1 661 ? -3.530 -17.954 -1.412 1.00 94.31 661 PRO A N 1
ATOM 4740 C CA . PRO A 1 661 ? -3.833 -17.904 0.035 1.00 94.31 661 PRO A CA 1
ATOM 4741 C C . PRO A 1 661 ? -3.011 -16.962 0.929 1.00 94.31 661 PRO A C 1
ATOM 4743 O O . PRO A 1 661 ? -3.181 -16.964 2.144 1.00 94.31 661 PRO A O 1
ATOM 4746 N N . PHE A 1 662 ? -1.995 -16.290 0.403 1.00 94.12 662 PHE A N 1
ATOM 4747 C CA . PHE A 1 662 ? -1.098 -15.422 1.159 1.00 94.12 662 PHE A CA 1
ATOM 4748 C C . PHE A 1 662 ? -0.929 -14.038 0.516 1.00 94.12 662 PHE A C 1
ATOM 4750 O O . PHE A 1 662 ? -0.125 -13.244 1.021 1.00 94.12 662 PHE A O 1
ATOM 4757 N N . ASN A 1 663 ? -1.650 -13.751 -0.568 1.00 94.44 663 ASN A N 1
ATOM 4758 C CA . ASN A 1 663 ? -1.501 -12.560 -1.384 1.00 94.44 663 ASN A CA 1
ATOM 4759 C C . ASN A 1 663 ? -2.879 -12.044 -1.826 1.00 94.44 663 ASN A C 1
ATOM 4761 O O . ASN A 1 663 ? -3.421 -12.552 -2.797 1.00 94.44 663 ASN A O 1
ATOM 4765 N N . ASP A 1 664 ? -3.332 -10.953 -1.197 1.00 94.38 664 ASP A N 1
ATOM 4766 C CA . ASP A 1 664 ? -4.649 -10.340 -1.424 1.00 94.38 664 ASP A CA 1
ATOM 4767 C C . ASP A 1 664 ? -5.028 -10.214 -2.911 1.00 94.38 664 ASP A C 1
ATOM 4769 O O . ASP A 1 664 ? -4.412 -9.457 -3.673 1.00 94.38 664 ASP A O 1
ATOM 4773 N N . ASN A 1 665 ? -6.040 -10.985 -3.305 1.00 94.19 665 ASN A N 1
ATOM 4774 C CA . ASN A 1 665 ? -6.454 -11.214 -4.682 1.00 94.19 665 ASN A CA 1
ATOM 4775 C C . ASN A 1 665 ? -7.975 -11.419 -4.797 1.00 94.19 665 ASN A C 1
ATOM 4777 O O . ASN A 1 665 ? -8.398 -12.268 -5.575 1.00 94.19 665 ASN A O 1
ATOM 4781 N N . GLU A 1 666 ? -8.799 -10.579 -4.153 1.00 92.94 666 GLU A N 1
ATOM 4782 C CA . GLU A 1 666 ? -10.283 -10.673 -4.099 1.00 92.94 666 GLU A CA 1
ATOM 4783 C C . GLU A 1 666 ? -10.978 -11.083 -5.430 1.00 92.94 666 GLU A C 1
ATOM 4785 O O . GLU A 1 666 ? -12.037 -11.714 -5.442 1.00 92.94 666 GLU A O 1
ATOM 4790 N N . SER A 1 667 ? -10.404 -10.723 -6.586 1.00 92.62 667 SER A N 1
ATOM 4791 C CA . SER A 1 667 ? -10.910 -11.099 -7.917 1.00 92.62 667 SER A CA 1
ATOM 4792 C C . SER A 1 667 ? -10.779 -12.585 -8.293 1.00 92.62 667 SER A C 1
ATOM 4794 O O . SER A 1 667 ? -11.479 -13.027 -9.206 1.00 92.62 667 SER A O 1
ATOM 4796 N N . GLN A 1 668 ? -9.885 -13.331 -7.636 1.00 94.12 668 GLN A N 1
ATOM 4797 C CA . GLN A 1 668 ? -9.466 -14.696 -7.973 1.00 94.12 668 GLN A CA 1
ATOM 4798 C C . GLN A 1 668 ? -9.112 -14.889 -9.457 1.00 94.12 668 GLN A C 1
ATOM 4800 O O . GLN A 1 668 ? -9.407 -15.939 -10.031 1.00 94.12 668 GLN A O 1
ATOM 4805 N N . LEU A 1 669 ? -8.527 -13.874 -10.101 1.00 95.62 669 LEU A N 1
ATOM 4806 C CA . LEU A 1 669 ? -8.120 -13.978 -11.500 1.00 95.62 669 LEU A CA 1
ATOM 4807 C C . LEU A 1 669 ? -7.010 -15.032 -11.653 1.00 95.62 669 LEU A C 1
ATOM 4809 O O . LEU A 1 669 ? -6.127 -15.123 -10.804 1.00 95.62 669 LEU A O 1
ATOM 4813 N N . ASP A 1 670 ? -7.135 -15.851 -12.692 1.00 94.38 670 ASP A N 1
ATOM 4814 C CA . ASP A 1 670 ? -6.251 -16.963 -13.064 1.00 94.38 670 ASP A CA 1
ATOM 4815 C C . ASP A 1 670 ? -6.286 -17.029 -14.598 1.00 94.38 670 ASP A C 1
ATOM 4817 O O . ASP A 1 670 ? -7.211 -17.602 -15.193 1.00 94.38 670 ASP A O 1
ATOM 4821 N N . THR A 1 671 ? -5.383 -16.280 -15.228 1.00 95.25 671 THR A N 1
ATOM 4822 C CA . THR A 1 671 ? -5.393 -15.985 -16.666 1.00 95.25 671 THR A CA 1
ATOM 4823 C C . THR A 1 671 ? -5.074 -17.224 -17.507 1.00 95.25 671 THR A C 1
ATOM 4825 O O . THR A 1 671 ? -5.698 -17.436 -18.555 1.00 95.25 671 THR A O 1
ATOM 4828 N N . ASP A 1 672 ? -4.185 -18.095 -17.034 1.00 92.75 672 ASP A N 1
ATOM 4829 C CA . ASP A 1 672 ? -3.761 -19.307 -17.738 1.00 92.75 672 ASP A CA 1
ATOM 4830 C C . ASP A 1 672 ? -4.446 -20.610 -17.262 1.00 92.75 672 ASP A C 1
ATOM 4832 O O . ASP A 1 672 ? -4.286 -21.674 -17.882 1.00 92.75 672 ASP A O 1
ATOM 4836 N N . ALA A 1 673 ? -5.299 -20.508 -16.239 1.00 94.25 673 ALA A N 1
ATOM 4837 C CA . ALA A 1 673 ? -6.128 -21.563 -15.664 1.00 94.25 673 ALA A CA 1
ATOM 4838 C C . ALA A 1 673 ? -5.340 -22.717 -15.017 1.00 94.25 673 ALA A C 1
ATOM 4840 O O . ALA A 1 673 ? -5.756 -23.889 -15.096 1.00 94.25 673 ALA A O 1
ATOM 4841 N N . ASP A 1 674 ? -4.213 -22.421 -14.372 1.00 93.62 674 ASP A N 1
ATOM 4842 C CA . ASP A 1 674 ? -3.358 -23.417 -13.729 1.00 93.62 674 ASP A CA 1
ATOM 4843 C C . ASP A 1 674 ? -3.673 -23.684 -12.236 1.00 93.62 674 ASP A C 1
ATOM 4845 O O . ASP A 1 674 ? -3.191 -24.681 -11.669 1.00 93.62 674 ASP A O 1
ATOM 4849 N N . GLN A 1 675 ? -4.611 -22.909 -11.667 1.00 92.94 675 GLN A N 1
ATOM 4850 C CA . GLN A 1 675 ? -5.050 -22.860 -10.261 1.00 92.94 675 GLN A CA 1
ATOM 4851 C C . GLN A 1 675 ? -4.162 -22.042 -9.311 1.00 92.94 675 GLN A C 1
ATOM 4853 O O . GLN A 1 675 ? -4.357 -22.133 -8.094 1.00 92.94 675 GLN A O 1
ATOM 4858 N N . VAL A 1 676 ? -3.214 -21.271 -9.823 1.00 94.69 676 VAL A N 1
ATOM 4859 C CA . VAL A 1 676 ? -2.490 -20.223 -9.107 1.00 94.69 676 VAL A CA 1
ATOM 4860 C C . VAL A 1 676 ? -3.024 -18.889 -9.619 1.00 94.69 676 VAL A C 1
ATOM 4862 O O . VAL A 1 676 ? -3.233 -18.715 -10.808 1.00 94.69 676 VAL A O 1
ATOM 4865 N N . GLY A 1 677 ? -3.371 -17.970 -8.721 1.00 95.19 677 GLY A N 1
ATOM 4866 C CA . GLY A 1 677 ? -3.907 -16.681 -9.162 1.00 95.19 677 GLY A CA 1
ATOM 4867 C C . GLY A 1 677 ? -2.814 -15.755 -9.690 1.00 95.19 677 GLY A C 1
ATOM 4868 O O . GLY A 1 677 ? -1.694 -15.773 -9.182 1.00 95.19 677 GLY A O 1
ATOM 4869 N N . ASP A 1 678 ? -3.165 -14.860 -10.614 1.00 94.12 678 ASP A N 1
ATOM 4870 C CA . ASP A 1 678 ? -2.226 -13.935 -11.275 1.00 94.12 678 ASP A CA 1
ATOM 4871 C C . ASP A 1 678 ? -1.359 -13.128 -10.288 1.00 94.12 678 ASP A C 1
ATOM 4873 O O . ASP A 1 678 ? -0.231 -12.749 -10.585 1.00 94.12 678 ASP A O 1
ATOM 4877 N N . VAL A 1 679 ? -1.878 -12.845 -9.087 1.00 94.62 679 VAL A N 1
ATOM 4878 C CA . VAL A 1 679 ? -1.179 -12.067 -8.046 1.00 94.62 679 VAL A CA 1
ATOM 4879 C C . VAL A 1 679 ? 0.011 -12.828 -7.443 1.00 94.62 679 VAL A C 1
ATOM 4881 O O . VAL A 1 679 ? 0.954 -12.210 -6.940 1.00 94.62 679 VAL A O 1
ATOM 4884 N N . CYS A 1 680 ? -0.035 -14.158 -7.443 1.00 92.69 680 CYS A N 1
ATOM 4885 C CA . CYS A 1 680 ? 0.990 -15.026 -6.869 1.00 92.69 680 CYS A CA 1
ATOM 4886 C C . CYS A 1 680 ? 1.612 -15.987 -7.889 1.00 92.69 680 CYS A C 1
ATOM 4888 O O . CYS A 1 680 ? 2.423 -16.830 -7.496 1.00 92.69 680 CYS A O 1
ATOM 4890 N N . ASP A 1 681 ? 1.244 -15.843 -9.159 1.00 94.81 681 ASP A N 1
ATOM 4891 C CA . ASP A 1 681 ? 1.783 -16.601 -10.269 1.00 94.81 681 ASP A CA 1
ATOM 4892 C C . ASP A 1 681 ? 3.031 -15.913 -10.834 1.00 94.81 681 ASP A C 1
ATOM 4894 O O . ASP A 1 681 ? 3.002 -14.751 -11.241 1.00 94.81 681 ASP A O 1
ATOM 4898 N N . ASN A 1 682 ? 4.154 -16.626 -10.848 1.00 93.25 682 ASN A N 1
ATOM 4899 C CA . ASN A 1 682 ? 5.382 -16.165 -11.485 1.00 93.25 682 ASN A CA 1
ATOM 4900 C C . ASN A 1 682 ? 5.428 -16.447 -13.000 1.00 93.25 682 ASN A C 1
ATOM 4902 O O . ASN A 1 682 ? 6.449 -16.164 -13.623 1.00 93.25 682 ASN A O 1
ATOM 4906 N N . CYS A 1 683 ? 4.350 -16.979 -13.584 1.00 94.44 683 CYS A N 1
ATOM 4907 C CA . CYS A 1 683 ? 4.079 -17.057 -15.019 1.00 94.44 683 CYS A CA 1
ATOM 4908 C C . CYS A 1 683 ? 2.577 -16.865 -15.345 1.00 94.44 683 CYS A C 1
ATOM 4910 O O . CYS A 1 683 ? 1.975 -17.792 -15.872 1.00 94.44 683 CYS A O 1
ATOM 4912 N N . PRO A 1 684 ? 1.989 -15.664 -15.164 1.00 93.12 684 PRO A N 1
ATOM 4913 C CA . PRO A 1 684 ? 0.531 -15.445 -15.262 1.00 93.12 684 PRO A CA 1
ATOM 4914 C C . PRO A 1 684 ? -0.140 -15.873 -16.582 1.00 93.12 684 PRO A C 1
ATOM 4916 O O . PRO A 1 684 ? -1.343 -16.116 -16.635 1.00 93.12 684 PRO A O 1
ATOM 4919 N N . ASP A 1 685 ? 0.633 -15.927 -17.670 1.00 93.62 685 ASP A N 1
ATOM 4920 C CA . ASP A 1 685 ? 0.161 -16.300 -19.007 1.00 93.62 685 ASP A CA 1
ATOM 4921 C C . ASP A 1 685 ? 0.577 -17.730 -19.417 1.00 93.62 685 ASP A C 1
ATOM 4923 O O . ASP A 1 685 ? 0.409 -18.130 -20.576 1.00 93.62 685 ASP A O 1
ATOM 4927 N N . SER A 1 686 ? 1.213 -18.508 -18.536 1.00 93.06 686 SER A N 1
ATOM 4928 C CA . SER A 1 686 ? 1.839 -19.790 -18.879 1.00 93.06 686 SER A CA 1
ATOM 4929 C C . SER A 1 686 ? 1.817 -20.809 -17.742 1.00 93.06 686 SER A C 1
ATOM 4931 O O . SER A 1 686 ? 2.753 -20.898 -16.949 1.00 93.06 686 SER A O 1
ATOM 4933 N N . ALA A 1 687 ? 0.828 -21.707 -17.822 1.00 93.56 687 ALA A N 1
ATOM 4934 C CA . ALA A 1 687 ? 0.485 -22.648 -16.760 1.00 93.56 687 ALA A CA 1
ATOM 4935 C C . ALA A 1 687 ? 1.687 -23.394 -16.167 1.00 93.56 687 ALA A C 1
ATOM 4937 O O . ALA A 1 687 ? 2.323 -24.232 -16.829 1.00 93.56 687 ALA A O 1
ATOM 4938 N N . ASN A 1 688 ? 1.952 -23.167 -14.883 1.00 93.12 688 ASN A N 1
ATOM 4939 C CA . ASN A 1 688 ? 3.151 -23.638 -14.206 1.00 93.12 688 ASN A CA 1
ATOM 4940 C C . ASN A 1 688 ? 2.961 -24.012 -12.719 1.00 93.12 688 ASN A C 1
ATOM 4942 O O . ASN A 1 688 ? 3.961 -24.064 -12.008 1.00 93.12 688 ASN A O 1
ATOM 4946 N N . GLN A 1 689 ? 1.755 -24.393 -12.283 1.00 93.06 689 GLN A N 1
ATOM 4947 C CA . GLN A 1 689 ? 1.235 -24.741 -10.938 1.00 93.06 689 GLN A CA 1
ATOM 4948 C C . GLN A 1 689 ? 2.225 -25.043 -9.790 1.00 93.06 689 GLN A C 1
ATOM 4950 O O . GLN A 1 689 ? 1.951 -24.796 -8.617 1.00 93.06 689 GLN A O 1
ATOM 4955 N N . SER A 1 690 ? 3.360 -25.678 -10.071 1.00 91.31 690 SER A N 1
ATOM 4956 C CA . SER A 1 690 ? 4.450 -25.852 -9.110 1.00 91.31 690 SER A CA 1
ATOM 4957 C C . SER A 1 690 ? 5.220 -24.576 -8.751 1.00 91.31 690 SER A C 1
ATOM 4959 O O . SER A 1 690 ? 5.994 -24.654 -7.794 1.00 91.31 690 SER A O 1
ATOM 4961 N N . GLN A 1 691 ? 5.043 -23.476 -9.495 1.00 93.00 691 GLN A N 1
ATOM 4962 C CA . GLN A 1 691 ? 5.675 -22.173 -9.254 1.00 93.00 691 GLN A CA 1
ATOM 4963 C C . GLN A 1 691 ? 7.194 -22.320 -9.059 1.00 93.00 691 GLN A C 1
ATOM 4965 O O . GLN A 1 691 ? 7.781 -21.863 -8.077 1.00 93.00 691 GLN A O 1
ATOM 4970 N N . VAL A 1 692 ? 7.827 -23.110 -9.936 1.00 95.12 692 VAL A N 1
ATOM 4971 C CA . VAL A 1 692 ? 9.273 -23.353 -9.864 1.00 95.12 692 VAL A CA 1
ATOM 4972 C C . VAL A 1 692 ? 9.971 -22.164 -10.491 1.00 95.12 692 VAL A C 1
ATOM 4974 O O . VAL A 1 692 ? 9.694 -21.834 -11.634 1.00 95.12 692 VAL A O 1
ATOM 4977 N N . ASP A 1 693 ? 10.874 -21.575 -9.726 1.00 93.56 693 ASP A N 1
ATOM 4978 C CA . ASP A 1 693 ? 11.763 -20.491 -10.122 1.00 93.56 693 ASP A CA 1
ATOM 4979 C C . ASP A 1 693 ? 13.146 -20.859 -9.566 1.00 93.56 693 ASP A C 1
ATOM 4981 O O . ASP A 1 693 ? 13.382 -20.868 -8.346 1.00 93.56 693 ASP A O 1
ATOM 4985 N N . ALA A 1 694 ? 14.009 -21.373 -10.441 1.00 94.88 694 ALA A N 1
ATOM 4986 C CA . ALA A 1 694 ? 15.265 -21.991 -10.041 1.00 94.88 694 ALA A CA 1
ATOM 4987 C C . ALA A 1 694 ? 16.358 -20.977 -9.671 1.00 94.88 694 ALA A C 1
ATOM 4989 O O . ALA A 1 694 ? 17.264 -21.341 -8.903 1.00 94.88 694 ALA A O 1
ATOM 4990 N N . ASP A 1 695 ? 16.291 -19.745 -10.173 1.00 93.50 695 ASP A N 1
ATOM 4991 C CA . ASP A 1 695 ? 17.278 -18.691 -9.917 1.00 93.50 695 ASP A CA 1
ATOM 4992 C C . ASP A 1 695 ? 16.759 -17.507 -9.081 1.00 93.50 695 ASP A C 1
ATOM 4994 O O . ASP A 1 695 ? 17.575 -16.717 -8.590 1.00 93.50 695 ASP A O 1
ATOM 4998 N N . ALA A 1 696 ? 15.467 -17.514 -8.755 1.00 93.75 696 ALA A N 1
ATOM 4999 C CA . ALA A 1 696 ? 14.768 -16.596 -7.867 1.00 93.75 696 ALA A CA 1
ATOM 5000 C C . ALA A 1 696 ? 14.684 -15.154 -8.390 1.00 93.75 696 ALA A C 1
ATOM 5002 O O . ALA A 1 696 ? 14.876 -14.207 -7.612 1.00 93.75 696 ALA A O 1
ATOM 5003 N N . ASP A 1 697 ? 14.421 -14.981 -9.683 1.00 93.44 697 ASP A N 1
ATOM 5004 C CA . ASP A 1 697 ? 14.267 -13.672 -10.323 1.00 93.44 697 ASP A CA 1
ATOM 5005 C C . ASP A 1 697 ? 12.808 -13.190 -10.458 1.00 93.44 697 ASP A C 1
ATOM 5007 O O . ASP A 1 697 ? 12.574 -12.029 -10.808 1.00 93.44 697 ASP A O 1
ATOM 5011 N N . ASN A 1 698 ? 11.854 -14.017 -10.011 1.00 91.25 698 ASN A N 1
ATOM 5012 C CA . ASN A 1 698 ? 10.400 -13.836 -10.075 1.00 91.25 698 ASN A CA 1
ATOM 5013 C C . ASN A 1 698 ? 9.753 -14.090 -11.448 1.00 91.25 698 ASN A C 1
ATOM 5015 O O . ASN A 1 698 ? 8.565 -13.803 -11.585 1.00 91.25 698 ASN A O 1
ATOM 5019 N N . HIS A 1 699 ? 10.471 -14.661 -12.413 1.00 93.25 699 HIS A N 1
ATOM 5020 C CA . HIS A 1 699 ? 9.883 -15.394 -13.531 1.00 93.25 699 HIS A CA 1
ATOM 5021 C C . HIS A 1 699 ? 9.997 -16.899 -13.263 1.00 93.25 699 HIS A C 1
ATOM 5023 O O . HIS A 1 699 ? 11.020 -17.416 -12.825 1.00 93.25 699 HIS A O 1
ATOM 5029 N N . GLY A 1 700 ? 8.912 -17.641 -13.466 1.00 94.00 700 GLY A N 1
ATOM 5030 C CA . GLY A 1 700 ? 8.953 -19.093 -13.318 1.00 94.00 700 GLY A CA 1
ATOM 5031 C C . GLY A 1 700 ? 9.697 -19.758 -14.476 1.00 94.00 700 GLY A C 1
ATOM 5032 O O . GLY A 1 700 ? 9.580 -19.330 -15.619 1.00 94.00 700 GLY A O 1
ATOM 5033 N N . ASP A 1 701 ? 10.338 -20.906 -14.226 1.00 93.56 701 ASP A N 1
ATOM 5034 C CA . ASP A 1 701 ? 11.074 -21.712 -15.223 1.00 93.56 701 ASP A CA 1
ATOM 5035 C C . ASP A 1 701 ? 10.267 -21.995 -16.518 1.00 93.56 701 ASP A C 1
ATOM 5037 O O . ASP A 1 701 ? 10.832 -22.401 -17.536 1.00 93.56 701 ASP A O 1
ATOM 5041 N N . ALA A 1 702 ? 8.933 -21.904 -16.460 1.00 92.19 702 ALA A N 1
ATOM 5042 C CA . ALA A 1 702 ? 8.028 -22.135 -17.585 1.00 92.19 702 ALA A CA 1
ATOM 5043 C C . ALA A 1 702 ? 7.947 -20.957 -18.573 1.00 92.19 702 ALA A C 1
ATOM 5045 O O . ALA A 1 702 ? 7.694 -21.201 -19.754 1.00 92.19 702 ALA A O 1
ATOM 5046 N N . CYS A 1 703 ? 8.156 -19.730 -18.096 1.00 92.25 703 CYS A N 1
ATOM 5047 C CA . CYS A 1 703 ? 8.099 -18.486 -18.864 1.00 92.25 703 CYS A CA 1
ATOM 5048 C C . CYS A 1 703 ? 9.426 -17.707 -18.846 1.00 92.25 703 CYS A C 1
ATOM 5050 O O . CYS A 1 703 ? 9.533 -16.696 -19.527 1.00 92.25 703 CYS A O 1
ATOM 5052 N N . ASP A 1 704 ? 10.426 -18.195 -18.112 1.00 94.88 704 ASP A N 1
ATOM 5053 C CA . ASP A 1 704 ? 11.763 -17.621 -18.039 1.00 94.88 704 ASP A CA 1
ATOM 5054 C C . ASP A 1 704 ? 12.623 -18.013 -19.262 1.00 94.88 704 ASP A C 1
ATOM 5056 O O . ASP A 1 704 ? 12.833 -19.198 -19.562 1.00 94.88 704 ASP A O 1
ATOM 5060 N N . ASN A 1 705 ? 13.139 -17.019 -19.987 1.00 93.50 705 ASN A N 1
ATOM 5061 C CA . ASN A 1 705 ? 14.056 -17.199 -21.113 1.00 93.50 705 ASN A CA 1
ATOM 5062 C C . ASN A 1 705 ? 15.509 -17.498 -20.677 1.00 93.50 705 ASN A C 1
ATOM 5064 O O . ASN A 1 705 ? 16.312 -17.973 -21.494 1.00 93.50 705 ASN A O 1
ATOM 5068 N N . CYS A 1 706 ? 15.820 -17.363 -19.384 1.00 94.75 706 CYS A N 1
ATOM 5069 C CA . CYS A 1 706 ? 17.051 -17.791 -18.729 1.00 94.75 706 CYS A CA 1
ATOM 5070 C C . CYS A 1 706 ? 16.825 -18.531 -17.390 1.00 94.75 706 CYS A C 1
ATOM 5072 O O . CYS A 1 706 ? 17.428 -18.135 -16.399 1.00 94.75 706 CYS A O 1
ATOM 5074 N N . PRO A 1 707 ? 16.215 -19.743 -17.378 1.00 93.56 707 PRO A N 1
ATOM 5075 C CA . PRO A 1 707 ? 15.774 -20.480 -16.171 1.00 93.56 707 PRO A CA 1
ATOM 5076 C C . PRO A 1 707 ? 16.805 -20.806 -15.082 1.00 93.56 707 PRO A C 1
ATOM 5078 O O . PRO A 1 707 ? 16.535 -21.606 -14.193 1.00 93.56 707 PRO A O 1
ATOM 5081 N N . GLN A 1 708 ? 18.069 -20.431 -15.241 1.00 93.75 708 GLN A N 1
ATOM 5082 C CA . GLN A 1 708 ? 19.158 -20.721 -14.308 1.00 93.75 708 GLN A CA 1
ATOM 5083 C C . GLN A 1 708 ? 20.005 -19.478 -14.000 1.00 93.75 708 GLN A C 1
ATOM 5085 O O . GLN A 1 708 ? 20.995 -19.598 -13.268 1.00 93.75 708 GLN A O 1
ATOM 5090 N N . THR A 1 709 ? 19.697 -18.336 -14.615 1.00 94.25 709 THR A N 1
ATOM 5091 C CA . THR A 1 709 ? 20.434 -17.081 -14.492 1.00 94.25 709 THR A CA 1
ATOM 5092 C C . THR A 1 709 ? 19.459 -15.914 -14.401 1.00 94.25 709 THR A C 1
ATOM 5094 O O . THR A 1 709 ? 19.007 -15.426 -15.423 1.00 94.25 709 THR A O 1
ATOM 5097 N N . ALA A 1 710 ? 19.279 -15.411 -13.180 1.00 94.62 710 ALA A N 1
ATOM 5098 C CA . ALA A 1 710 ? 18.325 -14.356 -12.878 1.00 94.62 710 ALA A CA 1
ATOM 5099 C C . ALA A 1 710 ? 18.407 -13.138 -13.819 1.00 94.62 710 ALA A C 1
ATOM 5101 O O . ALA A 1 710 ? 19.431 -12.440 -13.846 1.00 94.62 710 ALA A O 1
ATOM 5102 N N . ASN A 1 711 ? 17.298 -12.846 -14.492 1.00 93.81 711 ASN A N 1
ATOM 5103 C CA . ASN A 1 711 ? 17.053 -11.712 -15.378 1.00 93.81 711 ASN A CA 1
ATOM 5104 C C . ASN A 1 711 ? 15.571 -11.314 -15.341 1.00 93.81 711 ASN A C 1
ATOM 5106 O O . ASN A 1 711 ? 14.805 -11.516 -16.279 1.00 93.81 711 ASN A O 1
ATOM 5110 N N . ALA A 1 712 ? 15.182 -10.639 -14.262 1.00 92.25 712 ALA A N 1
ATOM 5111 C CA . ALA A 1 712 ? 13.804 -10.197 -14.059 1.00 92.25 712 ALA A CA 1
ATOM 5112 C C . ALA A 1 712 ? 13.234 -9.298 -15.183 1.00 92.25 712 ALA A C 1
ATOM 5114 O O . ALA A 1 712 ? 12.023 -9.103 -15.241 1.00 92.25 712 ALA A O 1
ATOM 5115 N N . ASP A 1 713 ? 14.083 -8.706 -16.032 1.00 92.88 713 ASP A N 1
ATOM 5116 C CA . ASP A 1 713 ? 13.681 -7.914 -17.200 1.00 92.88 713 ASP A CA 1
ATOM 5117 C C . ASP A 1 713 ? 13.382 -8.757 -18.448 1.00 92.88 713 ASP A C 1
ATOM 5119 O O . ASP A 1 713 ? 12.814 -8.224 -19.399 1.00 92.88 713 ASP A O 1
ATOM 5123 N N . GLN A 1 714 ? 13.752 -10.043 -18.441 1.00 93.62 714 GLN A N 1
ATOM 5124 C CA . GLN A 1 714 ? 13.566 -10.999 -19.533 1.00 93.62 714 GLN A CA 1
ATOM 5125 C C . GLN A 1 714 ? 14.048 -10.456 -20.888 1.00 93.62 714 GLN A C 1
ATOM 5127 O O . GLN A 1 714 ? 13.507 -10.811 -21.934 1.00 93.62 714 GLN A O 1
ATOM 5132 N N . ALA A 1 715 ? 15.075 -9.598 -20.879 1.00 94.94 715 ALA A N 1
ATOM 5133 C CA . ALA A 1 715 ? 15.606 -8.987 -22.093 1.00 94.94 715 ALA A CA 1
ATOM 5134 C C . ALA A 1 715 ? 16.087 -10.067 -23.076 1.00 94.94 715 ALA A C 1
ATOM 5136 O O . ALA A 1 715 ? 16.825 -10.966 -22.681 1.00 94.94 715 ALA A O 1
ATOM 5137 N N . ASP A 1 716 ? 15.643 -9.968 -24.328 1.00 93.06 716 ASP A N 1
ATOM 5138 C CA . ASP A 1 716 ? 15.952 -10.873 -25.443 1.00 93.06 716 ASP A CA 1
ATOM 5139 C C . ASP A 1 716 ? 16.044 -10.020 -26.719 1.00 93.06 716 ASP A C 1
ATOM 5141 O O . ASP A 1 716 ? 15.058 -9.798 -27.434 1.00 93.06 716 ASP A O 1
ATOM 5145 N N . ASN A 1 717 ? 17.218 -9.426 -26.939 1.00 94.38 717 ASN A N 1
ATOM 5146 C CA . ASN A 1 717 ? 17.427 -8.414 -27.976 1.00 94.38 717 ASN A CA 1
ATOM 5147 C C . ASN A 1 717 ? 17.274 -8.957 -29.402 1.00 94.38 717 ASN A C 1
ATOM 5149 O O . ASN A 1 717 ? 16.949 -8.192 -30.317 1.00 94.38 717 ASN A O 1
ATOM 5153 N N . ASP A 1 718 ? 17.513 -10.248 -29.617 1.00 91.12 718 ASP A N 1
ATOM 5154 C CA . ASP A 1 718 ? 17.418 -10.878 -30.933 1.00 91.12 718 ASP A CA 1
ATOM 5155 C C . ASP A 1 718 ? 16.178 -11.769 -31.120 1.00 91.12 718 ASP A C 1
ATOM 5157 O O . ASP A 1 718 ? 15.921 -12.245 -32.236 1.00 91.12 718 ASP A O 1
ATOM 5161 N N . SER A 1 719 ? 15.353 -11.876 -30.073 1.00 93.38 719 SER A N 1
ATOM 5162 C CA . SER A 1 719 ? 14.045 -12.531 -30.050 1.00 93.38 719 SER A CA 1
ATOM 5163 C C . SER A 1 719 ? 14.100 -14.014 -30.405 1.00 93.38 719 SER A C 1
ATOM 5165 O O . SER A 1 719 ? 13.205 -14.541 -31.084 1.00 93.38 719 SER A O 1
ATOM 5167 N N . ASP A 1 720 ? 15.158 -14.700 -29.986 1.00 92.12 720 ASP A N 1
ATOM 5168 C CA . ASP A 1 720 ? 15.319 -16.124 -30.239 1.00 92.12 720 ASP A CA 1
ATOM 5169 C C . ASP A 1 720 ? 14.740 -17.017 -29.122 1.00 92.12 720 ASP A C 1
ATOM 5171 O O . ASP A 1 720 ? 14.511 -18.213 -29.339 1.00 92.12 720 ASP A O 1
ATOM 5175 N N . GLY A 1 721 ? 14.400 -16.441 -27.965 1.00 91.81 721 GLY A N 1
ATOM 5176 C CA . GLY A 1 721 ? 13.908 -17.149 -26.786 1.00 91.81 721 GLY A CA 1
ATOM 5177 C C . GLY A 1 721 ? 14.995 -17.522 -25.768 1.00 91.81 721 GLY A C 1
ATOM 5178 O O . GLY A 1 721 ? 14.740 -18.360 -24.890 1.00 91.81 721 GLY A O 1
ATOM 5179 N N . LYS A 1 722 ? 16.198 -16.954 -25.878 1.00 93.56 722 LYS A N 1
ATOM 5180 C CA . LYS A 1 722 ? 17.259 -16.953 -24.867 1.00 93.56 722 LYS A CA 1
ATOM 5181 C C . LYS A 1 722 ? 17.476 -15.531 -24.380 1.00 93.56 722 LYS A C 1
ATOM 5183 O O . LYS A 1 722 ? 17.700 -14.633 -25.169 1.00 93.56 722 LYS A O 1
ATOM 5188 N N . GLY A 1 723 ? 17.407 -15.326 -23.068 1.00 94.75 723 GLY A N 1
ATOM 5189 C CA . GLY A 1 723 ? 17.631 -13.990 -22.527 1.00 94.75 723 GLY A CA 1
ATOM 5190 C C . GLY A 1 723 ? 19.096 -13.562 -22.630 1.00 94.75 723 GLY A C 1
ATOM 5191 O O . GLY A 1 723 ? 20.003 -14.380 -22.457 1.00 94.75 723 GLY A O 1
ATOM 5192 N N . ASP A 1 724 ? 19.332 -12.264 -22.813 1.00 93.50 724 ASP A N 1
ATOM 5193 C CA . ASP A 1 724 ? 20.646 -11.653 -23.056 1.00 93.50 724 ASP A CA 1
ATOM 5194 C C . ASP A 1 724 ? 21.724 -12.093 -22.042 1.00 93.50 724 ASP A C 1
ATOM 5196 O O . ASP A 1 724 ? 22.907 -12.194 -22.365 1.00 93.50 724 ASP A O 1
ATOM 5200 N N . VAL A 1 725 ? 21.343 -12.354 -20.784 1.00 93.19 725 VAL A N 1
ATOM 5201 C CA . VAL A 1 725 ? 22.286 -12.736 -19.714 1.00 93.19 725 VAL A CA 1
ATOM 5202 C C . VAL A 1 725 ? 22.777 -14.181 -19.805 1.00 93.19 725 VAL A C 1
ATOM 5204 O O . VAL A 1 725 ? 23.806 -14.517 -19.211 1.00 93.19 725 VAL A O 1
ATOM 5207 N N . CYS A 1 726 ? 22.022 -15.049 -20.478 1.00 92.00 726 CYS A N 1
ATOM 5208 C CA . CYS A 1 726 ? 22.344 -16.458 -20.678 1.00 92.00 726 CYS A CA 1
ATOM 5209 C C . CYS A 1 726 ? 22.498 -16.819 -22.158 1.00 92.00 726 CYS A C 1
ATOM 5211 O O . CYS A 1 726 ? 22.621 -18.005 -22.479 1.00 92.00 726 CYS A O 1
ATOM 5213 N N . ASP A 1 727 ? 22.515 -15.801 -23.013 1.00 94.25 727 ASP A N 1
ATOM 5214 C CA . ASP A 1 727 ? 22.756 -15.891 -24.434 1.00 94.25 727 ASP A CA 1
ATOM 5215 C C . ASP A 1 727 ? 24.239 -15.627 -24.741 1.00 94.25 727 ASP A C 1
ATOM 5217 O O . ASP A 1 727 ? 24.816 -14.606 -24.361 1.00 94.25 727 ASP A O 1
ATOM 5221 N N . ASN A 1 728 ? 24.889 -16.575 -25.411 1.00 92.38 728 ASN A N 1
ATOM 5222 C CA . ASN A 1 728 ? 26.257 -16.418 -25.892 1.00 92.38 728 ASN A CA 1
ATOM 5223 C C . ASN A 1 728 ? 26.356 -15.665 -27.233 1.00 92.38 728 ASN A C 1
ATOM 5225 O O . ASN A 1 728 ? 27.474 -15.415 -27.685 1.00 92.38 728 ASN A O 1
ATOM 5229 N N . CYS A 1 729 ? 25.229 -15.263 -27.833 1.00 93.75 729 CYS A N 1
ATOM 5230 C CA . CYS A 1 729 ? 25.120 -14.322 -28.945 1.00 93.75 729 CYS A CA 1
ATOM 5231 C C . CYS A 1 729 ? 23.936 -13.330 -28.807 1.00 93.75 729 CYS A C 1
ATOM 5233 O O . CYS A 1 729 ? 23.129 -13.277 -29.725 1.00 93.75 729 CYS A O 1
ATOM 5235 N N . PRO A 1 730 ? 23.919 -12.406 -27.818 1.00 92.44 730 PRO A N 1
ATOM 5236 C CA . PRO A 1 730 ? 22.771 -11.521 -27.498 1.00 92.44 730 PRO A CA 1
ATOM 5237 C C . PRO A 1 730 ? 22.241 -10.589 -28.605 1.00 92.44 730 PRO A C 1
ATOM 5239 O O . PRO A 1 730 ? 21.348 -9.779 -28.384 1.00 92.44 730 PRO A O 1
ATOM 5242 N N . ALA A 1 731 ? 22.879 -10.576 -29.772 1.00 91.94 731 ALA A N 1
ATOM 5243 C CA . ALA A 1 731 ? 22.500 -9.749 -30.912 1.00 91.94 731 ALA A CA 1
ATOM 5244 C C . ALA A 1 731 ? 22.230 -10.577 -32.181 1.00 91.94 731 ALA A C 1
ATOM 5246 O O . ALA A 1 731 ? 21.953 -9.998 -33.237 1.00 91.94 731 ALA A O 1
ATOM 5247 N N . ILE A 1 732 ? 22.396 -11.905 -32.133 1.00 92.19 732 ILE A N 1
ATOM 5248 C CA . ILE A 1 732 ? 22.286 -12.801 -33.285 1.00 92.19 732 ILE A CA 1
ATOM 5249 C C . ILE A 1 732 ? 21.657 -14.128 -32.854 1.00 92.19 732 ILE A C 1
ATOM 5251 O O . ILE A 1 732 ? 22.362 -15.034 -32.410 1.00 92.19 732 ILE A O 1
ATOM 5255 N N . ALA A 1 733 ? 20.377 -14.278 -33.202 1.00 93.06 733 ALA A N 1
ATOM 5256 C CA . ALA A 1 733 ? 19.557 -15.426 -32.844 1.00 93.06 733 ALA A CA 1
ATOM 5257 C C . ALA A 1 733 ? 20.255 -16.780 -33.072 1.00 93.06 733 ALA A C 1
ATOM 5259 O O . ALA A 1 733 ? 20.552 -17.180 -34.211 1.00 93.06 733 ALA A O 1
ATOM 5260 N N . ASN A 1 734 ? 20.456 -17.522 -31.988 1.00 92.31 734 ASN A N 1
ATOM 5261 C CA . ASN A 1 734 ? 21.118 -18.815 -31.925 1.00 92.31 734 ASN A CA 1
ATOM 5262 C C . ASN A 1 734 ? 20.579 -19.720 -30.797 1.00 92.31 734 ASN A C 1
ATOM 5264 O O . ASN A 1 734 ? 21.339 -20.302 -30.037 1.00 92.31 734 ASN A O 1
ATOM 5268 N N . THR A 1 735 ? 19.269 -19.948 -30.751 1.00 91.75 735 THR A N 1
ATOM 5269 C CA . THR A 1 735 ? 18.555 -20.858 -29.819 1.00 91.75 735 THR A CA 1
ATOM 5270 C C . THR A 1 735 ? 19.257 -22.136 -29.323 1.00 91.75 735 THR A C 1
ATOM 5272 O O . THR A 1 735 ? 18.902 -22.653 -28.259 1.00 91.75 735 THR A O 1
ATOM 5275 N N . ASP A 1 736 ? 20.183 -22.729 -30.086 1.00 92.00 736 ASP A N 1
ATOM 5276 C CA . ASP A 1 736 ? 20.948 -23.911 -29.674 1.00 92.00 736 ASP A CA 1
ATOM 5277 C C . ASP A 1 736 ? 22.183 -23.618 -28.805 1.00 92.00 736 ASP A C 1
ATOM 5279 O O . ASP A 1 736 ? 22.735 -24.566 -28.233 1.00 92.00 736 ASP A O 1
ATOM 5283 N N . GLN A 1 737 ? 22.563 -22.345 -28.671 1.00 92.19 737 GLN A N 1
ATOM 5284 C CA . GLN A 1 737 ? 23.650 -21.825 -27.844 1.00 92.19 737 GLN A CA 1
ATOM 5285 C C . GLN A 1 737 ? 24.962 -22.578 -28.102 1.00 92.19 737 GLN A C 1
ATOM 5287 O O . GLN A 1 737 ? 25.691 -22.956 -27.181 1.00 92.19 737 GLN A O 1
ATOM 5292 N N . ALA A 1 738 ? 25.225 -22.898 -29.373 1.00 94.44 738 ALA A N 1
ATOM 5293 C CA . ALA A 1 738 ? 26.425 -23.620 -29.772 1.00 94.44 738 ALA A CA 1
ATOM 5294 C C . ALA A 1 738 ? 27.683 -22.776 -29.513 1.00 94.44 738 ALA A C 1
ATOM 5296 O O . ALA A 1 738 ? 27.750 -21.630 -29.938 1.00 94.44 738 ALA A O 1
ATOM 5297 N N . ASP A 1 739 ? 28.665 -23.369 -28.839 1.00 92.94 739 ASP A N 1
ATOM 5298 C CA . ASP A 1 739 ? 29.987 -22.802 -28.548 1.00 92.94 739 ASP A CA 1
ATOM 5299 C C . ASP A 1 739 ? 31.004 -23.945 -28.719 1.00 92.94 739 ASP A C 1
ATOM 5301 O O . ASP A 1 739 ? 31.033 -24.911 -27.943 1.00 92.94 739 ASP A O 1
ATOM 5305 N N . ALA A 1 740 ? 31.732 -23.941 -29.834 1.00 93.81 740 ALA A N 1
ATOM 5306 C CA . ALA A 1 740 ? 32.575 -25.056 -30.248 1.00 93.81 740 ALA A CA 1
ATOM 5307 C C . ALA A 1 740 ? 33.937 -25.101 -29.545 1.00 93.81 740 ALA A C 1
ATOM 5309 O O . ALA A 1 740 ? 34.567 -26.176 -29.529 1.00 93.81 740 ALA A O 1
ATOM 5310 N N . ASP A 1 741 ? 34.410 -23.984 -28.999 1.00 91.94 741 ASP A N 1
ATOM 5311 C CA . ASP A 1 741 ? 35.722 -23.873 -28.365 1.00 91.94 741 ASP A CA 1
ATOM 5312 C C . ASP A 1 741 ? 35.700 -23.457 -26.881 1.00 91.94 741 ASP A C 1
ATOM 5314 O O . ASP A 1 741 ? 36.761 -23.440 -26.240 1.00 91.94 741 ASP A O 1
ATOM 5318 N N . ASP A 1 742 ? 34.495 -23.359 -26.315 1.00 93.06 742 ASP A N 1
ATOM 5319 C CA . ASP A 1 742 ? 34.165 -23.116 -24.910 1.00 93.06 742 ASP A CA 1
ATOM 5320 C C . ASP A 1 742 ? 34.664 -21.745 -24.407 1.00 93.06 742 ASP A C 1
ATOM 5322 O O . ASP A 1 742 ? 35.130 -21.631 -23.259 1.00 93.06 742 ASP A O 1
ATOM 5326 N N . ASP A 1 743 ? 34.626 -20.714 -25.253 1.00 92.06 743 ASP A N 1
ATOM 5327 C CA . ASP A 1 743 ? 35.074 -19.367 -24.901 1.00 92.06 743 ASP A CA 1
ATOM 5328 C C . ASP A 1 743 ? 33.953 -18.443 -24.385 1.00 92.06 743 ASP A C 1
ATOM 5330 O O . ASP A 1 743 ? 34.264 -17.447 -23.732 1.00 92.06 743 ASP A O 1
ATOM 5334 N N . GLN A 1 744 ? 32.685 -18.866 -24.459 1.00 91.25 744 GLN A N 1
ATOM 5335 C CA . GLN A 1 744 ? 31.458 -18.126 -24.101 1.00 91.25 744 GLN A CA 1
ATOM 5336 C C . GLN A 1 744 ? 30.934 -17.153 -25.167 1.00 91.25 744 GLN A C 1
ATOM 5338 O O . GLN A 1 744 ? 29.992 -16.419 -24.871 1.00 91.25 744 GLN A O 1
ATOM 5343 N N . ILE A 1 745 ? 31.486 -17.149 -26.377 1.00 93.06 745 ILE A N 1
ATOM 5344 C CA . ILE A 1 745 ? 30.892 -16.513 -27.553 1.00 93.06 745 ILE A CA 1
ATOM 5345 C C . ILE A 1 745 ? 30.312 -17.623 -28.436 1.00 93.06 745 ILE A C 1
ATOM 5347 O O . ILE A 1 745 ? 30.932 -18.661 -28.649 1.00 93.06 745 ILE A O 1
ATOM 5351 N N . GLY A 1 746 ? 29.074 -17.467 -28.900 1.00 93.50 746 GLY A N 1
ATOM 5352 C CA . GLY A 1 746 ? 28.429 -18.508 -29.695 1.00 93.50 746 GLY A CA 1
ATOM 5353 C C . GLY A 1 746 ? 28.970 -18.584 -31.125 1.00 93.50 746 GLY A C 1
ATOM 5354 O O . GLY A 1 746 ? 29.291 -17.571 -31.739 1.00 93.50 746 GLY A O 1
ATOM 5355 N N . ASP A 1 747 ? 28.974 -19.786 -31.709 1.00 92.38 747 ASP A N 1
ATOM 5356 C CA . ASP A 1 747 ? 29.556 -20.100 -33.029 1.00 92.38 747 ASP A CA 1
ATOM 5357 C C . ASP A 1 747 ? 29.105 -19.159 -34.167 1.00 92.38 747 ASP A C 1
ATOM 5359 O O . ASP A 1 747 ? 29.775 -19.056 -35.197 1.00 92.38 747 ASP A O 1
ATOM 5363 N N . VAL A 1 748 ? 27.919 -18.551 -34.046 1.00 91.69 748 VAL A N 1
ATOM 5364 C CA . VAL A 1 748 ? 27.347 -17.667 -35.074 1.00 91.69 748 VAL A CA 1
ATOM 5365 C C . VAL A 1 748 ? 27.783 -16.207 -34.945 1.00 91.69 748 VAL A C 1
ATOM 5367 O O . VAL A 1 748 ? 27.733 -15.492 -35.946 1.00 91.69 748 VAL A O 1
ATOM 5370 N N . CYS A 1 749 ? 28.187 -15.775 -33.750 1.00 91.31 749 CYS A N 1
ATOM 5371 C CA . CYS A 1 749 ? 28.694 -14.434 -33.461 1.00 91.31 749 CYS A CA 1
ATOM 5372 C C . CYS A 1 749 ? 30.199 -14.429 -33.139 1.00 91.31 749 CYS A C 1
ATOM 5374 O O . CYS A 1 749 ? 30.779 -13.357 -32.990 1.00 91.31 749 CYS A O 1
ATOM 5376 N N . ASP A 1 750 ? 30.823 -15.607 -33.089 1.00 93.69 750 ASP A N 1
ATOM 5377 C CA . ASP A 1 750 ? 32.256 -15.789 -32.918 1.00 93.69 750 ASP A CA 1
ATOM 5378 C C . ASP A 1 750 ? 33.001 -15.612 -34.254 1.00 93.69 750 ASP A C 1
ATOM 5380 O O . ASP A 1 750 ? 32.797 -16.352 -35.223 1.00 93.69 750 ASP A O 1
ATOM 5384 N N . ASN A 1 751 ? 33.891 -14.623 -34.325 1.00 91.12 751 ASN A N 1
ATOM 5385 C CA . ASN A 1 751 ? 34.754 -14.394 -35.483 1.00 91.12 751 ASN A CA 1
ATOM 5386 C C . ASN A 1 751 ? 35.953 -15.359 -35.548 1.00 91.12 751 ASN A C 1
ATOM 5388 O O . ASN A 1 751 ? 36.662 -15.390 -36.560 1.00 91.12 751 ASN A O 1
ATOM 5392 N N . CYS A 1 752 ? 36.131 -16.207 -34.530 1.00 92.81 752 CYS A N 1
ATOM 5393 C CA . CYS A 1 752 ? 37.039 -17.343 -34.520 1.00 92.81 752 CYS A CA 1
ATOM 5394 C C . CYS A 1 752 ? 36.425 -18.622 -33.903 1.00 92.81 752 CYS A C 1
ATOM 5396 O O . CYS A 1 752 ? 37.027 -19.160 -32.978 1.00 92.81 752 CYS A O 1
ATOM 5398 N N . PRO A 1 753 ? 35.421 -19.270 -34.551 1.00 91.62 753 PRO A N 1
ATOM 5399 C CA . PRO A 1 753 ? 34.607 -20.399 -34.025 1.00 91.62 753 PRO A CA 1
ATOM 5400 C C . PRO A 1 753 ? 35.325 -21.694 -33.599 1.00 91.62 753 PRO A C 1
ATOM 5402 O O . PRO A 1 753 ? 34.720 -22.756 -33.453 1.00 91.62 753 PRO A O 1
ATOM 5405 N N . ALA A 1 754 ? 36.649 -21.720 -33.610 1.00 91.75 754 ALA A N 1
ATOM 5406 C CA . ALA A 1 754 ? 37.453 -22.869 -33.221 1.00 91.75 754 ALA A CA 1
ATOM 5407 C C . ALA A 1 754 ? 38.709 -22.471 -32.428 1.00 91.75 754 ALA A C 1
ATOM 5409 O O . ALA A 1 754 ? 39.557 -23.341 -32.172 1.00 91.75 754 ALA A O 1
ATOM 5410 N N . THR A 1 755 ? 38.892 -21.180 -32.149 1.00 91.75 755 THR A N 1
ATOM 5411 C CA . THR A 1 755 ? 40.021 -20.623 -31.407 1.00 91.75 755 THR A CA 1
ATOM 5412 C C . THR A 1 755 ? 39.529 -19.583 -30.392 1.00 91.75 755 THR A C 1
ATOM 5414 O O . THR A 1 755 ? 39.287 -18.458 -30.805 1.00 91.75 755 THR A O 1
ATOM 5417 N N . PRO A 1 756 ? 39.567 -19.894 -29.080 1.00 93.19 756 PRO A N 1
ATOM 5418 C CA . PRO A 1 756 ? 39.002 -19.029 -28.046 1.00 93.19 756 PRO A CA 1
ATOM 5419 C C . PRO A 1 756 ? 39.547 -17.598 -28.075 1.00 93.19 756 PRO A C 1
ATOM 5421 O O . PRO A 1 756 ? 40.766 -17.405 -27.930 1.00 93.19 756 PRO A O 1
ATOM 5424 N N . ASN A 1 757 ? 38.658 -16.615 -28.196 1.00 90.88 757 ASN A N 1
ATOM 5425 C CA . ASN A 1 757 ? 38.937 -15.183 -28.247 1.00 90.88 757 ASN A CA 1
ATOM 5426 C C . ASN A 1 757 ? 37.732 -14.327 -27.799 1.00 90.88 757 ASN A C 1
ATOM 5428 O O . ASN A 1 757 ? 37.190 -13.530 -28.554 1.00 90.88 757 ASN A O 1
ATOM 5432 N N . ASN A 1 758 ? 37.384 -14.373 -26.513 1.00 90.50 758 ASN A N 1
ATOM 5433 C CA . ASN A 1 758 ? 36.304 -13.569 -25.916 1.00 90.50 758 ASN A CA 1
ATOM 5434 C C . ASN A 1 758 ? 36.269 -12.064 -26.260 1.00 90.50 758 ASN A C 1
ATOM 5436 O O . ASN A 1 758 ? 35.231 -11.434 -26.084 1.00 90.50 758 ASN A O 1
ATOM 5440 N N . ASP A 1 759 ? 37.399 -11.447 -26.621 1.00 90.06 759 ASP A N 1
ATOM 5441 C CA . ASP A 1 759 ? 37.453 -10.027 -26.989 1.00 90.06 759 ASP A CA 1
ATOM 5442 C C . ASP A 1 759 ? 36.973 -9.754 -28.418 1.00 90.06 759 ASP A C 1
ATOM 5444 O O . ASP A 1 759 ? 36.745 -8.592 -28.756 1.00 90.06 759 ASP A O 1
ATOM 5448 N N . GLN A 1 760 ? 36.821 -10.807 -29.228 1.00 91.38 760 GLN A N 1
ATOM 5449 C CA . GLN A 1 760 ? 36.332 -10.774 -30.602 1.00 91.38 760 GLN A CA 1
ATOM 5450 C C . GLN A 1 760 ? 37.063 -9.713 -31.439 1.00 91.38 760 GLN A C 1
ATOM 5452 O O . GLN A 1 760 ? 36.498 -9.106 -32.349 1.00 91.38 760 GLN A O 1
ATOM 5457 N N . ALA A 1 761 ? 38.344 -9.481 -31.125 1.00 92.00 761 ALA A N 1
ATOM 5458 C CA . ALA A 1 761 ? 39.152 -8.465 -31.779 1.00 92.00 761 ALA A CA 1
ATOM 5459 C C . ALA A 1 761 ? 39.329 -8.789 -33.269 1.00 92.00 761 ALA A C 1
ATOM 5461 O O . ALA A 1 761 ? 39.551 -9.941 -33.647 1.00 92.00 761 ALA A O 1
ATOM 5462 N N . ASN A 1 762 ? 39.197 -7.762 -34.103 1.00 89.62 762 ASN A N 1
ATOM 5463 C CA . ASN A 1 762 ? 39.312 -7.847 -35.553 1.00 89.62 762 ASN A CA 1
ATOM 5464 C C . ASN A 1 762 ? 39.857 -6.508 -36.072 1.00 89.62 762 ASN A C 1
ATOM 5466 O O . ASN A 1 762 ? 39.107 -5.559 -36.311 1.00 89.62 762 ASN A O 1
ATOM 5470 N N . ALA A 1 763 ? 41.180 -6.389 -36.119 1.00 89.38 763 ALA A N 1
ATOM 5471 C CA . ALA A 1 763 ? 41.874 -5.125 -36.326 1.00 89.38 763 ALA A CA 1
ATOM 5472 C C . ALA A 1 763 ? 41.731 -4.584 -37.756 1.00 89.38 763 ALA A C 1
ATOM 5474 O O . ALA A 1 763 ? 41.667 -3.365 -37.942 1.00 89.38 763 ALA A O 1
ATOM 5475 N N . ASP A 1 764 ? 41.663 -5.459 -38.760 1.00 86.44 764 ASP A N 1
ATOM 5476 C CA . ASP A 1 764 ? 41.503 -5.084 -40.169 1.00 86.44 764 ASP A CA 1
ATOM 5477 C C . ASP A 1 764 ? 40.051 -5.202 -40.682 1.00 86.44 764 ASP A C 1
ATOM 5479 O O . ASP A 1 764 ? 39.740 -4.743 -41.786 1.00 86.44 764 ASP A O 1
ATOM 5483 N N . ASN A 1 765 ? 39.134 -5.667 -39.825 1.00 87.50 765 ASN A N 1
ATOM 5484 C CA . ASN A 1 765 ? 37.694 -5.811 -40.059 1.00 87.50 765 ASN A CA 1
ATOM 5485 C C . ASN A 1 765 ? 37.343 -6.750 -41.225 1.00 87.50 765 ASN A C 1
ATOM 5487 O O . ASN A 1 765 ? 36.393 -6.477 -41.974 1.00 87.50 765 ASN A O 1
ATOM 5491 N N . ASP A 1 766 ? 38.099 -7.833 -41.406 1.00 87.44 766 ASP A N 1
ATOM 5492 C CA . ASP A 1 766 ? 37.758 -8.893 -42.354 1.00 87.44 766 ASP A CA 1
ATOM 5493 C C . ASP A 1 766 ? 36.840 -9.972 -41.720 1.00 87.44 766 ASP A C 1
ATOM 5495 O O . ASP A 1 766 ? 36.238 -9.745 -40.671 1.00 87.44 766 ASP A O 1
ATOM 5499 N N . ASP A 1 767 ? 36.596 -11.103 -42.390 1.00 86.44 767 ASP A N 1
ATOM 5500 C CA . ASP A 1 767 ? 35.679 -12.133 -41.863 1.00 86.44 767 ASP A CA 1
ATOM 5501 C C . ASP A 1 767 ? 36.294 -12.951 -40.697 1.00 86.44 767 ASP A C 1
ATOM 5503 O O . ASP A 1 767 ? 35.574 -13.717 -40.055 1.00 86.44 767 ASP A O 1
ATOM 5507 N N . ALA A 1 768 ? 37.606 -12.859 -40.456 1.00 88.81 768 ALA A N 1
ATOM 5508 C CA . ALA A 1 768 ? 38.335 -13.598 -39.431 1.00 88.81 768 ALA A CA 1
ATOM 5509 C C . ALA A 1 768 ? 38.778 -12.667 -38.291 1.00 88.81 768 ALA A C 1
ATOM 5511 O O . ALA A 1 768 ? 39.270 -11.571 -38.513 1.00 88.81 768 ALA A O 1
ATOM 5512 N N . GLY A 1 769 ? 38.632 -13.114 -37.043 1.00 91.06 769 GLY A N 1
ATOM 5513 C CA . GLY A 1 769 ? 39.192 -12.388 -35.902 1.00 91.06 769 GLY A CA 1
ATOM 5514 C C . GLY A 1 769 ? 40.711 -12.538 -35.792 1.00 91.06 769 GLY A C 1
ATOM 5515 O O . GLY A 1 769 ? 41.284 -13.554 -36.192 1.00 91.06 769 GLY A O 1
ATOM 5516 N N . ASP A 1 770 ? 41.361 -11.588 -35.122 1.00 90.19 770 ASP A N 1
ATOM 5517 C CA . ASP A 1 770 ? 42.821 -11.509 -34.932 1.00 90.19 770 ASP A CA 1
ATOM 5518 C C . ASP A 1 770 ? 43.447 -12.819 -34.399 1.00 90.19 770 ASP A C 1
ATOM 5520 O O . ASP A 1 770 ? 44.622 -13.132 -34.625 1.00 90.19 770 ASP A O 1
ATOM 5524 N N . ALA A 1 771 ? 42.676 -13.597 -33.630 1.00 88.62 771 ALA A N 1
ATOM 5525 C CA . ALA A 1 771 ? 43.124 -14.838 -33.002 1.00 88.62 771 ALA A CA 1
ATOM 5526 C C . ALA A 1 771 ? 43.267 -16.016 -33.984 1.00 88.62 771 ALA A C 1
ATOM 5528 O O . ALA A 1 771 ? 44.050 -16.941 -33.728 1.00 88.62 771 ALA A O 1
ATOM 5529 N N . CYS A 1 772 ? 42.529 -15.993 -35.094 1.00 89.81 772 CYS A N 1
ATOM 5530 C CA . CYS A 1 772 ? 42.476 -17.052 -36.101 1.00 89.81 772 CYS A CA 1
ATOM 5531 C C . CYS A 1 772 ? 42.728 -16.550 -37.527 1.00 89.81 772 CYS A C 1
ATOM 5533 O O . CYS A 1 772 ? 42.688 -17.350 -38.468 1.00 89.81 772 CYS A O 1
ATOM 5535 N N . ASP A 1 773 ? 43.014 -15.264 -37.674 1.00 90.31 773 ASP A N 1
ATOM 5536 C CA . ASP A 1 773 ? 43.325 -14.633 -38.936 1.00 90.31 773 ASP A CA 1
ATOM 5537 C C . ASP A 1 773 ? 44.759 -14.966 -39.392 1.00 90.31 773 ASP A C 1
ATOM 5539 O O . ASP A 1 773 ? 45.768 -14.751 -38.715 1.00 90.31 773 ASP A O 1
ATOM 5543 N N . ASP A 1 774 ? 44.842 -15.562 -40.581 1.00 90.00 774 ASP A N 1
ATOM 5544 C CA . ASP A 1 774 ? 46.099 -15.952 -41.210 1.00 90.00 774 ASP A CA 1
ATOM 5545 C C . ASP A 1 774 ? 46.887 -14.727 -41.726 1.00 90.00 774 ASP A C 1
ATOM 5547 O O . ASP A 1 774 ? 48.062 -14.895 -42.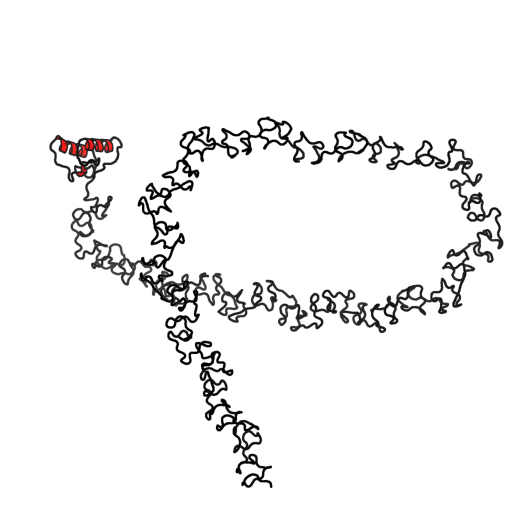101 1.00 90.00 774 ASP A O 1
ATOM 5551 N N . CYS A 1 775 ? 46.271 -13.542 -41.823 1.00 89.94 775 CYS A N 1
ATOM 5552 C CA . CYS A 1 775 ? 46.917 -12.300 -42.231 1.00 89.94 775 CYS A CA 1
ATOM 5553 C C . CYS A 1 775 ? 46.142 -11.028 -41.839 1.00 89.94 775 CYS A C 1
ATOM 5555 O O . CYS A 1 775 ? 45.487 -10.440 -42.693 1.00 89.94 775 CYS A O 1
ATOM 5557 N N . THR A 1 776 ? 46.372 -10.546 -40.619 1.00 91.31 776 THR A N 1
ATOM 5558 C CA . THR A 1 776 ? 45.842 -9.264 -40.143 1.00 91.31 776 THR A CA 1
ATOM 5559 C C . THR A 1 776 ? 46.597 -8.116 -40.800 1.00 91.31 776 THR A C 1
ATOM 5561 O O . THR A 1 776 ? 47.782 -7.930 -40.505 1.00 91.31 776 THR A O 1
ATOM 5564 N N . ASP A 1 777 ? 45.935 -7.396 -41.704 1.00 89.31 777 ASP A N 1
ATOM 5565 C CA . ASP A 1 777 ? 46.489 -6.406 -42.643 1.00 89.31 777 ASP A CA 1
ATOM 5566 C C . ASP A 1 777 ? 45.646 -5.114 -42.616 1.00 89.31 777 ASP A C 1
ATOM 5568 O O . ASP A 1 777 ? 44.762 -4.887 -43.448 1.00 89.31 777 ASP A O 1
ATOM 5572 N N . ILE A 1 778 ? 45.916 -4.256 -41.623 1.00 91.62 778 ILE A N 1
ATOM 5573 C CA . ILE A 1 778 ? 45.094 -3.072 -41.298 1.00 91.62 778 ILE A CA 1
ATOM 5574 C C . ILE A 1 778 ? 45.036 -2.074 -42.460 1.00 91.62 778 ILE A C 1
ATOM 5576 O O . ILE A 1 778 ? 43.999 -1.448 -42.707 1.00 91.62 778 ILE A O 1
ATOM 5580 N N . ASP A 1 779 ? 46.147 -1.883 -43.170 1.00 87.94 779 ASP A N 1
ATOM 5581 C CA . ASP A 1 779 ? 46.236 -0.900 -44.245 1.00 87.94 779 ASP A CA 1
ATOM 5582 C C . ASP A 1 779 ? 45.964 -1.483 -45.642 1.00 87.94 779 ASP A C 1
ATOM 5584 O O . ASP A 1 779 ? 45.798 -0.726 -46.610 1.00 87.94 779 ASP A O 1
ATOM 5588 N N . THR A 1 780 ? 45.784 -2.803 -45.729 1.00 89.50 780 THR A N 1
ATOM 5589 C CA . THR A 1 780 ? 45.403 -3.593 -46.906 1.00 89.50 780 THR A CA 1
ATOM 5590 C C . THR A 1 780 ? 46.444 -3.621 -48.030 1.00 89.50 780 THR A C 1
ATOM 5592 O O . THR A 1 780 ? 46.099 -3.721 -49.222 1.00 89.50 780 THR A O 1
ATOM 5595 N N . ASP A 1 781 ? 47.732 -3.508 -47.702 1.00 89.50 781 ASP A N 1
ATOM 5596 C CA . ASP A 1 781 ? 48.825 -3.526 -48.677 1.00 89.50 781 ASP A CA 1
ATOM 5597 C C . ASP A 1 781 ? 49.356 -4.934 -49.028 1.00 89.50 781 ASP A C 1
ATOM 5599 O O . ASP A 1 781 ? 50.102 -5.105 -50.012 1.00 89.50 781 ASP A O 1
ATOM 5603 N N . GLY A 1 782 ? 48.871 -5.954 -48.315 1.00 87.69 782 GLY A N 1
ATOM 5604 C CA . GLY A 1 782 ? 49.188 -7.367 -48.483 1.00 87.69 782 GLY A CA 1
ATOM 5605 C C . GLY A 1 782 ? 50.284 -7.893 -47.554 1.00 87.69 782 GLY A C 1
ATOM 5606 O O . GLY A 1 782 ? 50.783 -9.005 -47.806 1.00 87.69 782 GLY A O 1
ATOM 5607 N N . TYR A 1 783 ? 50.682 -7.119 -46.545 1.00 90.81 783 TYR A N 1
ATOM 5608 C CA . TYR A 1 783 ? 51.631 -7.488 -45.501 1.00 90.81 783 TYR A CA 1
ATOM 5609 C C . TYR A 1 783 ? 50.947 -7.457 -44.132 1.00 90.81 783 TYR A C 1
ATOM 5611 O O . TYR A 1 783 ? 50.106 -6.620 -43.859 1.00 90.81 783 TYR A O 1
ATOM 5619 N N . GLY A 1 784 ? 51.277 -8.424 -43.279 1.00 90.19 784 GLY A N 1
ATOM 5620 C CA . GLY A 1 784 ? 50.588 -8.584 -42.003 1.00 90.19 784 GLY A CA 1
ATOM 5621 C C . GLY A 1 784 ? 51.223 -7.741 -40.914 1.00 90.19 784 GLY A C 1
ATOM 5622 O O . GLY A 1 784 ? 52.442 -7.791 -40.725 1.00 90.19 784 GLY A O 1
ATOM 5623 N N . ASN A 1 785 ? 50.407 -7.052 -40.131 1.00 90.38 785 ASN A N 1
ATOM 5624 C CA . ASN A 1 785 ? 50.846 -6.266 -38.992 1.00 90.38 785 ASN A CA 1
ATOM 5625 C C . ASN A 1 785 ? 51.717 -7.127 -38.038 1.00 90.38 785 ASN A C 1
ATOM 5627 O O . ASN A 1 785 ? 51.359 -8.260 -37.686 1.00 90.38 785 ASN A O 1
ATOM 5631 N N . PRO A 1 786 ? 52.891 -6.649 -37.590 1.00 87.31 786 PRO A N 1
ATOM 5632 C CA . PRO A 1 786 ? 53.736 -7.399 -36.670 1.00 87.31 786 PRO A CA 1
ATOM 5633 C C . PRO A 1 786 ? 53.085 -7.553 -35.293 1.00 87.31 786 PRO A C 1
ATOM 5635 O O . PRO A 1 786 ? 52.576 -6.597 -34.719 1.00 87.31 786 PRO A O 1
ATOM 5638 N N . GLY A 1 787 ? 53.197 -8.743 -34.701 1.00 83.44 787 GLY A N 1
ATOM 5639 C CA . GLY A 1 787 ? 52.735 -9.006 -33.331 1.00 83.44 787 GLY A CA 1
ATOM 5640 C C . GLY A 1 787 ? 51.508 -9.910 -33.234 1.00 83.44 787 GLY A C 1
ATOM 5641 O O . GLY A 1 787 ? 51.310 -10.511 -32.176 1.00 83.44 787 GLY A O 1
ATOM 5642 N N . TYR A 1 788 ? 50.777 -10.110 -34.332 1.00 85.50 788 TYR A N 1
ATOM 5643 C CA . TYR A 1 788 ? 49.697 -11.093 -34.415 1.00 85.50 788 TYR A CA 1
ATOM 5644 C C . TYR A 1 788 ? 50.271 -12.507 -34.557 1.00 85.50 788 TYR A C 1
ATOM 5646 O O . TYR A 1 788 ? 51.102 -12.796 -35.420 1.00 85.50 788 TYR A O 1
ATOM 5654 N N . ALA A 1 789 ? 49.886 -13.404 -33.646 1.00 78.50 789 ALA A N 1
ATOM 5655 C CA . ALA A 1 789 ? 50.483 -14.738 -33.544 1.00 78.50 789 ALA A CA 1
ATOM 5656 C C . ALA A 1 789 ? 50.017 -15.704 -34.649 1.00 78.50 789 ALA A C 1
ATOM 5658 O O . ALA A 1 789 ? 50.711 -16.695 -34.911 1.00 78.50 789 ALA A O 1
ATOM 5659 N N . ALA A 1 790 ? 48.858 -15.428 -35.252 1.00 83.06 790 ALA A N 1
ATOM 5660 C CA . ALA A 1 790 ? 48.259 -16.206 -36.330 1.00 83.06 790 ALA A CA 1
ATOM 5661 C C . ALA A 1 790 ? 48.789 -15.806 -37.723 1.00 83.06 790 ALA A C 1
ATOM 5663 O O . ALA A 1 790 ? 48.804 -16.654 -38.617 1.00 83.06 790 ALA A O 1
ATOM 5664 N N . ASN A 1 791 ? 49.382 -14.609 -37.864 1.00 86.94 791 ASN A N 1
ATOM 5665 C CA . ASN A 1 791 ? 49.935 -14.116 -39.126 1.00 86.94 791 ASN A CA 1
ATOM 5666 C C . ASN A 1 791 ? 50.899 -15.111 -39.791 1.00 86.94 791 ASN A C 1
ATOM 5668 O O . ASN A 1 791 ? 51.964 -15.483 -39.281 1.00 86.94 791 ASN A O 1
ATOM 5672 N N . THR A 1 792 ? 50.517 -15.535 -40.992 1.00 88.69 792 THR A N 1
ATOM 5673 C CA . THR A 1 792 ? 51.304 -16.384 -41.892 1.00 88.69 792 THR A CA 1
ATOM 5674 C C . THR A 1 792 ? 51.825 -15.629 -43.113 1.00 88.69 792 THR A C 1
ATOM 5676 O O . THR A 1 792 ? 52.700 -16.144 -43.828 1.00 88.69 792 THR A O 1
ATOM 5679 N N . CYS A 1 793 ? 51.309 -14.423 -43.358 1.00 87.25 793 CYS A N 1
ATOM 5680 C CA . CYS A 1 793 ? 51.828 -13.500 -44.355 1.00 87.25 793 CYS A CA 1
ATOM 5681 C C . CYS A 1 793 ? 53.121 -12.808 -43.874 1.00 87.25 793 CYS A C 1
ATOM 5683 O O . CYS A 1 793 ? 53.517 -12.952 -42.718 1.00 87.25 793 CYS A O 1
ATOM 5685 N N . PRO A 1 794 ? 53.892 -12.183 -44.783 1.00 88.88 794 PRO A N 1
ATOM 5686 C CA . PRO A 1 794 ? 55.119 -11.489 -44.402 1.00 88.88 794 PRO A CA 1
ATOM 5687 C C . PRO A 1 794 ? 54.815 -10.258 -43.539 1.00 88.88 794 PRO A C 1
ATOM 5689 O O . PRO A 1 794 ? 53.882 -9.536 -43.865 1.00 88.88 794 PRO A O 1
ATOM 5692 N N . ASP A 1 795 ? 55.633 -10.026 -42.508 1.00 90.75 795 ASP A N 1
ATOM 5693 C CA . ASP A 1 795 ? 55.508 -8.871 -41.607 1.00 90.75 795 ASP A CA 1
ATOM 569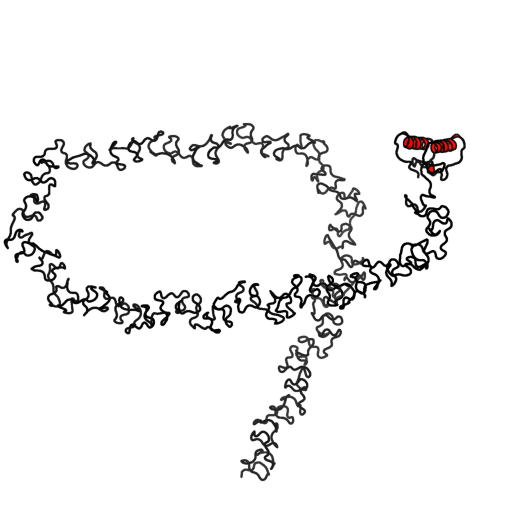4 C C . ASP A 1 795 ? 55.564 -7.540 -42.376 1.00 90.75 795 ASP A C 1
ATOM 5696 O O . ASP A 1 795 ? 56.448 -7.355 -43.224 1.00 90.75 795 ASP A O 1
ATOM 5700 N N . ASP A 1 796 ? 54.653 -6.636 -42.033 1.00 91.44 796 ASP A N 1
ATOM 5701 C CA . ASP A 1 796 ? 54.591 -5.260 -42.509 1.00 91.44 796 ASP A CA 1
ATOM 5702 C C . ASP A 1 796 ? 55.520 -4.350 -41.692 1.00 91.44 796 ASP A C 1
ATOM 5704 O O . ASP A 1 796 ? 55.508 -4.354 -40.459 1.00 91.44 796 ASP A O 1
ATOM 5708 N N . ASN A 1 797 ? 56.357 -3.573 -42.376 1.00 91.81 797 ASN A N 1
ATOM 5709 C CA . ASN A 1 797 ? 57.212 -2.576 -41.746 1.00 91.81 797 ASN A CA 1
ATOM 5710 C C . ASN A 1 797 ? 56.569 -1.186 -41.619 1.00 91.81 797 ASN A C 1
ATOM 5712 O O . ASN A 1 797 ? 57.185 -0.317 -41.003 1.00 91.81 797 ASN A O 1
ATOM 5716 N N . CYS A 1 798 ? 55.357 -0.975 -42.139 1.00 92.31 798 CYS A N 1
ATOM 5717 C CA . CYS A 1 798 ? 54.515 0.191 -41.879 1.00 92.31 798 CYS A CA 1
ATOM 5718 C C . CYS A 1 798 ? 53.050 -0.190 -41.605 1.00 92.31 798 CYS A C 1
ATOM 5720 O O . CYS A 1 798 ? 52.185 0.193 -42.379 1.00 92.31 798 CYS A O 1
ATOM 5722 N N . PRO A 1 799 ? 52.757 -0.778 -40.431 1.00 89.88 799 PRO A N 1
ATOM 5723 C CA . PRO A 1 799 ? 51.481 -1.448 -40.121 1.00 89.88 799 PRO A CA 1
ATOM 5724 C C . PRO A 1 799 ? 50.193 -0.618 -40.296 1.00 89.88 799 PRO A C 1
ATOM 5726 O O . PRO A 1 799 ? 49.102 -1.176 -40.361 1.00 89.88 799 PRO A O 1
ATOM 5729 N N . ASP A 1 800 ? 50.308 0.712 -40.310 1.00 90.38 800 ASP A N 1
ATOM 5730 C CA . ASP A 1 800 ? 49.187 1.653 -40.430 1.00 90.38 800 ASP A CA 1
ATOM 5731 C C . ASP A 1 800 ? 49.259 2.505 -41.719 1.00 90.38 800 ASP A C 1
ATOM 5733 O O . ASP A 1 800 ? 48.474 3.444 -41.902 1.00 90.38 800 ASP A O 1
ATOM 5737 N N . VAL A 1 801 ? 50.248 2.275 -42.594 1.00 90.38 801 VAL A N 1
ATOM 5738 C CA . VAL A 1 801 ? 50.560 3.147 -43.736 1.00 90.38 801 VAL A CA 1
ATOM 5739 C C . VAL A 1 801 ? 50.873 2.331 -44.987 1.00 90.38 801 VAL A C 1
ATOM 5741 O O . VAL A 1 801 ? 52.032 2.020 -45.255 1.00 90.38 801 VAL A O 1
ATOM 5744 N N . TYR A 1 802 ? 49.850 2.187 -45.838 1.00 91.12 802 TYR A N 1
ATOM 5745 C CA . TYR A 1 802 ? 49.899 1.398 -47.074 1.00 91.12 802 TYR A CA 1
ATOM 5746 C C . TYR A 1 802 ? 51.200 1.604 -47.870 1.00 91.12 802 TYR A C 1
ATOM 5748 O O . TYR A 1 802 ? 51.422 2.681 -48.456 1.00 91.12 802 TYR A O 1
ATOM 5756 N N . ASN A 1 803 ? 52.051 0.574 -47.960 1.00 90.69 803 ASN A N 1
ATOM 5757 C CA . ASN A 1 803 ? 53.377 0.683 -48.574 1.00 90.69 803 ASN A CA 1
ATOM 5758 C C . ASN A 1 803 ? 53.921 -0.629 -49.191 1.00 90.69 803 ASN A C 1
ATOM 5760 O O . ASN A 1 803 ? 55.075 -0.981 -48.979 1.00 90.69 803 ASN A O 1
ATOM 5764 N N . ILE A 1 804 ? 53.195 -1.243 -50.130 1.00 91.81 804 ILE A N 1
ATOM 5765 C CA . ILE A 1 804 ? 53.527 -2.512 -50.836 1.00 91.81 804 ILE A CA 1
ATOM 5766 C C . ILE A 1 804 ? 54.999 -2.794 -51.254 1.00 91.81 804 ILE A C 1
ATOM 5768 O O . ILE A 1 804 ? 55.367 -3.939 -51.531 1.00 91.81 804 ILE A O 1
ATOM 5772 N N . ASP A 1 805 ? 55.848 -1.772 -51.409 1.00 89.75 805 ASP A N 1
ATOM 5773 C CA . ASP A 1 805 ? 57.270 -1.935 -51.741 1.00 89.75 805 ASP A CA 1
ATOM 5774 C C . ASP A 1 805 ? 58.152 -2.250 -50.508 1.00 89.75 805 ASP A C 1
ATOM 5776 O O . ASP A 1 805 ? 59.286 -2.708 -50.700 1.00 89.75 805 ASP A O 1
ATOM 5780 N N . GLN A 1 806 ? 57.644 -2.028 -49.286 1.00 91.94 806 GLN A N 1
ATOM 5781 C CA . GLN A 1 806 ? 58.249 -2.372 -47.991 1.00 91.94 806 GLN A CA 1
ATOM 5782 C C . GLN A 1 806 ? 59.715 -1.919 -47.896 1.00 91.94 806 GLN A C 1
ATOM 5784 O O . GLN A 1 806 ? 60.617 -2.659 -47.487 1.00 91.94 806 GLN A O 1
ATOM 5789 N N . THR A 1 807 ? 59.997 -0.711 -48.396 1.00 93.50 807 THR A N 1
ATOM 5790 C CA . THR A 1 807 ? 61.357 -0.168 -48.410 1.00 93.50 807 THR A CA 1
ATOM 5791 C C . THR A 1 807 ? 61.746 0.299 -47.016 1.00 93.50 807 THR A C 1
ATOM 5793 O O . THR A 1 807 ? 60.968 0.970 -46.358 1.00 93.50 807 THR A O 1
ATOM 5796 N N . ASP A 1 808 ? 62.949 -0.069 -46.588 1.00 91.88 808 ASP A N 1
ATOM 5797 C CA . ASP A 1 808 ? 63.538 0.264 -45.288 1.00 91.88 808 ASP A CA 1
ATOM 5798 C C . ASP A 1 808 ? 65.014 0.618 -45.552 1.00 91.88 808 ASP A C 1
ATOM 5800 O O . ASP A 1 808 ? 65.853 -0.247 -45.864 1.00 91.88 808 ASP A O 1
ATOM 5804 N N . THR A 1 809 ? 65.297 1.920 -45.600 1.00 93.75 809 THR A N 1
ATOM 5805 C CA . THR A 1 809 ? 66.574 2.470 -46.066 1.00 93.75 809 THR A CA 1
ATOM 5806 C C . THR A 1 809 ? 67.695 2.283 -45.049 1.00 93.75 809 THR A C 1
ATOM 5808 O O . THR A 1 809 ? 68.834 1.984 -45.449 1.00 93.75 809 THR A O 1
ATOM 5811 N N . ASP A 1 810 ? 67.408 2.429 -43.761 1.00 88.81 810 ASP A N 1
ATOM 5812 C CA . ASP A 1 810 ? 68.399 2.381 -42.688 1.00 88.81 810 ASP A CA 1
ATOM 5813 C C . ASP A 1 810 ? 68.424 1.047 -41.909 1.00 88.81 810 ASP A C 1
ATOM 5815 O O . ASP A 1 810 ? 69.373 0.778 -41.158 1.00 88.81 810 ASP A O 1
ATOM 5819 N N . SER A 1 811 ? 67.503 0.141 -42.254 1.00 92.12 811 SER A N 1
ATOM 5820 C CA . SER A 1 811 ? 67.377 -1.233 -41.767 1.00 92.12 811 SER A CA 1
ATOM 5821 C C . SER A 1 811 ? 67.019 -1.341 -40.289 1.00 92.12 811 SER A C 1
ATOM 5823 O O . SER A 1 811 ? 67.558 -2.222 -39.598 1.00 92.12 811 SER A O 1
ATOM 5825 N N . ASP A 1 812 ? 66.160 -0.452 -39.799 1.00 90.88 812 ASP A N 1
ATOM 5826 C CA . ASP A 1 812 ? 65.664 -0.472 -38.428 1.00 90.88 812 ASP A CA 1
ATOM 5827 C C . ASP A 1 812 ? 64.352 -1.245 -38.227 1.00 90.88 812 ASP A C 1
ATOM 5829 O O . ASP A 1 812 ? 64.007 -1.567 -37.089 1.00 90.88 812 ASP A O 1
ATOM 5833 N N . SER A 1 813 ? 63.771 -1.765 -39.314 1.00 90.25 813 SER A N 1
ATOM 5834 C CA . SER A 1 813 ? 62.491 -2.492 -39.378 1.00 90.25 813 SER A CA 1
ATOM 5835 C C . SER A 1 813 ? 61.245 -1.604 -39.390 1.00 90.25 813 SER A C 1
ATOM 5837 O O . SER A 1 813 ? 60.147 -2.154 -39.347 1.00 90.25 813 SER A O 1
ATOM 5839 N N . VAL A 1 814 ? 61.404 -0.286 -39.497 1.00 91.81 814 VAL A N 1
ATOM 5840 C CA . VAL A 1 814 ? 60.344 0.668 -39.829 1.00 91.81 814 VAL A CA 1
ATOM 5841 C C . VAL A 1 814 ? 60.495 1.043 -41.304 1.00 91.81 814 VAL A C 1
ATOM 5843 O O . VAL A 1 814 ? 61.595 1.243 -41.815 1.00 91.81 814 VAL A O 1
ATOM 5846 N N . GLY A 1 815 ? 59.399 1.043 -42.056 1.00 92.31 815 GLY A N 1
ATOM 5847 C CA . GLY A 1 815 ? 59.444 1.351 -43.479 1.00 92.31 815 GLY A CA 1
ATOM 5848 C C . GLY A 1 815 ? 59.608 2.847 -43.740 1.00 92.31 815 GLY A C 1
ATOM 5849 O O . GLY A 1 815 ? 59.055 3.682 -43.032 1.00 92.31 815 GLY A O 1
ATOM 5850 N N . ASP A 1 816 ? 60.258 3.205 -44.851 1.00 92.31 816 ASP A N 1
ATOM 5851 C CA . ASP A 1 816 ? 60.518 4.598 -45.259 1.00 92.31 816 ASP A CA 1
ATOM 5852 C C . ASP A 1 816 ? 59.245 5.477 -45.299 1.00 92.31 816 ASP A C 1
ATOM 5854 O O . ASP A 1 816 ? 59.330 6.704 -45.339 1.00 92.31 816 ASP A O 1
ATOM 5858 N N . SER A 1 817 ? 58.062 4.857 -45.406 1.00 91.44 817 SER A N 1
ATOM 5859 C CA . SER A 1 817 ? 56.769 5.551 -45.500 1.00 91.44 817 SER A CA 1
ATOM 5860 C C . SER A 1 817 ? 56.213 5.987 -44.141 1.00 91.44 817 SER A C 1
ATOM 5862 O O . SER A 1 817 ? 55.413 6.920 -44.106 1.00 91.44 817 SER A O 1
ATOM 5864 N N . CYS A 1 818 ? 56.646 5.345 -43.057 1.00 90.44 818 CYS A N 1
ATOM 5865 C CA . CYS A 1 818 ? 56.223 5.594 -41.679 1.00 90.44 818 CYS A CA 1
ATOM 5866 C C . CYS A 1 818 ? 57.404 5.923 -40.745 1.00 90.44 818 CYS A C 1
ATOM 5868 O O . CYS A 1 818 ? 57.192 6.171 -39.564 1.00 90.44 818 CYS A O 1
ATOM 5870 N N . ASP A 1 819 ? 58.628 5.964 -41.278 1.00 92.00 819 ASP A N 1
ATOM 5871 C CA . ASP A 1 819 ? 59.840 6.288 -40.538 1.00 92.00 819 ASP A CA 1
ATOM 5872 C C . ASP A 1 819 ? 60.034 7.810 -40.396 1.00 92.00 819 ASP A C 1
ATOM 5874 O O . ASP A 1 819 ? 60.297 8.534 -41.367 1.00 92.00 819 ASP A O 1
ATOM 5878 N N . ASN A 1 820 ? 59.934 8.307 -39.163 1.00 88.81 820 ASN A N 1
ATOM 5879 C CA . ASN A 1 820 ? 60.182 9.699 -38.804 1.00 88.81 820 ASN A CA 1
ATOM 5880 C C . ASN A 1 820 ? 61.679 10.076 -38.797 1.00 88.81 820 ASN A C 1
ATOM 5882 O O . ASN A 1 820 ? 62.000 11.250 -38.590 1.00 88.81 820 ASN A O 1
ATOM 5886 N N . CYS A 1 821 ? 62.577 9.130 -39.111 1.00 90.50 821 CYS A N 1
ATOM 5887 C CA . CYS A 1 821 ? 64.003 9.326 -39.358 1.00 90.50 821 CYS A CA 1
ATOM 5888 C C . CYS A 1 821 ? 64.604 8.425 -40.467 1.00 90.50 821 CYS A C 1
ATOM 5890 O O . CYS A 1 821 ? 65.706 7.933 -40.286 1.00 90.50 821 CYS A O 1
ATOM 5892 N N . ILE A 1 822 ? 64.010 8.381 -41.668 1.00 89.62 822 ILE A N 1
ATOM 5893 C CA . ILE A 1 822 ? 64.387 7.609 -42.897 1.00 89.62 822 ILE A CA 1
ATOM 5894 C C . ILE A 1 822 ? 65.870 7.178 -43.110 1.00 89.62 822 ILE A C 1
ATOM 5896 O O . ILE A 1 822 ? 66.157 6.175 -43.766 1.00 89.62 822 ILE A O 1
ATOM 5900 N N . ASP A 1 823 ? 66.851 7.982 -42.694 1.00 89.31 823 ASP A N 1
ATOM 5901 C CA . ASP A 1 823 ? 68.286 7.711 -42.888 1.00 89.31 823 ASP A CA 1
ATOM 5902 C C . ASP A 1 823 ? 69.027 7.304 -41.582 1.00 89.31 823 ASP A C 1
ATOM 5904 O O . ASP A 1 823 ? 70.257 7.120 -41.605 1.00 89.31 823 ASP A O 1
ATOM 5908 N N . VAL A 1 824 ? 68.344 7.238 -40.433 1.00 87.19 824 VAL A N 1
ATOM 5909 C CA . VAL A 1 824 ? 68.911 7.144 -39.078 1.00 87.19 824 VAL A CA 1
ATOM 5910 C C . VAL A 1 824 ? 68.142 6.151 -38.200 1.00 87.19 824 VAL A C 1
ATOM 5912 O O . VAL A 1 824 ? 67.205 6.533 -37.519 1.00 87.19 824 VAL A O 1
ATOM 5915 N N . TYR A 1 825 ? 68.709 4.945 -38.078 1.00 91.31 825 TYR A N 1
ATOM 5916 C CA . TYR A 1 825 ? 68.158 3.831 -37.295 1.00 91.31 825 TYR A CA 1
ATOM 5917 C C . TYR A 1 825 ? 67.524 4.260 -35.959 1.00 91.31 825 TYR A C 1
ATOM 5919 O O . TYR A 1 825 ? 68.252 4.636 -35.024 1.00 91.31 825 TYR A O 1
ATOM 5927 N N . ASN A 1 826 ? 66.200 4.142 -35.846 1.00 90.06 826 ASN A N 1
ATOM 5928 C CA . ASN A 1 826 ? 65.392 4.571 -34.706 1.00 90.06 826 ASN A CA 1
ATOM 5929 C C . ASN A 1 826 ? 64.076 3.759 -34.577 1.00 90.06 826 ASN A C 1
ATOM 5931 O O . ASN A 1 826 ? 62.979 4.312 -34.585 1.00 90.06 826 ASN A O 1
ATOM 5935 N N . PRO A 1 827 ? 64.149 2.453 -34.285 1.00 89.31 827 PRO A N 1
ATOM 5936 C CA . PRO A 1 827 ? 62.992 1.554 -34.354 1.00 89.31 827 PRO A CA 1
ATOM 5937 C C . PRO A 1 827 ? 61.857 1.879 -33.369 1.00 89.31 827 PRO A C 1
ATOM 5939 O O . PRO A 1 827 ? 60.748 1.385 -33.523 1.00 89.31 827 PRO A O 1
ATOM 5942 N N . ASP A 1 828 ? 62.132 2.679 -32.335 1.00 90.31 828 ASP A N 1
ATOM 5943 C CA . ASP A 1 828 ? 61.134 3.105 -31.348 1.00 90.31 828 ASP A CA 1
ATOM 5944 C C . ASP A 1 828 ? 60.308 4.316 -31.828 1.00 90.31 828 ASP A C 1
ATOM 5946 O O . ASP A 1 828 ? 59.351 4.690 -31.154 1.00 90.31 828 ASP A O 1
ATOM 5950 N N . GLN A 1 829 ? 60.708 4.956 -32.938 1.00 89.94 829 GLN A N 1
ATOM 5951 C CA . GLN A 1 829 ? 60.033 6.094 -33.581 1.00 89.94 829 GLN A CA 1
ATOM 5952 C C . GLN A 1 829 ? 59.650 7.224 -32.606 1.00 89.94 829 GLN A C 1
ATOM 5954 O O . GLN A 1 829 ? 58.687 7.956 -32.820 1.00 89.94 829 GLN A O 1
ATOM 5959 N N . ALA A 1 830 ? 60.416 7.376 -31.520 1.00 88.75 830 ALA A N 1
ATOM 5960 C CA . ALA A 1 830 ? 60.145 8.353 -30.475 1.00 88.75 830 ALA A CA 1
ATOM 5961 C C . ALA A 1 830 ? 60.206 9.780 -31.032 1.00 88.75 830 ALA A C 1
ATOM 5963 O O . ALA A 1 830 ? 61.180 10.146 -31.686 1.00 88.75 830 ALA A O 1
ATOM 5964 N N . ASP A 1 831 ? 59.169 10.555 -30.742 1.00 84.69 831 ASP A N 1
ATOM 5965 C CA . ASP A 1 831 ? 59.003 11.956 -31.122 1.00 84.69 831 ASP A CA 1
ATOM 5966 C C . ASP A 1 831 ? 58.352 12.662 -29.924 1.00 84.69 831 ASP A C 1
ATOM 5968 O O . ASP A 1 831 ? 57.129 12.646 -29.746 1.00 84.69 831 ASP A O 1
ATOM 5972 N N . LEU A 1 832 ? 59.184 13.149 -28.996 1.00 82.69 832 LEU A N 1
ATOM 5973 C CA . LEU A 1 832 ? 58.712 13.648 -27.700 1.00 82.69 832 LEU A CA 1
ATOM 5974 C C . LEU A 1 832 ? 57.904 14.945 -27.837 1.00 82.69 832 LEU A C 1
ATOM 5976 O O . LEU A 1 832 ? 57.019 15.203 -27.014 1.00 82.69 832 LEU A O 1
ATOM 5980 N N . ASP A 1 833 ? 58.219 15.763 -28.838 1.00 75.44 833 ASP A N 1
ATOM 5981 C CA . ASP A 1 833 ? 57.552 17.038 -29.093 1.00 75.44 833 ASP A CA 1
ATOM 5982 C C . ASP A 1 833 ? 56.456 16.953 -30.177 1.00 75.44 833 ASP A C 1
ATOM 5984 O O . ASP A 1 833 ? 55.737 17.935 -30.388 1.00 75.44 833 ASP A O 1
ATOM 5988 N N . GLN A 1 834 ? 56.258 15.764 -30.765 1.00 80.56 834 GLN A N 1
ATOM 5989 C CA . GLN A 1 834 ? 55.223 15.415 -31.747 1.00 80.56 834 GLN A CA 1
ATOM 5990 C C . GLN A 1 834 ? 55.282 16.278 -33.013 1.00 80.56 834 GLN A C 1
ATOM 5992 O O . GLN A 1 834 ? 54.249 16.622 -33.603 1.00 80.56 834 GLN A O 1
ATOM 5997 N N . ASN A 1 835 ? 56.486 16.673 -33.427 1.00 78.81 835 ASN A N 1
ATOM 5998 C CA . ASN A 1 835 ? 56.683 17.551 -34.577 1.00 78.81 835 ASN A CA 1
ATOM 5999 C C . ASN A 1 835 ? 56.771 16.792 -35.925 1.00 78.81 835 ASN A C 1
ATOM 6001 O O . ASN A 1 835 ? 56.777 17.427 -36.989 1.00 78.81 835 ASN A O 1
ATOM 6005 N N . GLY A 1 836 ? 56.780 15.453 -35.895 1.00 82.38 836 GLY A N 1
ATOM 6006 C CA . GLY A 1 836 ? 56.861 14.560 -37.053 1.00 82.38 836 GLY A CA 1
ATOM 6007 C C . GLY A 1 836 ? 58.287 14.190 -37.477 1.00 82.38 836 GLY A C 1
ATOM 6008 O O . GLY A 1 836 ? 58.456 13.561 -38.524 1.00 82.38 836 GLY A O 1
ATOM 6009 N N . ILE A 1 837 ? 59.304 14.590 -36.711 1.00 83.56 837 ILE A N 1
ATOM 6010 C CA . ILE A 1 837 ? 60.716 14.223 -36.870 1.00 83.56 837 ILE A CA 1
ATOM 6011 C C . ILE A 1 837 ? 61.128 13.474 -35.604 1.00 83.56 837 ILE A C 1
ATOM 6013 O O . ILE A 1 837 ? 60.954 13.980 -34.504 1.00 83.56 837 ILE A O 1
ATOM 6017 N N . GLY A 1 838 ? 61.689 12.272 -35.737 1.00 86.38 838 GLY A N 1
ATOM 6018 C CA . GLY A 1 838 ? 62.045 11.482 -34.560 1.00 86.38 838 GLY A CA 1
ATOM 6019 C C . GLY A 1 838 ? 63.209 12.083 -33.770 1.00 86.38 838 GLY A C 1
ATOM 6020 O O . GLY A 1 838 ? 64.177 12.581 -34.348 1.00 86.38 838 GLY A O 1
ATOM 6021 N N . ASP A 1 839 ? 63.194 11.919 -32.446 1.00 81.50 839 ASP A N 1
ATOM 6022 C CA . ASP A 1 839 ? 64.226 12.379 -31.501 1.00 81.50 839 ASP A CA 1
ATOM 6023 C C . ASP A 1 839 ? 65.656 11.973 -31.930 1.00 81.50 839 ASP A C 1
ATOM 6025 O O . ASP A 1 839 ? 66.648 12.618 -31.584 1.00 81.50 839 ASP A O 1
ATOM 6029 N N . ALA A 1 840 ? 65.788 10.860 -32.663 1.00 80.31 840 ALA A N 1
ATOM 6030 C CA . ALA A 1 840 ? 67.061 10.326 -33.147 1.00 80.31 840 ALA A CA 1
ATOM 6031 C C . ALA A 1 840 ? 67.692 11.149 -34.286 1.00 80.31 840 ALA A C 1
ATOM 6033 O O . ALA A 1 840 ? 68.916 11.110 -34.467 1.00 80.31 840 ALA A O 1
ATOM 6034 N N . CYS A 1 841 ? 66.877 11.873 -35.051 1.00 81.81 841 CYS A N 1
ATOM 6035 C CA . CYS A 1 841 ? 67.290 12.752 -36.140 1.00 81.81 841 CYS A CA 1
ATOM 6036 C C . CYS A 1 841 ? 66.870 14.216 -35.927 1.00 81.81 841 CYS A C 1
ATOM 6038 O O . CYS A 1 841 ? 67.201 15.063 -36.765 1.00 81.81 841 CYS A O 1
ATOM 6040 N N . ASP A 1 842 ? 66.218 14.511 -34.800 1.00 78.19 842 ASP A N 1
ATOM 6041 C CA . ASP A 1 842 ? 65.909 15.857 -34.335 1.00 78.19 842 ASP A CA 1
ATOM 6042 C C . ASP A 1 842 ? 67.097 16.511 -33.593 1.00 78.19 842 ASP A C 1
ATOM 6044 O O . ASP A 1 842 ? 68.072 15.866 -33.189 1.00 78.19 842 ASP A O 1
ATOM 6048 N N . TRP A 1 843 ? 67.072 17.835 -33.460 1.00 76.44 843 TRP A N 1
ATOM 6049 C CA . TRP A 1 843 ? 68.141 18.645 -32.876 1.00 76.44 843 TRP A CA 1
ATOM 6050 C C . TRP A 1 843 ? 67.788 19.106 -31.457 1.00 76.44 843 TRP A C 1
ATOM 6052 O O . TRP A 1 843 ? 66.678 19.533 -31.169 1.00 76.44 843 TRP A O 1
ATOM 6062 N N . VAL A 1 844 ? 68.765 19.096 -30.545 1.00 79.19 844 VAL A N 1
ATOM 6063 C CA . VAL A 1 844 ? 68.521 19.445 -29.135 1.00 79.19 844 VAL A CA 1
ATOM 6064 C C . VAL A 1 844 ? 68.678 20.950 -28.900 1.00 79.19 844 VAL A C 1
ATOM 6066 O O . VAL A 1 844 ? 69.727 21.547 -29.172 1.00 79.19 844 VAL A O 1
ATOM 6069 N N . CYS A 1 845 ? 67.655 21.582 -28.320 1.00 82.81 845 CYS A N 1
ATOM 6070 C CA . CYS A 1 845 ? 67.734 22.980 -27.908 1.00 82.81 845 CYS A CA 1
ATOM 6071 C C . CYS A 1 845 ? 68.876 23.216 -26.901 1.00 82.81 845 CYS A C 1
ATOM 6073 O O . CYS A 1 845 ? 68.925 22.640 -25.815 1.00 82.81 845 CYS A O 1
ATOM 6075 N N . GLY A 1 846 ? 69.809 24.106 -27.244 1.00 84.06 846 GLY A N 1
ATOM 6076 C CA . GLY A 1 846 ? 70.994 24.401 -26.438 1.00 84.06 846 GLY A CA 1
ATOM 6077 C C . GLY A 1 846 ? 72.217 23.537 -26.715 1.00 84.06 846 GLY A C 1
ATOM 6078 O O . GLY A 1 846 ? 73.235 23.757 -26.051 1.00 84.06 846 GLY A O 1
ATOM 6079 N N . ASP A 1 847 ? 72.148 22.652 -27.712 1.00 87.75 847 ASP A N 1
ATOM 6080 C CA . ASP A 1 847 ? 73.264 21.876 -28.266 1.00 87.75 847 ASP A CA 1
ATOM 6081 C C . ASP A 1 847 ? 73.603 22.320 -29.711 1.00 87.75 847 ASP A C 1
ATOM 6083 O O . ASP A 1 847 ? 73.276 21.670 -30.704 1.00 87.75 847 ASP A O 1
ATOM 6087 N N . PRO A 1 848 ? 74.254 23.477 -29.872 1.00 86.19 848 PRO A N 1
ATOM 6088 C CA . PRO A 1 848 ? 74.626 24.014 -31.170 1.00 86.19 848 PRO A CA 1
ATOM 6089 C C . PRO A 1 848 ? 75.831 23.333 -31.820 1.00 86.19 848 PRO A C 1
ATOM 6091 O O . PRO A 1 848 ? 76.180 23.708 -32.948 1.00 86.19 848 PRO A O 1
ATOM 6094 N N . ASP A 1 849 ? 76.522 22.429 -31.117 1.00 85.19 849 ASP A N 1
ATOM 6095 C CA . ASP A 1 849 ? 77.585 21.613 -31.708 1.00 85.19 849 ASP A CA 1
ATOM 6096 C C . ASP A 1 849 ? 77.138 20.192 -32.101 1.00 85.19 849 ASP A C 1
ATOM 6098 O O . ASP A 1 849 ? 77.900 19.501 -32.793 1.00 85.19 849 ASP A O 1
ATOM 6102 N N . ALA A 1 850 ? 75.863 19.882 -31.828 1.00 80.50 850 ALA A N 1
ATOM 6103 C CA . ALA A 1 850 ? 75.112 18.697 -32.229 1.00 80.50 850 ALA A CA 1
ATOM 6104 C C . ALA A 1 850 ? 75.772 17.397 -31.749 1.00 80.50 850 ALA A C 1
ATOM 6106 O O . ALA A 1 850 ? 75.842 16.406 -32.486 1.00 80.50 850 ALA A O 1
ATOM 6107 N N . ASP A 1 851 ? 76.327 17.417 -30.533 1.00 83.38 851 ASP A N 1
ATOM 6108 C CA . ASP A 1 851 ? 76.969 16.255 -29.911 1.00 83.38 851 ASP A CA 1
ATOM 6109 C C . ASP A 1 851 ? 76.033 15.419 -29.014 1.00 83.38 851 ASP A C 1
ATOM 6111 O O . ASP A 1 851 ? 76.436 14.366 -28.502 1.00 83.38 851 ASP A O 1
ATOM 6115 N N . GLY A 1 852 ? 74.769 15.836 -28.922 1.00 76.56 852 GLY A N 1
ATOM 6116 C CA . GLY A 1 852 ? 73.662 15.211 -28.207 1.00 76.56 852 GLY A CA 1
ATOM 6117 C C . GLY A 1 852 ? 73.545 15.642 -26.744 1.00 76.56 852 GLY A C 1
ATOM 6118 O O . GLY A 1 852 ? 72.817 14.998 -25.985 1.00 76.56 852 GLY A O 1
ATOM 6119 N N . GLY A 1 853 ? 74.281 16.662 -26.283 1.00 82.12 853 GLY A N 1
ATOM 6120 C CA . GLY A 1 853 ? 74.264 17.027 -24.868 1.00 82.12 853 GLY A CA 1
ATOM 6121 C C . GLY A 1 853 ? 74.660 18.459 -24.536 1.00 82.12 853 GLY A C 1
ATOM 6122 O O . GLY A 1 853 ? 75.811 18.852 -24.671 1.00 82.12 853 GLY A O 1
ATOM 6123 N N . ILE A 1 854 ? 73.754 19.184 -23.875 1.00 86.44 854 ILE A N 1
ATOM 6124 C CA . ILE A 1 854 ? 73.987 20.558 -23.414 1.00 86.44 854 ILE A CA 1
ATOM 6125 C C . ILE A 1 854 ? 75.068 20.579 -22.324 1.00 86.44 854 ILE A C 1
ATOM 6127 O O . ILE A 1 854 ? 74.884 20.120 -21.191 1.00 86.44 854 ILE A O 1
ATOM 6131 N N . ASN A 1 855 ? 76.228 21.135 -22.645 1.00 88.38 855 ASN A N 1
ATOM 6132 C CA . ASN A 1 855 ? 77.392 21.183 -21.784 1.00 88.38 855 ASN A CA 1
ATOM 6133 C C . ASN A 1 855 ? 78.227 22.469 -21.993 1.00 88.38 855 ASN A C 1
ATOM 6135 O O . ASN A 1 855 ? 77.777 23.503 -22.489 1.00 88.38 855 ASN A O 1
ATOM 6139 N N . ILE A 1 856 ? 79.458 22.493 -21.471 1.00 91.12 856 ILE A N 1
ATOM 6140 C CA . ILE A 1 856 ? 80.296 23.698 -21.566 1.00 91.12 856 ILE A CA 1
ATOM 6141 C C . ILE A 1 856 ? 80.903 23.901 -22.957 1.00 91.12 856 ILE A C 1
ATOM 6143 O O . ILE A 1 856 ? 81.348 25.011 -23.262 1.00 91.12 856 ILE A O 1
ATOM 6147 N N . LEU A 1 857 ? 80.973 22.853 -23.776 1.00 90.50 857 LEU A N 1
ATOM 6148 C CA . LEU A 1 857 ? 81.469 22.922 -25.145 1.00 90.50 857 LEU A CA 1
ATOM 6149 C C . LEU A 1 857 ? 80.505 23.719 -26.027 1.00 90.50 857 LEU A C 1
ATOM 6151 O O . LEU A 1 857 ? 80.980 24.615 -26.727 1.00 90.50 857 LEU A O 1
ATOM 6155 N N . ASP A 1 858 ? 79.203 23.594 -25.805 1.00 89.12 858 ASP A N 1
ATOM 6156 C CA . ASP A 1 858 ? 78.120 24.366 -26.433 1.00 89.12 858 ASP A CA 1
ATOM 6157 C C . ASP A 1 858 ? 78.257 25.861 -26.200 1.00 89.12 858 ASP A C 1
ATOM 6159 O O . ASP A 1 858 ? 78.312 26.677 -27.124 1.00 89.12 858 ASP A O 1
ATOM 6163 N N . ILE A 1 859 ? 78.486 26.238 -24.940 1.00 89.62 859 ILE A N 1
ATOM 6164 C CA . ILE A 1 859 ? 78.810 27.617 -24.570 1.00 89.62 859 ILE A CA 1
ATOM 6165 C C . ILE A 1 859 ? 80.029 28.106 -25.362 1.00 89.62 859 ILE A C 1
ATOM 6167 O O . ILE A 1 859 ? 80.072 29.247 -25.841 1.00 89.62 859 ILE A O 1
ATOM 6171 N N . THR A 1 860 ? 81.061 27.267 -25.501 1.00 90.81 860 THR A N 1
ATOM 6172 C CA . THR A 1 860 ? 82.248 27.646 -26.274 1.00 90.81 860 THR A CA 1
ATOM 6173 C C . THR A 1 860 ? 81.998 27.693 -27.777 1.00 90.81 860 THR A C 1
ATOM 6175 O O . THR A 1 860 ? 82.660 28.500 -28.445 1.00 90.81 860 THR A O 1
ATOM 6178 N N . TYR A 1 861 ? 81.055 26.907 -28.292 1.00 89.81 861 TYR A N 1
ATOM 6179 C CA . TYR A 1 861 ? 80.632 26.897 -29.683 1.00 89.81 861 TYR A CA 1
ATOM 6180 C C . TYR A 1 861 ? 79.908 28.205 -30.028 1.00 89.81 861 TYR A C 1
ATOM 6182 O O . TYR A 1 861 ? 80.401 28.952 -30.881 1.00 89.81 861 TYR A O 1
ATOM 6190 N N . ILE A 1 862 ? 78.887 28.600 -29.253 1.00 88.88 862 ILE A N 1
ATOM 6191 C CA . ILE A 1 862 ? 78.159 29.878 -29.422 1.00 88.88 862 ILE A CA 1
ATOM 6192 C C . ILE A 1 862 ? 79.112 31.076 -29.308 1.00 88.88 862 ILE A C 1
ATOM 6194 O O . ILE A 1 862 ? 79.120 31.975 -30.153 1.00 88.88 862 ILE A O 1
ATOM 6198 N N . VAL A 1 863 ? 80.007 31.089 -28.311 1.00 90.31 863 VAL A N 1
ATOM 6199 C CA . VAL A 1 863 ? 81.009 32.164 -28.160 1.00 90.31 863 VAL A CA 1
ATOM 6200 C C . VAL A 1 863 ? 81.976 32.212 -29.350 1.00 90.31 863 VAL A C 1
ATOM 6202 O O . VAL A 1 863 ? 82.441 33.292 -29.738 1.00 90.31 863 VAL A O 1
ATOM 6205 N N . SER A 1 864 ? 82.325 31.058 -29.921 1.00 89.69 864 SER A N 1
ATOM 6206 C CA . SER A 1 864 ? 83.218 30.987 -31.079 1.00 89.69 864 SER A CA 1
ATOM 6207 C C . SER A 1 864 ? 82.527 31.460 -32.355 1.00 89.69 864 SER A C 1
ATOM 6209 O O . SER A 1 864 ? 83.149 32.204 -33.119 1.00 89.69 864 SER A O 1
ATOM 6211 N N . TYR A 1 865 ? 81.253 31.125 -32.545 1.00 89.00 865 TYR A N 1
ATOM 6212 C CA . TYR A 1 865 ? 80.408 31.653 -33.612 1.00 89.00 865 TYR A CA 1
ATOM 6213 C C . TYR A 1 865 ? 80.272 33.185 -33.517 1.00 89.00 865 TYR A C 1
ATOM 6215 O O . TYR A 1 865 ? 80.698 33.898 -34.429 1.00 89.00 865 TYR A O 1
ATOM 6223 N N . LEU A 1 866 ? 79.840 33.719 -32.367 1.00 87.62 866 LEU A N 1
ATOM 6224 C CA . LEU A 1 866 ? 79.580 35.155 -32.176 1.00 87.62 866 LEU A CA 1
ATOM 6225 C C . LEU A 1 866 ? 80.831 36.046 -32.255 1.00 87.62 866 LEU A C 1
ATOM 6227 O O . LEU A 1 866 ? 80.768 37.175 -32.747 1.00 87.62 866 LEU A O 1
ATOM 6231 N N . TYR A 1 867 ? 81.979 35.575 -31.747 1.00 88.19 867 TYR A N 1
ATOM 6232 C CA . TYR A 1 867 ? 83.141 36.448 -31.514 1.00 88.19 867 TYR A CA 1
ATOM 6233 C C . TYR A 1 867 ? 84.459 35.972 -32.128 1.00 88.19 867 TYR A C 1
ATOM 6235 O O . TYR A 1 867 ? 85.446 36.718 -32.090 1.00 88.19 867 TYR A O 1
ATOM 6243 N N . LYS A 1 868 ? 84.524 34.753 -32.678 1.00 85.94 868 LYS A N 1
ATOM 6244 C CA . LYS A 1 868 ? 85.769 34.179 -33.226 1.00 85.94 868 LYS A CA 1
ATOM 6245 C C . LYS A 1 868 ? 85.643 33.660 -34.661 1.00 85.94 868 LYS A C 1
ATOM 6247 O O . LYS A 1 868 ? 86.652 33.210 -35.201 1.00 85.94 868 LYS A O 1
ATOM 6252 N N . GLY A 1 869 ? 84.469 33.790 -35.285 1.00 81.56 869 GLY A N 1
ATOM 6253 C CA . GLY A 1 869 ? 84.219 33.361 -36.663 1.00 81.56 869 GLY A CA 1
ATOM 6254 C C . GLY A 1 869 ? 84.172 31.840 -36.828 1.00 81.56 869 GLY A C 1
ATOM 6255 O O . GLY A 1 869 ? 84.675 31.336 -37.831 1.00 81.56 869 GLY A O 1
ATOM 6256 N N . GLY A 1 870 ? 83.651 31.129 -35.821 1.00 83.81 870 GLY A N 1
ATOM 6257 C CA . GLY A 1 870 ? 83.302 29.708 -35.915 1.00 83.81 870 GLY A CA 1
ATOM 6258 C C . GLY A 1 870 ? 82.144 29.455 -36.889 1.00 83.81 870 GLY A C 1
ATOM 6259 O O . GLY A 1 870 ? 81.533 30.404 -37.381 1.00 83.81 870 GLY A O 1
ATOM 6260 N N . SER A 1 871 ? 81.879 28.181 -37.185 1.00 86.31 871 SER A N 1
ATOM 6261 C CA . SER A 1 871 ? 80.718 27.760 -37.983 1.00 86.31 871 SER A CA 1
ATOM 6262 C C . SER A 1 871 ? 79.408 28.167 -37.301 1.00 86.31 871 SER A C 1
ATOM 6264 O O . SER A 1 871 ? 79.383 28.324 -36.081 1.00 86.31 871 SER A O 1
ATOM 6266 N N . ALA A 1 872 ? 78.354 28.388 -38.092 1.00 84.56 872 ALA A N 1
ATOM 6267 C CA . ALA A 1 872 ? 77.016 28.587 -37.543 1.00 84.56 872 ALA A CA 1
ATOM 6268 C C . ALA A 1 872 ? 76.504 27.268 -36.927 1.00 84.56 872 ALA A C 1
ATOM 6270 O O . ALA A 1 872 ? 76.899 26.210 -37.425 1.00 84.56 872 ALA A O 1
ATOM 6271 N N . PRO A 1 873 ? 75.685 27.335 -35.863 1.00 85.44 873 PRO A N 1
ATOM 6272 C CA . PRO A 1 873 ? 74.861 26.211 -35.412 1.00 85.44 873 PRO A CA 1
ATOM 6273 C C . PRO A 1 873 ? 73.933 25.736 -36.537 1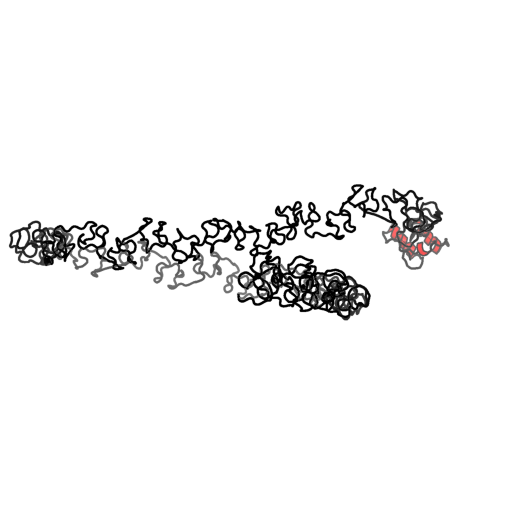.00 85.44 873 PRO A C 1
ATOM 6275 O O . PRO A 1 873 ? 73.551 26.552 -37.384 1.00 85.44 873 PRO A O 1
ATOM 6278 N N . ASP A 1 874 ? 73.628 24.441 -36.560 1.00 76.38 874 ASP A N 1
ATOM 6279 C CA . ASP A 1 874 ? 72.750 23.809 -37.549 1.00 76.38 874 ASP A CA 1
ATOM 6280 C C . ASP A 1 874 ? 71.775 22.862 -36.822 1.00 76.38 874 ASP A C 1
ATOM 6282 O O . ASP A 1 874 ? 72.237 21.843 -36.311 1.00 76.38 874 ASP A O 1
ATOM 6286 N N . PRO A 1 875 ? 70.479 23.210 -36.709 1.00 80.19 875 PRO A N 1
ATOM 6287 C CA . PRO A 1 875 ? 69.868 24.461 -37.160 1.00 80.19 875 PRO A CA 1
ATOM 6288 C C . PRO A 1 875 ? 70.296 25.653 -36.284 1.00 80.19 875 PRO A C 1
ATOM 6290 O O . PRO A 1 875 ? 70.915 25.488 -35.230 1.00 80.19 875 PRO A O 1
ATOM 6293 N N . ILE A 1 876 ? 70.035 26.887 -36.731 1.00 80.50 876 ILE A N 1
ATOM 6294 C CA . ILE A 1 876 ? 70.542 28.090 -36.042 1.00 80.50 876 ILE A CA 1
ATOM 6295 C C . ILE A 1 876 ? 69.833 28.304 -34.692 1.00 80.50 876 ILE A C 1
ATOM 6297 O O . ILE A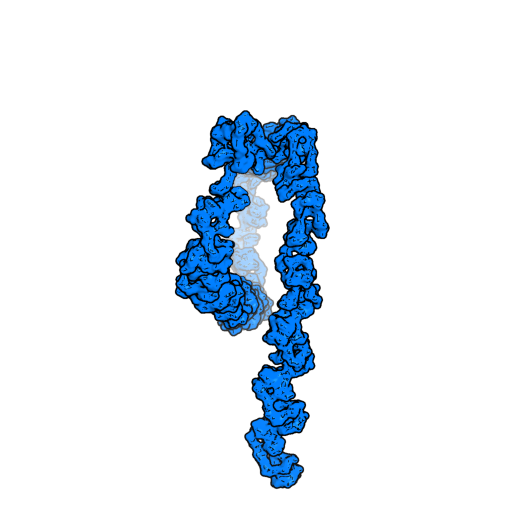 1 876 ? 70.402 28.877 -33.763 1.00 80.50 876 ILE A O 1
ATOM 6301 N N . GLU A 1 877 ? 68.616 27.792 -34.593 1.00 84.00 877 GLU A N 1
ATOM 6302 C CA . GLU A 1 877 ? 67.690 27.824 -33.472 1.00 84.00 877 GLU A CA 1
ATOM 6303 C C . GLU A 1 877 ? 68.245 27.068 -32.251 1.00 84.00 877 GLU A C 1
ATOM 6305 O O . GLU A 1 877 ? 68.076 27.536 -31.127 1.00 84.00 877 GLU A O 1
ATOM 6310 N N . SER A 1 878 ? 69.072 26.031 -32.459 1.00 85.62 878 SER A N 1
ATOM 6311 C CA . SER A 1 878 ? 69.754 25.266 -31.392 1.00 85.62 878 SER A CA 1
ATOM 6312 C C . SER A 1 878 ? 70.633 26.114 -30.461 1.00 85.62 878 SER A C 1
ATOM 6314 O O . SER A 1 878 ? 70.961 25.696 -29.351 1.00 85.62 878 SER A O 1
ATOM 6316 N N . ALA A 1 879 ? 71.009 27.331 -30.869 1.00 87.06 879 ALA A N 1
ATOM 6317 C CA . ALA A 1 879 ? 71.803 28.260 -30.065 1.00 87.06 879 ALA A CA 1
ATOM 6318 C C . ALA A 1 879 ? 71.013 29.425 -29.442 1.00 87.06 879 ALA A C 1
ATOM 6320 O O . ALA A 1 879 ? 71.619 30.217 -28.714 1.00 87.06 879 ALA A O 1
ATOM 6321 N N . ASP A 1 880 ? 69.720 29.582 -29.735 1.00 88.75 880 ASP A N 1
ATOM 6322 C CA . ASP A 1 880 ? 68.868 30.681 -29.247 1.00 88.75 880 ASP A CA 1
ATOM 6323 C C . ASP A 1 880 ? 68.027 30.242 -28.042 1.00 88.75 880 ASP A C 1
ATOM 6325 O O . ASP A 1 880 ? 66.805 30.298 -28.035 1.00 88.75 880 ASP A O 1
ATOM 6329 N N . VAL A 1 881 ? 68.720 29.783 -27.003 1.00 87.06 881 VAL A N 1
ATOM 6330 C CA . VAL A 1 881 ? 68.158 29.044 -25.856 1.00 87.06 881 VAL A CA 1
ATOM 6331 C C . VAL A 1 881 ? 67.240 29.826 -24.909 1.00 87.06 881 VAL A C 1
ATOM 6333 O O . VAL A 1 881 ? 66.910 29.333 -23.831 1.00 87.06 881 VAL A O 1
ATOM 6336 N N . ASN A 1 882 ? 66.924 31.078 -25.224 1.00 85.94 882 ASN A N 1
ATOM 6337 C CA . ASN A 1 882 ? 65.959 31.881 -24.472 1.00 85.94 882 ASN A CA 1
ATOM 6338 C C . ASN A 1 882 ? 64.793 32.370 -25.345 1.00 85.94 882 ASN A C 1
ATOM 6340 O O . ASN A 1 882 ? 64.123 33.334 -24.960 1.00 85.94 882 ASN A O 1
ATOM 6344 N N . GLY A 1 883 ? 64.616 31.770 -26.525 1.00 83.38 883 GLY A N 1
ATOM 6345 C CA . GLY A 1 883 ? 63.501 32.034 -27.428 1.00 83.38 883 GLY A CA 1
ATOM 6346 C C . GLY A 1 883 ? 63.448 33.465 -27.973 1.00 83.38 883 GLY A C 1
ATOM 6347 O O . GLY A 1 883 ? 62.380 33.948 -28.348 1.00 83.38 883 GLY A O 1
ATOM 6348 N N . SER A 1 884 ? 64.561 34.213 -27.976 1.00 86.06 884 SER A N 1
ATOM 6349 C CA . SER A 1 884 ? 64.529 35.648 -28.313 1.00 86.06 884 SER A CA 1
ATOM 6350 C C . SER A 1 884 ? 64.456 35.961 -29.812 1.00 86.06 884 SER A C 1
ATOM 6352 O O . SER A 1 884 ? 64.290 37.130 -30.188 1.00 86.06 884 SER A O 1
ATOM 6354 N N . GLY A 1 885 ? 64.623 34.957 -30.673 1.00 80.94 885 GLY A N 1
ATOM 6355 C CA . GLY A 1 885 ? 64.769 35.084 -32.122 1.00 80.94 885 GLY A CA 1
ATOM 6356 C C . GLY A 1 885 ? 66.148 35.601 -32.558 1.00 80.94 885 GLY A C 1
ATOM 6357 O O . GLY A 1 885 ? 66.301 36.069 -33.694 1.00 80.94 885 GLY A O 1
ATOM 6358 N N . SER A 1 886 ? 67.155 35.624 -31.671 1.00 84.06 886 SER A N 1
ATOM 6359 C CA . SER A 1 886 ? 68.495 36.116 -32.013 1.00 84.06 886 SER A CA 1
ATOM 6360 C C . SER A 1 886 ? 69.625 35.612 -31.107 1.00 84.06 886 SER A C 1
ATOM 6362 O O . SER A 1 886 ? 69.792 36.080 -29.983 1.00 84.06 886 SER A O 1
ATOM 6364 N N . ILE A 1 887 ? 70.552 34.830 -31.675 1.00 87.25 887 ILE A N 1
ATOM 6365 C CA . ILE A 1 887 ? 71.741 34.355 -30.948 1.00 87.25 887 ILE A CA 1
ATOM 6366 C C . ILE A 1 887 ? 72.658 35.521 -30.548 1.00 87.25 887 ILE A C 1
ATOM 6368 O O . ILE A 1 887 ? 73.231 36.234 -31.384 1.00 87.25 887 ILE A O 1
ATOM 6372 N N . ASN A 1 888 ? 72.865 35.690 -29.249 1.00 89.69 888 ASN A N 1
ATOM 6373 C CA . ASN A 1 888 ? 73.726 36.689 -28.649 1.00 89.69 888 ASN A CA 1
ATOM 6374 C C . ASN A 1 888 ? 74.328 36.209 -27.304 1.00 89.69 888 ASN A C 1
ATOM 6376 O O . ASN A 1 888 ? 74.438 35.024 -27.003 1.00 89.69 888 ASN A O 1
ATOM 6380 N N . ILE A 1 889 ? 74.866 37.136 -26.506 1.00 90.75 889 ILE A N 1
ATOM 6381 C CA . ILE A 1 889 ? 75.545 36.785 -25.245 1.00 90.75 889 ILE A CA 1
ATOM 6382 C C . ILE A 1 889 ? 74.568 36.346 -24.140 1.00 90.75 889 ILE A C 1
ATOM 6384 O O . ILE A 1 889 ? 74.994 35.750 -23.146 1.00 90.75 889 ILE A O 1
ATOM 6388 N N . LEU A 1 890 ? 73.283 36.675 -24.277 1.00 90.19 890 LEU A N 1
ATOM 6389 C CA . LEU A 1 890 ? 72.244 36.288 -23.331 1.00 90.19 890 LEU A CA 1
ATOM 6390 C C . LEU A 1 890 ? 71.986 34.781 -23.390 1.00 90.19 890 LEU A C 1
ATOM 6392 O O . LEU A 1 890 ? 71.867 34.180 -22.330 1.00 90.19 890 LEU A O 1
ATOM 6396 N N . ASP A 1 891 ? 72.083 34.161 -24.564 1.00 90.25 891 ASP A N 1
ATOM 6397 C CA . ASP A 1 891 ? 71.945 32.709 -24.772 1.00 90.25 891 ASP A CA 1
ATOM 6398 C C . ASP A 1 891 ? 73.089 31.935 -24.113 1.00 90.25 891 ASP A C 1
ATOM 6400 O O . ASP A 1 891 ? 72.893 30.998 -23.343 1.00 90.25 891 ASP A O 1
ATOM 6404 N N . VAL A 1 892 ? 74.314 32.448 -24.259 1.00 90.38 892 VAL A N 1
ATOM 6405 C CA . VAL A 1 892 ? 75.481 31.947 -23.513 1.00 90.38 892 VAL A CA 1
ATOM 6406 C C . VAL A 1 892 ? 75.259 32.048 -22.003 1.00 90.38 892 VAL A C 1
ATOM 6408 O O . VAL A 1 892 ? 75.653 31.167 -21.239 1.00 90.38 892 VAL A O 1
ATOM 6411 N N . THR A 1 893 ? 74.668 33.152 -21.546 1.00 90.00 893 THR A N 1
ATOM 6412 C CA . THR A 1 893 ? 74.402 33.362 -20.117 1.00 90.00 893 THR A CA 1
ATOM 6413 C C . THR A 1 893 ? 73.307 32.426 -19.613 1.00 90.00 893 THR A C 1
ATOM 6415 O O . THR A 1 893 ? 73.377 31.984 -18.465 1.00 90.00 893 THR A O 1
ATOM 6418 N N . TYR A 1 894 ? 72.343 32.107 -20.470 1.00 89.38 894 TYR A N 1
ATOM 6419 C CA . TYR A 1 894 ? 71.229 31.221 -20.188 1.00 89.38 894 TYR A CA 1
ATOM 6420 C C . TYR A 1 894 ? 71.709 29.772 -20.014 1.00 89.38 894 TYR A C 1
ATOM 6422 O O . TYR A 1 894 ? 71.535 29.234 -18.921 1.00 89.38 894 TYR A O 1
ATOM 6430 N N . ILE A 1 895 ? 72.483 29.211 -20.960 1.00 87.38 895 ILE A N 1
ATOM 6431 C CA . ILE A 1 895 ? 73.083 27.863 -20.809 1.00 87.38 895 ILE A CA 1
ATOM 6432 C C . ILE A 1 895 ? 73.989 27.793 -19.564 1.00 87.38 895 ILE A C 1
ATOM 6434 O O . ILE A 1 895 ? 73.973 26.819 -18.814 1.00 87.38 895 ILE A O 1
ATOM 6438 N N . VAL A 1 896 ? 74.762 28.848 -19.267 1.00 90.62 896 VAL A N 1
ATOM 6439 C CA . VAL A 1 896 ? 75.586 28.895 -18.040 1.00 90.62 896 VAL A CA 1
ATOM 6440 C C . VAL A 1 896 ? 74.732 28.861 -16.768 1.00 90.62 896 VAL A C 1
ATOM 6442 O O . VAL A 1 896 ? 75.157 28.284 -15.762 1.00 90.62 896 VAL A O 1
ATOM 6445 N N . ASN A 1 897 ? 73.572 29.521 -16.765 1.00 88.81 897 ASN A N 1
ATOM 6446 C CA . ASN A 1 897 ? 72.672 29.511 -15.616 1.00 88.81 897 ASN A CA 1
ATOM 6447 C C . ASN A 1 897 ? 71.980 28.151 -15.466 1.00 88.81 897 ASN A C 1
ATOM 6449 O O . ASN A 1 897 ? 71.934 27.652 -14.342 1.00 88.81 897 ASN A O 1
ATOM 6453 N N . TYR A 1 898 ? 71.536 27.546 -16.568 1.00 87.50 898 TYR A N 1
ATOM 6454 C CA . TYR A 1 898 ? 70.989 26.191 -16.607 1.00 87.50 898 TYR A CA 1
ATOM 6455 C C . TYR A 1 898 ? 71.986 25.171 -16.024 1.00 87.50 898 TYR A C 1
ATOM 6457 O O . TYR A 1 898 ? 71.754 24.611 -14.953 1.00 87.50 898 TYR A O 1
ATOM 6465 N N . LEU A 1 899 ? 73.187 25.058 -16.603 1.00 87.38 899 LEU A N 1
ATOM 6466 C CA . LEU A 1 899 ? 74.166 24.030 -16.218 1.00 87.38 899 LEU A CA 1
ATOM 6467 C C . LEU A 1 899 ? 74.768 24.195 -14.817 1.00 87.38 899 LEU A C 1
ATOM 6469 O O . LEU A 1 899 ? 75.185 23.216 -14.195 1.00 87.38 899 LEU A O 1
ATOM 6473 N N . TYR A 1 900 ? 74.903 25.432 -14.326 1.00 89.62 900 TYR A N 1
ATOM 6474 C CA . TYR A 1 900 ? 75.724 25.705 -13.136 1.00 89.62 900 TYR A CA 1
ATOM 6475 C C . TYR A 1 900 ? 75.029 26.486 -12.028 1.00 89.62 900 TYR A C 1
ATOM 6477 O O . TYR A 1 900 ? 75.633 26.682 -10.966 1.00 89.62 900 TYR A O 1
ATOM 6485 N N . LYS A 1 901 ? 73.806 26.973 -12.247 1.00 84.62 901 LYS A N 1
ATOM 6486 C CA . LYS A 1 901 ? 73.082 27.783 -11.257 1.00 84.62 901 LYS A CA 1
ATOM 6487 C C . LYS A 1 901 ? 71.632 27.354 -11.036 1.00 84.62 901 LYS A C 1
ATOM 6489 O O . LYS A 1 901 ? 70.942 28.061 -10.307 1.00 84.62 901 LYS A O 1
ATOM 6494 N N . GLY A 1 902 ? 71.207 26.222 -11.604 1.00 79.75 902 GLY A N 1
ATOM 6495 C CA . GLY A 1 902 ? 69.835 25.724 -11.474 1.00 79.75 902 GLY A CA 1
ATOM 6496 C C . GLY A 1 902 ? 68.817 26.641 -12.149 1.00 79.75 902 GLY A C 1
ATOM 6497 O O . GLY A 1 902 ? 67.743 26.861 -11.601 1.00 79.75 902 GLY A O 1
ATOM 6498 N N . GLY A 1 903 ? 69.206 27.262 -13.267 1.00 83.25 903 GLY A N 1
ATOM 6499 C CA . GLY A 1 903 ? 68.273 27.976 -14.134 1.00 83.25 903 GLY A CA 1
ATOM 6500 C C . GLY A 1 903 ? 67.342 27.011 -14.882 1.00 83.25 903 GLY A C 1
ATOM 6501 O O . GLY A 1 903 ? 67.614 25.811 -14.878 1.00 83.25 903 GLY A O 1
ATOM 6502 N N . PRO A 1 904 ? 66.271 27.533 -15.501 1.00 82.56 904 PRO A N 1
ATOM 6503 C CA . PRO A 1 904 ? 65.357 26.744 -16.331 1.00 82.56 904 PRO A CA 1
ATOM 6504 C C . PRO A 1 904 ? 66.077 26.086 -17.516 1.00 82.56 904 PRO A C 1
ATOM 6506 O O . PRO A 1 904 ? 67.156 26.541 -17.913 1.00 82.56 904 PRO A O 1
ATOM 6509 N N . GLU A 1 905 ? 65.479 25.018 -18.049 1.00 83.06 905 GLU A N 1
ATOM 6510 C CA . GLU A 1 905 ? 65.939 24.351 -19.271 1.00 83.06 905 GLU A CA 1
ATOM 6511 C C . GLU A 1 905 ? 65.942 25.319 -20.474 1.00 83.06 905 GLU A C 1
ATOM 6513 O O . GLU A 1 905 ? 65.199 26.311 -20.467 1.00 83.06 905 GLU A O 1
ATOM 6518 N N . PRO A 1 906 ? 66.851 25.120 -21.453 1.00 85.38 906 PRO A N 1
ATOM 6519 C CA . PRO A 1 906 ? 66.855 25.848 -22.720 1.00 85.38 906 PRO A CA 1
ATOM 6520 C C . PRO A 1 906 ? 65.503 25.797 -23.420 1.00 85.38 906 PRO A C 1
ATOM 6522 O O . PRO A 1 906 ? 64.894 24.739 -23.507 1.00 85.38 906 PRO A O 1
ATOM 6525 N N . ASP A 1 907 ? 65.079 26.947 -23.927 1.00 81.12 907 ASP A N 1
ATOM 6526 C CA . ASP A 1 907 ? 63.818 27.132 -24.638 1.00 81.12 907 ASP A CA 1
ATOM 6527 C C . ASP A 1 907 ? 64.140 27.791 -25.986 1.00 81.12 907 ASP A C 1
ATOM 6529 O O . ASP A 1 907 ? 64.617 28.933 -26.014 1.00 81.12 907 ASP A O 1
ATOM 6533 N N . CYS A 1 908 ? 64.018 27.037 -27.081 1.00 81.25 908 CYS A N 1
ATOM 6534 C CA . CYS A 1 908 ? 64.414 27.458 -28.428 1.00 81.25 908 CYS A CA 1
ATOM 6535 C C . CYS A 1 908 ? 63.171 27.713 -29.295 1.00 81.25 908 CYS A C 1
ATOM 6537 O O . CYS A 1 908 ? 62.157 27.058 -29.075 1.00 81.25 908 CYS A O 1
ATOM 6539 N N . PRO A 1 909 ? 63.232 28.665 -30.249 1.00 67.81 909 PRO A N 1
ATOM 6540 C CA . PRO A 1 909 ? 62.089 29.054 -31.076 1.00 67.81 909 PRO A CA 1
ATOM 6541 C C . PRO A 1 909 ? 61.683 28.031 -32.134 1.00 67.81 909 PRO A C 1
ATOM 6543 O O . PRO A 1 909 ? 62.577 27.293 -32.611 1.00 67.81 909 PRO A O 1
#

Sequence (909 aa):
QANNDLDTLGNVCDNCPDSTNNDQSDIDADTIGDVCDNCTGMANTDQANNDLDTLGNTCDNCPDVTNDDQSDIDSDTIGDVCDNCPDNANTDQADADDDGVGDICDNCPTVSNTDQLDGDNDNIGDACDNCPNIANADQTNTDNDNYGDVCDNCPDSTNNDQSDIDSDTIGDVCDNCPGITNTDQTNNDLDTLGNVCDNCPDVTNDDQSDIDSDTIGDVCDNCPSTVNTDQANNDLDTLGNACDNCPDTTNNDQSDIDTDTIGDVCDNCTNIANTDQVNNDLDTLGNACDNCPDSTNNDQSDIDTDTIGDVCDNCTGVTNTDQANNDLDTLGNTCDNCPDLTNNDQSDIDTDTVGDVCDNCPHIANTDQSDVDTDMVGDLCDNCITEANQDQANSDSDNLGDACDNCPAVANEDQTNSDTDSWGDACDNCPTVNNDSQTDTDTDSIGDACDNCPGEINPNQANVDGDDYGDICDNCPDAINNDQLDTDGDEVGDTCDNCPSVANANQYDGDTDGAGDLCDNCPTIANSNQSDTDNDNVGDLCDNCPDDGNLNQVDSDSDGPGDACDNCPDLANTDQADDDGDGVGDVCDNCPTVSNAGQLDSDGDGIGNLCDNCPDTQNNDQADDDGDNVGNVCDNCRTTPNSNQANSDSDGIGDACDNCPFNDNESQLDTDADQVGDVCDNCPDSANQSQVDADADNHGDACDNCPQTANADQADNDSDGKGDVCDNCPAIANTDQADADDDQIGDVCDNCPATPNNDQANADNDDAGDACDDCTDIDTDGYGNPGYAANTCPDDNCPDVYNIDQTDTDSDSVGDSCDNCIDVYNPDQADLDQNGIGDACDWVCGDPDADGGINILDITYIVSYLYKGGSAPDPIESADVNGSGSINILDVTYIVNYLYKGGPEPDCP

Foldseek 3Di:
DPQCDDEDDRDVQALDRNDHDPDQDQPCPLSHRCVLALDSNHRDPDQDQQCPESHRLVNALDRNHHDNPQDQQCPLSHHLVPALDRNDRDVPNDQQCPQSHHCRRALDSNFRDVPNDQQCPLSHHPRPALDRNDRDVVSDQQCPESHHLVPALDSNDHDNPRDQQCPLSHHPRLALDRNDRDVPQDQQCPESHHLVPALDSNHHDPPRDQDCPLSRHCRRALDSPDNPPPQDQQCPESHHPVPALQSNFHDPPNDQDPPPSRHCRRALCSPDDDPPQAAQCPESHHPVDALQRVHHPPPCDQPPPQSHHCRPALCSPDDDPDHDADCPESHHCVPALCRVDDDPDHDQDCPLSHHCVDALCSPDRDVPRADDVPPSHHCVDALCSPDDDPPHAQDCPDSDGPVDDLCSPDDDPPQAPDLPESDHPVQALDRPDNCNPSAQQCPLSHHLVDDQASNHNCPPFAADVDESHHCVGALPNPDDDNVSAQQCPLSHHLVRALASNFRDVPRDQQCPLSRHCRQQLDSNDRDNVSDQQCPLSHHCVRALARNFRDVVNDQQCPQRRHPRQALDSNDRDVPNDQQCPQSHHCVRALDSNFRDVVNDQQCPLSHHLRQALDSNDRDVPSDQQCPQSHGCVRALDRNFRDVVQDQQCPQSHGCRQALDSNFNDVPSDQQCPLSHHPRGALDSNFRDVVNDQQCPQSHHCRQALDSNDRDVVSDQQCPQSHHCVRALDSNDRDVVNDQQCPQSHHCVRQLDRNFRDPVSDQQLPDSHHLRQDCARQNCPLFAHDPPRPNHPGHHALDRNFRDNVSDQQCPLSHGCRQQLDRNFRDVVQDDPPPPSHGPRPDAAACQQVRPSDNDVVSLVQLCCVVPVVHDARVVNQSQVQVQPPDRDVVSSVQSCCVVPVVHDGGDTD

pLDDT: mean 88.38, std 5.01, range [52.41, 95.94]

Secondary structure (DSSP, 8-state):
---SSSSSS-TTS-SSTTS-------SS-SSS-TTT-TTTTS--S----SS-SSS-TTS-SSTTS--TT---SS-SSS-TTT-SSTTS--TT---SSSSSS-TTT-SSTTS--TT---SSSSSS-TTT-SSTTS--TT---SS-SSS-GGG-SSTTS--TT---SS-SSS-TTT-SSTTS--S----SS-SSS-GGG-SSTTS--TT---SS-SSS-TTT-SSTTS--S----SS-SSS-TTT-SSTTS--SS---SS-SSS-TTS-TTTTS--TT---SS-SSS-TTT-SSTTS--S----SS-SSS-GGG-TTTTS--S----SS-SSS-GGG-SSTTS--S----SS-SSS-GGG-SSTTS--TT---SS-SSS-GGG-SSTTS--TT---SS-SSS-GGG-SSTTS--TT---SS--SS-GGG-SSTTS--TT---SS-SSS-GGG-SSTTS--TT---SS-SSS-GGG-SSTTS--TT---SS-SSS-GGG-SSTTS--TT---SS-SSS-TTT-SSTTS--TT---SS-SSS-TTT-SSTTS--TT---SS-SSS-TTT-SSTTS--TT---SS-SSS-TTT-SSTTS--TT---SS-SSS-TTT-SSTTS--TT---SSSSSS-TTT-TTTTS--TT---SS-SSS-TTT-SSTTS--TT---SS-SSS-TTT-SSTTS--TTT--SS-SSS-TTT-SSTTS--TT---TT-SSS-TTT-SSTTS--TT---SSSSSS-TTT-SSTTS--TT---SS-SSS-TTT-S---TT-SS-BPTT-SS--SPBPSSTTS--TT---SS-SSS-TTT-TTTTS--TT---SS-SSS-TTTS--TT-TT-SSS-SHHHHHHHHHHHHH-PPPPSSGGGG-TBSSSS-SHHHHHHHHHHHHH-PPPPB--

Radius of gyration: 64.1 Å; chains: 1; bounding box: 152×95×157 Å